Protein 5JWZ (pdb70)

B-factor: mean 16.99, std 8.62, range [6.27, 74.17]

Radius of gyration: 37.08 Å; Cα contacts (8 Å, |Δi|>4): 4651; chains: 2; bounding box: 68×121×90 Å

Solvent-accessible surface area: 46857 Å² total

Sequence (1431 aa):
DTYTWKNARIDGGGFVPGIVFNRSSEKNLAYARTDIGGAYRWDQSGKQWKPLLDWVDWDRWGWTGVVSLASDTVDPDNVYAAVGTYTNSWDPTDGAVLRSSDRGASWKAATLPFKLGGNPGRGGERLAVDPNKNSVLYLGAPSGNGLWRSTDAGVSWSEVTAFPNPGNYAQDPSDTSGYGNDNQGIVWVTFDERSGSAGSATQDIYVGVADKENTVYRSTDGGATWSRIPGQPTGYLAHKGVLDSSATGHLYLTLSDTGGPYYDGGKGRIWRYDTASGAWQDVSPVAEADAYYGFSGLSVDRQKPGTLATAYSSWWPDTQIFRSTDSGATWTQQAWDYTGYPNRSNRYTLDVSSSVPWLSWGASPAPPETAPKLGWTEALEIDPFDSDRYGTGATVYGTEDLTSWDSGGTFRITPVKGIEETAVNDLASPPSGAPLLSALGDIGGFRHTDLDAVPDDLYTSPNLDSTTSLDFAESSSPGTVVRVGNSDAAPHIGFSTDNGANWFQGSEPSGVTGGGTVAAAADGSGFVWSPEGAGVHHTTGFGTSWTASTGIPAGATVESDRKNPEKFYGFEAGTFYVSTDGGATFTAEATTGGLPAEGNVRFQALPGTEGDIWLAGGSDTGAYGLWRSTDSGATFTKKSAGVEEQADSVGFGKAAPGASYRTVFVSAKIGGVRGIFRSTDAGASWTRINDDAHQWGWTGAAITGDPRVYGRVYVSTNGRGIQVGETTYTWKNARIDGGGFVPGIVFNRSEKNLAYARTDIGGAYRWDQSGKQWKPLLDWVDWDRWGWTGVVSLASDTVDPDNVYAAVGTYTNSWDPTDGAVLRSSDRGASWKAATLPFKLGGNPGRGGERLAVDPNKNSVLYLGAPSGNGLWRSTDAGVSWSEVTAFPNPGNYAQDPSDTSGYGNDNQGIVWVTFDERSGSAGSATQDIYVGVADKENTVYRSTDGGATWSRIPGQPTGYLAHKGVLDSATGHLYLTLSDTGGPYDGGKGRIWRYDTASGAWQQDVSPVAEADAYYGFSGLSVDRQQKPGTLATAYSSWWPDTQIFRSTDSGATWTQAWDYTGYPNRSNRYTLDVSSSVPWLSWGASPAPPETAPKLGWTEALEIDPFDSDRYGTGATVYGTEDLTSWDSGGTFRITPVKGIEETAVNDLASPPSGAPLLSALGDIGGFRHTDLDAVPDDLYTSPNLDSTTSLDFAESSSPGTVVRVGNSDAAPHIGFSTDNGANWFQGSEPSGVTGGGTVAAAADGSGFVWSPEGAGVHHTTGFGTSWTASTGIPAGATVESDRKNPEKFYGFEAGTFYVSTDGGATFTAEATGLPAEGNVRFQALPGTEGDIWLAGGSDTGAYGLWRSTDSGATFTKSAGVEQADSVGFGKAAPGASYRTVFVSAKIGGVRGIFRSTDAGASWTRINDDAHQWGWTGAAITGDPRVYGRVYVSTNGRGIQVGET

Nearest PDB structures (foldseek):
  5jwz-assembly2_B  TM=1.001E+00  e=0.000E+00  Streptomyces sp. SirexAA-E
  6p2o-assembly2_B  TM=9.984E-01  e=0.000E+00  Streptomyces rapamycinicus NRRL 5491
  5fkt-assembly1_A  TM=9.927E-01  e=0.000E+00  Cellvibrio japonicus Ueda107
  5fkq-assembly2_B  TM=9.926E-01  e=0.000E+00  Cellvibrio japonicus Ueda107
  5fkr-assembly1_A  TM=9.921E-01  e=0.000E+00  Cellvibrio japonicus Ueda107

Organism: Streptomyces sp. (strain SirexAA-E / ActE) (NCBI:txid862751)

InterPro domains:
  IPR001919 Carbohydrate-binding type-2 domain [PF00553] (823-923)
  IPR001919 Carbohydrate-binding type-2 domain [PS51173] (816-926)
  IPR001919 Carbohydrate-binding type-2 domain [SM00637] (823-923)
  IPR008965 CBM2/CBM3, carbohydrate-binding domain superfamily [SSF49384] (818-925)
  IPR012291 CBM2, carbohydrate-binding domain superfamily [G3DSA:2.60.40.290] (817-926)
  IPR015943 WD40/YVTN repeat-like-containing domain superfamily [G3DSA:2.130.10.10] (70-789)
  IPR015943 WD40/YVTN repeat-like-containing domain superfamily [G3DSA:2.130.10.10] (80-495)
  IPR018366 Carbohydrate-binding type-2, conserved site [PS00561] (888-901)
  IPR052025 Xyloglucan-specific glycosyl hydrolase [PTHR43739] (61-791)

Structure (mmCIF, N/CA/C/O backbone):
data_5JWZ
#
_entry.id   5JWZ
#
_cell.length_a   104.149
_cell.length_b   140.181
_cell.length_c   116.711
_cell.angle_alpha   90.000
_cell.angle_beta   113.920
_cell.angle_gamma   90.000
#
_symmetry.space_group_name_H-M   'C 1 2 1'
#
loop_
_entity.id
_entity.type
_entity.pdbx_description
1 polymer 'Cellulose-binding family II'
2 non-polymer 1,2-ETHANEDIOL
3 non-polymer 'CALCIUM ION'
4 water water
#
loop_
_atom_site.group_PDB
_atom_site.id
_atom_site.type_symbol
_atom_site.label_atom_id
_atom_site.label_alt_id
_atom_site.label_comp_id
_atom_site.label_asym_id
_atom_site.label_entity_id
_atom_site.label_seq_id
_atom_site.pdbx_PDB_ins_code
_atom_site.Cartn_x
_atom_site.Cartn_y
_atom_site.Cartn_z
_atom_site.occupancy
_atom_site.B_iso_or_equiv
_atom_site.auth_seq_id
_atom_site.auth_comp_id
_atom_site.auth_asym_id
_atom_site.auth_atom_id
_atom_site.pdbx_PDB_model_num
ATOM 1 N N . ASP A 1 1 ? 24.573 113.156 61.213 1.00 43.98 8 ASP A N 1
ATOM 2 C CA . ASP A 1 1 ? 25.673 113.924 60.638 1.00 43.37 8 ASP A CA 1
ATOM 3 C C . ASP A 1 1 ? 25.364 115.409 60.538 1.00 40.74 8 ASP A C 1
ATOM 4 O O . ASP A 1 1 ? 24.428 115.933 61.157 1.00 40.60 8 ASP A O 1
ATOM 9 N N . THR A 1 2 ? 26.192 116.079 59.750 1.00 37.34 9 THR A N 1
ATOM 10 C CA . THR A 1 2 ? 25.756 117.242 59.015 1.00 33.55 9 THR A CA 1
ATOM 11 C C . THR A 1 2 ? 25.247 116.674 57.691 1.00 27.18 9 THR A C 1
ATOM 12 O O . THR A 1 2 ? 25.749 115.658 57.198 1.00 26.67 9 THR A O 1
ATOM 16 N N . TYR A 1 3 ? 24.242 117.307 57.115 1.00 20.03 10 TYR A N 1
ATOM 17 C CA . TYR A 1 3 ? 23.672 116.783 55.889 1.00 16.62 10 TYR A CA 1
ATOM 18 C C . TYR A 1 3 ? 24.193 117.557 54.696 1.00 15.46 10 TYR A C 1
ATOM 19 O O . TYR A 1 3 ? 24.495 118.752 54.809 1.00 17.08 10 TYR A O 1
ATOM 28 N N . THR A 1 4 ? 24.310 116.883 53.557 1.00 14.81 11 THR A N 1
ATOM 29 C CA . THR A 1 4 ? 24.494 117.601 52.298 1.00 15.29 11 THR A CA 1
ATOM 30 C C . THR A 1 4 ? 23.257 117.382 51.444 1.00 14.78 11 THR A C 1
ATOM 31 O O . THR A 1 4 ? 22.593 116.349 51.561 1.00 16.17 11 THR A O 1
ATOM 35 N N . TRP A 1 5 ? 22.950 118.357 50.595 1.00 11.76 12 TRP A N 1
ATOM 36 C CA . TRP A 1 5 ? 21.719 118.341 49.812 1.00 11.35 12 TRP A CA 1
ATOM 37 C C . TRP A 1 5 ? 22.010 118.484 48.325 1.00 12.70 12 TRP A C 1
ATOM 38 O O . TRP A 1 5 ? 22.876 119.266 47.924 1.00 14.03 12 TRP A O 1
ATOM 49 N N . LYS A 1 6 ? 21.298 117.709 47.511 1.00 11.54 13 LYS A N 1
ATOM 50 C CA . LYS A 1 6 ? 21.416 117.791 46.054 1.00 12.06 13 LYS A CA 1
ATOM 51 C C . LYS A 1 6 ? 20.079 117.452 45.420 1.00 11.05 13 LYS A C 1
ATOM 52 O O . LYS A 1 6 ? 19.254 116.787 46.048 1.00 10.77 13 LYS A O 1
ATOM 58 N N . ASN A 1 7 ? 19.865 117.891 44.181 1.00 9.32 14 ASN A N 1
ATOM 59 C CA . ASN A 1 7 ? 18.696 117.446 43.429 1.00 8.78 14 ASN A CA 1
ATOM 60 C C . ASN A 1 7 ? 18.894 116.057 42.846 1.00 9.50 14 ASN A C 1
ATOM 61 O O . ASN A 1 7 ? 19.992 115.716 42.401 1.00 12.80 14 ASN A O 1
ATOM 66 N N . ALA A 1 8 ? 17.835 115.251 42.840 1.00 8.92 15 ALA A N 1
ATOM 67 C CA . ALA A 1 8 ? 17.801 114.093 41.950 1.00 10.80 15 ALA A CA 1
ATOM 68 C C . ALA A 1 8 ? 17.751 114.643 40.533 1.00 11.75 15 ALA A C 1
ATOM 69 O O . ALA A 1 8 ? 16.787 115.321 40.160 1.00 12.82 15 ALA A O 1
ATOM 71 N N . ARG A 1 9 ? 18.780 114.371 39.741 1.00 9.03 16 ARG A N 1
ATOM 72 C CA . ARG A 1 9 ? 18.964 115.132 38.505 1.00 9.19 16 ARG A CA 1
ATOM 73 C C . ARG A 1 9 ? 17.871 114.886 37.464 1.00 9.59 16 ARG A C 1
ATOM 74 O O . ARG A 1 9 ? 17.580 113.735 37.101 1.00 10.06 16 ARG A O 1
ATOM 82 N N . ILE A 1 10 ? 17.289 115.982 36.976 1.00 8.59 17 ILE A N 1
ATOM 83 C CA . ILE A 1 10 ? 16.261 115.943 35.929 1.00 7.92 17 ILE A CA 1
ATOM 84 C C . ILE A 1 10 ? 16.599 116.913 34.776 1.00 8.32 17 ILE A C 1
ATOM 85 O O . ILE A 1 10 ? 16.338 116.616 33.590 1.00 9.42 17 ILE A O 1
ATOM 90 N N . ASP A 1 11 ? 17.182 118.057 35.144 1.00 9.09 18 ASP A N 1
ATOM 91 C CA . ASP A 1 11 ? 17.558 119.150 34.227 1.00 9.72 18 ASP A CA 1
ATOM 92 C C . ASP A 1 11 ? 16.307 119.870 33.724 1.00 11.96 18 ASP A C 1
ATOM 93 O O . ASP A 1 11 ? 15.691 119.449 32.741 1.00 13.45 18 ASP A O 1
ATOM 98 N N . GLY A 1 12 ? 15.928 120.950 34.401 1.00 10.99 19 GLY A N 1
ATOM 99 C CA . GLY A 1 12 ? 14.817 121.775 33.951 1.00 9.24 19 GLY A CA 1
ATOM 100 C C . GLY A 1 12 ? 13.470 121.275 34.439 1.00 9.78 19 GLY A C 1
ATOM 101 O O . GLY A 1 12 ? 13.309 120.955 35.622 1.00 9.89 19 GLY A O 1
ATOM 102 N N . GLY A 1 13 ? 12.500 121.217 33.529 1.00 8.82 20 GLY A N 1
ATOM 103 C CA . GLY A 1 13 ? 11.186 120.687 33.858 1.00 9.26 20 GLY A CA 1
ATOM 104 C C . GLY A 1 13 ? 10.088 121.714 34.054 1.00 10.54 20 GLY A C 1
ATOM 105 O O . GLY A 1 13 ? 8.925 121.341 34.237 1.00 11.64 20 GLY A O 1
ATOM 106 N N . GLY A 1 14 ? 10.440 122.999 34.004 1.00 8.76 21 GLY A N 1
ATOM 107 C CA . GLY A 1 14 ? 9.474 124.058 34.255 1.00 8.39 21 GLY A CA 1
ATOM 108 C C . GLY A 1 14 ? 9.635 125.232 33.307 1.00 9.12 21 GLY A C 1
ATOM 109 O O . GLY A 1 14 ? 10.495 125.225 32.422 1.00 9.43 21 GLY A O 1
ATOM 110 N N . PHE A 1 15 ? 8.807 126.250 33.508 1.00 8.26 22 PHE A N 1
ATOM 111 C CA . PHE A 1 15 ? 8.783 127.445 32.665 1.00 7.52 22 PHE A CA 1
ATOM 112 C C . PHE A 1 15 ? 9.837 128.449 33.113 1.00 8.58 22 PHE A C 1
ATOM 113 O O . PHE A 1 15 ? 9.870 128.829 34.289 1.00 9.54 22 PHE A O 1
ATOM 121 N N . VAL A 1 16 ? 10.694 128.879 32.188 1.00 8.78 23 VAL A N 1
ATOM 122 C CA . VAL A 1 16 ? 11.650 129.955 32.458 1.00 10.06 23 VAL A CA 1
ATOM 123 C C . VAL A 1 16 ? 11.234 131.215 31.693 1.00 10.39 23 VAL A C 1
ATOM 124 O O . VAL A 1 16 ? 11.544 131.359 30.503 1.00 10.43 23 VAL A O 1
ATOM 128 N N . PRO A 1 17 ? 10.526 132.132 32.372 1.00 8.61 24 PRO A N 1
ATOM 129 C CA . PRO A 1 17 ? 9.955 133.300 31.690 1.00 8.25 24 PRO A CA 1
ATOM 130 C C . PRO A 1 17 ? 10.969 134.407 31.394 1.00 8.12 24 PRO A C 1
ATOM 131 O O . PRO A 1 17 ? 10.656 135.291 30.607 1.00 10.04 24 PRO A O 1
ATOM 135 N N . GLY A 1 18 ? 12.154 134.378 32.000 1.00 7.29 25 GLY A N 1
ATOM 136 C CA . GLY A 1 18 ? 13.102 135.452 31.765 1.00 9.69 25 GLY A CA 1
ATOM 137 C C . GLY A 1 18 ? 14.548 135.042 31.946 1.00 9.94 25 GLY A C 1
ATOM 138 O O . GLY A 1 18 ? 14.885 134.294 32.865 1.00 10.10 25 GLY A O 1
ATOM 139 N N . ILE A 1 19 ? 15.391 135.530 31.044 1.00 9.87 26 ILE A N 1
ATOM 140 C CA . ILE A 1 19 ? 16.832 135.327 31.077 1.00 11.03 26 ILE A CA 1
ATOM 141 C C . ILE A 1 19 ? 17.464 136.710 30.937 1.00 12.18 26 ILE A C 1
ATOM 142 O O . ILE A 1 19 ? 17.031 137.508 30.099 1.00 12.63 26 ILE A O 1
ATOM 147 N N . VAL A 1 20 ? 18.469 137.006 31.753 1.00 10.98 27 VAL A N 1
ATOM 148 C CA . VAL A 1 20 ? 19.047 138.352 31.792 1.00 10.54 27 VAL A CA 1
ATOM 149 C C . VAL A 1 20 ? 20.561 138.291 31.697 1.00 11.54 27 VAL A C 1
ATOM 150 O O . VAL A 1 20 ? 21.206 137.738 32.594 1.00 12.83 27 VAL A O 1
ATOM 154 N N . PHE A 1 21 ? 21.124 138.843 30.620 1.00 9.63 28 PHE A N 1
ATOM 155 C CA . PHE A 1 21 ? 22.577 139.016 30.508 1.00 10.09 28 PHE A CA 1
ATOM 156 C C . PHE A 1 21 ? 22.964 140.409 30.983 1.00 11.49 28 PHE A C 1
ATOM 157 O O . PHE A 1 21 ? 22.358 141.390 30.559 1.00 12.21 28 PHE A O 1
ATOM 165 N N . ASN A 1 22 ? 23.985 140.500 31.830 1.00 10.59 29 ASN A N 1
ATOM 166 C CA . ASN A 1 22 ? 24.518 141.790 32.245 1.00 11.21 29 ASN A CA 1
ATOM 167 C C . ASN A 1 22 ? 25.136 142.489 31.037 1.00 13.12 29 ASN A C 1
ATOM 168 O O . ASN A 1 22 ? 25.797 141.849 30.221 1.00 12.85 29 ASN A O 1
ATOM 173 N N . ARG A 1 23 ? 24.910 143.792 30.906 1.00 12.20 30 ARG A N 1
ATOM 174 C CA . ARG A 1 23 ? 25.321 144.493 29.691 1.00 12.37 30 ARG A CA 1
ATOM 175 C C . ARG A 1 23 ? 26.742 145.094 29.767 1.00 13.56 30 ARG A C 1
ATOM 176 O O . ARG A 1 23 ? 27.207 145.723 28.811 1.00 14.32 30 ARG A O 1
ATOM 184 N N . SER A 1 24 ? 27.307 144.888 30.918 1.00 13.41 31 SER A N 1
ATOM 185 C CA A SER A 1 24 ? 28.802 145.373 31.047 0.54 14.08 31 SER A CA 1
ATOM 186 C CA B SER A 1 24 ? 28.664 145.225 30.933 0.46 15.00 31 SER A CA 1
ATOM 187 C C . SER A 1 24 ? 29.904 144.306 31.355 1.00 15.88 31 SER A C 1
ATOM 188 O O . SER A 1 24 ? 31.136 144.465 31.163 1.00 18.89 31 SER A O 1
ATOM 193 N N . GLU A 1 25 ? 29.416 143.155 31.845 1.00 16.10 32 GLU A N 1
ATOM 194 C CA . GLU A 1 25 ? 30.369 142.094 32.168 1.00 16.78 32 GLU A CA 1
ATOM 195 C C . GLU A 1 25 ? 30.082 140.798 31.425 1.00 16.25 32 GLU A C 1
ATOM 196 O O . GLU A 1 25 ? 29.051 140.162 31.641 1.00 15.50 32 GLU A O 1
ATOM 202 N N . LYS A 1 26 ? 31.020 140.408 30.571 1.00 15.48 33 LYS A N 1
ATOM 203 C CA . LYS A 1 26 ? 30.922 139.173 29.804 1.00 14.75 33 LYS A CA 1
ATOM 204 C C . LYS A 1 26 ? 30.658 137.949 30.682 1.00 14.43 33 LYS A C 1
ATOM 205 O O . LYS A 1 26 ? 31.25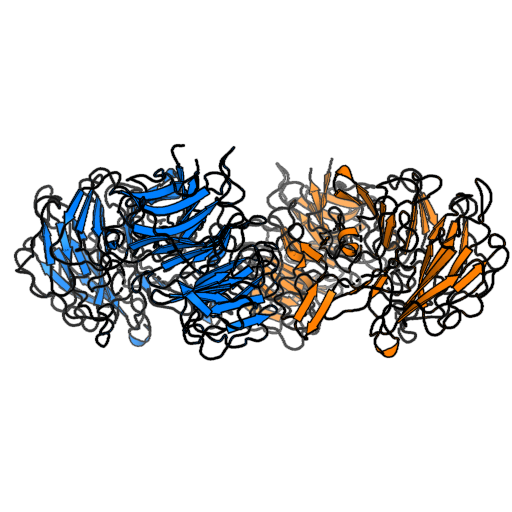8 137.804 31.744 1.00 14.59 33 LYS A O 1
ATOM 211 N N . ASN A 1 27 ? 29.733 137.103 30.223 1.00 14.95 34 ASN A N 1
ATOM 212 C CA . ASN A 1 27 ? 29.389 135.810 30.826 1.00 14.48 34 ASN A CA 1
ATOM 213 C C . ASN A 1 27 ? 28.654 135.896 32.161 1.00 12.30 34 ASN A C 1
ATOM 214 O O . ASN A 1 27 ? 28.451 134.884 32.822 1.00 13.94 34 ASN A O 1
ATOM 219 N N . LEU A 1 28 ? 28.223 137.096 32.540 1.00 12.35 35 LEU A N 1
ATOM 220 C CA . LEU A 1 28 ? 27.378 137.267 33.718 1.00 11.67 35 LEU A CA 1
ATOM 221 C C . LEU A 1 28 ? 25.908 137.261 33.304 1.00 12.44 35 LEU A C 1
ATOM 222 O O . LEU A 1 28 ? 25.457 138.134 32.551 1.00 11.75 35 LEU A O 1
ATOM 227 N N . ALA A 1 29 ? 25.168 136.272 33.794 1.00 11.50 36 ALA A N 1
ATOM 228 C CA . ALA A 1 29 ? 23.769 136.097 33.414 1.00 11.64 36 ALA A CA 1
ATOM 229 C C . ALA A 1 29 ? 22.964 135.437 34.528 1.00 10.45 36 ALA A C 1
ATOM 230 O O . ALA A 1 29 ? 23.520 134.769 35.405 1.00 11.00 36 ALA A O 1
ATOM 232 N N . TYR A 1 30 ? 21.650 135.644 34.481 1.00 8.76 37 TYR A N 1
ATOM 233 C CA . TYR A 1 30 ? 20.722 135.085 35.457 1.00 9.43 37 TYR A CA 1
ATOM 234 C C . TYR A 1 30 ? 19.480 134.574 34.756 1.00 9.88 37 TYR A C 1
ATOM 235 O O . TYR A 1 30 ? 19.195 134.969 33.625 1.00 9.91 37 TYR A O 1
ATOM 244 N N . ALA A 1 31 ? 18.727 133.721 35.445 1.00 9.33 38 ALA A N 1
ATOM 245 C CA . ALA A 1 31 ? 17.426 133.270 34.965 1.00 8.79 38 ALA A CA 1
ATOM 246 C C . ALA A 1 31 ? 16.414 133.403 36.092 1.00 10.41 38 ALA A C 1
ATOM 247 O O . ALA A 1 31 ? 16.753 133.179 37.261 1.00 11.48 38 ALA A O 1
ATOM 249 N N . ARG A 1 32 ? 15.178 133.761 35.747 1.00 9.14 39 ARG A N 1
ATOM 250 C CA . ARG A 1 32 ? 14.111 133.807 36.745 1.00 8.76 39 ARG A CA 1
ATOM 251 C C . ARG A 1 32 ? 13.053 132.761 36.410 1.00 10.44 39 ARG A C 1
ATOM 252 O O . ARG A 1 32 ? 12.835 132.447 35.232 1.00 10.24 39 ARG A O 1
ATOM 260 N N . THR A 1 33 ? 12.415 132.205 37.439 1.00 10.26 40 THR A N 1
ATOM 261 C CA . THR A 1 33 ? 11.357 131.209 37.242 1.00 9.34 40 THR A CA 1
ATOM 262 C C . THR A 1 33 ? 10.076 131.670 37.927 1.00 9.75 40 THR A C 1
ATOM 263 O O . THR A 1 33 ? 10.104 132.597 38.755 1.00 9.75 40 THR A O 1
ATOM 267 N N . ASP A 1 34 ? 8.953 131.029 37.597 1.00 9.94 41 ASP A N 1
ATOM 268 C CA . ASP A 1 34 ? 7.680 131.478 38.132 1.00 9.51 41 ASP A CA 1
ATOM 269 C C . ASP A 1 34 ? 7.367 130.899 39.513 1.00 9.69 41 ASP A C 1
ATOM 270 O O . ASP A 1 34 ? 6.640 131.534 40.282 1.00 9.91 41 ASP A O 1
ATOM 275 N N . ILE A 1 35 ? 7.915 129.730 39.848 1.00 10.00 42 ILE A N 1
ATOM 276 C CA . ILE A 1 35 ? 7.671 129.137 41.174 1.00 9.18 42 ILE A CA 1
ATOM 277 C C . ILE A 1 35 ? 8.936 128.615 41.859 1.00 9.64 42 ILE A C 1
ATOM 278 O O . ILE A 1 35 ? 8.868 128.079 42.966 1.00 11.09 42 ILE A O 1
ATOM 283 N N . GLY A 1 36 ? 10.086 128.771 41.212 1.00 8.84 43 GLY A N 1
ATOM 284 C CA . GLY A 1 36 ? 11.288 128.097 41.674 1.00 9.14 43 GLY A CA 1
ATOM 285 C C . GLY A 1 36 ? 12.508 128.971 41.875 1.00 9.96 43 GLY A C 1
ATOM 286 O O . GLY A 1 36 ? 13.645 128.516 41.691 1.00 10.36 43 GLY A O 1
ATOM 287 N N . GLY A 1 37 ? 12.290 130.232 42.241 1.00 8.48 44 GLY A N 1
ATOM 288 C CA . GLY A 1 37 ? 13.409 131.116 42.540 1.00 8.13 44 GLY A CA 1
ATOM 289 C C . GLY A 1 37 ? 14.158 131.618 41.315 1.00 8.90 44 GLY A C 1
ATOM 290 O O . GLY A 1 37 ? 13.612 131.667 40.213 1.00 9.43 44 GLY A O 1
ATOM 291 N N . ALA A 1 38 ? 15.415 131.997 41.517 1.00 8.77 45 ALA A N 1
ATOM 292 C CA . ALA A 1 38 ? 16.249 132.599 40.473 1.00 8.59 45 ALA A CA 1
ATOM 293 C C . ALA A 1 38 ? 17.614 131.916 40.463 1.00 9.72 45 ALA A C 1
ATOM 294 O O . ALA A 1 38 ? 18.003 131.310 41.458 1.00 11.24 45 ALA A O 1
ATOM 296 N N . TYR A 1 39 ? 18.332 132.026 39.344 1.00 8.48 46 TYR A N 1
ATOM 297 C CA . TYR A 1 39 ? 19.588 131.311 39.133 1.00 8.77 46 TYR A CA 1
ATOM 298 C C . TYR A 1 39 ? 20.651 132.233 38.571 1.00 9.63 46 TYR A C 1
ATOM 299 O O . TYR A 1 39 ? 20.324 133.152 37.818 1.00 10.06 46 TYR A O 1
ATOM 308 N N . ARG A 1 40 ? 21.921 131.961 38.898 1.00 9.41 47 ARG A N 1
ATOM 309 C CA . ARG A 1 40 ? 23.040 132.641 38.250 1.00 10.35 47 ARG A CA 1
ATOM 310 C C . ARG A 1 40 ? 23.790 131.651 37.352 1.00 11.23 47 ARG A C 1
ATOM 311 O O . ARG A 1 40 ? 23.994 130.492 37.717 1.00 11.33 47 ARG A O 1
ATOM 319 N N . TRP A 1 41 ? 24.201 132.116 36.181 1.00 10.89 48 TRP A N 1
ATOM 320 C CA . TRP A 1 41 ? 24.899 131.283 35.211 1.00 10.55 48 TRP A CA 1
ATOM 321 C C . TRP A 1 41 ? 26.341 131.035 35.634 1.00 11.26 48 TRP A C 1
ATOM 322 O O . TRP A 1 41 ? 27.022 131.943 36.124 1.00 12.55 48 TRP A O 1
ATOM 333 N N . ASP A 1 42 ? 26.783 129.792 35.463 1.00 11.65 49 ASP A N 1
ATOM 334 C CA . ASP A 1 42 ? 28.154 129.376 35.756 1.00 13.41 49 ASP A CA 1
ATOM 335 C C . ASP A 1 42 ? 28.805 128.988 34.436 1.00 14.45 49 ASP A C 1
ATOM 336 O O . ASP A 1 42 ? 28.640 127.864 33.962 1.00 14.36 49 ASP A O 1
ATOM 341 N N . GLN A 1 43 ? 29.529 129.929 33.839 1.00 14.67 50 GLN A N 1
ATOM 342 C CA . GLN A 1 43 ? 30.133 129.714 32.522 1.00 16.09 50 GLN A CA 1
ATOM 343 C C . GLN A 1 43 ? 31.101 128.533 32.498 1.00 17.91 50 GLN A C 1
ATOM 344 O O . GLN A 1 43 ? 31.132 127.771 31.532 1.00 17.53 50 GLN A O 1
ATOM 350 N N . SER A 1 44 ? 31.896 128.370 33.550 1.00 19.50 51 SER A N 1
ATOM 351 C CA . SER A 1 44 ? 32.910 127.316 33.533 1.00 22.92 51 SER A CA 1
ATOM 352 C C . SER A 1 44 ? 32.275 125.926 33.579 1.00 23.88 51 SER A C 1
ATOM 353 O O . SER A 1 44 ? 32.791 124.981 32.979 1.00 26.34 51 SER A O 1
ATOM 356 N N . GLY A 1 45 ? 31.144 125.805 34.267 1.00 21.77 52 GLY A N 1
ATOM 357 C CA . GLY A 1 45 ? 30.452 124.533 34.357 1.00 20.03 52 GLY A CA 1
ATOM 358 C C . GLY A 1 45 ? 29.290 124.387 33.388 1.00 19.64 52 GLY A C 1
ATOM 359 O O . GLY A 1 45 ? 28.658 123.329 33.341 1.00 19.78 52 GLY A O 1
ATOM 360 N N . LYS A 1 46 ? 29.020 125.442 32.614 1.00 18.00 53 LYS A N 1
ATOM 361 C CA . LYS A 1 46 ? 27.889 125.469 31.681 1.00 16.84 53 LYS A CA 1
ATOM 362 C C . LYS A 1 46 ? 26.614 125.022 32.391 1.00 15.32 53 LYS A C 1
ATOM 363 O O . LYS A 1 46 ? 25.898 124.125 31.927 1.00 14.91 53 LYS A O 1
ATOM 369 N N . GLN A 1 47 ? 26.352 125.646 33.534 1.00 13.49 54 GLN A N 1
ATOM 370 C CA . GLN A 1 47 ? 25.226 125.264 34.380 1.00 13.31 54 GLN A CA 1
ATOM 371 C C . GLN A 1 47 ? 24.709 126.461 35.166 1.00 13.34 54 GLN A C 1
ATOM 372 O O . GLN A 1 47 ? 25.338 127.531 35.172 1.00 14.41 54 GLN A O 1
ATOM 378 N N . TRP A 1 48 ? 23.563 126.275 35.822 1.00 11.91 55 TRP A N 1
ATOM 379 C CA . TRP A 1 48 ? 22.940 127.323 36.626 1.00 9.98 55 TRP A CA 1
ATOM 380 C C . TRP A 1 48 ? 23.037 126.995 38.120 1.00 11.04 55 TRP A C 1
ATOM 381 O O . TRP A 1 48 ? 22.960 125.823 38.496 1.00 11.30 55 TRP A O 1
ATOM 392 N N . LYS A 1 49 ? 23.206 128.024 38.957 1.00 10.74 56 LYS A N 1
ATOM 393 C CA . LYS A 1 49 ? 23.229 127.878 40.418 1.00 11.15 56 LYS A CA 1
ATOM 394 C C . LYS A 1 49 ? 22.029 128.573 41.070 1.00 10.11 56 LYS A C 1
ATOM 395 O O . LYS A 1 49 ? 21.815 129.765 40.852 1.00 10.43 56 LYS A O 1
ATOM 401 N N . PRO A 1 50 ? 21.278 127.852 41.914 1.00 10.30 57 PRO A N 1
ATOM 402 C CA . PRO A 1 50 ? 20.105 128.449 42.570 1.00 9.45 57 PRO A CA 1
ATOM 403 C C . PRO A 1 50 ? 20.486 129.493 43.621 1.00 8.32 57 PRO A C 1
ATOM 404 O O . PRO A 1 50 ? 21.471 129.305 44.351 1.00 9.26 57 PRO A O 1
ATOM 408 N N . LEU A 1 51 ? 19.698 130.560 43.721 1.00 8.14 58 LEU A N 1
ATOM 409 C CA . LEU A 1 51 ? 20.040 131.698 44.588 1.00 9.47 58 LEU A CA 1
ATOM 410 C C . LEU A 1 51 ? 19.068 131.919 45.747 1.00 9.70 58 LEU A C 1
ATOM 411 O O . LEU A 1 51 ? 19.395 132.640 46.711 1.00 10.15 58 LEU A O 1
ATOM 416 N N . LEU A 1 52 ? 17.875 131.334 45.661 1.00 9.00 59 LEU A N 1
ATOM 417 C CA . LEU A 1 52 ? 16.843 131.623 46.658 1.00 8.12 59 LEU A CA 1
ATOM 418 C C . LEU A 1 52 ? 16.403 130.426 47.518 1.00 9.18 59 LEU A C 1
ATOM 419 O O . LEU A 1 52 ? 15.302 130.436 48.061 1.00 9.89 59 LEU A O 1
ATOM 424 N N . ASP A 1 53 ? 17.255 129.419 47.683 1.00 9.42 60 ASP A N 1
ATOM 425 C CA . ASP A 1 53 ? 16.847 128.225 48.431 1.00 9.58 60 ASP A CA 1
ATOM 426 C C . ASP A 1 53 ? 16.617 128.527 49.921 1.00 10.55 60 ASP A C 1
ATOM 427 O O . ASP A 1 53 ? 16.014 127.726 50.641 1.00 11.97 60 ASP A O 1
ATOM 432 N N . TRP A 1 54 ? 17.097 129.683 50.371 1.00 9.99 61 TRP A N 1
ATOM 433 C CA . TRP A 1 54 ? 16.922 130.129 51.750 1.00 11.15 61 TRP A CA 1
ATOM 434 C C . TRP A 1 54 ? 15.498 130.604 52.048 1.00 12.26 61 TRP A C 1
ATOM 435 O O . TRP A 1 54 ? 15.118 130.732 53.216 1.00 11.69 61 TRP A O 1
ATOM 446 N N . VAL A 1 55 ? 14.716 130.880 51.005 1.00 10.93 62 VAL A N 1
ATOM 447 C CA . VAL A 1 55 ? 13.343 131.343 51.215 1.00 11.09 62 VAL A CA 1
ATOM 448 C C . VAL A 1 55 ? 12.540 130.233 51.914 1.00 11.55 62 VAL A C 1
ATOM 449 O O . VAL A 1 55 ? 12.479 129.089 51.440 1.00 10.87 62 VAL A O 1
ATOM 453 N N . ASP A 1 56 ? 11.951 130.573 53.055 1.00 11.61 63 ASP A N 1
ATOM 454 C CA . ASP A 1 56 ? 11.443 129.573 53.985 1.00 11.36 63 ASP A CA 1
ATOM 455 C C . ASP A 1 56 ? 9.953 129.277 53.822 1.00 10.78 63 ASP A C 1
ATOM 456 O O . ASP A 1 56 ? 9.249 129.917 53.032 1.00 11.27 63 ASP A O 1
ATOM 461 N N . TRP A 1 57 ? 9.490 128.297 54.590 1.00 9.87 64 TRP A N 1
ATOM 462 C CA . TRP A 1 57 ? 8.098 127.863 54.583 1.00 10.23 64 TRP A CA 1
ATOM 463 C C . TRP A 1 57 ? 7.114 129.034 54.699 1.00 10.90 64 TRP A C 1
ATOM 464 O O . TRP A 1 57 ? 6.171 129.162 53.895 1.00 9.76 64 TRP A O 1
ATOM 475 N N . ASP A 1 58 ? 7.339 129.895 55.690 1.00 11.47 65 ASP A N 1
ATOM 476 C CA . ASP A 1 58 ? 6.387 130.969 55.981 1.00 14.13 65 ASP A CA 1
ATOM 477 C C . ASP A 1 58 ? 6.404 132.086 54.929 1.00 14.37 65 ASP A C 1
ATOM 478 O O . ASP A 1 58 ? 5.486 132.912 54.879 1.00 15.49 65 ASP A O 1
ATOM 483 N N . ARG A 1 59 ? 7.447 132.116 54.103 1.00 10.75 66 ARG A N 1
ATOM 484 C CA . ARG A 1 59 ? 7.568 133.129 53.061 1.00 10.01 66 ARG A CA 1
ATOM 485 C C . ARG A 1 59 ? 7.666 132.491 51.669 1.00 9.50 66 ARG A C 1
ATOM 486 O O . ARG A 1 59 ? 8.273 133.061 50.755 1.00 8.79 66 ARG A O 1
ATOM 494 N N . TRP A 1 60 ? 7.043 131.323 51.499 1.00 10.01 67 TRP A N 1
ATOM 495 C CA . TRP A 1 60 ? 7.171 130.552 50.253 1.00 9.44 67 TRP A CA 1
ATOM 496 C C . TRP A 1 60 ? 6.783 131.360 49.006 1.00 9.64 67 TRP A C 1
ATOM 497 O O . TRP A 1 60 ? 7.272 131.090 47.907 1.00 10.18 67 TRP A O 1
ATOM 508 N N . GLY A 1 61 ? 5.911 132.354 49.168 1.00 9.79 68 GLY A N 1
ATOM 509 C CA . GLY A 1 61 ? 5.487 133.164 48.034 1.00 10.19 68 GLY A CA 1
ATOM 510 C C . GLY A 1 61 ? 6.647 133.889 47.362 1.00 11.48 68 GLY A C 1
ATOM 511 O O . GLY A 1 61 ? 6.587 134.230 46.176 1.00 12.12 68 GLY A O 1
ATOM 512 N N . TRP A 1 62 ? 7.720 134.106 48.118 1.00 10.13 69 TRP A N 1
ATOM 513 C CA . TRP A 1 62 ? 8.890 134.796 47.585 1.00 9.85 69 TRP A CA 1
ATOM 514 C C . TRP A 1 62 ? 9.733 133.911 46.652 1.00 10.13 69 TRP A C 1
ATOM 515 O O . TRP A 1 62 ? 10.751 134.363 46.132 1.00 11.48 69 TRP A O 1
ATOM 526 N N . THR A 1 63 ? 9.306 132.669 46.421 1.00 9.21 70 THR A N 1
ATOM 527 C CA . THR A 1 63 ? 9.978 131.830 45.419 1.00 9.29 70 THR A CA 1
ATOM 528 C C . THR A 1 63 ? 9.489 132.130 44.002 1.00 10.17 70 THR A C 1
ATOM 529 O O . THR A 1 63 ? 10.089 131.673 43.024 1.00 10.93 70 THR A O 1
ATOM 533 N N . GLY A 1 64 ? 8.403 132.892 43.879 1.00 8.71 71 GLY A N 1
ATOM 534 C CA . GLY A 1 64 ? 7.947 133.331 42.567 1.00 9.39 71 GLY A CA 1
ATOM 535 C C . GLY A 1 64 ? 8.699 134.592 42.177 1.00 9.35 71 GLY A C 1
ATOM 536 O O . GLY A 1 64 ? 8.723 135.546 42.945 1.00 10.64 71 GLY A O 1
ATOM 537 N N . VAL A 1 65 ? 9.317 134.610 40.995 1.00 8.80 72 VAL A N 1
ATOM 538 C CA . VAL A 1 65 ? 10.142 135.755 40.603 1.00 9.32 72 VAL A CA 1
ATOM 539 C C . VAL A 1 65 ? 9.602 136.433 39.347 1.00 9.76 72 VAL A C 1
ATOM 540 O O . VAL A 1 65 ? 9.817 135.968 38.218 1.00 10.62 72 VAL A O 1
ATOM 544 N N . VAL A 1 66 ? 8.891 137.540 39.536 1.00 9.66 73 VAL A N 1
ATOM 545 C CA . VAL A 1 66 ? 8.232 138.190 38.402 1.00 10.77 73 VAL A CA 1
ATOM 546 C C . VAL A 1 66 ? 9.212 139.050 37.584 1.00 10.03 73 VAL A C 1
ATOM 547 O O . VAL A 1 66 ? 8.965 139.319 36.418 1.00 9.14 73 VAL A O 1
ATOM 551 N N . SER A 1 67 ? 10.334 139.454 38.175 1.00 8.26 74 SER A N 1
ATOM 552 C CA . SER A 1 67 ? 11.324 140.234 37.417 1.00 9.03 74 SER A CA 1
ATOM 553 C C . SER A 1 67 ? 12.694 140.186 38.079 1.00 10.30 74 SER A C 1
ATOM 554 O O . SER A 1 67 ? 12.798 140.033 39.297 1.00 10.09 74 SER A O 1
ATOM 557 N N . LEU A 1 68 ? 13.741 140.320 37.268 1.00 8.74 75 LEU A N 1
ATOM 558 C CA . LEU A 1 68 ? 15.116 140.355 37.764 1.00 8.90 75 LEU A CA 1
ATOM 559 C C . LEU A 1 68 ? 15.917 141.365 36.962 1.00 9.28 75 LEU A C 1
ATOM 560 O O . LEU A 1 68 ? 15.762 141.460 35.741 1.00 10.32 75 LEU A O 1
ATOM 565 N N . ALA A 1 69 ? 16.782 142.103 37.651 1.00 8.69 76 ALA A N 1
ATOM 566 C CA . ALA A 1 69 ? 17.627 143.105 37.014 1.00 10.08 76 ALA A CA 1
ATOM 567 C C . ALA A 1 69 ? 19.065 142.948 37.490 1.00 11.10 76 ALA A C 1
ATOM 568 O O . ALA A 1 69 ? 19.304 142.844 38.692 1.00 12.52 76 ALA A O 1
ATOM 570 N N . SER A 1 70 ? 20.008 142.924 36.547 1.00 10.81 77 SER A N 1
ATOM 571 C CA . SER A 1 70 ? 21.445 142.851 36.836 1.00 10.30 77 SER A CA 1
ATOM 572 C C . SER A 1 70 ? 22.098 144.185 36.467 1.00 12.14 77 SER A C 1
ATOM 573 O O . SER A 1 70 ? 22.105 144.574 35.296 1.00 12.89 77 SER A O 1
ATOM 576 N N . ASP A 1 71 ? 22.634 144.868 37.481 1.00 13.52 78 ASP A N 1
ATOM 577 C CA . ASP A 1 71 ? 23.141 146.242 37.396 1.00 13.51 78 ASP A CA 1
ATOM 578 C C . ASP A 1 71 ? 24.316 146.397 36.410 1.00 14.05 78 ASP A C 1
ATOM 579 O O . ASP A 1 71 ? 25.405 145.848 36.631 1.00 13.98 78 ASP A O 1
ATOM 584 N N . THR A 1 72 ? 24.114 147.156 35.333 1.00 12.91 79 THR A N 1
ATOM 585 C CA . THR A 1 72 ? 25.174 147.323 34.335 1.00 14.53 79 THR A CA 1
ATOM 586 C C . THR A 1 72 ? 26.313 148.228 34.852 1.00 14.86 79 THR A C 1
ATOM 587 O O . THR A 1 72 ? 27.476 148.089 34.443 1.00 14.80 79 THR A O 1
ATOM 591 N N . VAL A 1 73 ? 25.978 149.144 35.759 1.00 14.61 80 VAL A N 1
ATOM 592 C CA . VAL A 1 73 ? 26.957 150.067 36.335 1.00 14.97 80 VAL A CA 1
ATOM 593 C C . VAL A 1 73 ? 27.866 149.348 37.331 1.00 16.21 80 VAL A C 1
ATOM 594 O O . VAL A 1 73 ? 29.091 149.512 37.309 1.00 16.06 80 VAL A O 1
ATOM 598 N N . ASP A 1 74 ? 27.253 148.559 38.208 1.00 18.08 81 ASP A N 1
ATOM 599 C CA . ASP A 1 74 ? 27.979 147.735 39.170 1.00 18.31 81 ASP A CA 1
ATOM 600 C C . ASP A 1 74 ? 27.452 146.309 39.121 1.00 15.93 81 ASP A C 1
ATOM 601 O O . ASP A 1 74 ? 26.483 145.986 39.806 1.00 15.69 81 ASP A O 1
ATOM 606 N N . PRO A 1 75 ? 28.101 145.451 38.324 1.00 16.06 82 PRO A N 1
ATOM 607 C CA . PRO A 1 75 ? 27.633 144.080 38.077 1.00 15.41 82 PRO A CA 1
ATOM 608 C C . PRO A 1 75 ? 27.579 143.198 39.325 1.00 14.32 82 PRO A C 1
ATOM 609 O O . PRO A 1 75 ? 27.057 142.088 39.234 1.00 14.75 82 PRO A O 1
ATOM 613 N N . ASP A 1 76 ? 28.114 143.657 40.456 1.00 13.57 83 ASP A N 1
ATOM 614 C CA . ASP A 1 76 ? 27.960 142.902 41.696 1.00 14.80 83 ASP A CA 1
ATOM 615 C C . ASP A 1 76 ? 26.510 142.918 42.180 1.00 14.49 83 ASP A C 1
ATOM 616 O O . ASP A 1 76 ? 26.094 142.023 42.923 1.00 15.74 83 ASP A O 1
ATOM 621 N N . ASN A 1 77 ? 25.748 143.939 41.783 1.00 13.65 84 ASN A N 1
ATOM 622 C CA . ASN A 1 77 ? 24.366 144.083 42.245 1.00 13.09 84 ASN A CA 1
ATOM 623 C C . ASN A 1 77 ? 23.365 143.341 41.374 1.00 12.72 84 ASN A C 1
ATOM 624 O O . ASN A 1 77 ? 23.437 143.400 40.142 1.00 12.87 84 ASN A O 1
ATOM 629 N N . VAL A 1 78 ? 22.418 142.662 42.015 1.00 10.94 85 VAL A N 1
ATOM 630 C CA . VAL A 1 78 ? 21.310 142.050 41.306 1.00 10.91 85 VAL A CA 1
ATOM 631 C C . VAL A 1 78 ? 20.070 142.207 42.191 1.00 11.07 85 VAL A C 1
ATOM 632 O O . VAL A 1 78 ? 20.160 142.193 43.429 1.00 11.93 85 VAL A O 1
ATOM 636 N N . TYR A 1 79 ? 18.922 142.401 41.551 1.00 9.30 86 TYR A N 1
ATOM 637 C CA . TYR A 1 79 ? 17.671 142.650 42.247 1.00 10.77 86 TYR A CA 1
ATOM 638 C C . TYR A 1 79 ? 16.610 141.716 41.705 1.00 11.19 86 TYR A C 1
ATOM 639 O O . TYR A 1 79 ? 16.603 141.407 40.508 1.00 10.14 86 TYR A O 1
ATOM 648 N N . ALA A 1 80 ? 15.709 141.276 42.577 1.00 12.00 87 ALA A N 1
ATOM 649 C CA . ALA A 1 80 ? 14.632 140.372 42.185 1.00 11.45 87 ALA A CA 1
ATOM 650 C C . ALA A 1 80 ? 13.317 140.813 42.809 1.00 11.41 87 ALA A C 1
ATOM 651 O O . ALA A 1 80 ? 13.227 141.007 44.023 1.00 11.62 87 ALA A O 1
ATOM 653 N N . ALA A 1 81 ? 12.302 140.980 41.972 1.00 9.55 88 ALA A N 1
ATOM 654 C CA . ALA A 1 81 ? 10.956 141.274 42.447 1.00 9.24 88 ALA A CA 1
ATOM 655 C C . ALA A 1 81 ? 10.222 139.948 42.662 1.00 9.21 88 ALA A C 1
ATOM 656 O O . ALA A 1 81 ? 10.058 139.157 41.716 1.00 9.38 88 ALA A O 1
ATOM 658 N N . VAL A 1 82 ? 9.800 139.691 43.900 1.00 8.63 89 VAL A N 1
ATOM 659 C CA . VAL A 1 82 ? 9.303 138.368 44.262 1.00 9.43 89 VAL A CA 1
ATOM 660 C C . VAL A 1 82 ? 7.918 138.401 44.899 1.00 9.48 89 VAL A C 1
ATOM 661 O O . VAL A 1 82 ? 7.488 139.422 45.439 1.00 10.72 89 VAL A O 1
ATOM 665 N N . GLY A 1 83 ? 7.228 137.263 44.827 1.00 7.36 90 GLY A N 1
ATOM 666 C CA . GLY A 1 83 ? 5.835 137.153 45.232 1.00 8.35 90 GLY A CA 1
ATOM 667 C C . GLY A 1 83 ? 5.147 136.321 44.166 1.00 9.03 90 GLY A C 1
ATOM 668 O O . GLY A 1 83 ? 5.480 136.454 42.995 1.00 11.45 90 GLY A O 1
ATOM 669 N N . THR A 1 84 ? 4.200 135.469 44.546 1.00 8.52 91 THR A N 1
ATOM 670 C CA . THR A 1 84 ? 3.689 134.464 43.608 1.00 8.82 91 THR A CA 1
ATOM 671 C C . THR A 1 84 ? 2.264 134.717 43.117 1.00 10.04 91 THR A C 1
ATOM 672 O O . THR A 1 84 ? 2.011 134.661 41.904 1.00 10.50 91 THR A O 1
ATOM 676 N N . TYR A 1 85 ? 1.336 134.985 44.036 1.00 9.66 92 TYR A N 1
ATOM 677 C CA . TYR A 1 85 ? -0.043 135.308 43.644 1.00 9.24 92 TYR A CA 1
ATOM 678 C C . TYR A 1 85 ? -0.513 136.618 44.271 1.00 10.39 92 TYR A C 1
ATOM 679 O O . TYR A 1 85 ? 0.002 137.033 45.307 1.00 11.65 92 TYR A O 1
ATOM 688 N N . THR A 1 86 ? -1.510 137.255 43.658 1.00 10.56 93 THR A N 1
ATOM 689 C CA . THR A 1 86 ? -2.049 138.510 44.179 1.00 12.05 93 THR A CA 1
ATOM 690 C C . THR A 1 86 ? -3.426 138.289 44.789 1.00 12.65 93 THR A C 1
ATOM 691 O O . THR A 1 86 ? -4.079 139.240 45.225 1.00 12.85 93 THR A O 1
ATOM 695 N N . ASN A 1 87 ? -3.864 137.032 44.815 1.00 14.27 94 ASN A N 1
ATOM 696 C CA . ASN A 1 87 ? -5.134 136.680 45.435 1.00 13.91 94 ASN A CA 1
ATOM 697 C C . ASN A 1 87 ? -4.872 135.972 46.771 1.00 15.91 94 ASN A C 1
ATOM 698 O O . ASN A 1 87 ? -3.754 136.035 47.302 1.00 16.11 94 ASN A O 1
ATOM 703 N N . SER A 1 88 ? -5.879 135.290 47.307 1.00 17.13 95 SER A N 1
ATOM 704 C CA . SER A 1 88 ? -5.745 134.657 48.623 1.00 19.07 95 SER A CA 1
ATOM 705 C C . SER A 1 88 ? -4.800 133.452 48.640 1.00 18.18 95 SER A C 1
ATOM 706 O O . SER A 1 88 ? -4.460 132.940 49.715 1.00 20.31 95 SER A O 1
ATOM 709 N N . TRP A 1 89 ? -4.371 132.994 47.467 1.00 15.44 96 TRP A N 1
ATOM 710 C CA . TRP A 1 89 ? -3.543 131.790 47.398 1.00 14.74 96 TRP A CA 1
ATOM 711 C C . TRP A 1 89 ? -2.143 132.055 47.933 1.00 13.81 96 TRP A C 1
ATOM 712 O O . TRP A 1 89 ? -1.444 131.131 48.330 1.00 16.90 96 TRP A O 1
ATOM 723 N N . ASP A 1 90 ? -1.725 133.316 47.912 1.00 13.26 97 ASP A N 1
ATOM 724 C CA . ASP A 1 90 ? -0.418 133.702 48.445 1.00 12.99 97 ASP A CA 1
ATOM 725 C C . ASP A 1 90 ? -0.660 134.633 49.622 1.00 14.34 97 ASP A C 1
ATOM 726 O O . ASP A 1 90 ? -1.124 135.751 49.431 1.00 15.16 97 ASP A O 1
ATOM 731 N N . PRO A 1 91 ? -0.359 134.174 50.844 1.00 15.10 98 PRO A N 1
ATOM 732 C CA . PRO A 1 91 ? -0.669 134.998 52.018 1.00 16.91 98 PRO A CA 1
ATOM 733 C C . PRO A 1 91 ? 0.300 136.161 52.268 1.00 17.96 98 PRO A C 1
ATOM 734 O O . PRO A 1 91 ? -0.004 137.000 53.110 1.00 20.12 98 PRO A O 1
ATOM 738 N N . THR A 1 92 ? 1.425 136.241 51.565 1.00 17.34 99 THR A N 1
ATOM 739 C CA . THR A 1 92 ? 2.356 137.329 51.868 1.00 16.86 99 THR A CA 1
ATOM 740 C C . THR A 1 92 ? 2.465 138.362 50.751 1.00 16.44 99 THR A C 1
ATOM 741 O O . THR A 1 92 ? 2.280 138.056 49.570 1.00 16.18 99 THR A O 1
ATOM 745 N N . ASP A 1 93 ? 2.750 139.600 51.142 1.00 16.48 100 ASP A N 1
ATOM 746 C CA . ASP A 1 93 ? 3.015 140.660 50.179 1.00 15.98 100 ASP A CA 1
ATOM 747 C C . ASP A 1 93 ? 4.281 140.380 49.384 1.00 13.38 100 ASP A C 1
ATOM 748 O O . ASP A 1 93 ? 5.072 139.509 49.738 1.00 13.73 100 ASP A O 1
ATOM 753 N N . GLY A 1 94 ? 4.466 141.127 48.303 1.00 11.62 101 GLY A N 1
ATOM 754 C CA . GLY A 1 94 ? 5.648 140.982 47.477 1.00 11.89 101 GLY A CA 1
ATOM 755 C C . GLY A 1 94 ? 6.828 141.705 48.097 1.00 12.37 101 GLY A C 1
ATOM 756 O O . GLY A 1 94 ? 6.692 142.382 49.124 1.00 13.24 101 GLY A O 1
ATOM 757 N N . ALA A 1 95 ? 7.990 141.557 47.471 1.00 10.66 102 ALA A N 1
ATOM 758 C CA . ALA A 1 95 ? 9.190 142.261 47.900 1.00 11.11 102 ALA A CA 1
ATOM 759 C C . ALA A 1 95 ? 10.143 142.501 46.741 1.00 11.98 102 ALA A C 1
ATOM 760 O O . ALA A 1 95 ? 10.086 141.820 45.712 1.00 12.07 102 ALA A O 1
ATOM 762 N N . VAL A 1 96 ? 11.031 143.472 46.911 1.00 10.44 103 VAL A N 1
ATOM 763 C CA . VAL A 1 96 ? 12.203 143.521 46.053 1.00 9.39 103 VAL A CA 1
ATOM 764 C C . VAL A 1 96 ? 13.384 143.064 46.891 1.00 10.84 103 VAL A C 1
ATOM 765 O O . VAL A 1 96 ? 13.685 143.660 47.937 1.00 11.98 103 VAL A O 1
ATOM 769 N N . LEU A 1 97 ? 14.024 141.982 46.446 1.00 10.50 104 LEU A N 1
ATOM 770 C CA . LEU A 1 97 ? 15.224 141.464 47.086 1.00 10.13 104 LEU A CA 1
ATOM 771 C C . LEU A 1 97 ? 16.441 142.101 46.440 1.00 11.40 104 LEU A C 1
ATOM 772 O O . LEU A 1 97 ? 16.513 142.208 45.216 1.00 11.72 104 LEU A O 1
ATOM 777 N N . ARG A 1 98 ? 17.400 142.517 47.258 1.00 11.91 105 ARG A N 1
ATOM 778 C CA . ARG A 1 98 ? 18.617 143.133 46.745 1.00 12.41 105 ARG A CA 1
ATOM 779 C C . ARG A 1 98 ? 19.845 142.372 47.221 1.00 12.09 105 ARG A C 1
ATOM 780 O O . ARG A 1 98 ? 19.906 141.914 48.365 1.00 13.87 105 ARG A O 1
ATOM 788 N N . SER A 1 99 ? 20.817 142.236 46.321 1.00 11.65 106 SER A N 1
ATOM 789 C CA . SER A 1 99 ? 22.078 141.565 46.599 1.00 12.43 106 SER A CA 1
ATOM 790 C C . SER A 1 99 ? 23.236 142.391 46.045 1.00 13.44 106 SER A C 1
ATOM 791 O O . SER A 1 99 ? 23.135 142.936 44.951 1.00 13.24 106 SER A O 1
ATOM 794 N N . SER A 1 100 ? 24.339 142.473 46.780 1.00 14.22 107 SER A N 1
ATOM 795 C CA . SER A 1 100 ? 25.516 143.144 46.252 1.00 16.16 107 SER A CA 1
ATOM 796 C C . SER A 1 100 ? 26.668 142.153 46.071 1.00 16.54 107 SER A C 1
ATOM 797 O O . SER A 1 100 ? 27.826 142.547 45.936 1.00 16.92 107 SER A O 1
ATOM 800 N N . ASP A 1 101 ? 26.343 140.866 46.062 1.00 15.02 108 ASP A N 1
ATOM 801 C CA . ASP A 1 101 ? 27.339 139.837 45.793 1.00 15.15 108 ASP A CA 1
ATOM 802 C C . ASP A 1 101 ? 26.788 138.789 44.826 1.00 14.80 108 ASP A C 1
ATOM 803 O O . ASP A 1 101 ? 26.998 137.586 45.003 1.00 15.30 108 ASP A O 1
ATOM 808 N N . ARG A 1 102 ? 26.080 139.268 43.806 1.00 14.19 109 ARG A N 1
ATOM 809 C CA . ARG A 1 102 ? 25.593 138.436 42.708 1.00 15.48 109 ARG A CA 1
ATOM 810 C C . ARG A 1 102 ? 24.698 137.285 43.168 1.00 14.71 109 ARG A C 1
ATOM 811 O O . ARG A 1 102 ? 24.636 136.226 42.524 1.00 15.49 109 ARG A O 1
ATOM 819 N N . GLY A 1 103 ? 23.998 137.496 44.275 1.00 12.90 110 GLY A N 1
ATOM 820 C CA . GLY A 1 103 ? 22.977 136.552 44.714 1.00 13.80 110 GLY A CA 1
ATOM 821 C C . GLY A 1 103 ? 23.415 135.607 45.817 1.00 13.89 110 GLY A C 1
ATOM 822 O O . GLY A 1 103 ? 22.653 134.729 46.223 1.00 13.55 110 GLY A O 1
ATOM 823 N N . ALA A 1 104 ? 24.648 135.767 46.292 1.00 13.99 111 ALA A N 1
ATOM 824 C CA . ALA A 1 104 ? 25.136 134.961 47.408 1.00 14.94 111 ALA A CA 1
ATOM 825 C C . ALA A 1 104 ? 24.388 135.278 48.711 1.00 16.77 111 ALA A C 1
ATOM 826 O O . ALA A 1 104 ? 24.142 134.386 49.534 1.00 18.11 111 ALA A O 1
ATOM 828 N N . SER A 1 105 ? 24.038 136.546 48.904 1.00 14.95 112 SER A N 1
ATOM 829 C CA . SER A 1 105 ? 23.247 136.953 50.068 1.00 14.88 112 SER A CA 1
ATOM 830 C C . SER A 1 105 ? 22.293 138.062 49.661 1.00 14.56 112 SER A C 1
ATOM 831 O O . SER A 1 105 ? 22.573 138.809 48.718 1.00 14.64 112 SER A O 1
ATOM 834 N N . TRP A 1 106 ? 21.173 138.169 50.372 1.00 14.06 113 TRP A N 1
ATOM 835 C CA . TRP A 1 106 ? 20.111 139.100 50.011 1.00 13.19 113 TRP A CA 1
ATOM 836 C C . TRP A 1 106 ? 19.556 139.846 51.220 1.00 14.15 113 TRP A C 1
ATOM 837 O O . TRP A 1 106 ? 19.577 139.331 52.344 1.00 15.10 113 TRP A O 1
ATOM 848 N N . LYS A 1 107 ? 19.035 141.044 50.972 1.00 14.44 114 LYS A N 1
ATOM 849 C CA . LYS A 1 107 ? 18.171 141.733 51.927 1.00 15.36 114 LYS A CA 1
ATOM 850 C C . LYS A 1 107 ? 16.835 142.001 51.258 1.00 15.53 114 LYS A C 1
ATOM 851 O O . LYS A 1 107 ? 16.769 142.117 50.031 1.00 15.62 114 LYS A O 1
ATOM 857 N N . ALA A 1 108 ? 15.771 142.105 52.049 1.00 13.91 115 ALA A N 1
ATOM 858 C CA . ALA A 1 108 ? 14.429 142.267 51.485 1.00 14.36 115 ALA A CA 1
ATOM 859 C C . ALA A 1 108 ? 13.798 143.623 51.803 1.00 13.88 115 ALA A C 1
ATOM 860 O O . ALA A 1 108 ? 13.780 144.069 52.957 1.00 15.10 115 ALA A O 1
ATOM 862 N N . ALA A 1 109 ? 13.276 144.273 50.768 1.00 13.23 116 ALA A N 1
ATOM 863 C CA . ALA A 1 109 ? 12.414 145.431 50.935 1.00 14.23 116 ALA A CA 1
ATOM 864 C C . ALA A 1 109 ? 10.980 144.974 50.682 1.00 14.94 116 ALA A C 1
ATOM 865 O O . ALA A 1 109 ? 10.591 144.731 49.537 1.00 13.89 116 ALA A O 1
ATOM 867 N N . THR A 1 110 ? 10.194 144.829 51.745 1.00 14.61 117 THR A N 1
ATOM 868 C CA . THR A 1 110 ? 8.831 144.336 51.584 1.00 15.37 117 THR A CA 1
ATOM 869 C C . THR A 1 110 ? 7.926 145.436 51.032 1.00 15.56 117 THR A C 1
ATOM 870 O O . THR A 1 110 ? 8.013 146.585 51.442 1.00 18.32 117 THR A O 1
ATOM 874 N N . LEU A 1 111 ? 7.068 145.075 50.084 1.00 15.07 118 LEU A N 1
ATOM 875 C CA . LEU A 1 111 ? 6.142 146.017 49.457 1.00 13.13 118 LEU A CA 1
ATOM 876 C C . LEU A 1 111 ? 4.775 145.934 50.131 1.00 15.89 118 LEU A C 1
ATOM 877 O O . LEU A 1 111 ? 4.456 144.922 50.753 1.00 17.36 118 LEU A O 1
ATOM 882 N N . PRO A 1 112 ? 3.964 146.998 50.015 1.00 15.43 119 PRO A N 1
ATOM 883 C CA . PRO A 1 112 ? 2.635 146.974 50.635 1.00 14.77 119 PRO A CA 1
ATOM 884 C C . PRO A 1 112 ? 1.567 146.296 49.765 1.00 15.65 119 PRO A C 1
ATOM 885 O O . PRO A 1 112 ? 0.378 146.432 50.042 1.00 17.98 119 PRO A O 1
ATOM 889 N N . PHE A 1 113 ? 1.993 145.554 48.748 1.00 14.10 120 PHE A N 1
ATOM 890 C CA . PHE A 1 113 ? 1.069 144.846 47.865 1.00 13.42 120 PHE A CA 1
ATOM 891 C C . PHE A 1 113 ? 1.677 143.518 47.427 1.00 12.91 120 PHE A C 1
ATOM 892 O O . PHE A 1 113 ? 2.872 143.290 47.605 1.00 12.89 120 PHE A O 1
ATOM 900 N N . LYS A 1 114 ? 0.850 142.652 46.853 1.00 11.77 121 LYS A N 1
ATOM 901 C CA . LYS A 1 114 ? 1.307 141.356 46.368 1.00 12.71 121 LYS A CA 1
ATOM 902 C C . LYS A 1 114 ? 1.859 141.425 44.942 1.00 12.11 121 LYS A C 1
ATOM 903 O O . LYS A 1 114 ? 1.489 142.300 44.149 1.00 12.66 121 LYS A O 1
ATOM 909 N N . LEU A 1 115 ? 2.759 140.501 44.628 1.00 10.57 122 LEU A N 1
ATOM 910 C CA . LEU A 1 115 ? 3.282 140.371 43.270 1.00 9.85 122 LEU A CA 1
ATOM 911 C C . LEU A 1 115 ? 2.880 139.030 42.653 1.00 10.96 122 LEU A C 1
ATOM 912 O O . LEU A 1 115 ? 2.516 138.087 43.367 1.00 11.74 122 LEU A O 1
ATOM 917 N N . GLY A 1 116 ? 2.959 138.955 41.327 1.00 10.70 123 GLY A N 1
ATOM 918 C CA . GLY A 1 116 ? 2.379 137.858 40.574 1.00 10.45 123 GLY A CA 1
ATOM 919 C C . GLY A 1 116 ? 3.333 136.968 39.801 1.00 9.79 123 GLY A C 1
ATOM 920 O O . GLY A 1 116 ? 3.160 136.764 38.596 1.00 11.23 123 GLY A O 1
ATOM 921 N N . GLY A 1 117 ? 4.324 136.417 40.499 1.00 7.93 124 GLY A N 1
ATOM 922 C CA . GLY A 1 117 ? 5.349 135.590 39.877 1.00 7.72 124 GLY A CA 1
ATOM 923 C C . GLY A 1 117 ? 4.800 134.372 39.155 1.00 8.54 124 GLY A C 1
ATOM 924 O O . GLY A 1 117 ? 5.387 133.931 38.172 1.00 8.65 124 GLY A O 1
ATOM 925 N N . ASN A 1 118 ? 3.671 133.834 39.625 1.00 8.17 125 ASN A N 1
ATOM 926 C CA . ASN A 1 118 ? 3.029 132.724 38.922 1.00 8.42 125 ASN A CA 1
ATOM 927 C C . ASN A 1 118 ? 1.623 133.056 38.428 1.00 9.15 125 ASN A C 1
ATOM 928 O O . ASN A 1 118 ? 0.767 132.178 38.359 1.00 9.08 125 ASN A O 1
ATOM 941 N N . PRO A 1 120 ? -1.013 135.003 35.368 1.00 10.54 127 PRO A N 1
ATOM 942 C CA . PRO A 1 120 ? -0.992 135.416 33.964 1.00 9.54 127 PRO A CA 1
ATOM 943 C C . PRO A 1 120 ? -0.180 136.696 33.753 1.00 10.05 127 PRO A C 1
ATOM 944 O O . PRO A 1 120 ? -0.165 137.588 34.626 1.00 9.93 127 PRO A O 1
ATOM 948 N N . GLY A 1 121 ? 0.510 136.767 32.615 1.00 9.49 128 GLY A N 1
ATOM 949 C CA . GLY A 1 121 ? 1.281 137.943 32.262 1.00 8.71 128 GLY A CA 1
ATOM 950 C C . GLY A 1 121 ? 2.724 137.899 32.730 1.00 8.65 128 GLY A C 1
ATOM 951 O O . GLY A 1 121 ? 3.489 138.819 32.444 1.00 10.20 128 GLY A O 1
ATOM 952 N N . ARG A 1 122 ? 3.107 136.827 33.422 1.00 8.39 129 ARG A N 1
ATOM 953 C CA . ARG A 1 122 ? 4.435 136.763 34.052 1.00 8.94 129 ARG A CA 1
ATOM 954 C C . ARG A 1 122 ? 5.605 136.686 33.068 1.00 10.59 129 ARG A C 1
ATOM 955 O O . ARG A 1 122 ? 6.772 136.817 33.479 1.00 10.56 129 ARG A O 1
ATOM 963 N N . GLY A 1 123 ? 5.306 136.446 31.789 1.00 9.81 130 GLY A N 1
ATOM 964 C CA . GLY A 1 123 ? 6.333 136.370 30.756 1.00 9.44 130 GLY A CA 1
ATOM 965 C C . GLY A 1 123 ? 6.682 137.730 30.178 1.00 9.35 130 GLY A C 1
ATOM 966 O O . GLY A 1 123 ? 7.664 137.879 29.443 1.00 10.79 130 GLY A O 1
ATOM 975 N N . GLY A 1 125 ? 8.158 141.521 30.399 1.00 10.38 132 GLY A N 1
ATOM 976 C CA . GLY A 1 125 ? 9.185 142.158 31.213 1.00 8.84 132 GLY A CA 1
ATOM 977 C C . GLY A 1 125 ? 10.433 142.572 30.451 1.00 9.15 132 GLY A C 1
ATOM 978 O O . GLY A 1 125 ? 10.476 142.501 29.223 1.00 10.59 132 GLY A O 1
ATOM 979 N N . GLU A 1 126 ? 11.470 142.990 31.170 1.00 8.43 133 GLU A N 1
ATOM 980 C CA . GLU A 1 126 ? 11.489 143.016 32.630 1.00 8.49 133 GLU A CA 1
ATOM 981 C C . GLU A 1 126 ? 10.840 144.287 33.174 1.00 9.41 133 GLU A C 1
ATOM 982 O O . GLU A 1 126 ? 11.093 145.382 32.660 1.00 11.07 133 GLU A O 1
ATOM 988 N N . ARG A 1 127 ? 10.024 144.149 34.217 1.00 9.35 134 ARG A N 1
ATOM 989 C CA . ARG A 1 127 ? 9.317 145.306 34.776 1.00 8.42 134 ARG A CA 1
ATOM 990 C C . ARG A 1 127 ? 10.015 145.885 36.004 1.00 8.19 134 ARG A C 1
ATOM 991 O O . ARG A 1 127 ? 9.574 146.904 36.552 1.00 9.07 134 ARG A O 1
ATOM 999 N N . LEU A 1 128 ? 11.088 145.228 36.440 1.00 8.64 135 LEU A N 1
ATOM 1000 C CA . LEU A 1 128 ? 12.020 145.793 37.415 1.00 8.25 135 LEU A CA 1
ATOM 1001 C C . LEU A 1 128 ? 13.262 146.260 36.658 1.00 9.47 135 LEU A C 1
ATOM 1002 O O . LEU A 1 128 ? 13.858 145.472 35.919 1.00 10.28 135 LEU A O 1
ATOM 1007 N N . ALA A 1 129 ? 13.642 147.528 36.815 1.00 9.28 136 ALA A N 1
ATOM 1008 C CA . ALA A 1 129 ? 14.770 148.074 36.062 1.00 9.67 136 ALA A CA 1
ATOM 1009 C C . ALA A 1 129 ? 15.618 149.033 36.875 1.00 10.77 136 ALA A C 1
ATOM 1010 O O . ALA A 1 129 ? 15.100 149.778 37.714 1.00 12.84 136 ALA A O 1
ATOM 1012 N N . VAL A 1 130 ? 16.924 149.010 36.613 1.00 10.68 137 VAL A N 1
ATOM 1013 C CA . VAL A 1 130 ? 17.886 149.898 37.268 1.00 10.69 137 VAL A CA 1
ATOM 1014 C C . VAL A 1 130 ? 18.373 150.956 36.271 1.00 12.01 137 VAL A C 1
ATOM 1015 O O . VAL A 1 130 ? 18.739 150.631 35.124 1.00 14.39 137 VAL A O 1
ATOM 1019 N N . ASP A 1 131 ? 18.380 152.213 36.705 1.00 10.87 138 ASP A N 1
ATOM 1020 C CA . ASP A 1 131 ? 18.913 153.313 35.899 1.00 11.50 138 ASP A CA 1
ATOM 1021 C C . ASP A 1 131 ? 20.371 153.010 35.523 1.00 12.34 138 ASP A C 1
ATOM 1022 O O . ASP A 1 131 ? 21.196 152.805 36.405 1.00 12.97 138 ASP A O 1
ATOM 1027 N N . PRO A 1 132 ? 20.684 152.968 34.213 1.00 12.88 139 PRO A N 1
ATOM 1028 C CA . PRO A 1 132 ? 22.011 152.571 33.726 1.00 13.52 139 PRO A CA 1
ATOM 1029 C C . PRO A 1 132 ? 23.051 153.681 33.827 1.00 16.20 139 PRO A C 1
ATOM 1030 O O . PRO A 1 132 ? 24.189 153.489 33.399 1.00 17.65 139 PRO A O 1
ATOM 1034 N N . ASN A 1 133 ? 22.661 154.833 34.361 1.00 16.22 140 ASN A N 1
ATOM 1035 C CA . ASN A 1 133 ? 23.614 155.911 34.602 1.00 17.79 140 ASN A CA 1
ATOM 1036 C C . ASN A 1 133 ? 23.709 156.284 36.077 1.00 19.57 140 ASN A C 1
ATOM 1037 O O . ASN A 1 133 ? 24.799 156.548 36.595 1.00 21.92 140 ASN A O 1
ATOM 1042 N N . LYS A 1 134 ? 22.565 156.317 36.747 1.00 17.09 141 LYS A N 1
ATOM 1043 C CA . LYS A 1 134 ? 22.529 156.621 38.172 1.00 15.87 141 LYS A CA 1
ATOM 1044 C C . LYS A 1 134 ? 21.904 155.433 38.882 1.00 15.26 141 LYS A C 1
ATOM 1045 O O . LYS A 1 134 ? 20.687 155.379 39.056 1.00 15.41 141 LYS A O 1
ATOM 1051 N N . ASN A 1 135 ? 22.727 154.470 39.280 1.00 14.87 142 ASN A N 1
ATOM 1052 C CA . ASN A 1 135 ? 22.190 153.152 39.629 1.00 15.12 142 ASN A CA 1
ATOM 1053 C C . ASN A 1 135 ? 21.570 153.083 41.035 1.00 14.61 142 ASN A C 1
ATOM 1054 O O . ASN A 1 135 ? 21.216 152.003 41.513 1.00 15.06 142 ASN A O 1
ATOM 1059 N N . SER A 1 136 ? 21.401 154.238 41.676 1.00 14.63 143 SER A N 1
ATOM 1060 C CA . SER A 1 136 ? 20.609 154.318 42.901 1.00 14.12 143 SER A CA 1
ATOM 1061 C C . SER A 1 136 ? 19.111 154.406 42.589 1.00 15.20 143 SER A C 1
ATOM 1062 O O . SER A 1 136 ? 18.268 154.336 43.489 1.00 15.85 143 SER A O 1
ATOM 1065 N N . VAL A 1 137 ? 18.789 154.578 41.312 1.00 13.73 144 VAL A N 1
ATOM 1066 C CA . VAL A 1 137 ? 17.408 154.732 40.877 1.00 14.13 144 VAL A CA 1
ATOM 1067 C C . VAL A 1 137 ? 16.893 153.435 40.262 1.00 15.06 144 VAL A C 1
ATOM 1068 O O . VAL A 1 137 ? 17.505 152.911 39.324 1.00 16.03 144 VAL A O 1
ATOM 1072 N N . LEU A 1 138 ? 15.786 152.915 40.804 1.00 13.01 145 LEU A N 1
ATOM 1073 C CA . LEU A 1 138 ? 15.128 151.734 40.249 1.00 12.38 145 LEU A CA 1
ATOM 1074 C C . LEU A 1 138 ? 13.630 151.979 40.059 1.00 12.52 145 LEU A C 1
ATOM 1075 O O . LEU A 1 138 ? 13.011 152.752 40.811 1.00 13.94 145 LEU A O 1
ATOM 1080 N N . TYR A 1 139 ? 13.053 151.319 39.057 1.00 11.15 146 TYR A N 1
ATOM 1081 C CA . TYR A 1 139 ? 11.604 151.307 38.849 1.00 10.20 146 TYR A CA 1
ATOM 1082 C C . TYR A 1 139 ? 11.068 149.889 38.958 1.00 10.64 146 TYR A C 1
ATOM 1083 O O . TYR A 1 139 ? 11.780 148.923 38.648 1.00 10.82 146 TYR A O 1
ATOM 1092 N N . LEU A 1 140 ? 9.814 149.767 39.394 1.00 10.34 147 LEU A N 1
ATOM 1093 C CA . LEU A 1 140 ? 9.106 148.491 39.392 1.00 11.33 147 LEU A CA 1
ATOM 1094 C C . LEU A 1 140 ? 7.666 148.688 38.920 1.00 11.84 147 LEU A C 1
ATOM 1095 O O . LEU A 1 140 ? 6.913 149.489 39.493 1.00 11.26 147 LEU A O 1
ATOM 1100 N N . GLY A 1 141 ? 7.292 147.978 37.861 1.00 10.61 148 GLY A N 1
ATOM 1101 C CA . GLY A 1 141 ? 5.908 147.937 37.433 1.00 9.43 148 GLY A CA 1
ATOM 1102 C C . GLY A 1 141 ? 5.105 147.011 38.330 1.00 10.85 148 GLY A C 1
ATOM 1103 O O . GLY A 1 141 ? 5.531 145.890 38.592 1.00 12.51 148 GLY A O 1
ATOM 1104 N N . ALA A 1 142 ? 3.951 147.480 38.798 1.00 9.93 149 ALA A N 1
ATOM 1105 C CA . ALA A 1 142 ? 3.151 146.748 39.781 1.00 7.91 149 ALA A CA 1
ATOM 1106 C C . ALA A 1 142 ? 1.783 146.375 39.216 1.00 10.73 149 ALA A C 1
ATOM 1107 O O . ALA A 1 142 ? 1.275 147.047 38.305 1.00 12.25 149 ALA A O 1
ATOM 1109 N N . PRO A 1 143 ? 1.179 145.301 39.746 1.00 10.69 150 PRO A N 1
ATOM 1110 C CA . PRO A 1 143 ? -0.116 144.827 39.258 1.00 11.04 150 PRO A CA 1
ATOM 1111 C C . PRO A 1 143 ? -1.291 145.343 40.089 1.00 11.12 150 PRO A C 1
ATOM 1112 O O . PRO A 1 143 ? -1.081 146.102 41.036 1.00 11.42 150 PRO A O 1
ATOM 1116 N N . SER A 1 144 ? -2.504 144.936 39.718 1.00 11.50 151 SER A N 1
ATOM 1117 C CA . SER A 1 144 ? -3.690 145.088 40.556 1.00 12.89 151 SER A CA 1
ATOM 1118 C C . SER A 1 144 ? -4.089 146.546 40.811 1.00 14.75 151 SER A C 1
ATOM 1119 O O . SER A 1 144 ? -4.823 146.827 41.767 1.00 15.09 151 SER A O 1
ATOM 1122 N N . GLY A 1 145 ? -3.617 147.464 39.964 1.00 14.78 152 GLY A N 1
ATOM 1123 C CA . GLY A 1 145 ? -3.929 148.878 40.116 1.00 13.23 152 GLY A CA 1
ATOM 1124 C C . GLY A 1 145 ? -2.916 149.668 40.932 1.00 13.24 152 GLY A C 1
ATOM 1125 O O . GLY A 1 145 ? -3.092 150.868 41.170 1.00 15.02 152 GLY A O 1
ATOM 1126 N N . ASN A 1 146 ? -1.844 149.009 41.359 1.00 11.52 153 ASN A N 1
ATOM 1127 C CA . ASN A 1 146 ? -0.827 149.685 42.155 1.00 12.41 153 ASN A CA 1
ATOM 1128 C C . ASN A 1 146 ? 0.110 150.591 41.346 1.00 12.24 153 ASN A C 1
ATOM 1129 O O . ASN A 1 146 ? 0.838 151.397 41.919 1.00 13.11 153 ASN A O 1
ATOM 1134 N N . GLY A 1 147 ? 0.076 150.474 40.022 1.00 12.64 154 GLY A N 1
ATOM 1135 C CA . GLY A 1 147 ? 0.758 151.434 39.166 1.00 11.88 154 GLY A CA 1
ATOM 1136 C C . GLY A 1 147 ? 2.264 151.253 39.058 1.00 10.99 154 GLY A C 1
ATOM 1137 O O . GLY A 1 147 ? 2.773 150.131 39.042 1.00 13.04 154 GLY A O 1
ATOM 1138 N N . LEU A 1 148 ? 2.975 152.373 38.956 1.00 10.21 155 LEU A N 1
ATOM 1139 C CA . LEU A 1 148 ? 4.422 152.370 38.772 1.00 10.21 155 LEU A CA 1
ATOM 1140 C C . LEU A 1 148 ? 5.114 152.772 40.069 1.00 11.88 155 LEU A C 1
ATOM 1141 O O . LEU A 1 148 ? 4.777 153.803 40.648 1.00 13.61 155 LEU A O 1
ATOM 1146 N N . TRP A 1 149 ? 6.080 151.976 40.524 1.00 11.88 156 TRP A N 1
ATOM 1147 C CA . TRP A 1 149 ? 6.776 152.257 41.782 1.00 11.79 156 TRP A CA 1
ATOM 1148 C C . TRP A 1 149 ? 8.258 152.545 41.543 1.00 12.28 156 TRP A C 1
ATOM 1149 O O . TRP A 1 149 ? 8.818 152.173 40.505 1.00 12.13 156 TRP A O 1
ATOM 1160 N N . ARG A 1 150 ? 8.886 153.233 42.494 1.00 11.96 157 ARG A N 1
ATOM 1161 C CA . ARG A 1 150 ? 10.246 153.713 42.292 1.00 11.13 157 ARG A CA 1
ATOM 1162 C C . ARG A 1 150 ? 11.033 153.741 43.597 1.00 13.04 157 ARG A C 1
ATOM 1163 O O . ARG A 1 150 ? 10.473 154.008 44.670 1.00 14.39 157 ARG A O 1
ATOM 1171 N N . SER A 1 151 ? 12.327 153.437 43.496 1.00 11.91 158 SER A N 1
ATOM 1172 C CA . SER A 1 151 ? 13.271 153.611 44.591 1.00 13.23 158 SER A CA 1
ATOM 1173 C C . SER A 1 151 ? 14.363 154.589 44.164 1.00 15.41 158 SER A C 1
ATOM 1174 O O . SER A 1 151 ? 14.815 154.533 43.026 1.00 16.50 158 SER A O 1
ATOM 1177 N N . THR A 1 152 ? 14.781 155.477 45.068 1.00 15.88 159 THR A N 1
ATOM 1178 C CA . THR A 1 152 ? 15.925 156.353 44.809 1.00 16.18 159 THR A CA 1
ATOM 1179 C C . THR A 1 152 ? 17.057 156.109 45.812 1.00 16.51 159 THR A C 1
ATOM 1180 O O . THR A 1 152 ? 18.004 156.907 45.910 1.00 15.99 159 THR A O 1
ATOM 1184 N N . ASP A 1 153 ? 16.960 155.013 46.564 1.00 16.88 160 ASP A N 1
ATOM 1185 C CA . ASP A 1 153 ? 18.037 154.624 47.479 1.00 17.26 160 ASP A CA 1
ATOM 1186 C C . ASP A 1 153 ? 18.513 153.183 47.239 1.00 17.63 160 ASP A C 1
ATOM 1187 O O . ASP A 1 153 ? 18.728 152.419 48.187 1.00 17.10 160 ASP A O 1
ATOM 1192 N N . ALA A 1 154 ? 18.674 152.832 45.963 1.00 16.07 161 ALA A N 1
ATOM 1193 C CA . ALA A 1 154 ? 19.232 151.546 45.552 1.00 14.51 161 ALA A CA 1
ATOM 1194 C C . ALA A 1 154 ? 18.418 150.360 46.085 1.00 14.59 161 ALA A C 1
ATOM 1195 O O . ALA A 1 154 ? 18.968 149.315 46.466 1.00 13.73 161 ALA A O 1
ATOM 1197 N N . GLY A 1 155 ? 17.103 150.531 46.100 1.00 13.70 162 GLY A N 1
ATOM 1198 C CA . GLY A 1 155 ? 16.186 149.447 46.403 1.00 14.89 162 GLY A CA 1
ATOM 1199 C C . GLY A 1 155 ? 15.832 149.257 47.865 1.00 14.66 162 GLY A C 1
ATOM 1200 O O . GLY A 1 155 ? 15.087 148.335 48.197 1.00 14.43 162 GLY A O 1
ATOM 1201 N N . VAL A 1 156 ? 16.340 150.121 48.743 1.00 15.13 163 VAL A N 1
ATOM 1202 C CA . VAL A 1 156 ? 16.066 149.968 50.174 1.00 14.54 163 VAL A CA 1
ATOM 1203 C C . VAL A 1 156 ? 14.617 150.321 50.509 1.00 15.91 163 VAL A C 1
ATOM 1204 O O . VAL A 1 156 ? 13.982 149.643 51.323 1.00 16.65 163 VAL A O 1
ATOM 1208 N N . SER A 1 157 ? 14.102 151.377 49.875 1.00 15.79 164 SER A N 1
ATOM 1209 C CA . SER A 1 157 ? 12.726 151.820 50.095 1.00 16.57 164 SER A CA 1
ATOM 1210 C C . SER A 1 157 ? 12.034 152.198 48.783 1.00 16.08 164 SER A C 1
ATOM 1211 O O . SER A 1 157 ? 12.686 152.568 47.796 1.00 14.42 164 SER A O 1
ATOM 1214 N N . TRP A 1 158 ? 10.706 152.118 48.791 1.00 16.41 165 TRP A N 1
ATOM 1215 C CA . TRP A 1 158 ? 9.892 152.200 47.578 1.00 15.27 165 TRP A CA 1
ATOM 1216 C C . TRP A 1 158 ? 8.637 153.044 47.806 1.00 16.27 165 TRP A C 1
ATOM 1217 O O . TRP A 1 158 ? 8.054 153.010 48.883 1.00 17.38 165 TRP A O 1
ATOM 1228 N N . SER A 1 159 ? 8.224 153.797 46.792 1.00 15.44 166 SER A N 1
ATOM 1229 C CA . SER A 1 159 ? 6.946 154.503 46.833 1.00 16.83 166 SER A CA 1
ATOM 1230 C C . SER A 1 159 ? 6.393 154.648 45.422 1.00 14.84 166 SER A C 1
ATOM 1231 O O . SER A 1 159 ? 7.129 154.506 44.438 1.00 14.86 166 SER A O 1
ATOM 1234 N N . GLU A 1 160 ? 5.094 154.903 45.324 1.00 13.07 167 GLU A N 1
ATOM 1235 C CA . GLU A 1 160 ? 4.437 154.982 44.028 1.00 13.08 167 GLU A CA 1
ATOM 1236 C C . GLU A 1 160 ? 4.780 156.274 43.284 1.00 12.83 167 GLU A C 1
ATOM 1237 O O . GLU A 1 160 ? 4.861 157.359 43.883 1.00 14.00 167 GLU A O 1
ATOM 1243 N N . VAL A 1 161 ? 4.987 156.142 41.976 1.00 11.30 168 VAL A N 1
ATOM 1244 C CA . VAL A 1 161 ? 5.150 157.293 41.099 1.00 10.96 168 VAL A CA 1
ATOM 1245 C C . VAL A 1 161 ? 3.764 157.803 40.763 1.00 11.99 168 VAL A C 1
ATOM 1246 O O . VAL A 1 161 ? 3.122 157.331 39.819 1.00 13.42 168 VAL A O 1
ATOM 1250 N N . THR A 1 162 ? 3.278 158.745 41.557 1.00 11.33 169 THR A N 1
ATOM 1251 C CA . THR A 1 162 ? 1.896 159.170 41.403 1.00 14.46 169 THR A CA 1
ATOM 1252 C C . THR A 1 162 ? 1.650 159.922 40.091 1.00 14.68 169 THR A C 1
ATOM 1253 O O . THR A 1 162 ? 0.509 160.006 39.621 1.00 15.64 169 THR A O 1
ATOM 1257 N N . ALA A 1 163 ? 2.704 160.457 39.486 1.00 15.20 170 ALA A N 1
ATOM 1258 C CA . ALA A 1 163 ? 2.552 161.139 38.194 1.00 16.47 170 ALA A CA 1
ATOM 1259 C C . ALA A 1 163 ? 2.321 160.168 37.026 1.00 15.42 170 ALA A C 1
ATOM 1260 O O . ALA A 1 163 ? 1.965 160.592 35.919 1.00 16.24 170 ALA A O 1
ATOM 1262 N N . PHE A 1 164 ? 2.522 158.871 37.242 1.00 14.12 171 PHE A N 1
ATOM 1263 C CA . PHE A 1 164 ? 2.293 157.942 36.133 1.00 12.74 171 PHE A CA 1
ATOM 1264 C C . PHE A 1 164 ? 0.793 157.759 35.935 1.00 14.89 171 PHE A C 1
ATOM 1265 O O . PHE A 1 164 ? 0.080 157.407 36.872 1.00 16.98 171 PHE A O 1
ATOM 1273 N N . PRO A 1 165 ? 0.312 157.987 34.702 1.00 15.03 172 PRO A N 1
ATOM 1274 C CA . PRO A 1 165 ? -1.125 158.210 34.500 1.00 16.39 172 PRO A CA 1
ATOM 1275 C C . PRO A 1 165 ? -1.999 156.966 34.307 1.00 16.96 172 PRO A C 1
ATOM 1276 O O . PRO A 1 165 ? -3.223 157.104 34.354 1.00 20.30 172 PRO A O 1
ATOM 1280 N N . ASN A 1 166 ? -1.408 155.793 34.111 1.00 13.13 173 ASN A N 1
ATOM 1281 C CA . ASN A 1 166 ? -2.185 154.615 33.734 1.00 12.36 173 ASN A CA 1
ATOM 1282 C C . ASN A 1 166 ? -1.726 153.358 34.464 1.00 13.21 173 ASN A C 1
ATOM 1283 O O . ASN A 1 166 ? -0.640 152.856 34.203 1.00 13.60 173 ASN A O 1
ATOM 1288 N N . PRO A 1 167 ? -2.559 152.830 35.373 1.00 13.93 174 PRO A N 1
ATOM 1289 C CA . PRO A 1 167 ? -2.142 151.644 36.126 1.00 14.04 174 PRO A CA 1
ATOM 1290 C C . PRO A 1 167 ? -2.420 150.337 35.382 1.00 14.18 174 PRO A C 1
ATOM 1291 O O . PRO A 1 167 ? -2.210 149.271 35.954 1.00 15.35 174 PRO A O 1
ATOM 1295 N N . GLY A 1 168 ? -2.892 150.425 34.139 1.00 12.46 175 GLY A N 1
ATOM 1296 C CA . GLY A 1 168 ? -3.274 149.246 33.378 1.00 11.13 175 GLY A CA 1
ATOM 1297 C C . GLY A 1 168 ? -4.743 148.912 33.571 1.00 11.80 175 GLY A C 1
ATOM 1298 O O . GLY A 1 168 ? -5.365 149.347 34.552 1.00 13.47 175 GLY A O 1
ATOM 1299 N N . ASN A 1 169 ? -5.318 148.153 32.641 1.00 12.04 176 ASN A N 1
ATOM 1300 C CA . ASN A 1 169 ? -6.694 147.692 32.816 1.00 13.65 176 ASN A CA 1
ATOM 1301 C C . ASN A 1 169 ? -6.984 146.329 32.174 1.00 15.92 176 ASN A C 1
ATOM 1302 O O . ASN A 1 169 ? -8.141 145.930 32.068 1.00 19.31 176 ASN A O 1
ATOM 1307 N N . TYR A 1 170 ? -5.943 145.617 31.751 1.00 13.82 177 TYR A N 1
ATOM 1308 C CA . TYR A 1 170 ? -6.143 144.342 31.071 1.00 12.34 177 TYR A CA 1
ATOM 1309 C C . TYR A 1 170 ? -6.104 143.175 32.043 1.00 11.86 177 TYR A C 1
ATOM 1310 O O . TYR A 1 170 ? -5.203 143.091 32.863 1.00 11.56 177 TYR A O 1
ATOM 1319 N N . ALA A 1 171 ? -7.089 142.286 31.942 1.00 12.66 178 ALA A N 1
ATOM 1320 C CA . ALA A 1 171 ? -7.075 141.008 32.659 1.00 11.23 178 ALA A CA 1
ATOM 1321 C C . ALA A 1 171 ? -7.269 139.856 31.680 1.00 12.45 178 ALA A C 1
ATOM 1322 O O . ALA A 1 171 ? -8.012 139.981 30.691 1.00 12.40 178 ALA A O 1
ATOM 1324 N N . GLN A 1 172 ? -6.610 138.735 31.959 1.00 14.25 179 GLN A N 1
ATOM 1325 C CA . GLN A 1 172 ? -6.645 137.582 31.062 1.00 15.82 179 GLN A CA 1
ATOM 1326 C C . GLN A 1 172 ? -8.021 136.931 30.991 1.00 14.70 179 GLN A C 1
ATOM 1327 O O . GLN A 1 172 ? -8.493 136.587 29.905 1.00 15.06 179 GLN A O 1
ATOM 1333 N N . ASP A 1 173 ? -8.659 136.773 32.148 1.00 13.48 180 ASP A N 1
ATOM 1334 C CA . ASP A 1 173 ? -9.879 135.972 32.271 1.00 13.46 180 ASP A CA 1
ATOM 1335 C C . ASP A 1 173 ? -10.842 136.672 33.233 1.00 12.13 180 ASP A C 1
ATOM 1336 O O . ASP A 1 173 ? -10.957 136.285 34.391 1.00 12.41 180 ASP A O 1
ATOM 1341 N N . PRO A 1 174 ? -11.507 137.736 32.765 1.00 12.11 181 PRO A N 1
ATOM 1342 C CA . PRO A 1 174 ? -12.295 138.568 33.681 1.00 12.08 181 PRO A CA 1
ATOM 1343 C C . PRO A 1 174 ? -13.436 137.829 34.385 1.00 13.05 181 PRO A C 1
ATOM 1344 O O . PRO A 1 174 ? -13.884 138.284 35.439 1.00 14.49 181 PRO A O 1
ATOM 1348 N N . SER A 1 175 ? -13.887 136.704 33.844 1.00 12.91 182 SER A N 1
ATOM 1349 C CA . SER A 1 175 ? -14.996 135.999 34.493 1.00 13.93 182 SER A CA 1
ATOM 1350 C C . SER A 1 175 ? -14.538 135.193 35.715 1.00 14.67 182 SER A C 1
ATOM 1351 O O . SER A 1 175 ? -15.363 134.741 36.508 1.00 14.68 182 SER A O 1
ATOM 1354 N N . ASP A 1 176 ? -13.229 135.027 35.871 1.00 14.29 183 ASP A N 1
ATOM 1355 C CA . ASP A 1 176 ? -12.682 134.227 36.967 1.00 16.30 183 ASP A CA 1
ATOM 1356 C C . ASP A 1 176 ? -12.968 134.890 38.316 1.00 19.94 183 ASP A C 1
ATOM 1357 O O . ASP A 1 176 ? -12.661 136.057 38.511 1.00 24.15 183 ASP A O 1
ATOM 1362 N N . THR A 1 177 ? -13.585 134.156 39.237 1.00 18.84 184 THR A N 1
ATOM 1363 C CA . THR A 1 177 ? -13.893 134.716 40.548 1.00 20.32 184 THR A CA 1
ATOM 1364 C C . THR A 1 177 ? -12.848 134.335 41.590 1.00 19.12 184 THR A C 1
ATOM 1365 O O . THR A 1 177 ? -12.869 134.834 42.720 1.00 20.33 184 THR A O 1
ATOM 1369 N N . SER A 1 178 ? -11.932 133.453 41.210 1.00 17.75 185 SER A N 1
ATOM 1370 C CA . SER A 1 178 ? -10.905 132.979 42.138 1.00 17.45 185 SER A CA 1
ATOM 1371 C C . SER A 1 178 ? -9.816 134.013 42.389 1.00 17.25 185 SER A C 1
ATOM 1372 O O . SER A 1 178 ? -9.063 133.908 43.364 1.00 18.49 185 SER A O 1
ATOM 1375 N N . GLY A 1 179 ? -9.709 135.001 41.508 1.00 16.53 186 GLY A N 1
ATOM 1376 C CA . GLY A 1 179 ? -8.634 135.971 41.613 1.00 16.12 186 GLY A CA 1
ATOM 1377 C C . GLY A 1 179 ? -7.382 135.569 40.844 1.00 15.78 186 GLY A C 1
ATOM 1378 O O . GLY A 1 179 ? -6.417 136.340 40.773 1.00 16.23 186 GLY A O 1
ATOM 1379 N N . TYR A 1 180 ? -7.374 134.372 40.261 1.00 14.07 187 TYR A N 1
ATOM 1380 C CA . TYR A 1 180 ? -6.184 133.939 39.525 1.00 12.72 187 TYR A CA 1
ATOM 1381 C C . TYR A 1 180 ? -6.087 134.607 38.151 1.00 12.33 187 TYR A C 1
ATOM 1382 O O . TYR A 1 180 ? -5.019 135.098 37.752 1.00 13.78 187 TYR A O 1
ATOM 1391 N N . GLY A 1 181 ? -7.195 134.628 37.417 1.00 11.21 188 GLY A N 1
ATOM 1392 C CA . GLY A 1 181 ? -7.154 135.096 36.039 1.00 12.19 188 GLY A CA 1
ATOM 1393 C C . GLY A 1 181 ? -7.728 136.481 35.799 1.00 12.54 188 GLY A C 1
ATOM 1394 O O . GLY A 1 181 ? -7.605 137.013 34.691 1.00 12.70 188 GLY A O 1
ATOM 1395 N N . ASN A 1 182 ? -8.340 137.076 36.824 1.00 11.25 189 ASN A N 1
ATOM 1396 C CA . ASN A 1 182 ? -9.073 138.332 36.634 1.00 12.81 189 ASN A CA 1
ATOM 1397 C C . ASN A 1 182 ? -8.356 139.579 37.152 1.00 11.93 189 ASN A C 1
ATOM 1398 O O . ASN A 1 182 ? -8.967 140.641 37.245 1.00 13.09 189 ASN A O 1
ATOM 1403 N N . ASP A 1 183 ? -7.070 139.462 37.482 1.00 11.57 190 ASP A N 1
ATOM 1404 C CA . ASP A 1 183 ? -6.319 140.600 38.021 1.00 11.06 190 ASP A CA 1
ATOM 1405 C C . ASP A 1 183 ? -5.854 141.537 36.905 1.00 12.13 190 ASP A C 1
ATOM 1406 O O . ASP A 1 183 ? -5.509 141.095 35.800 1.00 14.15 190 ASP A O 1
ATOM 1411 N N . ASN A 1 184 ? -5.867 142.834 37.197 1.00 10.85 191 ASN A N 1
ATOM 1412 C CA . ASN A 1 184 ? -5.252 143.841 36.331 1.00 10.45 191 ASN A CA 1
ATOM 1413 C C . ASN A 1 184 ? -3.753 143.571 36.253 1.00 10.74 191 ASN A C 1
ATOM 1414 O O . ASN A 1 184 ? -3.061 143.605 37.274 1.00 12.12 191 ASN A O 1
ATOM 1419 N N . GLN A 1 185 ? -3.250 143.278 35.054 1.00 11.18 192 GLN A N 1
ATOM 1420 C CA . GLN A 1 185 ? -1.846 142.896 34.913 1.00 12.16 192 GLN A CA 1
ATOM 1421 C C . GLN A 1 185 ? -0.891 144.093 35.065 1.00 12.99 192 GLN A C 1
ATOM 1422 O O . GLN A 1 185 ? 0.322 143.901 35.191 1.00 14.63 192 GLN A O 1
ATOM 1428 N N . GLY A 1 186 ? -1.432 145.314 35.078 1.00 11.46 193 GLY A N 1
ATOM 1429 C CA . GLY A 1 186 ? -0.676 146.499 35.476 1.00 11.61 193 GLY A CA 1
ATOM 1430 C C . GLY A 1 186 ? 0.445 146.971 34.552 1.00 11.80 193 GLY A C 1
ATOM 1431 O O . GLY A 1 186 ? 0.295 146.995 33.323 1.00 11.09 193 GLY A O 1
ATOM 1432 N N . ILE A 1 187 ? 1.577 147.355 35.142 1.00 10.06 194 ILE A N 1
ATOM 1433 C CA . ILE A 1 187 ? 2.717 147.843 34.363 1.00 11.90 194 ILE A CA 1
ATOM 1434 C C . ILE A 1 187 ? 3.679 146.679 34.147 1.00 10.46 194 ILE A C 1
ATOM 1435 O O . ILE A 1 187 ? 4.067 146.000 35.105 1.00 10.60 194 ILE A O 1
ATOM 1440 N N . VAL A 1 188 ? 4.064 146.445 32.893 1.00 9.21 195 VAL A N 1
ATOM 1441 C CA . VAL A 1 188 ? 4.640 145.149 32.534 1.00 8.57 195 VAL A CA 1
ATOM 1442 C C . VAL A 1 188 ? 6.088 145.170 32.022 1.00 9.69 195 VAL A C 1
ATOM 1443 O O . VAL A 1 188 ? 6.709 144.114 31.924 1.00 10.42 195 VAL A O 1
ATOM 1447 N N . TRP A 1 189 ? 6.629 146.340 31.678 1.00 8.45 196 TRP A N 1
ATOM 1448 C CA . TRP A 1 189 ? 8.079 146.447 31.463 1.00 9.00 196 TRP A CA 1
ATOM 1449 C C . TRP A 1 189 ? 8.544 147.896 31.584 1.00 8.51 196 TRP A C 1
ATOM 1450 O O . TRP A 1 189 ? 7.756 148.826 31.435 1.00 10.02 196 TRP A O 1
ATOM 1461 N N . VAL A 1 190 ? 9.817 148.071 31.919 1.00 8.88 197 VAL A N 1
ATOM 1462 C CA . VAL A 1 190 ? 10.448 149.384 32.017 1.00 9.90 197 VAL A CA 1
ATOM 1463 C C . VAL A 1 190 ? 11.805 149.311 31.323 1.00 9.52 197 VAL A C 1
ATOM 1464 O O . VAL A 1 190 ? 12.598 148.410 31.604 1.00 9.65 197 VAL A O 1
ATOM 1468 N N . THR A 1 191 ? 12.062 150.242 30.409 1.00 9.59 198 THR A N 1
ATOM 1469 C CA . THR A 1 191 ? 13.286 150.241 29.617 1.00 10.36 198 THR A CA 1
ATOM 1470 C C . THR A 1 191 ? 13.859 151.656 29.539 1.00 11.58 198 THR A C 1
ATOM 1471 O O . THR A 1 191 ? 13.159 152.591 29.145 1.00 12.34 198 THR A O 1
ATOM 1475 N N . PHE A 1 192 ? 15.124 151.804 29.932 1.00 9.99 199 PHE A N 1
ATOM 1476 C CA . PHE A 1 192 ? 15.822 153.084 29.874 1.00 11.21 199 PHE A CA 1
ATOM 1477 C C . PHE A 1 192 ? 16.515 153.302 28.542 1.00 12.29 199 PHE A C 1
ATOM 1478 O O . PHE A 1 192 ? 17.003 152.351 27.929 1.00 12.48 199 PHE A O 1
ATOM 1486 N N . ASP A 1 193 ? 16.583 154.562 28.110 1.00 12.81 200 ASP A N 1
ATOM 1487 C CA . ASP A 1 193 ? 17.479 154.963 27.028 1.00 14.56 200 ASP A CA 1
ATOM 1488 C C . ASP A 1 193 ? 18.758 155.551 27.643 1.00 14.28 200 ASP A C 1
ATOM 1489 O O . ASP A 1 193 ? 18.794 156.733 27.999 1.00 14.33 200 ASP A O 1
ATOM 1494 N N . GLU A 1 194 ? 19.805 154.732 27.749 1.00 13.24 201 GLU A N 1
ATOM 1495 C CA . GLU A 1 194 ? 21.014 155.122 28.482 1.00 14.92 201 GLU A CA 1
ATOM 1496 C C . GLU A 1 194 ? 21.756 156.306 27.841 1.00 16.52 201 GLU A C 1
ATOM 1497 O O . GLU A 1 194 ? 22.567 156.967 28.500 1.00 17.52 201 GLU A O 1
ATOM 1503 N N . ARG A 1 195 ? 21.471 156.577 26.569 1.00 15.70 202 ARG A N 1
ATOM 1504 C CA . ARG A 1 195 ? 22.030 157.745 25.883 1.00 15.58 202 ARG A CA 1
ATOM 1505 C C . ARG A 1 195 ? 21.585 159.076 26.514 1.00 16.92 202 ARG A C 1
ATOM 1506 O O . ARG A 1 195 ? 22.236 160.110 26.333 1.00 17.79 202 ARG A O 1
ATOM 1514 N N . SER A 1 196 ? 20.474 159.040 27.244 1.00 17.06 203 SER A N 1
ATOM 1515 C CA . SER A 1 196 ? 19.838 160.252 27.760 1.00 17.13 203 SER A CA 1
ATOM 1516 C C . SER A 1 196 ? 20.213 160.537 29.210 1.00 19.04 203 SER A C 1
ATOM 1517 O O . SER A 1 196 ? 19.573 161.355 29.882 1.00 19.73 203 SER A O 1
ATOM 1520 N N . GLY A 1 197 ? 21.250 159.862 29.690 1.00 19.52 204 GLY A N 1
ATOM 1521 C CA . GLY A 1 197 ? 21.816 160.181 30.987 1.00 20.97 204 GLY A CA 1
ATOM 1522 C C . GLY A 1 197 ? 23.322 160.138 30.889 1.00 22.29 204 GLY A C 1
ATOM 1523 O O . GLY A 1 197 ? 23.873 159.881 29.816 1.00 22.45 204 GLY A O 1
ATOM 1524 N N . SER A 1 198 ? 23.989 160.384 32.009 1.00 24.05 205 SER A N 1
ATOM 1525 C CA . SER A 1 198 ? 25.437 160.262 32.084 1.00 25.72 205 SER A CA 1
ATOM 1526 C C . SER A 1 198 ? 25.807 159.822 33.491 1.00 26.33 205 SER A C 1
ATOM 1527 O O . SER A 1 198 ? 24.960 159.837 34.383 1.00 26.00 205 SER A O 1
ATOM 1530 N N . ALA A 1 199 ? 27.063 159.431 33.684 1.00 26.45 206 ALA A N 1
ATOM 1531 C CA . ALA A 1 199 ? 27.524 158.901 34.968 1.00 27.55 206 ALA A CA 1
ATOM 1532 C C . ALA A 1 199 ? 27.089 159.757 36.154 1.00 27.57 206 ALA A C 1
ATOM 1533 O O . ALA A 1 199 ? 27.423 160.937 36.237 1.00 28.00 206 ALA A O 1
ATOM 1535 N N . GLY A 1 200 ? 26.325 159.153 37.059 1.00 26.49 207 GLY A N 1
ATOM 1536 C CA . GLY A 1 200 ? 25.897 159.813 38.278 1.00 26.33 207 GLY A CA 1
ATOM 1537 C C . GLY A 1 200 ? 24.719 160.752 38.108 1.00 26.68 207 GLY A C 1
ATOM 1538 O O . GLY A 1 200 ? 24.290 161.400 39.066 1.00 28.28 207 GLY A O 1
ATOM 1539 N N . SER A 1 201 ? 24.187 160.821 36.893 1.00 24.64 208 SER A N 1
ATOM 1540 C CA . SER A 1 201 ? 23.104 161.740 36.583 1.00 24.33 208 SER A CA 1
ATOM 1541 C C . SER A 1 201 ? 21.923 160.954 36.023 1.00 22.45 208 SER A C 1
ATOM 1542 O O . SER A 1 201 ? 22.099 160.132 35.125 1.00 23.69 208 SER A O 1
ATOM 1545 N N . ALA A 1 202 ? 20.728 161.199 36.550 1.00 18.96 209 ALA A N 1
ATOM 1546 C CA . ALA A 1 202 ? 19.578 160.360 36.217 1.00 17.04 209 ALA A CA 1
ATOM 1547 C C . ALA A 1 202 ? 19.289 160.328 34.716 1.00 16.45 209 ALA A C 1
ATOM 1548 O O . ALA A 1 202 ? 19.313 161.357 34.038 1.00 17.13 209 ALA A O 1
ATOM 1550 N N . THR A 1 203 ? 19.016 159.127 34.210 1.00 13.18 210 THR A N 1
ATOM 1551 C CA . THR A 1 203 ? 18.617 158.941 32.825 1.00 13.39 210 THR A CA 1
ATOM 1552 C C . THR A 1 203 ? 17.263 159.616 32.580 1.00 14.94 210 THR A C 1
ATOM 1553 O O . THR A 1 203 ? 16.298 159.374 33.310 1.00 16.20 210 THR A O 1
ATOM 1557 N N . GLN A 1 204 ? 17.196 160.471 31.559 1.00 14.00 211 GLN A N 1
ATOM 1558 C CA . GLN A 1 204 ? 16.019 161.313 31.352 1.00 14.07 211 GLN A CA 1
ATOM 1559 C C . GLN A 1 204 ? 14.890 160.635 30.577 1.00 14.40 211 GLN A C 1
ATOM 1560 O O . GLN A 1 204 ? 13.714 160.909 30.829 1.00 14.13 211 GLN A O 1
ATOM 1566 N N . ASP A 1 205 ? 15.244 159.769 29.628 1.00 14.15 212 ASP A N 1
ATOM 1567 C CA . ASP A 1 205 ? 14.248 159.118 28.780 1.00 14.22 212 ASP A CA 1
ATOM 1568 C C . ASP A 1 205 ? 13.968 157.693 29.260 1.00 13.02 212 ASP A C 1
ATOM 1569 O O . ASP A 1 205 ? 14.855 156.830 29.236 1.00 12.47 212 ASP A O 1
ATOM 1574 N N . ILE A 1 206 ? 12.727 157.456 29.684 1.00 10.50 213 ILE A N 1
ATOM 1575 C CA . ILE A 1 206 ? 12.319 156.185 30.276 1.00 10.61 213 ILE A CA 1
ATOM 1576 C C . ILE A 1 206 ? 11.050 155.691 29.596 1.00 13.12 213 ILE A C 1
ATOM 1577 O O . ILE A 1 206 ? 10.067 156.435 29.486 1.00 15.12 213 ILE A O 1
ATOM 1582 N N . TYR A 1 207 ? 11.065 154.442 29.147 1.00 11.38 214 TYR A N 1
ATOM 1583 C CA . TYR A 1 207 ? 9.940 153.879 28.408 1.00 10.22 214 TYR A CA 1
ATOM 1584 C C . TYR A 1 207 ? 9.242 152.831 29.258 1.00 10.14 214 TYR A C 1
ATOM 1585 O O . TYR A 1 207 ? 9.901 152.029 29.914 1.00 10.88 214 TYR A O 1
ATOM 1594 N N . VAL A 1 208 ? 7.911 152.850 29.265 1.00 8.10 215 VAL A N 1
ATOM 1595 C CA . VAL A 1 208 ? 7.159 151.960 30.145 1.00 9.57 215 VAL A CA 1
ATOM 1596 C C . VAL A 1 208 ? 6.041 151.257 29.400 1.00 10.61 215 VAL A C 1
ATOM 1597 O O . VAL A 1 208 ? 5.249 151.904 28.713 1.00 11.59 215 VAL A O 1
ATOM 1601 N N . GLY A 1 209 ? 5.996 149.927 29.515 1.00 9.30 216 GLY A N 1
ATOM 1602 C CA . GLY A 1 209 ? 4.918 149.140 28.937 1.00 8.91 216 GLY A CA 1
ATOM 1603 C C . GLY A 1 209 ? 3.777 148.958 29.916 1.00 9.54 216 GLY A C 1
ATOM 1604 O O . GLY A 1 209 ? 3.993 148.663 31.097 1.00 9.97 216 GLY A O 1
ATOM 1605 N N . VAL A 1 210 ? 2.557 149.141 29.422 1.00 8.87 217 VAL A N 1
ATOM 1606 C CA . VAL A 1 210 ? 1.361 149.060 30.252 1.00 9.66 217 VAL A CA 1
ATOM 1607 C C . VAL A 1 210 ? 0.390 148.038 29.674 1.00 12.09 217 VAL A C 1
ATOM 1608 O O . VAL A 1 210 ? 0.187 147.989 28.457 1.00 12.61 217 VAL A O 1
ATOM 1612 N N . ALA A 1 211 ? -0.201 147.219 30.540 1.00 10.17 218 ALA A N 1
ATOM 1613 C CA . ALA A 1 211 ? -1.226 146.272 30.109 1.00 10.81 218 ALA A CA 1
ATOM 1614 C C . ALA A 1 211 ? -2.536 147.010 29.854 1.00 11.94 218 ALA A C 1
ATOM 1615 O O . ALA A 1 211 ? -3.450 146.977 30.681 1.00 12.44 218 ALA A O 1
ATOM 1617 N N . ASP A 1 212 ? -2.599 147.687 28.706 1.00 12.02 219 ASP A N 1
ATOM 1618 C CA . ASP A 1 212 ? -3.769 148.445 28.256 1.00 12.29 219 ASP A CA 1
ATOM 1619 C C . ASP A 1 212 ? -3.704 148.452 26.730 1.00 12.69 219 ASP A C 1
ATOM 1620 O O . ASP A 1 212 ? -2.818 149.085 26.148 1.00 12.96 219 ASP A O 1
ATOM 1625 N N . LYS A 1 213 ? -4.629 147.750 26.082 1.00 12.19 220 LYS A N 1
ATOM 1626 C CA . LYS A 1 213 ? -4.597 147.624 24.626 1.00 13.41 220 LYS A CA 1
ATOM 1627 C C . LYS A 1 213 ? -4.734 148.959 23.890 1.00 15.31 220 LYS A C 1
ATOM 1628 O O . LYS A 1 213 ? -4.299 149.075 22.737 1.00 15.63 220 LYS A O 1
ATOM 1634 N N . GLU A 1 214 ? -5.323 149.961 24.545 1.00 14.16 221 GLU A N 1
ATOM 1635 C CA . GLU A 1 214 ? -5.464 151.272 23.915 1.00 15.40 221 GLU A CA 1
ATOM 1636 C C . GLU A 1 214 ? -4.350 152.256 24.294 1.00 14.27 221 GLU A C 1
ATOM 1637 O O . GLU A 1 214 ? -4.239 153.339 23.709 1.00 15.32 221 GLU A O 1
ATOM 1643 N N . ASN A 1 215 ? -3.526 151.884 25.266 1.00 12.36 222 ASN A N 1
ATOM 1644 C CA . ASN A 1 215 ? -2.420 152.733 25.709 1.00 12.15 222 ASN A CA 1
ATOM 1645 C C . ASN A 1 215 ? -1.267 151.876 26.202 1.00 12.42 222 ASN A C 1
ATOM 1646 O O . ASN A 1 215 ? -0.957 151.880 27.401 1.00 12.53 222 ASN A O 1
ATOM 1651 N N . THR A 1 216 ? -0.630 151.126 25.306 1.00 11.13 223 THR A N 1
ATOM 1652 C CA . THR A 1 216 ? 0.304 150.123 25.800 1.00 11.29 223 THR A CA 1
ATOM 1653 C C . THR A 1 216 ? 1.720 150.649 26.067 1.00 11.52 223 THR A C 1
ATOM 1654 O O . THR A 1 216 ? 2.497 149.966 26.723 1.00 12.28 223 THR A O 1
ATOM 1658 N N . VAL A 1 217 ? 2.070 151.846 25.595 1.00 9.75 224 VAL A N 1
ATOM 1659 C CA . VAL A 1 217 ? 3.416 152.359 25.893 1.00 10.45 224 VAL A CA 1
ATOM 1660 C C . VAL A 1 217 ? 3.414 153.853 26.244 1.00 12.62 224 VAL A C 1
ATOM 1661 O O . VAL A 1 217 ? 2.755 154.673 25.590 1.00 14.17 224 VAL A O 1
ATOM 1665 N N . TYR A 1 218 ? 4.140 154.182 27.307 1.00 10.79 225 TYR A N 1
ATOM 1666 C CA . TYR A 1 218 ? 4.283 155.546 27.801 1.00 11.41 225 TYR A CA 1
ATOM 1667 C C . TYR A 1 218 ? 5.752 155.881 27.855 1.00 12.71 225 TYR A C 1
ATOM 1668 O O . TYR A 1 218 ? 6.592 154.980 27.886 1.00 12.34 225 TYR A O 1
ATOM 1677 N N . ARG A 1 219 ? 6.081 157.165 27.883 1.00 13.97 226 ARG A N 1
ATOM 1678 C CA . ARG A 1 219 ? 7.461 157.525 28.172 1.00 13.91 226 ARG A CA 1
ATOM 1679 C C . ARG A 1 219 ? 7.563 158.818 28.954 1.00 13.40 226 ARG A C 1
ATOM 1680 O O . ARG A 1 219 ? 6.620 159.616 29.010 1.00 13.89 226 ARG A O 1
ATOM 1688 N N . SER A 1 220 ? 8.716 158.993 29.585 1.00 13.14 227 SER A N 1
ATOM 1689 C CA . SER A 1 220 ? 9.100 160.250 30.203 1.00 13.40 227 SER A CA 1
ATOM 1690 C C . SER A 1 220 ? 10.355 160.731 29.501 1.00 14.83 227 SER A C 1
ATOM 1691 O O . SER A 1 220 ? 11.185 159.917 29.111 1.00 15.95 227 SER A O 1
ATOM 1694 N N . THR A 1 221 ? 10.495 162.041 29.331 1.00 15.65 228 THR A N 1
ATOM 1695 C CA . THR A 1 221 ? 11.732 162.598 28.792 1.00 16.26 228 THR A CA 1
ATOM 1696 C C . THR A 1 221 ? 12.333 163.590 29.774 1.00 16.34 228 THR A C 1
ATOM 1697 O O . THR A 1 221 ? 13.238 164.349 29.420 1.00 17.80 228 THR A O 1
ATOM 1701 N N . ASP A 1 222 ? 11.833 163.581 31.010 1.00 16.22 229 ASP A N 1
ATOM 1702 C CA . ASP A 1 222 ? 12.382 164.453 32.051 1.00 16.50 229 ASP A CA 1
ATOM 1703 C C . ASP A 1 222 ? 12.726 163.672 33.319 1.00 16.27 229 ASP A C 1
ATOM 1704 O O . ASP A 1 222 ? 12.585 164.180 34.434 1.00 17.02 229 ASP A O 1
ATOM 1709 N N . GLY A 1 223 ? 13.181 162.436 33.145 1.00 15.25 230 GLY A N 1
ATOM 1710 C CA . GLY A 1 223 ? 13.706 161.670 34.263 1.00 14.90 230 GLY A CA 1
ATOM 1711 C C . GLY A 1 223 ? 12.632 161.124 35.181 1.00 15.51 230 GLY A C 1
ATOM 1712 O O . GLY A 1 223 ? 12.883 160.861 36.362 1.00 16.80 230 GLY A O 1
ATOM 1713 N N . GLY A 1 224 ? 11.430 160.957 34.644 1.00 15.83 231 GLY A N 1
ATOM 1714 C CA . GLY A 1 224 ? 10.347 160.346 35.394 1.00 14.91 231 GLY A CA 1
ATOM 1715 C C . GLY A 1 224 ? 9.460 161.314 36.161 1.00 15.85 231 GLY A C 1
ATOM 1716 O O . GLY A 1 224 ? 8.634 160.889 36.970 1.00 17.42 231 GLY A O 1
ATOM 1717 N N . ALA A 1 225 ? 9.616 162.613 35.910 1.00 15.62 232 ALA A N 1
ATOM 1718 C CA . ALA A 1 225 ? 8.770 163.609 36.563 1.00 14.89 232 ALA A CA 1
ATOM 1719 C C . ALA A 1 225 ? 7.378 163.625 35.937 1.00 16.06 232 ALA A C 1
ATOM 1720 O O . ALA A 1 225 ? 6.364 163.630 36.644 1.00 16.63 232 ALA A O 1
ATOM 1722 N N . THR A 1 226 ? 7.332 163.643 34.607 1.00 15.53 233 THR A N 1
ATOM 1723 C CA . THR A 1 226 ? 6.058 163.625 33.894 1.00 16.43 233 THR A CA 1
ATOM 1724 C C . THR A 1 226 ? 6.055 162.538 32.843 1.00 16.12 233 THR A C 1
ATOM 1725 O O . THR A 1 226 ? 7.109 162.127 32.359 1.00 15.84 233 THR A O 1
ATOM 1729 N N . TRP A 1 227 ? 4.860 162.083 32.488 1.00 15.30 234 TRP A N 1
ATOM 1730 C CA . TRP A 1 227 ? 4.711 160.926 31.621 1.00 16.26 234 TRP A CA 1
ATOM 1731 C C . TRP A 1 227 ? 3.652 161.190 30.572 1.00 17.61 234 TRP A C 1
ATOM 1732 O O . TRP A 1 227 ? 2.660 161.883 30.837 1.00 18.40 234 TRP A O 1
ATOM 1743 N N . SER A 1 228 ? 3.852 160.642 29.381 1.00 16.13 235 SER A N 1
ATOM 1744 C CA . SER A 1 228 ? 2.842 160.765 28.343 1.00 18.57 235 SER A CA 1
ATOM 1745 C C . SER A 1 228 ? 2.772 159.512 27.487 1.00 15.57 235 SER A C 1
ATOM 1746 O O . SER A 1 228 ? 3.749 158.791 27.316 1.00 14.66 235 SER A O 1
ATOM 1749 N N . ARG A 1 229 ? 1.581 159.248 26.980 1.00 14.28 236 ARG A N 1
ATOM 1750 C CA . ARG A 1 229 ? 1.365 158.195 26.013 1.00 15.57 236 ARG A CA 1
ATOM 1751 C C . ARG A 1 229 ? 2.067 158.540 24.691 1.00 15.95 236 ARG A C 1
ATOM 1752 O O . ARG A 1 229 ? 1.973 159.669 24.224 1.00 17.94 236 ARG A O 1
ATOM 1760 N N . ILE A 1 230 ? 2.799 157.597 24.095 1.00 14.28 237 ILE A N 1
ATOM 1761 C CA . ILE A 1 230 ? 3.536 157.925 22.866 1.00 12.77 237 ILE A CA 1
ATOM 1762 C C . ILE A 1 230 ? 2.579 158.046 21.696 1.00 13.34 237 ILE A C 1
ATOM 1763 O O . ILE A 1 230 ? 1.878 157.096 21.378 1.00 13.05 237 ILE A O 1
ATOM 1768 N N . PRO A 1 231 ? 2.554 159.215 21.046 1.00 14.56 238 PRO A N 1
ATOM 1769 C CA . PRO A 1 231 ? 1.622 159.414 19.929 1.00 15.32 238 PRO A CA 1
ATOM 1770 C C . PRO A 1 231 ? 1.884 158.453 18.774 1.00 16.02 238 PRO A C 1
ATOM 1771 O O . PRO A 1 231 ? 3.039 158.134 18.518 1.00 16.46 238 PRO A O 1
ATOM 1775 N N . GLY A 1 232 ? 0.825 157.994 18.108 1.00 15.47 239 GLY A N 1
ATOM 1776 C CA . GLY A 1 232 ? 0.969 157.187 16.909 1.00 15.26 239 GLY A CA 1
ATOM 1777 C C . GLY A 1 232 ? 1.228 155.715 17.154 1.00 15.59 239 GLY A C 1
ATOM 1778 O O . GLY A 1 232 ? 1.410 154.939 16.203 1.00 16.01 239 GLY A O 1
ATOM 1779 N N . GLN A 1 233 ? 1.248 155.318 18.423 1.00 13.46 240 GLN A N 1
ATOM 1780 C CA . GLN A 1 233 ? 1.536 153.930 18.770 1.00 13.79 240 GLN A CA 1
ATOM 1781 C C . GLN A 1 233 ? 0.432 152.994 18.292 1.00 14.18 240 GLN A C 1
ATOM 1782 O O . GLN A 1 233 ? -0.720 153.408 18.140 1.00 14.27 240 GLN A O 1
ATOM 1788 N N . PRO A 1 234 ? 0.781 151.725 18.046 1.00 13.97 241 PRO A N 1
ATOM 1789 C CA . PRO A 1 234 ? -0.236 150.741 17.673 1.00 14.86 241 PRO A CA 1
ATOM 1790 C C . PRO A 1 234 ? -1.232 150.529 18.805 1.00 15.47 241 PRO A C 1
ATOM 1791 O O . PRO A 1 234 ? -0.859 150.643 19.980 1.00 15.96 241 PRO A O 1
ATOM 1795 N N . THR A 1 235 ? -2.484 150.246 18.460 1.00 15.74 242 THR A N 1
ATOM 1796 C CA . THR A 1 235 ? -3.498 149.919 19.458 1.00 15.94 242 THR A CA 1
ATOM 1797 C C . THR A 1 235 ? -4.097 148.544 19.168 1.00 16.14 242 THR A C 1
ATOM 1798 O O . THR A 1 235 ? -4.009 148.042 18.042 1.00 15.80 242 THR A O 1
ATOM 1802 N N . GLY A 1 236 ? -4.697 147.937 20.191 1.00 15.16 243 GLY A N 1
ATOM 1803 C CA . GLY A 1 236 ? -5.349 146.647 20.055 1.00 15.83 243 GLY A CA 1
ATOM 1804 C C . GLY A 1 236 ? -4.526 145.504 20.612 1.00 14.61 243 GLY A C 1
ATOM 1805 O O . GLY A 1 236 ? -4.972 144.362 20.640 1.00 15.86 243 GLY A O 1
ATOM 1806 N N . TYR A 1 237 ? -3.312 145.812 21.053 1.00 13.40 244 TYR A N 1
ATOM 1807 C CA . TYR A 1 237 ? -2.378 144.795 21.526 1.00 12.40 244 TYR A CA 1
ATOM 1808 C C . TYR A 1 237 ? -1.680 145.203 22.807 1.00 13.16 244 TYR A C 1
ATOM 1809 O O . TYR A 1 237 ? -1.662 146.385 23.167 1.00 13.92 244 TYR A O 1
ATOM 1818 N N . LEU A 1 238 ? -1.088 144.211 23.473 1.00 12.10 245 LEU A N 1
ATOM 1819 C CA . LEU A 1 238 ? -0.204 144.428 24.616 1.00 10.17 245 LEU A CA 1
ATOM 1820 C C . LEU A 1 238 ? 1.244 144.252 24.207 1.00 11.24 245 LEU A C 1
ATOM 1821 O O . LEU A 1 238 ? 1.597 143.237 23.596 1.00 11.70 245 LEU A O 1
ATOM 1826 N N . ALA A 1 239 ? 2.089 145.212 24.571 1.00 10.85 246 ALA A N 1
ATOM 1827 C CA . ALA A 1 239 ? 3.515 145.083 24.307 1.00 10.09 246 ALA A CA 1
ATOM 1828 C C . ALA A 1 239 ? 4.153 144.199 25.381 1.00 9.65 246 ALA A C 1
ATOM 1829 O O . ALA A 1 239 ? 4.295 144.613 26.531 1.00 10.39 246 ALA A O 1
ATOM 1831 N N . HIS A 1 240 ? 4.516 142.974 25.006 1.00 8.16 247 HIS A N 1
ATOM 1832 C CA . HIS A 1 240 ? 5.144 142.048 25.950 1.00 7.83 247 HIS A CA 1
ATOM 1833 C C . HIS A 1 240 ? 6.530 142.528 26.321 1.00 9.51 247 HIS A C 1
ATOM 1834 O O . HIS A 1 240 ? 7.021 142.242 27.416 1.00 11.13 247 HIS A O 1
ATOM 1841 N N . LYS A 1 241 ? 7.177 143.215 25.382 1.00 8.97 248 LYS A N 1
ATOM 1842 C CA . LYS A 1 241 ? 8.544 143.699 25.562 1.00 10.33 248 LYS A CA 1
ATOM 1843 C C . LYS A 1 241 ? 8.796 144.990 24.808 1.00 9.45 248 LYS A C 1
ATOM 1844 O O . LYS A 1 241 ? 8.159 145.260 23.792 1.00 9.12 248 LYS A O 1
ATOM 1850 N N . GLY A 1 242 ? 9.728 145.779 25.328 1.00 8.81 249 GLY A N 1
ATOM 1851 C CA . GLY A 1 242 ? 10.203 146.985 24.669 1.00 7.51 249 GLY A CA 1
ATOM 1852 C C . GLY A 1 242 ? 11.716 147.014 24.752 1.00 9.84 249 GLY A C 1
ATOM 1853 O O . GLY A 1 242 ? 12.291 147.143 25.843 1.00 11.06 249 GLY A O 1
ATOM 1854 N N . VAL A 1 243 ? 12.371 146.869 23.602 1.00 8.26 250 VAL A N 1
ATOM 1855 C CA . VAL A 1 243 ? 13.827 146.822 23.572 1.00 10.01 250 VAL A CA 1
ATOM 1856 C C . VAL A 1 243 ? 14.356 147.910 22.653 1.00 10.43 250 VAL A C 1
ATOM 1857 O O . VAL A 1 243 ? 13.883 148.067 21.525 1.00 11.68 250 VAL A O 1
ATOM 1861 N N . LEU A 1 244 ? 15.342 148.659 23.141 1.00 9.27 251 LEU A N 1
ATOM 1862 C CA . LEU A 1 244 ? 15.898 149.780 22.392 1.00 9.79 251 LEU A CA 1
ATOM 1863 C C . LEU A 1 244 ? 17.264 149.452 21.776 1.00 11.69 251 LEU A C 1
ATOM 1864 O O . LEU A 1 244 ? 18.201 149.083 22.493 1.00 13.53 251 LEU A O 1
ATOM 1869 N N . ASP A 1 245 ? 17.370 149.567 20.453 1.00 12.55 252 ASP A N 1
ATOM 1870 C CA . ASP A 1 245 ? 18.673 149.501 19.785 1.00 13.89 252 ASP A CA 1
ATOM 1871 C C . ASP A 1 245 ? 19.245 150.912 19.833 1.00 16.03 252 ASP A C 1
ATOM 1872 O O . ASP A 1 245 ? 18.842 151.775 19.053 1.00 17.77 252 ASP A O 1
ATOM 1877 N N . SER A 1 246 ? 20.178 151.143 20.752 1.00 17.12 253 SER A N 1
ATOM 1878 C CA A SER A 1 246 ? 20.678 152.496 20.970 0.31 18.78 253 SER A CA 1
ATOM 1879 C CA B SER A 1 246 ? 20.734 152.472 20.997 0.69 18.95 253 SER A CA 1
ATOM 1880 C C . SER A 1 246 ? 21.629 152.951 19.866 1.00 18.79 253 SER A C 1
ATOM 1881 O O . SER A 1 246 ? 21.928 154.141 19.756 1.00 20.35 253 SER A O 1
ATOM 1886 N N . ALA A 1 247 ? 22.088 152.016 19.046 1.00 17.29 254 ALA A N 1
ATOM 1887 C CA . ALA A 1 247 ? 22.946 152.375 17.921 1.00 17.73 254 ALA A CA 1
ATOM 1888 C C . ALA A 1 247 ? 22.154 153.003 16.770 1.00 17.70 254 ALA A C 1
ATOM 1889 O O . ALA A 1 247 ? 22.612 153.979 16.159 1.00 18.98 254 ALA A O 1
ATOM 1891 N N . THR A 1 248 ? 20.982 152.448 16.462 1.00 16.26 255 THR A N 1
ATOM 1892 C CA . THR A 1 248 ? 20.169 152.996 15.371 1.00 15.63 255 THR A CA 1
ATOM 1893 C C . THR A 1 248 ? 19.111 153.965 15.901 1.00 16.32 255 THR A C 1
ATOM 1894 O O . THR A 1 248 ? 18.568 154.781 15.150 1.00 16.83 255 THR A O 1
ATOM 1898 N N . GLY A 1 249 ? 18.837 153.876 17.199 1.00 15.15 256 GLY A N 1
ATOM 1899 C CA . GLY A 1 249 ? 17.873 154.745 17.851 1.00 16.63 256 GLY A CA 1
ATOM 1900 C C . GLY A 1 249 ? 16.431 154.277 17.741 1.00 17.40 256 GLY A C 1
ATOM 1901 O O . GLY A 1 249 ? 15.511 155.094 17.757 1.00 21.20 256 GLY A O 1
ATOM 1902 N N . HIS A 1 250 ? 16.225 152.966 17.645 1.00 14.70 257 HIS A N 1
ATOM 1903 C CA . HIS A 1 250 ? 14.884 152.419 17.469 1.00 14.93 257 HIS A CA 1
ATOM 1904 C C . HIS A 1 250 ? 14.433 151.610 18.665 1.00 14.86 257 HIS A C 1
ATOM 1905 O O . HIS A 1 250 ? 15.172 150.756 19.164 1.00 17.27 257 HIS A O 1
ATOM 1912 N N . LEU A 1 251 ? 13.207 151.874 19.101 1.00 11.87 258 LEU A N 1
ATOM 1913 C CA . LEU A 1 251 ? 12.554 151.074 20.132 1.00 12.34 258 LEU A CA 1
ATOM 1914 C C . LEU A 1 251 ? 11.603 150.087 19.468 1.00 12.74 258 LEU A C 1
ATOM 1915 O O . LEU A 1 251 ? 10.741 150.481 18.666 1.00 12.76 258 LEU A O 1
ATOM 1920 N N . TYR A 1 252 ? 11.778 148.806 19.782 1.00 11.32 259 TYR A N 1
ATOM 1921 C CA . TYR A 1 252 ? 10.958 147.747 19.216 1.00 10.56 259 TYR A CA 1
ATOM 1922 C C . TYR A 1 252 ? 9.959 147.257 20.237 1.00 10.40 259 TYR A C 1
ATOM 1923 O O . TYR A 1 252 ? 10.313 147.052 21.401 1.00 11.41 259 TYR A O 1
ATOM 1932 N N . LEU A 1 253 ? 8.716 147.064 19.801 1.00 9.26 260 LEU A N 1
ATOM 1933 C CA . LEU A 1 253 ? 7.675 146.476 20.646 1.00 10.08 260 LEU A CA 1
ATOM 1934 C C . LEU A 1 253 ? 7.172 145.166 20.046 1.00 10.75 260 LEU A C 1
ATOM 1935 O O . LEU A 1 253 ? 6.665 145.157 18.916 1.00 11.62 260 LEU A O 1
ATOM 1940 N N . THR A 1 254 ? 7.295 144.066 20.782 1.00 8.68 261 THR A N 1
ATOM 1941 C CA . THR A 1 254 ? 6.635 142.827 20.362 1.00 9.64 261 THR A CA 1
ATOM 1942 C C . THR A 1 254 ? 5.260 142.792 20.996 1.00 10.12 261 THR A C 1
ATOM 1943 O O . THR A 1 254 ? 5.137 142.848 22.223 1.00 10.23 261 THR A O 1
ATOM 1947 N N . LEU A 1 255 ? 4.237 142.688 20.157 1.00 9.66 262 LEU A N 1
ATOM 1948 C CA . LEU A 1 255 ? 2.852 142.840 20.592 1.00 10.03 262 LEU A CA 1
ATOM 1949 C C . LEU A 1 255 ? 2.051 141.549 20.452 1.00 11.32 262 LEU A C 1
ATOM 1950 O O . LEU A 1 255 ? 2.288 140.751 19.527 1.00 11.97 262 LEU A O 1
ATOM 1955 N N . SER A 1 256 ? 1.096 141.367 21.366 1.00 10.20 263 SER A N 1
ATOM 1956 C CA . SER A 1 256 ? 0.207 140.205 21.384 1.00 10.55 263 SER A CA 1
ATOM 1957 C C . SER A 1 256 ? -1.212 140.634 21.747 1.00 9.62 263 SER A C 1
ATOM 1958 O O . SER A 1 256 ? -1.390 141.644 22.419 1.00 10.29 263 SER A O 1
ATOM 1961 N N . ASP A 1 257 ? -2.221 139.870 21.333 1.00 9.28 264 ASP A N 1
ATOM 1962 C CA . ASP A 1 257 ? -3.587 140.202 21.736 1.00 10.07 264 ASP A CA 1
ATOM 1963 C C . ASP A 1 257 ? -3.923 139.704 23.150 1.00 12.04 264 ASP A C 1
ATOM 1964 O O . ASP A 1 257 ? -5.020 139.950 23.648 1.00 13.78 264 ASP A O 1
ATOM 1969 N N . THR A 1 258 ? -2.981 139.025 23.804 1.00 12.06 265 THR A N 1
ATOM 1970 C CA . THR A 1 258 ? -3.151 138.623 25.208 1.00 11.64 265 THR A CA 1
ATOM 1971 C C . THR A 1 258 ? -1.867 138.867 25.999 1.00 9.94 265 THR A C 1
ATOM 1972 O O . THR A 1 258 ? -0.817 139.159 25.419 1.00 9.32 265 THR A O 1
ATOM 1976 N N . GLY A 1 259 ? -1.947 138.699 27.318 1.00 8.61 266 GLY A N 1
ATOM 1977 C CA . GLY A 1 259 ? -0.804 138.942 28.186 1.00 8.65 266 GLY A CA 1
ATOM 1978 C C . GLY A 1 259 ? 0.140 137.757 28.314 1.00 8.83 266 GLY A C 1
ATOM 1979 O O . GLY A 1 259 ? 1.221 137.881 28.897 1.00 9.45 266 GLY A O 1
ATOM 1980 N N . GLY A 1 260 ? -0.253 136.605 27.771 1.00 8.76 267 GLY A N 1
ATOM 1981 C CA . GLY A 1 260 ? 0.575 135.408 27.872 1.00 9.39 267 GLY A CA 1
ATOM 1982 C C . GLY A 1 260 ? 0.608 134.867 29.296 1.00 9.64 267 GLY A C 1
ATOM 1983 O O . GLY A 1 260 ? -0.068 135.409 30.187 1.00 9.95 267 GLY A O 1
ATOM 1984 N N . PRO A 1 261 ? 1.410 133.817 29.539 1.00 9.96 268 PRO A N 1
ATOM 1985 C CA . PRO A 1 261 ? 2.348 133.200 28.594 1.00 8.32 268 PRO A CA 1
ATOM 1986 C C . PRO A 1 261 ? 1.775 132.034 27.788 1.00 11.50 268 PRO A C 1
ATOM 1987 O O . PRO A 1 261 ? 2.456 131.551 26.875 1.00 12.38 268 PRO A O 1
ATOM 1991 N N . TYR A 1 262 ? 0.555 131.604 28.108 1.00 11.97 269 TYR A N 1
ATOM 1992 C CA A TYR A 1 262 ? -0.034 130.422 27.495 0.47 13.43 269 TYR A CA 1
ATOM 1993 C CA B TYR A 1 262 ? -0.034 130.420 27.487 0.53 13.10 269 TYR A CA 1
ATOM 1994 C C . TYR A 1 262 ? -0.775 130.761 26.204 1.00 14.02 269 TYR A C 1
ATOM 1995 O O . TYR A 1 262 ? -0.684 130.028 25.213 1.00 16.35 269 TYR A O 1
ATOM 2012 N N . ASP A 1 263 ? -1.510 131.873 26.225 1.00 12.32 270 ASP A N 1
ATOM 2013 C CA . ASP A 1 263 ? -2.361 132.267 25.101 1.00 15.08 270 ASP A CA 1
ATOM 2014 C C . ASP A 1 263 ? -1.739 133.377 24.268 1.00 13.50 270 ASP A C 1
ATOM 2015 O O . ASP A 1 263 ? -0.687 133.917 24.620 1.00 12.84 270 ASP A O 1
ATOM 2020 N N . GLY A 1 264 ? -2.414 133.716 23.174 1.00 12.31 271 GLY A N 1
ATOM 2021 C CA . GLY A 1 264 ? -1.942 134.705 22.218 1.00 12.68 271 GLY A CA 1
ATOM 2022 C C . GLY A 1 264 ? -2.318 134.230 20.824 1.00 12.30 271 GLY A C 1
ATOM 2023 O O . GLY A 1 264 ? -1.812 133.205 20.359 1.00 13.48 271 GLY A O 1
ATOM 2024 N N . GLY A 1 265 ? -3.203 134.959 20.151 1.00 11.78 272 GLY A N 1
ATOM 2025 C CA . GLY A 1 265 ? -3.724 134.493 18.875 1.00 13.07 272 GLY A CA 1
ATOM 2026 C C . GLY A 1 265 ? -3.494 135.452 17.730 1.00 14.11 272 GLY A C 1
ATOM 2027 O O . GLY A 1 265 ? -3.902 135.195 16.596 1.00 14.18 272 GLY A O 1
ATOM 2028 N N . LYS A 1 266 ? -2.838 136.565 18.025 1.00 13.66 273 LYS A N 1
ATOM 2029 C CA . LYS A 1 266 ? -2.575 137.582 17.014 1.00 14.48 273 LYS A CA 1
ATOM 2030 C C . LYS A 1 266 ? -1.462 138.472 17.524 1.00 13.03 273 LYS A C 1
ATOM 2031 O O . LYS A 1 266 ? -1.316 138.624 18.733 1.00 12.75 273 LYS A O 1
ATOM 2037 N N . GLY A 1 267 ? -0.678 139.058 16.625 1.00 11.09 274 GLY A N 1
ATOM 2038 C CA . GLY A 1 267 ? 0.468 139.829 17.063 1.00 11.76 274 GLY A CA 1
ATOM 2039 C C . GLY A 1 267 ? 1.099 140.667 15.972 1.00 11.16 274 GLY A C 1
ATOM 2040 O O . GLY A 1 267 ? 0.916 140.393 14.790 1.00 12.09 274 GLY A O 1
ATOM 2041 N N . ARG A 1 268 ? 1.841 141.691 16.384 1.00 9.53 275 ARG A N 1
ATOM 2042 C CA . ARG A 1 268 ? 2.637 142.525 15.483 1.00 11.35 275 ARG A CA 1
ATOM 2043 C C . ARG A 1 268 ? 3.998 142.807 16.115 1.00 11.95 275 ARG A C 1
ATOM 2044 O O . ARG A 1 268 ? 4.201 142.556 17.307 1.00 12.49 275 ARG A O 1
ATOM 2052 N N . ILE A 1 269 ? 4.917 143.353 15.325 1.00 11.27 276 ILE A N 1
ATOM 2053 C CA . ILE A 1 269 ? 6.122 143.974 15.863 1.00 10.16 276 ILE A CA 1
ATOM 2054 C C . ILE A 1 269 ? 6.210 145.368 15.274 1.00 11.90 276 ILE A C 1
ATOM 2055 O O . ILE A 1 269 ? 6.250 145.519 14.050 1.00 11.02 276 ILE A O 1
ATOM 2060 N N . TRP A 1 270 ? 6.223 146.382 16.138 1.00 11.09 277 TRP A N 1
ATOM 2061 C CA . TRP A 1 270 ? 6.291 147.771 15.689 1.00 11.80 277 TRP A CA 1
ATOM 2062 C C . TRP A 1 270 ? 7.585 148.418 16.141 1.00 11.76 277 TRP A C 1
ATOM 2063 O O . TRP A 1 270 ? 8.170 148.018 17.151 1.00 12.55 277 TRP A O 1
ATOM 2074 N N . ARG A 1 271 ? 8.017 149.429 15.398 1.00 10.86 278 ARG A N 1
ATOM 2075 C CA . ARG A 1 271 ? 9.308 150.072 15.622 1.00 10.79 278 ARG A CA 1
ATOM 2076 C C . ARG A 1 271 ? 9.146 151.589 15.735 1.00 10.63 278 ARG A C 1
ATOM 2077 O O . ARG A 1 271 ? 8.520 152.215 14.874 1.00 12.04 278 ARG A O 1
ATOM 2085 N N . TYR A 1 272 ? 9.727 152.167 16.782 1.00 10.19 279 TYR A N 1
ATOM 2086 C CA . TYR A 1 272 ? 9.632 153.594 17.076 1.00 12.30 279 TYR A CA 1
ATOM 2087 C C . TYR A 1 272 ? 10.995 154.267 16.938 1.00 12.26 279 TYR A C 1
ATOM 2088 O O . TYR A 1 272 ? 11.976 153.833 17.552 1.00 11.99 279 TYR A O 1
ATOM 2097 N N . ASP A 1 273 ? 11.050 155.315 16.124 1.00 12.24 280 ASP A N 1
ATOM 2098 C CA . ASP A 1 273 ? 12.256 156.111 15.944 1.00 13.39 280 ASP A CA 1
ATOM 2099 C C . ASP A 1 273 ? 12.298 157.154 17.065 1.00 14.39 280 ASP A C 1
ATOM 2100 O O . ASP A 1 273 ? 11.491 158.084 17.091 1.00 14.97 280 ASP A O 1
ATOM 2105 N N . THR A 1 274 ? 13.229 156.998 18.000 1.00 13.79 281 THR A N 1
ATOM 2106 C CA . THR A 1 274 ? 13.249 157.857 19.183 1.00 14.31 281 THR A CA 1
ATOM 2107 C C . THR A 1 274 ? 13.645 159.299 18.866 1.00 16.15 281 THR A C 1
ATOM 2108 O O . THR A 1 274 ? 13.417 160.192 19.675 1.00 17.84 281 THR A O 1
ATOM 2112 N N . ALA A 1 275 ? 14.223 159.530 17.694 1.00 15.48 282 ALA A N 1
ATOM 2113 C CA . ALA A 1 275 ? 14.630 160.882 17.321 1.00 17.57 282 ALA A CA 1
ATOM 2114 C C . ALA A 1 275 ? 13.528 161.626 16.572 1.00 18.57 282 ALA A C 1
ATOM 2115 O O . ALA A 1 275 ? 13.339 162.829 16.776 1.00 20.69 282 ALA A O 1
ATOM 2117 N N . SER A 1 276 ? 12.791 160.917 15.720 1.00 15.97 283 SER A N 1
ATOM 2118 C CA . SER A 1 276 ? 11.807 161.561 14.853 1.00 14.97 283 SER A CA 1
ATOM 2119 C C . SER A 1 276 ? 10.374 161.337 15.309 1.00 15.61 283 SER A C 1
ATOM 2120 O O . SER A 1 276 ? 9.477 162.098 14.943 1.00 15.70 283 SER A O 1
ATOM 2123 N N . GLY A 1 277 ? 10.167 160.276 16.089 1.00 15.17 284 GLY A N 1
ATOM 2124 C CA . GLY A 1 277 ? 8.846 159.899 16.562 1.00 13.95 284 GLY A CA 1
ATOM 2125 C C . GLY A 1 277 ? 8.060 159.039 15.590 1.00 14.80 284 GLY A C 1
ATOM 2126 O O . GLY A 1 277 ? 6.894 158.731 15.840 1.00 17.42 284 GLY A O 1
ATOM 2127 N N . ALA A 1 278 ? 8.691 158.640 14.487 1.00 13.16 285 ALA A N 1
ATOM 2128 C CA . ALA A 1 278 ? 8.021 157.803 13.487 1.00 13.37 285 ALA A CA 1
ATOM 2129 C C . ALA A 1 278 ? 7.756 156.392 14.004 1.00 13.80 285 ALA A C 1
ATOM 2130 O O . ALA A 1 278 ? 8.575 155.822 14.727 1.00 15.05 285 ALA A O 1
ATOM 2132 N N . TRP A 1 279 ? 6.609 155.835 13.622 1.00 12.16 286 TRP A N 1
ATOM 2133 C CA . TRP A 1 279 ? 6.290 154.440 13.906 1.00 13.48 286 TRP A CA 1
ATOM 2134 C C . TRP A 1 279 ? 6.260 153.654 12.604 1.00 15.14 286 TRP A C 1
ATOM 2135 O O . TRP A 1 279 ? 5.753 154.137 11.592 1.00 16.24 286 TRP A O 1
ATOM 2146 N N . GLN A 1 280 ? 6.780 152.437 12.629 1.00 13.17 287 GLN A N 1
ATOM 2147 C CA . GLN A 1 280 ? 6.764 151.607 11.440 1.00 15.09 287 GLN A CA 1
ATOM 2148 C C . GLN A 1 280 ? 6.418 150.170 11.814 1.00 15.05 287 GLN A C 1
ATOM 2149 O O . GLN A 1 280 ? 6.953 149.634 12.785 1.00 15.01 287 GLN A O 1
ATOM 2155 N N . ASP A 1 281 ? 5.509 149.560 11.054 1.00 15.29 288 ASP A N 1
ATOM 2156 C CA . ASP A 1 281 ? 5.186 148.146 11.235 1.00 13.70 288 ASP A CA 1
ATOM 2157 C C . ASP A 1 281 ? 6.339 147.314 10.678 1.00 14.96 288 ASP A C 1
ATOM 2158 O O . ASP A 1 281 ? 6.564 147.308 9.468 1.00 16.39 288 ASP A O 1
ATOM 2163 N N . VAL A 1 282 ? 7.080 146.629 11.549 1.00 12.80 289 VAL A N 1
ATOM 2164 C CA . VAL A 1 282 ? 8.164 145.764 11.084 1.00 11.75 289 VAL A CA 1
ATOM 2165 C C . VAL A 1 282 ? 7.871 144.286 11.361 1.00 12.08 289 VAL A C 1
ATOM 2166 O O . VAL A 1 282 ? 8.789 143.486 11.552 1.00 12.78 289 VAL A O 1
ATOM 2170 N N . SER A 1 283 ? 6.591 143.919 11.360 1.00 12.36 290 SER A N 1
ATOM 2171 C CA . SER A 1 283 ? 6.204 142.528 11.627 1.00 12.94 290 SER A CA 1
ATOM 2172 C C . SER A 1 283 ? 6.753 141.571 10.569 1.00 13.87 290 SER A C 1
ATOM 2173 O O . SER A 1 283 ? 6.730 141.885 9.383 1.00 13.98 290 SER A O 1
ATOM 2176 N N . PRO A 1 284 ? 7.242 140.396 11.003 1.00 14.57 291 PRO A N 1
ATOM 2177 C CA . PRO A 1 284 ? 7.757 139.360 10.094 1.00 15.63 291 PRO A CA 1
ATOM 2178 C C . PRO A 1 284 ? 6.676 138.738 9.217 1.00 17.18 291 PRO A C 1
ATOM 2179 O O . PRO A 1 284 ? 6.985 138.145 8.170 1.00 18.17 291 PRO A O 1
ATOM 2183 N N . VAL A 1 285 ? 5.423 138.831 9.652 1.00 17.10 292 VAL A N 1
ATOM 2184 C CA . VAL A 1 285 ? 4.318 138.271 8.879 1.00 18.80 292 VAL A CA 1
ATOM 2185 C C . VAL A 1 285 ? 3.148 139.240 8.897 1.00 19.76 292 VAL A C 1
ATOM 2186 O O . VAL A 1 285 ? 3.044 140.083 9.796 1.00 19.96 292 VAL A O 1
ATOM 2190 N N . ALA A 1 286 ? 2.272 139.123 7.904 1.00 21.07 293 ALA A N 1
ATOM 2191 C CA . ALA A 1 286 ? 1.125 140.014 7.803 1.00 21.83 293 ALA A CA 1
ATOM 2192 C C . ALA A 1 286 ? 0.161 139.738 8.945 1.00 22.66 293 ALA A C 1
ATOM 2193 O O . ALA A 1 286 ? 0.104 138.616 9.462 1.00 21.49 293 ALA A O 1
ATOM 2195 N N . GLU A 1 287 ? -0.590 140.765 9.330 1.00 23.25 294 GLU A N 1
ATOM 2196 C CA . GLU A 1 287 ? -1.545 140.659 10.423 1.00 24.69 294 GLU A CA 1
ATOM 2197 C C . GLU A 1 287 ? -2.498 139.477 10.221 1.00 24.37 294 GLU A C 1
ATOM 2198 O O . GLU A 1 287 ? -2.790 138.740 11.161 1.00 24.22 294 GLU A O 1
ATOM 2204 N N . ALA A 1 288 ? -2.949 139.282 8.986 1.00 24.98 295 ALA A N 1
ATOM 2205 C CA . ALA A 1 288 ? -3.892 138.215 8.676 1.00 25.89 295 ALA A CA 1
ATOM 2206 C C . ALA A 1 288 ? -3.278 136.825 8.823 1.00 26.77 295 ALA A C 1
ATOM 2207 O O . ALA A 1 288 ? -4.002 135.833 8.972 1.00 27.78 295 ALA A O 1
ATOM 2209 N N . ASP A 1 289 ? -1.950 136.749 8.780 1.00 24.74 296 ASP A N 1
ATOM 2210 C CA . ASP A 1 289 ? -1.262 135.462 8.855 1.00 25.68 296 ASP A CA 1
ATOM 2211 C C . ASP A 1 289 ? -0.676 135.177 10.247 1.00 23.49 296 ASP A C 1
ATOM 2212 O O . ASP A 1 289 ? -0.157 134.089 10.503 1.00 24.84 296 ASP A O 1
ATOM 2217 N N . ALA A 1 290 ? -0.758 136.146 11.149 1.00 20.12 297 ALA A N 1
ATOM 2218 C CA . ALA A 1 290 ? -0.268 135.929 12.508 1.00 20.85 297 ALA A CA 1
ATOM 2219 C C . ALA A 1 290 ? -1.332 135.252 13.360 1.00 21.03 297 ALA A C 1
ATOM 2220 O O . ALA A 1 290 ? -2.330 135.878 13.715 1.00 23.75 297 ALA A O 1
ATOM 2222 N N . TYR A 1 291 ? -1.121 133.985 13.700 1.00 18.40 298 TYR A N 1
ATOM 2223 C CA . TYR A 1 291 ? -2.085 133.271 14.537 1.00 17.08 298 TYR A CA 1
ATOM 2224 C C . TYR A 1 291 ? -1.558 133.097 15.964 1.00 15.98 298 TYR A C 1
ATOM 2225 O O . TYR A 1 291 ? -1.988 132.200 16.708 1.00 15.62 298 TYR A O 1
ATOM 2234 N N . TYR A 1 292 ? -0.656 133.998 16.342 1.00 13.87 299 TYR A N 1
ATOM 2235 C CA . TYR A 1 292 ? 0.082 133.928 17.604 1.00 11.45 299 TYR A CA 1
ATOM 2236 C C . TYR A 1 292 ? 0.487 135.344 17.994 1.00 11.48 299 TYR A C 1
ATOM 2237 O O . TYR A 1 292 ? 0.445 136.247 17.152 1.00 13.25 299 TYR A O 1
ATOM 2246 N N . GLY A 1 293 ? 0.900 135.541 19.245 1.00 9.73 300 GLY A N 1
ATOM 2247 C CA . GLY A 1 293 ? 1.474 136.811 19.663 1.00 10.28 300 GLY A CA 1
ATOM 2248 C C . GLY A 1 293 ? 2.991 136.802 19.522 1.00 9.93 300 GLY A C 1
ATOM 2249 O O . GLY A 1 293 ? 3.592 135.734 19.348 1.00 9.47 300 GLY A O 1
ATOM 2250 N N . PHE A 1 294 ? 3.618 137.979 19.565 1.00 10.14 301 PHE A N 1
ATOM 2251 C CA . PHE A 1 294 ? 5.086 138.060 19.533 1.00 8.30 301 PHE A CA 1
ATOM 2252 C C . PHE A 1 294 ? 5.654 138.403 20.901 1.00 8.93 301 PHE A C 1
ATOM 2253 O O . PHE A 1 294 ? 5.070 139.176 21.670 1.00 10.28 301 PHE A O 1
ATOM 2261 N N . SER A 1 295 ? 6.809 137.825 21.194 1.00 8.83 302 SER A N 1
ATOM 2262 C CA . SER A 1 295 ? 7.577 138.192 22.372 1.00 8.81 302 SER A CA 1
ATOM 2263 C C . SER A 1 295 ? 9.022 137.830 22.061 1.00 9.27 302 SER A C 1
ATOM 2264 O O . SER A 1 295 ? 9.440 137.948 20.909 1.00 10.22 302 SER A O 1
ATOM 2267 N N . GLY A 1 296 ? 9.784 137.400 23.065 1.00 8.77 303 GLY A N 1
ATOM 2268 C CA . GLY A 1 296 ? 11.140 136.898 22.840 1.00 10.28 303 GLY A CA 1
ATOM 2269 C C . GLY A 1 296 ? 12.065 137.889 22.149 1.00 10.85 303 GLY A C 1
ATOM 2270 O O . GLY A 1 296 ? 12.942 137.515 21.357 1.00 10.99 303 GLY A O 1
ATOM 2271 N N . LEU A 1 297 ? 11.876 139.163 22.463 1.00 10.40 304 LEU A N 1
ATOM 2272 C CA . LEU A 1 297 ? 12.559 140.244 21.759 1.00 9.32 304 LEU A CA 1
ATOM 2273 C C . LEU A 1 297 ? 13.967 140.477 22.287 1.00 10.60 304 LEU A C 1
ATOM 2274 O O . LEU A 1 297 ? 14.174 140.613 23.497 1.00 11.35 304 LEU A O 1
ATOM 2279 N N . SER A 1 298 ? 14.930 140.560 21.371 1.00 8.81 305 SER A N 1
ATOM 2280 C CA . SER A 1 298 ? 16.317 140.786 21.757 1.00 9.85 305 SER A CA 1
ATOM 2281 C C . SER A 1 298 ? 17.048 141.521 20.646 1.00 11.71 305 SER A C 1
ATOM 2282 O O . SER A 1 298 ? 16.848 141.225 19.466 1.00 12.93 305 SER A O 1
ATOM 2285 N N . VAL A 1 299 ? 17.874 142.491 21.027 1.00 11.20 306 VAL A N 1
ATOM 2286 C CA . VAL A 1 299 ? 18.761 143.185 20.094 1.00 11.99 306 VAL A CA 1
ATOM 2287 C C . VAL A 1 299 ? 20.199 142.730 20.330 1.00 13.61 306 VAL A C 1
ATOM 2288 O O . VAL A 1 299 ? 20.614 142.568 21.480 1.00 13.46 306 VAL A O 1
ATOM 2292 N N . ASP A 1 300 ? 20.941 142.505 19.243 1.00 12.72 307 ASP A N 1
ATOM 2293 C CA . ASP A 1 300 ? 22.365 142.171 19.318 1.00 13.90 307 ASP A CA 1
ATOM 2294 C C . ASP A 1 300 ? 23.153 143.436 19.667 1.00 13.61 307 ASP A C 1
ATOM 2295 O O . ASP A 1 300 ? 23.266 144.337 18.842 1.00 14.92 307 ASP A O 1
ATOM 2300 N N . ARG A 1 301 ? 23.703 143.513 20.876 1.00 13.07 308 ARG A N 1
ATOM 2301 C CA . ARG A 1 301 ? 24.336 144.760 21.321 1.00 13.00 308 ARG A CA 1
ATOM 2302 C C . ARG A 1 301 ? 25.648 145.038 20.577 1.00 15.50 308 ARG A C 1
ATOM 2303 O O . ARG A 1 301 ? 26.138 146.173 20.566 1.00 16.63 308 ARG A O 1
ATOM 2311 N N . GLN A 1 302 ? 26.210 144.008 19.953 1.00 13.90 309 GLN A N 1
ATOM 2312 C CA . GLN A 1 302 ? 27.444 144.175 19.187 1.00 14.79 309 GLN A CA 1
ATOM 2313 C C . GLN A 1 302 ? 27.230 144.384 17.702 1.00 14.97 309 GLN A C 1
ATOM 2314 O O . GLN A 1 302 ? 28.172 144.727 16.986 1.00 15.42 309 GLN A O 1
ATOM 2320 N N . LYS A 1 303 ? 26.005 144.171 17.236 1.00 14.91 310 LYS A N 1
ATOM 2321 C CA . LYS A 1 303 ? 25.710 144.298 15.817 1.00 16.54 310 LYS A CA 1
ATOM 2322 C C . LYS A 1 303 ? 24.452 145.127 15.592 1.00 16.11 310 LYS A C 1
ATOM 2323 O O . LYS A 1 303 ? 23.356 144.579 15.468 1.00 15.68 310 LYS A O 1
ATOM 2329 N N . PRO A 1 304 ? 24.607 146.459 15.544 1.00 16.37 311 PRO A N 1
ATOM 2330 C CA . PRO A 1 304 ? 23.488 147.377 15.283 1.00 16.74 311 PRO A CA 1
ATOM 2331 C C . PRO A 1 304 ? 22.608 146.916 14.118 1.00 15.62 311 PRO A C 1
ATOM 2332 O O . PRO A 1 304 ? 23.126 146.509 13.084 1.00 16.65 311 PRO A O 1
ATOM 2336 N N . GLY A 1 305 ? 21.293 146.964 14.296 1.00 14.28 312 GLY A N 1
ATOM 2337 C CA . GLY A 1 305 ? 20.369 146.553 13.249 1.00 13.68 312 GLY A CA 1
ATOM 2338 C C . GLY A 1 305 ? 19.972 145.084 13.283 1.00 13.58 312 GLY A C 1
ATOM 2339 O O . GLY A 1 305 ? 19.074 144.663 12.547 1.00 13.20 312 GLY A O 1
ATOM 2340 N N . THR A 1 306 ? 20.633 144.293 14.126 1.00 12.37 313 THR A N 1
ATOM 2341 C CA . THR A 1 306 ? 20.302 142.871 14.231 1.00 12.34 313 THR A CA 1
ATOM 2342 C C . THR A 1 306 ? 19.431 142.627 15.450 1.00 11.95 313 THR A C 1
ATOM 2343 O O . THR A 1 306 ? 19.748 143.082 16.551 1.00 13.39 313 THR A O 1
ATOM 2347 N N . LEU A 1 307 ? 18.316 141.927 15.245 1.00 11.02 314 LEU A N 1
ATOM 2348 C CA . LEU A 1 307 ? 17.398 141.621 16.338 1.00 12.22 314 LEU A CA 1
ATOM 2349 C C . LEU A 1 307 ? 16.653 140.324 16.077 1.00 11.48 314 LEU A C 1
ATOM 2350 O O . LEU A 1 307 ? 16.619 139.828 14.952 1.00 11.16 314 LEU A O 1
ATOM 2363 N N . ALA A 1 309 ? 13.058 137.803 17.514 1.00 9.44 316 ALA A N 1
ATOM 2364 C CA . ALA A 1 309 ? 11.775 137.752 18.213 1.00 10.22 316 ALA A CA 1
ATOM 2365 C C . ALA A 1 309 ? 11.177 136.359 18.051 1.00 10.58 316 ALA A C 1
ATOM 2366 O O . ALA A 1 309 ? 11.654 135.567 17.220 1.00 10.63 316 ALA A O 1
ATOM 2368 N N . THR A 1 310 ? 10.140 136.058 18.833 1.00 8.86 317 THR A N 1
ATOM 2369 C CA . THR A 1 310 ? 9.500 134.748 18.785 1.00 7.89 317 THR A CA 1
ATOM 2370 C C . THR A 1 310 ? 7.999 134.857 18.573 1.00 9.37 317 THR A C 1
ATOM 2371 O O . THR A 1 310 ? 7.379 135.869 18.926 1.00 9.99 317 THR A O 1
ATOM 2375 N N . ALA A 1 311 ? 7.426 133.806 17.993 1.00 8.21 318 ALA A N 1
ATOM 2376 C CA . ALA A 1 311 ? 5.994 133.579 18.052 1.00 8.55 318 ALA A CA 1
ATOM 2377 C C . ALA A 1 311 ? 5.738 132.800 19.333 1.00 8.91 318 ALA A C 1
ATOM 2378 O O . ALA A 1 311 ? 5.602 131.578 19.295 1.00 9.92 318 ALA A O 1
ATOM 2380 N N . TYR A 1 312 ? 5.703 133.497 20.470 1.00 9.23 319 TYR A N 1
ATOM 2381 C CA . TYR A 1 312 ? 5.818 132.820 21.768 1.00 8.78 319 TYR A CA 1
ATOM 2382 C C . TYR A 1 312 ? 4.653 131.863 22.033 1.00 10.14 319 TYR A C 1
ATOM 2383 O O . TYR A 1 312 ? 4.811 130.892 22.780 1.00 9.75 319 TYR A O 1
ATOM 2392 N N . SER A 1 313 ? 3.495 132.139 21.427 1.00 9.92 320 SER A N 1
ATOM 2393 C CA . SER A 1 313 ? 2.282 131.360 21.694 1.00 10.30 320 SER A CA 1
ATOM 2394 C C . SER A 1 313 ? 1.861 130.466 20.532 1.00 11.28 320 SER A C 1
ATOM 2395 O O . SER A 1 313 ? 0.715 130.019 20.473 1.00 12.55 320 SER A O 1
ATOM 2398 N N . SER A 1 314 ? 2.784 130.210 19.610 1.00 10.41 321 SER A N 1
ATOM 2399 C CA . SER A 1 314 ? 2.536 129.277 18.524 1.00 12.15 321 SER A CA 1
ATOM 2400 C C . SER A 1 314 ? 2.660 127.847 19.044 1.00 12.98 321 SER A C 1
ATOM 2401 O O . SER A 1 314 ? 3.768 127.378 19.338 1.00 13.56 321 SER A O 1
ATOM 2404 N N . TRP A 1 315 ? 1.525 127.160 19.168 1.00 12.33 322 TRP A N 1
ATOM 2405 C CA . TRP A 1 315 ? 1.499 125.809 19.742 1.00 12.48 322 TRP A CA 1
ATOM 2406 C C . TRP A 1 315 ? 1.664 124.702 18.707 1.00 14.21 322 TRP A C 1
ATOM 2407 O O . TRP A 1 315 ? 2.059 123.589 19.040 1.00 15.08 322 TRP A O 1
ATOM 2418 N N . TRP A 1 316 ? 1.331 124.990 17.456 1.00 14.34 323 TRP A N 1
ATOM 2419 C CA . TRP A 1 316 ? 1.438 123.969 16.422 1.00 15.74 323 TRP A CA 1
ATOM 2420 C C . TRP A 1 316 ? 1.790 124.594 15.076 1.00 14.68 323 TRP A C 1
ATOM 2421 O O . TRP A 1 316 ? 1.275 125.659 14.734 1.00 14.09 323 TRP A O 1
ATOM 2432 N N . PRO A 1 317 ? 2.686 123.947 14.309 1.00 13.84 324 PRO A N 1
ATOM 2433 C CA . PRO A 1 317 ? 3.389 122.695 14.639 1.00 12.69 324 PRO A CA 1
ATOM 2434 C C . PRO A 1 317 ? 4.519 122.875 15.646 1.00 11.82 324 PRO A C 1
ATOM 2435 O O . PRO A 1 317 ? 5.003 121.892 16.209 1.00 12.36 324 PRO A O 1
ATOM 2439 N N . ASP A 1 318 ? 4.915 124.120 15.878 1.00 11.10 325 ASP A N 1
ATOM 2440 C CA . ASP A 1 318 ? 6.050 124.420 16.740 1.00 9.79 325 ASP A CA 1
ATOM 2441 C C . ASP A 1 318 ? 6.042 125.904 17.058 1.00 9.55 325 ASP A C 1
ATOM 2442 O O . ASP A 1 318 ? 5.238 126.665 16.494 1.00 10.61 325 ASP A O 1
ATOM 2447 N N . THR A 1 319 ? 6.925 126.328 17.954 1.00 7.61 326 THR A N 1
ATOM 2448 C CA . THR A 1 319 ? 7.160 127.759 18.127 1.00 7.61 326 THR A CA 1
ATOM 2449 C C . THR A 1 319 ? 7.853 128.272 16.868 1.00 9.93 326 THR A C 1
ATOM 2450 O O . THR A 1 319 ? 8.267 127.478 16.016 1.00 13.34 326 THR A O 1
ATOM 2454 N N . GLN A 1 320 ? 7.974 129.587 16.729 1.00 8.72 327 GLN A N 1
ATOM 2455 C CA . GLN A 1 320 ? 8.768 130.143 15.637 1.00 9.67 327 GLN A CA 1
ATOM 2456 C C . GLN A 1 320 ? 9.730 131.181 16.178 1.00 9.52 327 GLN A C 1
ATOM 2457 O O . GLN A 1 320 ? 9.423 131.890 17.143 1.00 10.76 327 GLN A O 1
ATOM 2463 N N . ILE A 1 321 ? 10.897 131.258 15.550 1.00 8.54 328 ILE A N 1
ATOM 2464 C CA . ILE A 1 321 ? 11.931 132.208 15.923 1.00 10.04 328 ILE A CA 1
ATOM 2465 C C . ILE A 1 321 ? 12.326 133.008 14.685 1.00 10.27 328 ILE A C 1
ATOM 2466 O O . ILE A 1 321 ? 12.586 132.431 13.625 1.00 11.49 328 ILE A O 1
ATOM 2471 N N . PHE A 1 322 ? 12.334 134.331 14.808 1.00 8.93 329 PHE A N 1
ATOM 2472 C CA . PHE A 1 322 ? 12.616 135.222 13.680 1.00 11.03 329 PHE A CA 1
ATOM 2473 C C . PHE A 1 322 ? 13.911 135.995 13.892 1.00 10.91 329 PHE A C 1
ATOM 2474 O O . PHE A 1 322 ? 14.261 136.322 15.028 1.00 11.95 329 PHE A O 1
ATOM 2482 N N . ARG A 1 323 ? 14.608 136.315 12.801 1.00 10.65 330 ARG A N 1
ATOM 2483 C CA . ARG A 1 323 ? 15.829 137.110 12.887 1.00 11.91 330 ARG A CA 1
ATOM 2484 C C . ARG A 1 323 ? 15.898 138.120 11.752 1.00 13.01 330 ARG A C 1
ATOM 2485 O O . ARG A 1 323 ? 15.657 137.776 10.592 1.00 14.17 330 ARG A O 1
ATOM 2493 N N . SER A 1 324 ? 16.230 139.359 12.093 1.00 11.38 331 SER A N 1
ATOM 2494 C CA . SER A 1 324 ? 16.450 140.411 11.103 1.00 12.43 331 SER A CA 1
ATOM 2495 C C . SER A 1 324 ? 17.833 141.009 11.295 1.00 13.61 331 SER A C 1
ATOM 2496 O O . SER A 1 324 ? 18.285 141.140 12.432 1.00 12.68 331 SER A O 1
ATOM 2499 N N . THR A 1 325 ? 18.501 141.375 10.200 1.00 14.41 332 THR A N 1
ATOM 2500 C CA . THR A 1 325 ? 19.768 142.092 10.302 1.00 14.86 332 THR A CA 1
ATOM 2501 C C . THR A 1 325 ? 19.670 143.500 9.715 1.00 14.36 332 THR A C 1
ATOM 2502 O O . THR A 1 325 ? 20.691 144.180 9.565 1.00 15.96 332 THR A O 1
ATOM 2506 N N . ASP A 1 326 ? 18.450 143.941 9.396 1.00 12.24 333 ASP A N 1
ATOM 2507 C CA . ASP A 1 326 ? 18.248 145.287 8.855 1.00 13.35 333 ASP A CA 1
ATOM 2508 C C . ASP A 1 326 ? 17.103 146.020 9.565 1.00 13.73 333 ASP A C 1
ATOM 2509 O O . ASP A 1 326 ? 16.248 146.637 8.921 1.00 13.09 333 ASP A O 1
ATOM 2514 N N . SER A 1 327 ? 17.099 145.932 10.893 1.00 12.49 334 SER A N 1
ATOM 2515 C CA . SER A 1 327 ? 16.193 146.716 11.731 1.00 12.41 334 SER A CA 1
ATOM 2516 C C . SER A 1 327 ? 14.725 146.407 11.442 1.00 13.24 334 SER A C 1
ATOM 2517 O O . SER A 1 327 ? 13.854 147.266 11.575 1.00 13.68 334 SER A O 1
ATOM 2520 N N . GLY A 1 328 ? 14.457 145.165 11.055 1.00 13.42 335 GLY A N 1
ATOM 2521 C CA . GLY A 1 328 ? 13.094 144.705 10.897 1.00 12.16 335 GLY A CA 1
ATOM 2522 C C . GLY A 1 328 ? 12.490 144.911 9.528 1.00 12.79 335 GLY A C 1
ATOM 2523 O O . GLY A 1 328 ? 11.319 144.570 9.319 1.00 13.02 335 GLY A O 1
ATOM 2524 N N . ALA A 1 329 ? 13.270 145.453 8.592 1.00 13.13 336 ALA A N 1
ATOM 2525 C CA . ALA A 1 329 ? 12.779 145.628 7.223 1.00 13.84 336 ALA A CA 1
ATOM 2526 C C . ALA A 1 329 ? 12.539 144.262 6.572 1.00 15.13 336 ALA A C 1
ATOM 2527 O O . ALA A 1 329 ? 11.549 144.065 5.861 1.00 14.51 336 ALA A O 1
ATOM 2529 N N . THR A 1 330 ? 13.444 143.318 6.821 1.00 14.33 337 THR A N 1
ATOM 2530 C CA . THR A 1 330 ? 13.270 141.946 6.333 1.00 15.18 337 THR A CA 1
ATOM 2531 C C . THR A 1 330 ? 13.633 140.937 7.417 1.00 14.74 337 THR A C 1
ATOM 2532 O O . THR A 1 330 ? 14.492 141.200 8.269 1.00 13.87 337 THR A O 1
ATOM 2536 N N . TRP A 1 331 ? 12.984 139.778 7.365 1.00 13.77 338 TRP A N 1
ATOM 2537 C CA . TRP A 1 331 ? 13.211 138.710 8.333 1.00 12.64 338 TRP A CA 1
ATOM 2538 C C . TRP A 1 331 ? 13.397 137.361 7.656 1.00 14.12 338 TRP A C 1
ATOM 2539 O O . TRP A 1 331 ? 12.925 137.145 6.530 1.00 15.79 338 TRP A O 1
ATOM 2550 N N . THR A 1 332 ? 14.074 136.456 8.359 1.00 14.28 339 THR A N 1
ATOM 2551 C CA . THR A 1 332 ? 13.990 135.037 8.057 1.00 13.59 339 THR A CA 1
ATOM 2552 C C . THR A 1 332 ? 13.569 134.301 9.334 1.00 13.79 339 THR A C 1
ATOM 2553 O O . THR A 1 332 ? 13.571 134.880 10.431 1.00 13.88 339 THR A O 1
ATOM 2557 N N . GLN A 1 333 ? 13.175 133.041 9.183 1.00 13.13 340 GLN A N 1
ATOM 2558 C CA A GLN A 1 333 ? 12.730 132.298 10.352 0.65 13.94 340 GLN A CA 1
ATOM 2559 C CA B GLN A 1 333 ? 12.625 132.211 10.263 0.35 13.60 340 GLN A CA 1
ATOM 2560 C C . GLN A 1 333 ? 13.476 130.978 10.512 1.00 12.99 340 GLN A C 1
ATOM 2561 O O . GLN A 1 333 ? 14.137 130.496 9.588 1.00 13.07 340 GLN A O 1
ATOM 2572 N N . ALA A 1 334 ? 13.391 130.427 11.723 1.00 11.33 341 ALA A N 1
ATOM 2573 C CA . ALA A 1 334 ? 14.131 129.215 12.091 1.00 11.45 341 ALA A CA 1
ATOM 2574 C C . ALA A 1 334 ? 13.699 128.007 11.257 1.00 11.65 341 ALA A C 1
ATOM 2575 O O . ALA A 1 334 ? 14.501 127.115 10.973 1.00 13.50 341 ALA A O 1
ATOM 2577 N N . TRP A 1 335 ? 12.429 127.953 10.878 1.00 10.92 342 TRP A N 1
ATOM 2578 C CA . TRP A 1 335 ? 11.980 126.871 10.001 1.00 11.71 342 TRP A CA 1
ATOM 2579 C C . TRP A 1 335 ? 10.908 127.369 9.040 1.00 14.41 342 TRP A C 1
ATOM 2580 O O . TRP A 1 335 ? 10.246 128.371 9.296 1.00 13.77 342 TRP A O 1
ATOM 2591 N N . ASP A 1 336 ? 10.774 126.669 7.922 1.00 15.32 343 ASP A N 1
ATOM 2592 C CA . ASP A 1 336 ? 9.816 127.012 6.883 1.00 17.46 343 ASP A CA 1
ATOM 2593 C C . ASP A 1 336 ? 9.127 125.762 6.364 1.00 17.51 343 ASP A C 1
ATOM 2594 O O . ASP A 1 336 ? 9.664 124.659 6.456 1.00 17.81 343 ASP A O 1
ATOM 2599 N N . TYR A 1 337 ? 7.953 125.932 5.781 1.00 16.01 344 TYR A N 1
ATOM 2600 C CA . TYR A 1 337 ? 7.382 124.844 5.014 1.00 18.08 344 TYR A CA 1
ATOM 2601 C C . TYR A 1 337 ? 8.092 124.819 3.667 1.00 20.60 344 TYR A C 1
ATOM 2602 O O . TYR A 1 337 ? 8.494 125.859 3.145 1.00 21.41 344 TYR A O 1
ATOM 2611 N N . THR A 1 338 ? 8.286 123.624 3.128 1.00 22.32 345 THR A N 1
ATOM 2612 C CA . THR A 1 338 ? 8.819 123.474 1.781 1.00 25.78 345 THR A CA 1
ATOM 2613 C C . THR A 1 338 ? 7.841 122.606 1.016 1.00 26.76 345 THR A C 1
ATOM 2614 O O . THR A 1 338 ? 8.183 121.522 0.552 1.00 29.07 345 THR A O 1
ATOM 2618 N N . GLY A 1 339 ? 6.607 123.076 0.912 1.00 25.03 346 GLY A N 1
ATOM 2619 C CA . GLY A 1 339 ? 5.553 122.251 0.350 1.00 25.66 346 GLY A CA 1
ATOM 2620 C C . GLY A 1 339 ? 4.962 121.403 1.459 1.00 25.52 346 GLY A C 1
ATOM 2621 O O . GLY A 1 339 ? 5.412 120.277 1.704 1.00 24.96 346 GLY A O 1
ATOM 2622 N N . TYR A 1 340 ? 3.968 121.965 2.142 1.00 24.08 347 TYR A N 1
ATOM 2623 C CA . TYR A 1 340 ? 3.295 121.295 3.249 1.00 23.59 347 TYR A CA 1
ATOM 2624 C C . TYR A 1 340 ? 2.964 119.847 2.885 1.00 23.28 347 TYR A C 1
ATOM 2625 O O . TYR A 1 340 ? 2.523 119.591 1.770 1.00 22.70 347 TYR A O 1
ATOM 2634 N N . PRO A 1 341 ? 3.166 118.891 3.814 1.00 23.74 348 PRO A N 1
ATOM 2635 C CA . PRO A 1 341 ? 3.580 119.004 5.222 1.00 23.87 348 PRO A CA 1
ATOM 2636 C C . PRO A 1 341 ? 5.080 118.993 5.443 1.00 23.42 348 PRO A C 1
ATOM 2637 O O . PRO A 1 341 ? 5.524 118.898 6.594 1.00 23.44 348 PRO A O 1
ATOM 2641 N N . ASN A 1 342 ? 5.856 119.079 4.371 1.00 22.03 349 ASN A N 1
ATOM 2642 C CA . ASN A 1 342 ? 7.302 119.047 4.518 1.00 22.53 349 ASN A CA 1
ATOM 2643 C C . ASN A 1 342 ? 7.861 120.366 5.061 1.00 21.43 349 ASN A C 1
ATOM 2644 O O . ASN A 1 342 ? 7.354 121.450 4.759 1.00 20.91 349 ASN A O 1
ATOM 2649 N N . ARG A 1 343 ? 8.919 120.250 5.856 1.00 20.92 350 ARG A N 1
ATOM 2650 C CA . ARG A 1 343 ? 9.504 121.373 6.581 1.00 20.25 350 ARG A CA 1
ATOM 2651 C C . ARG A 1 343 ? 11.026 121.373 6.444 1.00 21.98 350 ARG A C 1
ATOM 2652 O O . ARG A 1 343 ? 11.640 120.314 6.309 1.00 24.05 350 ARG A O 1
ATOM 2660 N N . SER A 1 344 ? 11.618 122.563 6.453 1.00 20.47 351 SER A N 1
ATOM 2661 C CA . SER A 1 344 ? 13.063 122.739 6.437 1.00 22.28 351 SER A CA 1
ATOM 2662 C C . SER A 1 344 ? 13.509 123.592 7.624 1.00 19.93 351 SER A C 1
ATOM 2663 O O . SER A 1 344 ? 12.907 124.637 7.872 1.00 19.87 351 SER A O 1
ATOM 2666 N N . ASN A 1 345 ? 14.556 123.163 8.335 1.00 17.81 352 ASN A N 1
ATOM 2667 C CA . ASN A 1 345 ? 15.055 123.881 9.522 1.00 16.37 352 ASN A CA 1
ATOM 2668 C C . ASN A 1 345 ? 16.428 124.516 9.299 1.00 15.26 352 ASN A C 1
ATOM 2669 O O . ASN A 1 345 ? 17.286 123.918 8.638 1.00 15.88 352 ASN A O 1
ATOM 2674 N N . ARG A 1 346 ? 16.646 125.703 9.871 1.00 14.47 353 ARG A N 1
ATOM 2675 C CA . ARG A 1 346 ? 17.959 126.355 9.845 1.00 14.77 353 ARG A CA 1
ATOM 2676 C C . ARG A 1 346 ? 18.866 125.857 10.968 1.00 15.00 353 ARG A C 1
ATOM 2677 O O . ARG A 1 346 ? 19.995 126.327 11.118 1.00 16.79 353 ARG A O 1
ATOM 2685 N N . TYR A 1 347 ? 18.361 124.922 11.764 1.00 14.26 354 TYR A N 1
ATOM 2686 C CA . TYR A 1 347 ? 19.059 124.452 12.958 1.00 13.13 354 TYR A CA 1
ATOM 2687 C C . TYR A 1 347 ? 19.064 122.937 12.992 1.00 14.13 354 TYR A C 1
ATOM 2688 O O . TYR A 1 347 ? 18.306 122.291 12.264 1.00 14.49 354 TYR A O 1
ATOM 2697 N N . THR A 1 348 ? 19.897 122.370 13.856 1.00 14.78 355 THR A N 1
ATOM 2698 C CA . THR A 1 348 ? 19.684 120.998 14.311 1.00 15.98 355 THR A CA 1
ATOM 2699 C C . THR A 1 348 ? 19.432 121.081 15.805 1.00 15.12 355 THR A C 1
ATOM 2700 O O . THR A 1 348 ? 19.993 121.941 16.482 1.00 16.29 355 THR A O 1
ATOM 2704 N N . LEU A 1 349 ? 18.571 120.206 16.305 1.00 13.84 356 LEU A N 1
ATOM 2705 C CA . LEU A 1 349 ? 18.206 120.192 17.713 1.00 14.12 356 LEU A CA 1
ATOM 2706 C C . LEU A 1 349 ? 18.710 118.888 18.312 1.00 14.18 356 LEU A C 1
ATOM 2707 O O . LEU A 1 349 ? 18.400 117.811 17.801 1.00 17.32 356 LEU A O 1
ATOM 2712 N N . ASP A 1 350 ? 19.515 118.982 19.368 1.00 11.28 357 ASP A N 1
ATOM 2713 C CA . ASP A 1 350 ? 20.144 117.806 19.973 1.00 12.44 357 ASP A CA 1
ATOM 2714 C C . ASP A 1 350 ? 19.870 117.799 21.470 1.00 12.20 357 ASP A C 1
ATOM 2715 O O . ASP A 1 350 ? 20.484 118.567 22.215 1.00 12.24 357 ASP A O 1
ATOM 2720 N N . VAL A 1 351 ? 18.961 116.936 21.917 1.00 11.56 358 VAL A N 1
ATOM 2721 C CA . VAL A 1 351 ? 18.653 116.853 23.352 1.00 10.03 358 VAL A CA 1
ATOM 2722 C C . VAL A 1 351 ? 19.220 115.596 24.031 1.00 11.40 358 VAL A C 1
ATOM 2723 O O . VAL A 1 351 ? 18.642 115.089 25.009 1.00 11.59 358 VAL A O 1
ATOM 2727 N N . SER A 1 352 ? 20.369 115.112 23.553 1.00 11.90 359 SER A N 1
ATOM 2728 C CA A SER A 1 352 ? 21.038 113.949 24.140 0.43 13.21 359 SER A CA 1
ATOM 2729 C CA B SER A 1 352 ? 20.941 113.912 24.150 0.57 12.80 359 SER A CA 1
ATOM 2730 C C . SER A 1 352 ? 21.253 114.111 25.641 1.00 13.29 359 SER A C 1
ATOM 2731 O O . SER A 1 352 ? 21.258 113.137 26.396 1.00 14.05 359 SER A O 1
ATOM 2736 N N . SER A 1 353 ? 21.468 115.352 26.072 1.00 12.67 360 SER A N 1
ATOM 2737 C CA . SER A 1 353 ? 21.766 115.611 27.488 1.00 13.32 360 SER A CA 1
ATOM 2738 C C . SER A 1 353 ? 20.518 115.671 28.372 1.00 12.24 360 SER A C 1
ATOM 2739 O O . SER A 1 353 ? 20.620 115.592 29.600 1.00 13.29 360 SER A O 1
ATOM 2742 N N . VAL A 1 354 ? 19.353 115.855 27.752 1.00 8.74 361 VAL A N 1
ATOM 2743 C CA . VAL A 1 354 ? 18.070 115.853 28.458 1.00 8.35 361 VAL A CA 1
ATOM 2744 C C . VAL A 1 354 ? 17.067 115.075 27.593 1.00 9.47 361 VAL A C 1
ATOM 2745 O O . VAL A 1 354 ? 16.177 115.666 26.973 1.00 10.96 361 VAL A O 1
ATOM 2749 N N . PRO A 1 355 ? 17.222 113.742 27.541 1.00 10.24 362 PRO A N 1
ATOM 2750 C CA . PRO A 1 355 ? 16.521 112.952 26.523 1.00 10.03 362 PRO A CA 1
ATOM 2751 C C . PRO A 1 355 ? 14.997 112.962 26.645 1.00 10.68 362 PRO A C 1
ATOM 2752 O O . PRO A 1 355 ? 14.338 112.764 25.624 1.00 11.85 362 PRO A O 1
ATOM 2756 N N . TRP A 1 356 ? 14.449 113.194 27.838 1.00 10.45 363 TRP A N 1
ATOM 2757 C CA . TRP A 1 356 ? 12.997 113.158 28.007 1.00 9.46 363 TRP A CA 1
ATOM 2758 C C . TRP A 1 356 ? 12.289 114.312 27.276 1.00 9.46 363 TRP A C 1
ATOM 2759 O O . TRP A 1 356 ? 11.066 114.298 27.116 1.00 9.87 363 TRP A O 1
ATOM 2770 N N . LEU A 1 357 ? 13.038 115.293 26.799 1.00 9.17 364 LEU A N 1
ATOM 2771 C CA . LEU A 1 357 ? 12.425 116.373 26.010 1.00 9.80 364 LEU A CA 1
ATOM 2772 C C . LEU A 1 357 ? 11.800 115.888 24.688 1.00 11.39 364 LEU A C 1
ATOM 2773 O O . LEU A 1 357 ? 11.045 116.630 24.062 1.00 13.27 364 LEU A O 1
ATOM 2778 N N . SER A 1 358 ? 12.107 114.660 24.262 1.00 11.75 365 SER A N 1
ATOM 2779 C CA . SER A 1 358 ? 11.392 114.039 23.133 1.00 11.91 365 SER A CA 1
ATOM 2780 C C . SER A 1 358 ? 9.920 113.827 23.459 1.00 11.01 365 SER A C 1
ATOM 2781 O O . SER A 1 358 ? 9.076 113.730 22.562 1.00 11.93 365 SER A O 1
ATOM 2784 N N . TRP A 1 359 ? 9.615 113.730 24.736 1.00 12.03 366 TRP A N 1
ATOM 2785 C CA . TRP A 1 359 ? 8.283 113.480 25.240 1.00 13.04 366 TRP A CA 1
ATOM 2786 C C . TRP A 1 359 ? 7.730 112.084 24.859 1.00 12.31 366 TRP A C 1
ATOM 2787 O O . TRP A 1 359 ? 6.611 111.788 25.062 1.00 11.78 366 TRP A O 1
ATOM 2798 N N . GLY A 1 360 ? 8.607 111.251 24.358 1.00 12.33 367 GLY A N 1
ATOM 2799 C CA . GLY A 1 360 ? 8.226 109.942 23.899 1.00 13.45 367 GLY A CA 1
ATOM 2800 C C . GLY A 1 360 ? 7.272 110.006 22.700 1.00 14.28 367 GLY A C 1
ATOM 2801 O O . GLY A 1 360 ? 6.607 109.062 22.398 1.00 15.17 367 GLY A O 1
ATOM 2802 N N . ALA A 1 361 ? 7.265 111.128 22.020 1.00 12.96 368 ALA A N 1
ATOM 2803 C CA . ALA A 1 361 ? 6.328 111.369 20.921 1.00 10.92 368 ALA A CA 1
ATOM 2804 C C . ALA A 1 361 ? 6.874 110.852 19.599 1.00 10.74 368 ALA A C 1
ATOM 2805 O O . ALA A 1 361 ? 8.086 110.784 19.400 1.00 11.47 368 ALA A O 1
ATOM 2807 N N . SER A 1 362 ? 5.963 110.498 18.698 1.00 10.74 369 SER A N 1
ATOM 2808 C CA . SER A 1 362 ? 6.314 110.047 17.362 1.00 11.02 369 SER A CA 1
ATOM 2809 C C . SER A 1 362 ? 5.408 110.729 16.332 1.00 11.64 369 SER A C 1
ATOM 2810 O O . SER A 1 362 ? 4.588 110.072 15.686 1.00 12.37 369 SER A O 1
ATOM 2813 N N . PRO A 1 363 ? 5.555 112.055 16.173 1.00 13.56 370 PRO A N 1
ATOM 2814 C CA . PRO A 1 363 ? 4.635 112.843 15.348 1.00 13.83 370 PRO A CA 1
ATOM 2815 C C . PRO A 1 363 ? 4.913 112.738 13.854 1.00 13.44 370 PRO A C 1
ATOM 2816 O O . PRO A 1 363 ? 6.043 112.481 13.441 1.00 14.59 370 PRO A O 1
ATOM 2820 N N . ALA A 1 364 ? 3.877 112.948 13.054 1.00 12.90 371 ALA A N 1
ATOM 2821 C CA . ALA A 1 364 ? 4.049 113.076 11.618 1.00 12.77 371 ALA A CA 1
ATOM 2822 C C . ALA A 1 364 ? 4.507 114.497 11.302 1.00 13.22 371 ALA A C 1
ATOM 2823 O O . ALA A 1 364 ? 4.100 115.445 11.981 1.00 13.36 371 ALA A O 1
ATOM 2825 N N . PRO A 1 365 ? 5.341 114.656 10.266 1.00 13.32 372 PRO A N 1
ATOM 2826 C CA . PRO A 1 365 ? 5.604 115.999 9.741 1.00 13.97 372 PRO A CA 1
ATOM 2827 C C . PRO A 1 365 ? 4.291 116.766 9.514 1.00 13.85 372 PRO A C 1
ATOM 2828 O O . PRO A 1 365 ? 3.279 116.169 9.117 1.00 13.17 372 PRO A O 1
ATOM 2832 N N . PRO A 1 366 ? 4.299 118.083 9.740 1.00 13.97 373 PRO A N 1
ATOM 2833 C CA . PRO A 1 366 ? 5.475 118.919 9.987 1.00 14.17 373 PRO A CA 1
ATOM 2834 C C . PRO A 1 366 ? 5.934 118.986 11.450 1.00 14.96 373 PRO A C 1
ATOM 2835 O O . PRO A 1 366 ? 6.975 119.579 11.699 1.00 17.59 373 PRO A O 1
ATOM 2839 N N . GLU A 1 367 ? 5.189 118.408 12.388 1.00 13.05 374 GLU A N 1
ATOM 2840 C CA . GLU A 1 367 ? 5.621 118.410 13.791 1.00 13.39 374 GLU A CA 1
ATOM 2841 C C . GLU A 1 367 ? 6.875 117.556 14.000 1.00 12.76 374 GLU A C 1
ATOM 2842 O O . GLU A 1 367 ? 7.047 116.517 13.339 1.00 13.18 374 GLU A O 1
ATOM 2848 N N . THR A 1 368 ? 7.744 117.992 14.918 1.00 11.61 375 THR A N 1
ATOM 2849 C CA . THR A 1 368 ? 8.958 117.247 15.253 1.00 11.18 375 THR A CA 1
ATOM 2850 C C . THR A 1 368 ? 8.983 116.881 16.742 1.00 11.70 375 THR A C 1
ATOM 2851 O O . THR A 1 368 ? 8.358 117.552 17.571 1.00 12.46 375 THR A O 1
ATOM 2855 N N . ALA A 1 369 ? 9.701 115.813 17.079 1.00 11.23 376 ALA A N 1
ATOM 2856 C CA . ALA A 1 369 ? 9.974 115.492 18.477 1.00 10.53 376 ALA A CA 1
ATOM 2857 C C . ALA A 1 369 ? 11.470 115.252 18.633 1.00 10.38 376 ALA A C 1
ATOM 2858 O O . ALA A 1 369 ? 12.018 114.360 17.985 1.00 12.51 376 ALA A O 1
ATOM 2860 N N . PRO A 1 370 ? 12.144 116.052 19.476 1.00 9.55 377 PRO A N 1
ATOM 2861 C CA . PRO A 1 370 ? 11.612 117.171 20.268 1.00 9.03 377 PRO A CA 1
ATOM 2862 C C . PRO A 1 370 ? 11.179 118.361 19.419 1.00 10.15 377 PRO A C 1
ATOM 2863 O O . PRO A 1 370 ? 11.506 118.439 18.223 1.00 11.54 377 PRO A O 1
ATOM 2867 N N . LYS A 1 371 ? 10.437 119.268 20.048 1.00 9.15 378 LYS A N 1
ATOM 2868 C CA . LYS A 1 371 ? 10.005 120.504 19.414 1.00 9.45 378 LYS A CA 1
ATOM 2869 C C . LYS A 1 371 ? 11.016 121.613 19.637 1.00 9.15 378 LYS A C 1
ATOM 2870 O O . LYS A 1 371 ? 11.723 121.621 20.639 1.00 10.61 378 LYS A O 1
ATOM 2876 N N . LEU A 1 372 ? 11.079 122.551 18.701 1.00 8.56 379 LEU A N 1
ATOM 2877 C CA . LEU A 1 372 ? 11.914 123.736 18.871 1.00 9.54 379 LEU A CA 1
ATOM 2878 C C . LEU A 1 372 ? 11.540 124.457 20.177 1.00 9.79 379 LEU A C 1
ATOM 2879 O O . LEU A 1 372 ? 12.405 124.965 20.897 1.00 10.28 379 LEU A O 1
ATOM 2884 N N . GLY A 1 373 ? 10.252 124.469 20.506 1.00 10.20 380 GLY A N 1
ATOM 2885 C CA . GLY A 1 373 ? 9.830 124.981 21.799 1.00 8.74 380 GLY A CA 1
ATOM 2886 C C . GLY A 1 373 ? 8.361 125.344 21.889 1.00 9.08 380 GLY A C 1
ATOM 2887 O O . GLY A 1 373 ? 7.584 125.110 20.944 1.00 9.20 380 GLY A O 1
ATOM 2888 N N . TRP A 1 374 ? 7.993 125.902 23.045 1.00 8.97 381 TRP A N 1
ATOM 2889 C CA . TRP A 1 374 ? 6.685 126.511 23.278 1.00 8.30 381 TRP A CA 1
ATOM 2890 C C . TRP A 1 374 ? 6.830 127.536 24.398 1.00 8.52 381 TRP A C 1
ATOM 2891 O O . TRP A 1 374 ? 7.814 127.489 25.145 1.00 8.32 381 TRP A O 1
ATOM 2910 N N . THR A 1 376 ? 7.700 130.657 24.398 1.00 8.81 383 THR A N 1
ATOM 2911 C CA . THR A 1 376 ? 9.041 131.224 24.264 1.00 9.93 383 THR A CA 1
ATOM 2912 C C . THR A 1 376 ? 9.058 132.742 24.483 1.00 9.51 383 THR A C 1
ATOM 2913 O O . THR A 1 376 ? 9.462 133.507 23.594 1.00 11.06 383 THR A O 1
ATOM 2917 N N . GLU A 1 377 ? 8.634 133.177 25.670 1.00 7.04 384 GLU A N 1
ATOM 2918 C CA . GLU A 1 377 ? 8.614 134.614 25.990 1.00 7.81 384 GLU A CA 1
ATOM 2919 C C . GLU A 1 377 ? 10.023 135.154 26.125 1.00 8.66 384 GLU A C 1
ATOM 2920 O O . GLU A 1 377 ? 10.292 136.302 25.790 1.00 11.23 384 GLU A O 1
ATOM 2926 N N . ALA A 1 378 ? 10.919 134.322 26.635 1.00 9.07 385 ALA A N 1
ATOM 2927 C CA . ALA A 1 378 ? 12.290 134.746 26.875 1.00 8.99 385 ALA A CA 1
ATOM 2928 C C . ALA A 1 378 ? 13.195 134.298 25.746 1.00 9.29 385 ALA A C 1
ATOM 2929 O O . ALA A 1 378 ? 13.323 133.103 25.496 1.00 10.12 385 ALA A O 1
ATOM 2931 N N . LEU A 1 379 ? 13.816 135.250 25.056 1.00 8.99 386 LEU A N 1
ATOM 2932 C CA . LEU A 1 379 ? 14.892 134.928 24.118 1.00 8.50 386 LEU A CA 1
ATOM 2933 C C . LEU A 1 379 ? 15.940 136.025 24.210 1.00 9.21 386 LEU A C 1
ATOM 2934 O O . LEU A 1 379 ? 15.606 137.204 24.142 1.00 11.30 386 LEU A O 1
ATOM 2939 N N . GLU A 1 380 ? 17.207 135.647 24.362 1.00 9.62 387 GLU A N 1
ATOM 2940 C CA . GLU A 1 380 ? 18.261 136.629 24.578 1.00 9.93 387 GLU A CA 1
ATOM 2941 C C . GLU A 1 380 ? 19.523 136.337 23.772 1.00 10.00 387 GLU A C 1
ATOM 2942 O O . GLU A 1 380 ? 20.090 135.248 23.857 1.00 12.57 387 GLU A O 1
ATOM 2948 N N . ILE A 1 381 ? 19.959 137.315 22.990 1.00 9.37 388 ILE A N 1
ATOM 2949 C CA . ILE A 1 381 ? 21.274 137.265 22.360 1.00 8.64 388 ILE A CA 1
ATOM 2950 C C . ILE A 1 381 ? 22.311 137.741 23.378 1.00 10.25 388 ILE A C 1
ATOM 2951 O O . ILE A 1 381 ? 22.130 138.783 24.034 1.00 11.49 388 ILE A O 1
ATOM 2956 N N . ASP A 1 382 ? 23.382 136.971 23.524 1.00 11.65 389 ASP A N 1
ATOM 2957 C CA . ASP A 1 382 ? 24.496 137.328 24.406 1.00 11.77 389 ASP A CA 1
ATOM 2958 C C . ASP A 1 382 ? 25.102 138.663 23.957 1.00 12.16 389 ASP A C 1
ATOM 2959 O O . ASP A 1 382 ? 25.603 138.775 22.845 1.00 13.01 389 ASP A O 1
ATOM 2964 N N . PRO A 1 383 ? 25.044 139.693 24.819 1.00 11.63 390 PRO A N 1
ATOM 2965 C CA . PRO A 1 383 ? 25.552 141.014 24.413 1.00 12.66 390 PRO A CA 1
ATOM 2966 C C . PRO A 1 383 ? 27.062 141.042 24.207 1.00 13.24 390 PRO A C 1
ATOM 2967 O O . PRO A 1 383 ? 27.578 142.059 23.741 1.00 14.10 390 PRO A O 1
ATOM 2971 N N . PHE A 1 384 ? 27.751 139.952 24.542 1.00 13.90 391 PHE A N 1
ATOM 2972 C CA . PHE A 1 384 ? 29.197 139.869 24.348 1.00 13.58 391 PHE A CA 1
ATOM 2973 C C . PHE A 1 384 ? 29.604 138.723 23.418 1.00 14.58 391 PHE A C 1
ATOM 2974 O O . PHE A 1 384 ? 30.789 138.443 23.256 1.00 16.75 391 PHE A O 1
ATOM 2982 N N . ASP A 1 385 ? 28.625 138.081 22.784 1.00 13.12 392 ASP A N 1
ATOM 2983 C CA . ASP A 1 385 ? 28.917 137.030 21.808 1.00 14.07 392 ASP A CA 1
ATOM 2984 C C . ASP A 1 385 ? 27.745 136.870 20.848 1.00 13.76 392 ASP A C 1
ATOM 2985 O O . ASP A 1 385 ? 26.730 136.270 21.201 1.00 13.90 392 ASP A O 1
ATOM 2990 N N . SER A 1 386 ? 27.888 137.396 19.633 1.00 13.64 393 SER A N 1
ATOM 2991 C CA . SER A 1 386 ? 26.796 137.354 18.655 1.00 12.87 393 SER A CA 1
ATOM 2992 C C . SER A 1 386 ? 26.431 135.924 18.267 1.00 13.47 393 SER A C 1
ATOM 2993 O O . SER A 1 386 ? 25.347 135.677 17.728 1.00 14.32 393 SER A O 1
ATOM 2996 N N . ASP A 1 387 ? 27.342 134.993 18.536 1.00 13.12 394 ASP A N 1
ATOM 2997 C CA . ASP A 1 387 ? 27.120 133.579 18.244 1.00 13.97 394 ASP A CA 1
ATOM 2998 C C . ASP A 1 387 ? 26.349 132.826 19.323 1.00 13.28 394 ASP A C 1
ATOM 2999 O O . ASP A 1 387 ? 26.021 131.648 19.136 1.00 13.16 394 ASP A O 1
ATOM 3004 N N . ARG A 1 388 ? 26.064 133.469 20.455 1.00 11.38 395 ARG A N 1
ATOM 3005 C CA . ARG A 1 388 ? 25.312 132.776 21.499 1.00 12.15 395 ARG A CA 1
ATOM 3006 C C . ARG A 1 388 ? 23.948 133.407 21.741 1.00 12.51 395 ARG A C 1
ATOM 3007 O O . ARG A 1 388 ? 23.822 134.620 21.864 1.00 13.10 395 ARG A O 1
ATOM 3031 N N . TYR A 1 391 ? 17.094 130.709 24.930 1.00 8.33 398 TYR A N 1
ATOM 3032 C CA . TYR A 1 391 ? 15.670 131.012 25.044 1.00 9.23 398 TYR A CA 1
ATOM 3033 C C . TYR A 1 391 ? 14.992 130.028 25.984 1.00 9.74 398 TYR A C 1
ATOM 3034 O O . TYR A 1 391 ? 15.440 128.891 26.138 1.00 10.24 398 TYR A O 1
ATOM 3043 N N . GLY A 1 392 ? 13.928 130.485 26.639 1.00 8.45 399 GLY A N 1
ATOM 3044 C CA . GLY A 1 392 ? 13.207 129.643 27.577 1.00 7.03 399 GLY A CA 1
ATOM 3045 C C . GLY A 1 392 ? 11.944 129.073 26.967 1.00 8.64 399 GLY A C 1
ATOM 3046 O O . GLY A 1 392 ? 11.347 129.685 26.086 1.00 10.74 399 GLY A O 1
ATOM 3047 N N . THR A 1 393 ? 11.561 127.878 27.409 1.00 7.74 400 THR A N 1
ATOM 3048 C CA . THR A 1 393 ? 10.298 127.268 27.022 1.00 7.88 400 THR A CA 1
ATOM 3049 C C . THR A 1 393 ? 9.540 126.909 28.294 1.00 8.10 400 THR A C 1
ATOM 3050 O O . THR A 1 393 ? 9.983 127.213 29.403 1.00 8.34 400 THR A O 1
ATOM 3054 N N . GLY A 1 394 ? 8.406 126.248 28.144 1.00 7.97 401 GLY A N 1
ATOM 3055 C CA . GLY A 1 394 ? 7.668 125.780 29.304 1.00 8.98 401 GLY A CA 1
ATOM 3056 C C . GLY A 1 394 ? 8.309 124.593 29.999 1.00 10.65 401 GLY A C 1
ATOM 3057 O O . GLY A 1 394 ? 7.796 124.153 31.028 1.00 11.53 401 GLY A O 1
ATOM 3058 N N . ALA A 1 395 ? 9.412 124.065 29.456 1.00 9.88 402 ALA A N 1
ATOM 3059 C CA . ALA A 1 395 ? 10.068 122.892 30.065 1.00 8.54 402 ALA A CA 1
ATOM 3060 C C . ALA A 1 395 ? 11.590 122.989 30.179 1.00 8.19 402 ALA A C 1
ATOM 3061 O O . ALA A 1 395 ? 12.214 122.174 30.873 1.00 10.09 402 ALA A O 1
ATOM 3063 N N . THR A 1 396 ? 12.209 123.945 29.491 1.00 8.43 403 THR A N 1
ATOM 3064 C CA . THR A 1 396 ? 13.673 123.956 29.463 1.00 8.16 403 THR A CA 1
ATOM 3065 C C . THR A 1 396 ? 14.244 125.319 29.114 1.00 8.51 403 THR A C 1
ATOM 3066 O O . THR A 1 396 ? 13.500 126.271 28.913 1.00 9.71 403 THR A O 1
ATOM 3070 N N . VAL A 1 397 ? 15.573 125.408 29.108 1.00 8.73 404 VAL A N 1
ATOM 3071 C CA . VAL A 1 397 ? 16.291 126.509 28.475 1.00 8.47 404 VAL A CA 1
ATOM 3072 C C . VAL A 1 397 ? 17.114 125.926 27.344 1.00 8.63 404 VAL A C 1
ATOM 3073 O O . VAL A 1 397 ? 17.909 125.015 27.569 1.00 10.48 404 VAL A O 1
ATOM 3077 N N . TYR A 1 398 ? 16.900 126.428 26.132 1.00 8.49 405 TYR A N 1
ATOM 3078 C CA . TYR A 1 398 ? 17.672 126.020 24.963 1.00 8.55 405 TYR A CA 1
ATOM 3079 C C . TYR A 1 398 ? 18.690 127.093 24.596 1.00 10.12 405 TYR A C 1
ATOM 3080 O O . TYR A 1 398 ? 18.510 128.273 24.908 1.00 11.37 405 TYR A O 1
ATOM 3089 N N . GLY A 1 399 ? 19.746 126.698 23.904 1.00 9.62 406 GLY A N 1
ATOM 3090 C CA . GLY A 1 399 ? 20.700 127.682 23.439 1.00 9.94 406 GLY A CA 1
ATOM 3091 C C . GLY A 1 399 ? 21.554 127.197 22.293 1.00 10.57 406 GLY A C 1
ATOM 3092 O O . GLY A 1 399 ? 21.530 126.024 21.928 1.00 10.95 406 GLY A O 1
ATOM 3093 N N . THR A 1 400 ? 22.308 128.117 21.711 1.00 11.28 407 THR A N 1
ATOM 3094 C CA . THR A 1 400 ? 23.247 127.773 20.656 1.00 12.00 407 THR A CA 1
ATOM 3095 C C . THR A 1 400 ? 24.509 128.576 20.870 1.00 13.48 407 THR A C 1
ATOM 3096 O O . THR A 1 400 ? 24.466 129.623 21.512 1.00 12.96 407 THR A O 1
ATOM 3100 N N . GLU A 1 401 ? 25.626 128.072 20.344 1.00 14.76 408 GLU A N 1
ATOM 3101 C CA . GLU A 1 401 ? 26.902 128.777 20.394 1.00 16.50 408 GLU A CA 1
ATOM 3102 C C . GLU A 1 401 ? 27.449 129.077 18.992 1.00 15.73 408 GLU A C 1
ATOM 3103 O O . GLU A 1 401 ? 28.570 129.564 18.846 1.00 14.77 408 GLU A O 1
ATOM 3109 N N . ASP A 1 402 ? 26.662 128.805 17.958 1.00 15.19 409 ASP A N 1
ATOM 3110 C CA . ASP A 1 402 ? 27.092 129.175 16.614 1.00 16.59 409 ASP A CA 1
ATOM 3111 C C . ASP A 1 402 ? 25.969 129.867 15.853 1.00 15.17 409 ASP A C 1
ATOM 3112 O O . ASP A 1 402 ? 25.733 129.585 14.688 1.00 15.56 409 ASP A O 1
ATOM 3117 N N . LEU A 1 403 ? 25.305 130.801 16.534 1.00 13.63 410 LEU A N 1
ATOM 3118 C CA . LEU A 1 403 ? 24.141 131.499 16.000 1.00 12.55 410 LEU A CA 1
ATOM 3119 C C . LEU A 1 403 ? 24.375 132.201 14.649 1.00 14.37 410 LEU A C 1
ATOM 3120 O O . LEU A 1 403 ? 23.489 132.197 13.789 1.00 15.82 410 LEU A O 1
ATOM 3125 N N . THR A 1 404 ? 25.546 132.798 14.430 1.00 14.16 411 THR A N 1
ATOM 3126 C CA . THR A 1 404 ? 25.708 133.573 13.189 1.00 16.70 411 THR A CA 1
ATOM 3127 C C . THR A 1 404 ? 25.782 132.688 11.941 1.00 18.55 411 THR A C 1
ATOM 3128 O O . THR A 1 404 ? 25.789 133.206 10.819 1.00 19.43 411 THR A O 1
ATOM 3132 N N . SER A 1 405 ? 25.806 131.366 12.125 1.00 18.27 412 SER A N 1
ATOM 3133 C CA . SER A 1 405 ? 25.666 130.444 10.998 1.00 20.25 412 SER A CA 1
ATOM 3134 C C . SER A 1 405 ? 24.332 130.667 10.290 1.00 19.51 412 SER A C 1
ATOM 3135 O O . SER A 1 405 ? 24.193 130.387 9.098 1.00 21.38 412 SER A O 1
ATOM 3138 N N . TRP A 1 406 ? 23.353 131.168 11.037 1.00 17.11 413 TRP A N 1
ATOM 3139 C CA . TRP A 1 406 ? 22.061 131.550 10.480 1.00 14.98 413 TRP A CA 1
ATOM 3140 C C . TRP A 1 406 ? 22.261 132.526 9.317 1.00 15.38 413 TRP A C 1
ATOM 3141 O O . TRP A 1 406 ? 21.695 132.343 8.236 1.00 14.82 413 TRP A O 1
ATOM 3152 N N . ASP A 1 407 ? 23.078 133.552 9.535 1.00 15.55 414 ASP A N 1
ATOM 3153 C CA . ASP A 1 407 ? 23.244 134.607 8.540 1.00 17.03 414 ASP A CA 1
ATOM 3154 C C . ASP A 1 407 ? 24.013 134.109 7.317 1.00 21.05 414 ASP A C 1
ATOM 3155 O O . ASP A 1 407 ? 23.807 134.615 6.214 1.00 21.79 414 ASP A O 1
ATOM 3160 N N . SER A 1 408 ? 24.898 133.132 7.533 1.00 23.55 415 SER A N 1
ATOM 3161 C CA . SER A 1 408 ? 25.690 132.486 6.474 1.00 26.02 415 SER A CA 1
ATOM 3162 C C . SER A 1 408 ? 24.876 131.594 5.551 1.00 26.09 415 SER A C 1
ATOM 3163 O O . SER A 1 408 ? 25.368 131.164 4.504 1.00 25.95 415 SER A O 1
ATOM 3166 N N . GLY A 1 409 ? 23.653 131.275 5.956 1.00 26.94 416 GLY A N 1
ATOM 3167 C CA . GLY A 1 409 ? 22.846 130.314 5.229 1.00 27.07 416 GLY A CA 1
ATOM 3168 C C . GLY A 1 409 ? 23.211 128.886 5.590 1.00 27.04 416 GLY A C 1
ATOM 3169 O O . GLY A 1 409 ? 22.833 127.943 4.896 1.00 26.89 416 GLY A O 1
ATOM 3170 N N . GLY A 1 410 ? 23.956 128.727 6.682 1.00 26.01 417 GLY A N 1
ATOM 3171 C CA . GLY A 1 410 ? 24.333 127.413 7.164 1.00 25.86 417 GLY A CA 1
ATOM 3172 C C . GLY A 1 410 ? 23.330 126.892 8.175 1.00 25.98 417 GLY A C 1
ATOM 3173 O O . GLY A 1 410 ? 22.163 127.300 8.181 1.00 28.47 417 GLY A O 1
ATOM 3174 N N . THR A 1 411 ? 23.782 125.983 9.030 1.00 22.10 418 THR A N 1
ATOM 3175 C CA . THR A 1 411 ? 22.927 125.397 10.053 1.00 21.64 418 THR A CA 1
ATOM 3176 C C . THR A 1 411 ? 23.561 125.619 11.417 1.00 20.66 418 THR A C 1
ATOM 3177 O O . THR A 1 411 ? 24.764 125.407 11.565 1.00 21.38 418 THR A O 1
ATOM 3181 N N . PHE A 1 412 ? 22.782 126.065 12.407 1.00 18.66 419 PHE A N 1
ATOM 3182 C CA . PHE A 1 412 ? 23.331 126.210 13.753 1.00 16.88 419 PHE A CA 1
ATOM 3183 C C . PHE A 1 412 ? 22.794 125.098 14.656 1.00 16.21 419 PHE A C 1
ATOM 3184 O O . PHE A 1 412 ? 21.779 124.481 14.359 1.00 16.06 419 PHE A O 1
ATOM 3192 N N . ARG A 1 413 ? 23.499 124.825 15.746 1.00 15.91 420 ARG A N 1
ATOM 3193 C CA . ARG A 1 413 ? 23.154 123.699 16.605 1.00 15.35 420 ARG A CA 1
ATOM 3194 C C . ARG A 1 413 ? 22.513 124.169 17.916 1.00 13.90 420 ARG A C 1
ATOM 3195 O O . ARG A 1 413 ? 23.086 125.005 18.608 1.00 15.18 420 ARG A O 1
ATOM 3203 N N . ILE A 1 414 ? 21.337 123.631 18.248 1.00 10.70 421 ILE A N 1
ATOM 3204 C CA . ILE A 1 414 ? 20.650 123.986 19.491 1.00 9.43 421 ILE A CA 1
ATOM 3205 C C . ILE A 1 414 ? 20.696 122.816 20.469 1.00 10.59 421 ILE A C 1
ATOM 3206 O O . ILE A 1 414 ? 20.395 121.680 20.096 1.00 11.37 421 ILE A O 1
ATOM 3211 N N . THR A 1 415 ? 21.091 123.098 21.710 1.00 8.40 422 THR A N 1
ATOM 3212 C CA . THR A 1 415 ? 21.114 122.093 22.769 1.00 9.28 422 THR A CA 1
ATOM 3213 C C . THR A 1 415 ? 20.470 122.655 24.035 1.00 10.84 422 THR A C 1
ATOM 3214 O O . THR A 1 415 ? 20.332 123.875 24.176 1.00 10.76 422 THR A O 1
ATOM 3218 N N . PRO A 1 416 ? 20.072 121.771 24.966 1.00 10.88 423 PRO A N 1
ATOM 3219 C CA . PRO A 1 416 ? 19.685 122.321 26.268 1.00 10.75 423 PRO A CA 1
ATOM 3220 C C . PRO A 1 416 ? 20.844 123.085 26.906 1.00 11.63 423 PRO A C 1
ATOM 3221 O O . PRO A 1 416 ? 21.996 122.656 26.799 1.00 12.34 423 PRO A O 1
ATOM 3233 N N . VAL A 1 418 ? 20.502 124.137 30.379 1.00 8.87 425 VAL A N 1
ATOM 3234 C CA . VAL A 1 418 ? 19.551 124.157 31.484 1.00 8.37 425 VAL A CA 1
ATOM 3235 C C . VAL A 1 418 ? 20.086 123.446 32.734 1.00 9.53 425 VAL A C 1
ATOM 3236 O O . VAL A 1 418 ? 19.518 123.586 33.814 1.00 10.21 425 VAL A O 1
ATOM 3240 N N . LYS A 1 419 ? 21.167 122.682 32.594 1.00 9.86 426 LYS A N 1
ATOM 3241 C CA . LYS A 1 419 ? 21.732 121.943 33.726 1.00 10.40 426 LYS A CA 1
ATOM 3242 C C . LYS A 1 419 ? 21.836 122.844 34.956 1.00 10.23 426 LYS A C 1
ATOM 3243 O O . LYS A 1 419 ? 22.309 123.978 34.850 1.00 9.62 426 LYS A O 1
ATOM 3249 N N . GLY A 1 420 ? 21.362 122.359 36.102 1.00 10.01 427 GLY A N 1
ATOM 3250 C CA . GLY A 1 420 ? 21.400 123.146 37.329 1.00 9.70 427 GLY A CA 1
ATOM 3251 C C . GLY A 1 420 ? 20.048 123.744 37.678 1.00 10.21 427 GLY A C 1
ATOM 3252 O O . GLY A 1 420 ? 19.696 123.871 38.854 1.00 11.54 427 GLY A O 1
ATOM 3253 N N . ILE A 1 421 ? 19.281 124.123 36.664 1.00 8.62 428 ILE A N 1
ATOM 3254 C CA . ILE A 1 421 ? 17.889 124.506 36.905 1.00 8.59 428 ILE A CA 1
ATOM 3255 C C . ILE A 1 421 ? 17.108 123.227 37.211 1.00 10.02 428 ILE A C 1
ATOM 3256 O O . ILE A 1 421 ? 17.131 122.259 36.443 1.00 10.98 428 ILE A O 1
ATOM 3261 N N . GLU A 1 422 ? 16.448 123.217 38.361 1.00 9.36 429 GLU A N 1
ATOM 3262 C CA . GLU A 1 422 ? 15.645 122.086 38.777 1.00 8.54 429 GLU A CA 1
ATOM 3263 C C . GLU A 1 422 ? 14.358 122.700 39.258 1.00 9.18 429 GLU A C 1
ATOM 3264 O O . GLU A 1 422 ? 14.300 123.264 40.352 1.00 9.72 429 GLU A O 1
ATOM 3270 N N . GLU A 1 423 ? 13.334 122.631 38.415 1.00 8.74 430 GLU A N 1
ATOM 3271 C CA . GLU A 1 423 ? 12.185 123.498 38.585 1.00 9.49 430 GLU A CA 1
ATOM 3272 C C . GLU A 1 423 ? 10.875 122.742 38.777 1.00 10.89 430 GLU A C 1
ATOM 3273 O O . GLU A 1 423 ? 9.811 123.352 38.830 1.00 13.21 430 GLU A O 1
ATOM 3279 N N . THR A 1 424 ? 10.934 121.421 38.905 1.00 9.92 431 THR A N 1
ATOM 3280 C CA . THR A 1 424 ? 9.688 120.665 38.961 1.00 9.13 431 THR A CA 1
ATOM 3281 C C . THR A 1 424 ? 8.968 120.800 40.313 1.00 8.77 431 THR A C 1
ATOM 3282 O O . THR A 1 424 ? 9.576 121.100 41.361 1.00 9.26 431 THR A O 1
ATOM 3286 N N . ALA A 1 425 ? 7.652 120.621 40.261 1.00 7.79 432 ALA A N 1
ATOM 3287 C CA . ALA A 1 425 ? 6.808 120.530 41.445 1.00 8.98 432 ALA A CA 1
ATOM 3288 C C . ALA A 1 425 ? 6.534 119.056 41.734 1.00 9.36 432 ALA A C 1
ATOM 3289 O O . ALA A 1 425 ? 6.106 118.316 40.845 1.00 10.66 432 ALA A O 1
ATOM 3291 N N . VAL A 1 426 ? 6.778 118.639 42.973 1.00 6.76 433 VAL A N 1
ATOM 3292 C CA . VAL A 1 426 ? 6.723 117.233 43.340 1.00 7.60 433 VAL A CA 1
ATOM 3293 C C . VAL A 1 426 ? 5.418 116.901 44.055 1.00 8.73 433 VAL A C 1
ATOM 3294 O O . VAL A 1 426 ? 5.061 117.557 45.037 1.00 9.58 433 VAL A O 1
ATOM 3298 N N . ASN A 1 427 ? 4.705 115.890 43.574 1.00 8.10 434 ASN A N 1
ATOM 3299 C CA . ASN A 1 427 ? 3.446 115.499 44.203 1.00 8.46 434 ASN A CA 1
ATOM 3300 C C . ASN A 1 427 ? 3.572 114.276 45.109 1.00 9.33 434 ASN A C 1
ATOM 3301 O O . ASN A 1 427 ? 2.909 114.186 46.150 1.00 9.51 434 ASN A O 1
ATOM 3306 N N . ASP A 1 428 ? 4.405 113.323 44.701 1.00 7.40 435 ASP A N 1
ATOM 3307 C CA . ASP A 1 428 ? 4.591 112.103 45.481 1.00 7.42 435 ASP A CA 1
ATOM 3308 C C . ASP A 1 428 ? 5.968 111.538 45.188 1.00 9.58 435 ASP A C 1
ATOM 3309 O O . ASP A 1 428 ? 6.568 111.859 44.157 1.00 10.65 435 ASP A O 1
ATOM 3314 N N . LEU A 1 429 ? 6.469 110.728 46.118 1.00 9.17 436 LEU A N 1
ATOM 3315 C CA . LEU A 1 429 ? 7.797 110.130 46.054 1.00 8.76 436 LEU A CA 1
ATOM 3316 C C . LEU A 1 429 ? 7.757 108.754 46.704 1.00 9.35 436 LEU A C 1
ATOM 3317 O O . LEU A 1 429 ? 7.168 108.591 47.771 1.00 11.04 436 LEU A O 1
ATOM 3322 N N . ALA A 1 430 ? 8.391 107.772 46.079 1.00 9.10 437 ALA A N 1
ATOM 3323 C CA . ALA A 1 430 ? 8.467 106.433 46.659 1.00 9.08 437 ALA A CA 1
ATOM 3324 C C . ALA A 1 430 ? 9.847 105.856 46.442 1.00 10.46 437 ALA A C 1
ATOM 3325 O O . ALA A 1 430 ? 10.412 105.966 45.342 1.00 10.17 437 ALA A O 1
ATOM 3327 N N . SER A 1 431 ? 10.386 105.250 47.496 1.00 10.44 438 SER A N 1
ATOM 3328 C CA . SER A 1 431 ? 11.684 104.591 47.440 1.00 10.70 438 SER A CA 1
ATOM 3329 C C . SER A 1 431 ? 11.482 103.123 47.794 1.00 13.10 438 SER A C 1
ATOM 3330 O O . SER A 1 431 ? 11.345 102.778 48.962 1.00 12.95 438 SER A O 1
ATOM 3333 N N . PRO A 1 432 ? 11.428 102.254 46.775 1.00 12.70 439 PRO A N 1
ATOM 3334 C CA . PRO A 1 432 ? 11.160 100.834 47.027 1.00 12.66 439 PRO A CA 1
ATOM 3335 C C . PRO A 1 432 ? 12.381 100.092 47.593 1.00 13.43 439 PRO A C 1
ATOM 3336 O O . PRO A 1 432 ? 13.511 100.548 47.407 1.00 13.85 439 PRO A O 1
ATOM 3340 N N . PRO A 1 433 ? 12.152 98.965 48.294 1.00 14.03 440 PRO A N 1
ATOM 3341 C CA . PRO A 1 433 ? 13.231 98.212 48.940 1.00 13.99 440 PRO A CA 1
ATOM 3342 C C . PRO A 1 433 ? 14.042 97.372 47.959 1.00 14.75 440 PRO A C 1
ATOM 3343 O O . PRO A 1 433 ? 15.004 96.722 48.359 1.00 14.41 440 PRO A O 1
ATOM 3347 N N . SER A 1 434 ? 13.654 97.383 46.690 1.00 15.15 441 SER A N 1
ATOM 3348 C CA . SER A 1 434 ? 14.451 96.745 45.647 1.00 15.50 441 SER A CA 1
ATOM 3349 C C . SER A 1 434 ? 14.163 97.453 44.337 1.00 14.88 441 SER A C 1
ATOM 3350 O O . SER A 1 434 ? 13.140 98.129 44.212 1.00 15.07 441 SER A O 1
ATOM 3353 N N . GLY A 1 435 ? 15.061 97.310 43.367 1.00 12.36 442 GLY A N 1
ATOM 3354 C CA . GLY A 1 435 ? 14.923 98.025 42.108 1.00 13.42 442 GLY A CA 1
ATOM 3355 C C . GLY A 1 435 ? 15.569 99.402 42.170 1.00 12.85 442 GLY A C 1
ATOM 3356 O O . GLY A 1 435 ? 16.572 99.599 42.867 1.00 12.72 442 GLY A O 1
ATOM 3357 N N . ALA A 1 436 ? 14.990 100.357 41.443 1.00 12.54 443 ALA A N 1
ATOM 3358 C CA . ALA A 1 436 ? 15.496 101.735 41.403 1.00 11.14 443 ALA A CA 1
ATOM 3359 C C . ALA A 1 436 ? 15.356 102.405 42.773 1.00 10.69 443 ALA A C 1
ATOM 3360 O O . ALA A 1 436 ? 14.473 102.039 43.556 1.00 10.76 443 ALA A O 1
ATOM 3362 N N . PRO A 1 437 ? 16.222 103.387 43.071 1.00 10.09 444 PRO A N 1
ATOM 3363 C CA . PRO A 1 437 ? 16.149 104.062 44.371 1.00 10.27 444 PRO A CA 1
ATOM 3364 C C . PRO A 1 437 ? 14.930 104.963 44.528 1.00 10.20 444 PRO A C 1
ATOM 3365 O O . PRO A 1 437 ? 14.490 105.197 45.658 1.00 10.40 444 PRO A O 1
ATOM 3369 N N . LEU A 1 438 ? 14.398 105.473 43.422 1.00 11.15 445 LEU A N 1
ATOM 3370 C CA . LEU A 1 438 ? 13.330 106.468 43.510 1.00 9.83 445 LEU A CA 1
ATOM 3371 C C . LEU A 1 438 ? 12.377 106.451 42.328 1.00 9.49 445 LEU A C 1
ATOM 3372 O O . LEU A 1 438 ? 12.795 106.397 41.161 1.00 8.99 445 LEU A O 1
ATOM 3377 N N . LEU A 1 439 ? 11.092 106.519 42.654 1.00 8.36 446 LEU A N 1
ATOM 3378 C CA . LEU A 1 439 ? 10.026 106.773 41.694 1.00 8.89 446 LEU A CA 1
ATOM 3379 C C . LEU A 1 439 ? 9.412 108.117 42.054 1.00 9.11 446 LEU A C 1
ATOM 3380 O O . LEU A 1 439 ? 8.974 108.314 43.189 1.00 9.96 446 LEU A O 1
ATOM 3385 N N . SER A 1 440 ? 9.393 109.052 41.110 1.00 8.54 447 SER A N 1
ATOM 3386 C CA . SER A 1 440 ? 8.850 110.373 41.389 1.00 7.17 447 SER A CA 1
ATOM 3387 C C . SER A 1 440 ? 7.527 110.629 40.664 1.00 8.77 447 SER A C 1
ATOM 3388 O O . SER A 1 440 ? 7.275 110.096 39.574 1.00 9.78 447 SER A O 1
ATOM 3391 N N . ALA A 1 441 ? 6.685 111.443 41.289 1.00 8.57 448 ALA A N 1
ATOM 3392 C CA . ALA A 1 441 ? 5.417 111.874 40.700 1.00 6.28 448 ALA A CA 1
ATOM 3393 C C . ALA A 1 441 ? 5.436 113.391 40.636 1.00 8.42 448 ALA A C 1
ATOM 3394 O O . ALA A 1 441 ? 5.493 114.049 41.674 1.00 8.87 448 ALA A O 1
ATOM 3396 N N . LEU A 1 442 ? 5.386 113.935 39.420 1.00 8.00 449 LEU A N 1
ATOM 3397 C CA . LEU A 1 442 ? 5.672 115.352 39.178 1.00 7.94 449 LEU A CA 1
ATOM 3398 C C . LEU A 1 442 ? 4.576 116.043 38.394 1.00 9.71 449 LEU A C 1
ATOM 3399 O O . LEU A 1 442 ? 3.843 115.396 37.648 1.00 9.16 449 LEU A O 1
ATOM 3404 N N . GLY A 1 443 ? 4.496 117.365 38.532 1.00 10.76 450 GLY A N 1
ATOM 3405 C CA . GLY A 1 443 ? 3.649 118.168 37.668 1.00 11.06 450 GLY A CA 1
ATOM 3406 C C . GLY A 1 443 ? 4.284 118.324 36.297 1.00 9.65 450 GLY A C 1
ATOM 3407 O O . GLY A 1 443 ? 5.510 118.292 36.168 1.00 9.45 450 GLY A O 1
ATOM 3408 N N . ASP A 1 444 ? 3.438 118.451 35.277 1.00 9.34 451 ASP A N 1
ATOM 3409 C CA . ASP A 1 444 ? 3.815 118.845 33.903 1.00 10.31 451 ASP A CA 1
ATOM 3410 C C . ASP A 1 444 ? 4.614 117.853 33.070 1.00 9.54 451 ASP A C 1
ATOM 3411 O O . ASP A 1 444 ? 4.405 117.790 31.855 1.00 10.56 451 ASP A O 1
ATOM 3416 N N . ILE A 1 445 ? 5.541 117.116 33.678 1.00 8.22 452 ILE A N 1
ATOM 3417 C CA . ILE A 1 445 ? 6.365 116.173 32.918 1.00 7.60 452 ILE A CA 1
ATOM 3418 C C . ILE A 1 445 ? 6.233 114.738 33.449 1.00 8.67 452 ILE A C 1
ATOM 3419 O O . ILE A 1 445 ? 7.072 113.858 33.153 1.00 9.55 452 ILE A O 1
ATOM 3424 N N . GLY A 1 446 ? 5.157 114.505 34.204 1.00 7.95 453 GLY A N 1
ATOM 3425 C CA . GLY A 1 446 ? 4.787 113.169 34.664 1.00 7.94 453 GLY A CA 1
ATOM 3426 C C . GLY A 1 446 ? 5.575 112.647 35.854 1.00 9.15 453 GLY A C 1
ATOM 3427 O O . GLY A 1 446 ? 5.019 112.378 36.918 1.00 9.78 453 GLY A O 1
ATOM 3428 N N . GLY A 1 447 ? 6.878 112.496 35.679 1.00 9.69 454 GLY A N 1
ATOM 3429 C CA . GLY A 1 447 ? 7.702 111.866 36.697 1.00 9.22 454 GLY A CA 1
ATOM 3430 C C . GLY A 1 447 ? 8.522 110.734 36.095 1.00 9.11 454 GLY A C 1
ATOM 3431 O O . GLY A 1 447 ? 8.333 110.371 34.914 1.00 9.20 454 GLY A O 1
ATOM 3432 N N . PHE A 1 448 ? 9.424 110.180 36.900 1.00 9.24 455 PHE A N 1
ATOM 3433 C CA . PHE A 1 448 ? 10.446 109.261 36.403 1.00 9.34 455 PHE A CA 1
ATOM 3434 C C . PHE A 1 448 ? 10.762 108.112 37.342 1.00 10.61 455 PHE A C 1
ATOM 3435 O O . PHE A 1 448 ? 10.684 108.243 38.576 1.00 10.52 455 PHE A O 1
ATOM 3443 N N . ARG A 1 449 ? 11.185 107.005 36.743 1.00 9.60 456 ARG A N 1
ATOM 3444 C CA . ARG A 1 449 ? 11.949 105.996 37.454 1.00 9.53 456 ARG A CA 1
ATOM 3445 C C . ARG A 1 449 ? 13.392 106.463 37.426 1.00 9.71 456 ARG A C 1
ATOM 3446 O O . ARG A 1 449 ? 14.027 106.481 36.362 1.00 9.89 456 ARG A O 1
ATOM 3454 N N . HIS A 1 450 ? 13.895 106.877 38.583 1.00 9.88 457 HIS A N 1
ATOM 3455 C CA . HIS A 1 450 ? 15.274 107.351 38.704 1.00 9.46 457 HIS A CA 1
ATOM 3456 C C . HIS A 1 450 ? 16.203 106.179 38.979 1.00 10.69 457 HIS A C 1
ATOM 3457 O O . HIS A 1 450 ? 16.306 105.717 40.119 1.00 11.27 457 HIS A O 1
ATOM 3464 N N . THR A 1 451 ? 16.878 105.688 37.949 1.00 11.11 458 THR A N 1
ATOM 3465 C CA . THR A 1 451 ? 17.803 104.573 38.156 1.00 11.76 458 THR A CA 1
ATOM 3466 C C . THR A 1 451 ? 19.115 105.058 38.758 1.00 11.43 458 THR A C 1
ATOM 3467 O O . THR A 1 451 ? 19.840 104.293 39.389 1.00 12.25 458 THR A O 1
ATOM 3471 N N . ASP A 1 452 ? 19.410 106.337 38.550 1.00 10.84 459 ASP A N 1
ATOM 3472 C CA . ASP A 1 452 ? 20.643 106.970 39.021 1.00 11.47 459 ASP A CA 1
ATOM 3473 C C . ASP A 1 452 ? 20.283 108.392 39.432 1.00 11.11 459 ASP A C 1
ATOM 3474 O O . ASP A 1 452 ? 19.888 109.195 38.584 1.00 10.52 459 ASP A O 1
ATOM 3479 N N . LEU A 1 453 ? 20.407 108.698 40.725 1.00 11.25 460 LEU A N 1
ATOM 3480 C CA . LEU A 1 453 ? 20.031 110.015 41.250 1.00 11.33 460 LEU A CA 1
ATOM 3481 C C . LEU A 1 453 ? 20.881 111.159 40.678 1.00 12.02 460 LEU A C 1
ATOM 3482 O O . LEU A 1 453 ? 20.507 112.329 40.793 1.00 11.53 460 LEU A O 1
ATOM 3487 N N . ASP A 1 454 ? 22.016 110.819 40.069 1.00 11.18 461 ASP A N 1
ATOM 3488 C CA . ASP A 1 454 ? 22.922 111.811 39.491 1.00 12.89 461 ASP A CA 1
ATOM 3489 C C . ASP A 1 454 ? 22.834 111.896 37.966 1.00 14.05 461 ASP A C 1
ATOM 3490 O O . ASP A 1 454 ? 23.603 112.629 37.339 1.00 15.17 461 ASP A O 1
ATOM 3495 N N . ALA A 1 455 ? 21.908 111.147 37.370 1.00 13.80 462 ALA A N 1
ATOM 3496 C CA . ALA A 1 455 ? 21.759 111.135 35.912 1.00 12.30 462 ALA A CA 1
ATOM 3497 C C . ALA A 1 455 ? 20.329 111.444 35.495 1.00 11.53 462 ALA A C 1
ATOM 3498 O O . ALA A 1 455 ? 19.378 110.969 36.124 1.00 12.26 462 ALA A O 1
ATOM 3500 N N . VAL A 1 456 ? 20.178 112.248 34.441 1.00 9.29 463 VAL A N 1
ATOM 3501 C CA . VAL A 1 456 ? 18.868 112.513 33.849 1.00 8.61 463 VAL A CA 1
ATOM 3502 C C . VAL A 1 456 ? 18.214 111.216 33.358 1.00 8.95 463 VAL A C 1
ATOM 3503 O O . VAL A 1 456 ? 18.829 110.459 32.586 1.00 9.27 463 VAL A O 1
ATOM 3507 N N . PRO A 1 457 ? 16.972 110.943 33.800 1.00 10.37 464 PRO A N 1
ATOM 3508 C CA . PRO A 1 457 ? 16.309 109.742 33.291 1.00 11.72 464 PRO A CA 1
ATOM 3509 C C . PRO A 1 457 ? 16.013 109.895 31.802 1.00 12.22 464 PRO A C 1
ATOM 3510 O O . PRO A 1 457 ? 15.803 111.004 31.307 1.00 13.05 464 PRO A O 1
ATOM 3514 N N . ASP A 1 458 ? 16.015 108.784 31.085 1.00 11.41 465 ASP A N 1
ATOM 3515 C CA A ASP A 1 458 ? 15.856 108.834 29.635 0.60 11.91 465 ASP A CA 1
ATOM 3516 C CA B ASP A 1 458 ? 15.849 108.816 29.640 0.40 11.44 465 ASP A CA 1
ATOM 3517 C C . ASP A 1 458 ? 14.469 109.298 29.201 1.00 11.41 465 ASP A C 1
ATOM 3518 O O . ASP A 1 458 ? 14.330 109.945 28.160 1.00 10.96 465 ASP A O 1
ATOM 3527 N N . LEU A 1 459 ? 13.479 109.008 30.020 1.00 9.96 466 LEU A N 1
ATOM 3528 C CA . LEU A 1 459 ? 12.109 109.290 29.647 1.00 10.28 466 LEU A CA 1
ATOM 3529 C C . LEU A 1 459 ? 11.134 109.225 30.801 1.00 11.58 466 LEU A C 1
ATOM 3530 O O . LEU A 1 459 ? 11.298 108.446 31.661 1.00 12.10 466 LEU A O 1
ATOM 3543 N N . TYR A 1 461 ? 7.315 108.581 32.504 1.00 10.20 468 TYR A N 1
ATOM 3544 C CA . TYR A 1 461 ? 6.459 107.467 32.364 1.00 10.15 468 TYR A CA 1
ATOM 3545 C C . TYR A 1 461 ? 5.641 107.641 31.106 1.00 12.55 468 TYR A C 1
ATOM 3546 O O . TYR A 1 461 ? 5.264 108.695 30.800 1.00 14.61 468 TYR A O 1
ATOM 3555 N N . THR A 1 462 ? 5.397 106.554 30.398 1.00 11.76 469 THR A N 1
ATOM 3556 C CA . THR A 1 462 ? 4.557 106.537 29.206 1.00 12.49 469 THR A CA 1
ATOM 3557 C C . THR A 1 462 ? 3.563 105.375 29.265 1.00 12.36 469 THR A C 1
ATOM 3558 O O . THR A 1 462 ? 3.633 104.538 30.158 1.00 14.09 469 THR A O 1
ATOM 3562 N N . SER A 1 463 ? 2.635 105.335 28.310 1.00 13.10 470 SER A N 1
ATOM 3563 C CA . SER A 1 463 ? 1.626 104.266 28.238 1.00 15.18 470 SER A CA 1
ATOM 3564 C C . SER A 1 463 ? 0.836 104.021 29.526 1.00 15.54 470 SER A C 1
ATOM 3565 O O . SER A 1 463 ? 0.827 102.899 30.039 1.00 17.63 470 SER A O 1
ATOM 3568 N N . PRO A 1 464 ? 0.123 105.041 30.026 1.00 15.53 471 PRO A N 1
ATOM 3569 C CA . PRO A 1 464 ? -0.082 106.350 29.409 1.00 15.46 471 PRO A CA 1
ATOM 3570 C C . PRO A 1 464 ? 0.965 107.369 29.826 1.00 13.93 471 PRO A C 1
ATOM 3571 O O . PRO A 1 464 ? 1.607 107.219 30.879 1.00 12.57 471 PRO A O 1
ATOM 3575 N N . ASN A 1 465 ? 1.137 108.390 28.989 1.00 11.96 472 ASN A N 1
ATOM 3576 C CA . ASN A 1 465 ? 1.963 109.537 29.341 1.00 13.23 472 ASN A CA 1
ATOM 3577 C C . ASN A 1 465 ? 1.056 110.633 29.908 1.00 12.72 472 ASN A C 1
ATOM 3578 O O . ASN A 1 465 ? 0.439 111.396 29.157 1.00 12.75 472 ASN A O 1
ATOM 3583 N N . LEU A 1 466 ? 0.966 110.692 31.234 1.00 11.20 473 LEU A N 1
ATOM 3584 C CA . LEU A 1 466 ? 0.132 111.679 31.903 1.00 11.97 473 LEU A CA 1
ATOM 3585 C C . LEU A 1 466 ? 0.877 112.998 32.039 1.00 12.71 473 LEU A C 1
ATOM 3586 O O . LEU A 1 466 ? 2.095 113.008 32.210 1.00 14.59 473 LEU A O 1
ATOM 3591 N N . ASP A 1 467 ? 0.139 114.102 31.980 1.00 12.06 474 ASP A N 1
ATOM 3592 C CA . ASP A 1 467 ? 0.729 115.426 32.155 1.00 13.17 474 ASP A CA 1
ATOM 3593 C C . ASP A 1 467 ? 1.363 115.528 33.535 1.00 12.18 474 ASP A C 1
ATOM 3594 O O . ASP A 1 467 ? 2.504 115.951 33.670 1.00 11.83 474 ASP A O 1
ATOM 3599 N N . SER A 1 468 ? 0.612 115.122 34.555 1.00 11.60 475 SER A N 1
ATOM 3600 C CA . SER A 1 468 ? 1.076 115.175 35.935 1.00 11.97 475 SER A CA 1
ATOM 3601 C C . SER A 1 468 ? 0.709 113.879 36.642 1.00 11.55 475 SER A C 1
ATOM 3602 O O . SER A 1 468 ? -0.397 113.383 36.481 1.00 14.51 475 SER A O 1
ATOM 3605 N N . THR A 1 469 ? 1.635 113.325 37.419 1.00 7.80 476 THR A N 1
ATOM 3606 C CA . THR A 1 469 ? 1.306 112.191 38.274 1.00 7.70 476 THR A CA 1
ATOM 3607 C C . THR A 1 469 ? 0.970 112.742 39.653 1.00 9.73 476 THR A C 1
ATOM 3608 O O . THR A 1 469 ? 1.785 113.451 40.241 1.00 11.39 476 THR A O 1
ATOM 3612 N N . THR A 1 470 ? -0.223 112.441 40.165 1.00 8.25 477 THR A N 1
ATOM 3613 C CA . THR A 1 470 ? -0.635 112.970 41.470 1.00 8.47 477 THR A CA 1
ATOM 3614 C C . THR A 1 470 ? -0.289 112.028 42.627 1.00 10.04 477 THR A C 1
ATOM 3615 O O . THR A 1 470 ? -0.145 112.452 43.783 1.00 12.61 477 THR A O 1
ATOM 3619 N N . SER A 1 471 ? -0.160 110.744 42.319 1.00 9.29 478 SER A N 1
ATOM 3620 C CA . SER A 1 471 ? -0.003 109.720 43.355 1.00 8.85 478 SER A CA 1
ATOM 3621 C C . SER A 1 471 ? 0.550 108.440 42.751 1.00 8.71 478 SER A C 1
ATOM 3622 O O . SER A 1 471 ? 0.164 108.053 41.652 1.00 9.67 478 SER A O 1
ATOM 3625 N N . LEU A 1 472 ? 1.467 107.785 43.453 1.00 9.58 479 LEU A N 1
ATOM 3626 C CA . LEU A 1 472 ? 1.925 106.476 43.007 1.00 9.51 479 LEU A CA 1
ATOM 3627 C C . LEU A 1 472 ? 2.135 105.569 44.210 1.00 8.48 479 LEU A C 1
ATOM 3628 O O . LEU A 1 472 ? 2.181 106.033 45.357 1.00 7.33 479 LEU A O 1
ATOM 3633 N N . ASP A 1 473 ? 2.236 104.276 43.961 1.00 9.00 480 ASP A N 1
ATOM 3634 C CA . ASP A 1 473 ? 2.510 103.333 45.042 1.00 9.36 480 ASP A CA 1
ATOM 3635 C C . ASP A 1 473 ? 3.143 102.084 44.447 1.00 9.94 480 ASP A C 1
ATOM 3636 O O . ASP A 1 473 ? 3.046 101.840 43.245 1.00 9.94 480 ASP A O 1
ATOM 3641 N N . PHE A 1 474 ? 3.808 101.307 45.291 1.00 9.71 481 PHE A N 1
ATOM 3642 C CA . PHE A 1 474 ? 4.311 100.002 44.883 1.00 8.83 481 PHE A CA 1
ATOM 3643 C C . PHE A 1 474 ? 3.852 98.951 45.886 1.00 10.24 481 PHE A C 1
ATOM 3644 O O . PHE A 1 474 ? 3.516 99.278 47.027 1.00 10.97 481 PHE A O 1
ATOM 3652 N N . ALA A 1 475 ? 3.828 97.695 45.457 1.00 10.55 482 ALA A N 1
ATOM 3653 C CA . ALA A 1 475 ? 3.495 96.589 46.354 1.00 9.99 482 ALA A CA 1
ATOM 3654 C C . ALA A 1 475 ? 4.685 96.326 47.272 1.00 10.97 482 ALA A C 1
ATOM 3655 O O . ALA A 1 475 ? 5.769 95.983 46.793 1.00 11.85 482 ALA A O 1
ATOM 3657 N N . GLU A 1 476 ? 4.499 96.512 48.579 1.00 10.94 483 GLU A N 1
ATOM 3658 C CA . GLU A 1 476 ? 5.621 96.464 49.517 1.00 10.82 483 GLU A CA 1
ATOM 3659 C C . GLU A 1 476 ? 6.401 95.155 49.400 1.00 13.34 483 GLU A C 1
ATOM 3660 O O . GLU A 1 476 ? 7.630 95.161 49.390 1.00 13.31 483 GLU A O 1
ATOM 3666 N N . SER A 1 477 ? 5.682 94.040 49.286 1.00 14.60 484 SER A N 1
ATOM 3667 C CA . SER A 1 477 ? 6.321 92.727 49.251 1.00 16.78 484 SER A CA 1
ATOM 3668 C C . SER A 1 477 ? 6.688 92.288 47.840 1.00 16.70 484 SER A C 1
ATOM 3669 O O . SER A 1 477 ? 7.325 91.249 47.657 1.00 18.14 484 SER A O 1
ATOM 3672 N N . SER A 1 478 ? 6.283 93.074 46.845 1.00 15.57 485 SER A N 1
ATOM 3673 C CA A SER A 1 478 ? 6.586 92.774 45.451 0.54 15.57 485 SER A CA 1
ATOM 3674 C CA B SER A 1 478 ? 6.605 92.772 45.455 0.46 15.65 485 SER A CA 1
ATOM 3675 C C . SER A 1 478 ? 6.817 94.066 44.677 1.00 14.71 485 SER A C 1
ATOM 3676 O O . SER A 1 478 ? 5.969 94.464 43.879 1.00 13.90 485 SER A O 1
ATOM 3681 N N . PRO A 1 479 ? 7.969 94.726 44.903 1.00 14.82 486 PRO A N 1
ATOM 3682 C CA . PRO A 1 479 ? 8.171 96.087 44.385 1.00 15.40 486 PRO A CA 1
ATOM 3683 C C . PRO A 1 479 ? 8.331 96.190 42.874 1.00 15.34 486 PRO A C 1
ATOM 3684 O O . PRO A 1 479 ? 8.463 97.311 42.371 1.00 15.71 486 PRO A O 1
ATOM 3688 N N . GLY A 1 480 ? 8.325 95.062 42.165 1.00 12.80 487 GLY A N 1
ATOM 3689 C CA . GLY A 1 480 ? 8.231 95.095 40.719 1.00 12.66 487 GLY A CA 1
ATOM 3690 C C . GLY A 1 480 ? 6.892 95.685 40.312 1.00 12.90 487 GLY A C 1
ATOM 3691 O O . GLY A 1 480 ? 6.746 96.252 39.228 1.00 12.54 487 GLY A O 1
ATOM 3692 N N . THR A 1 481 ? 5.904 95.569 41.193 1.00 11.80 488 THR A N 1
ATOM 3693 C CA . THR A 1 481 ? 4.552 96.006 40.858 1.00 10.03 488 THR A CA 1
ATOM 3694 C C . THR A 1 481 ? 4.310 97.433 41.334 1.00 9.34 488 THR A C 1
ATOM 3695 O O . THR A 1 481 ? 4.418 97.722 42.532 1.00 9.76 488 THR A O 1
ATOM 3699 N N . VAL A 1 482 ? 4.019 98.324 40.384 1.00 8.98 489 VAL A N 1
ATOM 3700 C CA . VAL A 1 482 ? 3.837 99.751 40.653 1.00 8.06 489 VAL A CA 1
ATOM 3701 C C . VAL A 1 482 ? 2.552 100.252 39.989 1.00 10.15 489 VAL A C 1
ATOM 3702 O O . VAL A 1 482 ? 2.170 99.761 38.923 1.00 11.60 489 VAL A O 1
ATOM 3706 N N . VAL A 1 483 ? 1.891 101.223 40.619 1.00 8.88 490 VAL A N 1
ATOM 3707 C CA . VAL A 1 483 ? 0.712 101.872 40.054 1.00 10.50 490 VAL A CA 1
ATOM 3708 C C . VAL A 1 483 ? 0.887 103.396 40.172 1.00 10.64 490 VAL A C 1
ATOM 3709 O O . VAL A 1 483 ? 1.529 103.882 41.108 1.00 9.62 490 VAL A O 1
ATOM 3713 N N . ARG A 1 484 ? 0.358 104.144 39.205 1.00 9.50 491 ARG A N 1
ATOM 3714 C CA . ARG A 1 484 ? 0.374 105.600 39.265 1.00 8.82 491 ARG A CA 1
ATOM 3715 C C . ARG A 1 484 ? -0.922 106.153 38.690 1.00 9.47 491 ARG A C 1
ATOM 3716 O O . ARG A 1 484 ? -1.518 105.562 37.791 1.00 9.91 491 ARG A O 1
ATOM 3724 N N . VAL A 1 485 ? -1.370 107.275 39.236 1.00 8.81 492 VAL A N 1
ATOM 3725 C CA . VAL A 1 485 ? -2.540 107.951 38.707 1.00 9.69 492 VAL A CA 1
ATOM 3726 C C . VAL A 1 485 ? -2.221 109.423 38.526 1.00 10.42 492 VAL A C 1
ATOM 3727 O O . VAL A 1 485 ? -1.302 109.943 39.155 1.00 10.61 492 VAL A O 1
ATOM 3731 N N . GLY A 1 486 ? -2.974 110.104 37.668 1.00 9.31 493 GLY A N 1
ATOM 3732 C CA . GLY A 1 486 ? -2.676 111.501 37.416 1.00 9.26 493 GLY A CA 1
ATOM 3733 C C . GLY A 1 486 ? -3.629 112.192 36.475 1.00 11.27 493 GLY A C 1
ATOM 3734 O O . GLY A 1 486 ? -4.723 111.697 36.199 1.00 10.93 493 GLY A O 1
ATOM 3735 N N . ASN A 1 487 ? -3.190 113.339 35.969 1.00 13.29 494 ASN A N 1
ATOM 3736 C CA . ASN A 1 487 ? -4.035 114.222 35.177 1.00 15.28 494 ASN A CA 1
ATOM 3737 C C . ASN A 1 487 ? -3.698 114.156 33.700 1.00 16.67 494 ASN A C 1
ATOM 3738 O O . ASN A 1 487 ? -2.532 114.058 33.326 1.00 16.34 494 ASN A O 1
ATOM 3743 N N . SER A 1 488 ? -4.735 114.218 32.876 1.00 17.54 495 SER A N 1
ATOM 3744 C CA . SER A 1 488 ? -4.594 114.219 31.428 1.00 21.50 495 SER A CA 1
ATOM 3745 C C . SER A 1 488 ? -5.896 114.714 30.814 1.00 23.57 495 SER A C 1
ATOM 3746 O O . SER A 1 488 ? -6.961 114.557 31.415 1.00 24.21 495 SER A O 1
ATOM 3749 N N . ASP A 1 489 ? -5.824 115.305 29.625 1.00 25.54 496 ASP A N 1
ATOM 3750 C CA . ASP A 1 489 ? -7.039 115.735 28.944 1.00 31.02 496 ASP A CA 1
ATOM 3751 C C . ASP A 1 489 ? -7.924 114.550 28.582 1.00 33.20 496 ASP A C 1
ATOM 3752 O O . ASP A 1 489 ? -9.143 114.684 28.503 1.00 34.61 496 ASP A O 1
ATOM 3757 N N . ALA A 1 490 ? -7.315 113.389 28.373 1.00 33.46 497 ALA A N 1
ATOM 3758 C CA . ALA A 1 490 ? -8.074 112.192 28.026 1.00 34.90 497 ALA A CA 1
ATOM 3759 C C . ALA A 1 490 ? -7.762 111.032 28.964 1.00 33.07 497 ALA A C 1
ATOM 3760 O O . ALA A 1 490 ? -6.679 110.968 29.544 1.00 33.27 497 ALA A O 1
ATOM 3762 N N . ALA A 1 491 ? -8.724 110.124 29.115 1.00 31.09 498 ALA A N 1
ATOM 3763 C CA . ALA A 1 491 ? -8.469 108.836 29.740 1.00 28.16 498 ALA A CA 1
ATOM 3764 C C . ALA A 1 491 ? -7.467 108.091 28.864 1.00 26.87 498 ALA A C 1
ATOM 3765 O O . ALA A 1 491 ? -7.430 108.311 27.657 1.00 28.07 498 ALA A O 1
ATOM 3767 N N . PRO A 1 492 ? -6.660 107.192 29.447 1.00 23.34 499 PRO A N 1
ATOM 3768 C CA . PRO A 1 492 ? -6.631 106.676 30.820 1.00 19.49 499 PRO A CA 1
ATOM 3769 C C . PRO A 1 492 ? -5.907 107.593 31.800 1.00 18.42 499 PRO A C 1
ATOM 3770 O O . PRO A 1 492 ? -4.958 108.274 31.402 1.00 19.88 499 PRO A O 1
ATOM 3774 N N . HIS A 1 493 ? -6.349 107.603 33.057 1.00 14.50 500 HIS A N 1
ATOM 3775 C CA . HIS A 1 493 ? -5.703 108.379 34.113 1.00 13.40 500 HIS A CA 1
ATOM 3776 C C . HIS A 1 493 ? -4.885 107.506 35.063 1.00 12.62 500 HIS A C 1
ATOM 3777 O O . HIS A 1 493 ? -4.487 107.959 36.142 1.00 12.01 500 HIS A O 1
ATOM 3784 N N . ILE A 1 494 ? -4.634 106.260 34.670 1.00 11.83 501 ILE A N 1
ATOM 3785 C CA . ILE A 1 494 ? -3.973 105.298 35.546 1.00 10.73 501 ILE A CA 1
ATOM 3786 C C . ILE A 1 494 ? -3.078 104.371 34.730 1.00 11.03 501 ILE A C 1
ATOM 3787 O O . ILE A 1 494 ? -3.432 103.976 33.618 1.00 11.28 501 ILE A O 1
ATOM 3792 N N . GLY A 1 495 ? -1.904 104.050 35.271 1.00 10.16 502 GLY A N 1
ATOM 3793 C CA . GLY A 1 495 ? -1.007 103.107 34.629 1.00 8.93 502 GLY A CA 1
ATOM 3794 C C . GLY A 1 495 ? -0.464 102.091 35.620 1.00 8.97 502 GLY A C 1
ATOM 3795 O O . GLY A 1 495 ? -0.363 102.369 36.830 1.00 8.72 502 GLY A O 1
ATOM 3796 N N . PHE A 1 496 ? -0.127 100.912 35.108 1.00 9.45 503 PHE A N 1
ATOM 3797 C CA . PHE A 1 496 ? 0.452 99.831 35.907 1.00 10.38 503 PHE A CA 1
ATOM 3798 C C . PHE A 1 496 ? 1.801 99.395 35.355 1.00 11.07 503 PHE A C 1
ATOM 3799 O O . PHE A 1 496 ? 2.042 99.477 34.151 1.00 11.22 503 PHE A O 1
ATOM 3807 N N . SER A 1 497 ? 2.673 98.922 36.239 1.00 10.33 504 SER A N 1
ATOM 3808 C CA . SER A 1 497 ? 3.939 98.326 35.836 1.00 10.46 504 SER A CA 1
ATOM 3809 C C . SER A 1 497 ? 4.209 97.065 36.645 1.00 11.63 504 SER A C 1
ATOM 3810 O O . SER A 1 497 ? 3.842 96.998 37.828 1.00 11.80 504 SER A O 1
ATOM 3813 N N . THR A 1 498 ? 4.840 96.072 36.017 1.00 11.06 505 THR A N 1
ATOM 3814 C CA . THR A 1 498 ? 5.300 94.901 36.753 1.00 13.05 505 THR A CA 1
ATOM 3815 C C . THR A 1 498 ? 6.803 94.749 36.627 1.00 14.42 505 THR A C 1
ATOM 3816 O O . THR A 1 498 ? 7.354 93.717 37.004 1.00 16.87 505 THR A O 1
ATOM 3820 N N . ASP A 1 499 ? 7.477 95.773 36.108 1.00 13.00 506 ASP A N 1
ATOM 3821 C CA . ASP A 1 499 ? 8.939 95.748 36.123 1.00 13.05 506 ASP A CA 1
ATOM 3822 C C . ASP A 1 499 ? 9.509 96.991 36.808 1.00 13.07 506 ASP A C 1
ATOM 3823 O O . ASP A 1 499 ? 10.442 97.619 36.300 1.00 12.36 506 ASP A O 1
ATOM 3828 N N . ASN A 1 500 ? 8.921 97.324 37.963 1.00 11.29 507 ASN A N 1
ATOM 3829 C CA . ASN A 1 500 ? 9.451 98.335 38.878 1.00 11.55 507 ASN A CA 1
ATOM 3830 C C . ASN A 1 500 ? 9.393 99.740 38.275 1.00 12.92 507 ASN A C 1
ATOM 3831 O O . ASN A 1 500 ? 10.145 100.626 38.670 1.00 13.24 507 ASN A O 1
ATOM 3836 N N . GLY A 1 501 ? 8.489 99.937 37.317 1.00 11.85 508 GLY A N 1
ATOM 3837 C CA . GLY A 1 501 ? 8.273 101.243 36.714 1.00 10.33 508 GLY A CA 1
ATOM 3838 C C . GLY A 1 501 ? 9.047 101.521 35.437 1.00 10.97 508 GLY A C 1
ATOM 3839 O O . GLY A 1 501 ? 9.024 102.645 34.933 1.00 11.52 508 GLY A O 1
ATOM 3840 N N . ALA A 1 502 ? 9.741 100.513 34.911 1.00 10.90 509 ALA A N 1
ATOM 3841 C CA . ALA A 1 502 ? 10.500 100.685 33.669 1.00 12.24 509 ALA A CA 1
ATOM 3842 C C . ALA A 1 502 ? 9.564 100.784 32.464 1.00 13.41 509 ALA A C 1
ATOM 3843 O O . ALA A 1 502 ? 9.803 101.577 31.543 1.00 14.00 509 ALA A O 1
ATOM 3845 N N . ASN A 1 503 ? 8.515 99.966 32.472 1.00 12.52 510 ASN A N 1
ATOM 3846 C CA . ASN A 1 503 ? 7.514 99.938 31.403 1.00 13.90 510 ASN A CA 1
ATOM 3847 C C . ASN A 1 503 ? 6.115 99.866 31.986 1.00 13.30 510 ASN A C 1
ATOM 3848 O O . ASN A 1 503 ? 5.924 99.351 33.090 1.00 12.97 510 ASN A O 1
ATOM 3853 N N . TRP A 1 504 ? 5.137 100.350 31.227 1.00 12.22 511 TRP A N 1
ATOM 3854 C CA . TRP A 1 504 ? 3.782 100.499 31.729 1.00 11.29 511 TRP A CA 1
ATOM 3855 C C . TRP A 1 504 ? 2.732 99.991 30.751 1.00 9.40 511 TRP A C 1
ATOM 3856 O O . TRP A 1 504 ? 2.995 99.821 29.557 1.00 9.92 511 TRP A O 1
ATOM 3867 N N . PHE A 1 505 ? 1.545 99.735 31.281 1.00 7.93 512 PHE A N 1
ATOM 3868 C CA . PHE A 1 505 ? 0.365 99.51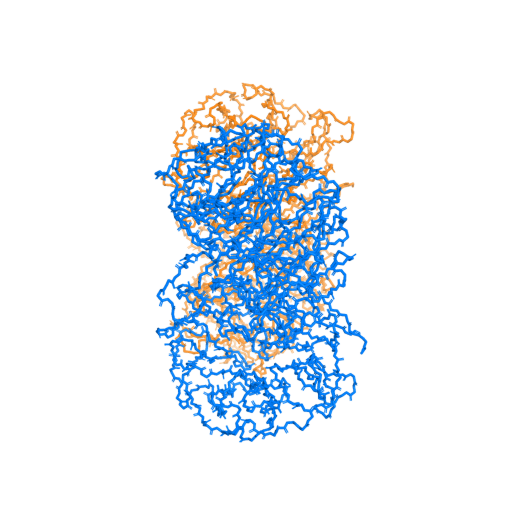2 30.469 1.00 10.51 512 PHE A CA 1
ATOM 3869 C C . PHE A 1 505 ? -0.818 100.144 31.181 1.00 11.62 512 PHE A C 1
ATOM 3870 O O . PHE A 1 505 ? -0.843 100.243 32.411 1.00 12.15 512 PHE A O 1
ATOM 3878 N N . GLN A 1 506 ? -1.797 100.604 30.417 1.00 12.28 513 GLN A N 1
ATOM 3879 C CA . GLN A 1 506 ? -2.874 101.371 31.028 1.00 13.89 513 GLN A CA 1
ATOM 3880 C C . GLN A 1 506 ? -3.857 100.481 31.781 1.00 14.21 513 GLN A C 1
ATOM 3881 O O . GLN A 1 506 ? -3.974 99.281 31.508 1.00 14.49 513 GLN A O 1
ATOM 3887 N N . GLY A 1 507 ? -4.547 101.080 32.750 1.00 14.00 514 GLY A N 1
ATOM 3888 C CA . GLY A 1 507 ? -5.686 100.446 33.384 1.00 14.35 514 GLY A CA 1
ATOM 3889 C C . GLY A 1 507 ? -6.956 100.971 32.733 1.00 15.64 514 GLY A C 1
ATOM 3890 O O . GLY A 1 507 ? -6.921 101.962 31.990 1.00 16.15 514 GLY A O 1
ATOM 3891 N N . SER A 1 508 ? -8.074 100.301 32.989 1.00 14.89 515 SER A N 1
ATOM 3892 C CA . SER A 1 508 ? -9.381 100.859 32.664 1.00 15.08 515 SER A CA 1
ATOM 3893 C C . SER A 1 508 ? -9.743 101.780 33.819 1.00 13.83 515 SER A C 1
ATOM 3894 O O . SER A 1 508 ? -8.998 101.866 34.798 1.00 13.41 515 SER A O 1
ATOM 3897 N N . GLU A 1 509 ? -10.865 102.481 33.720 1.00 14.94 516 GLU A N 1
ATOM 3898 C CA . GLU A 1 509 ? -11.263 103.338 34.823 1.00 16.83 516 GLU A CA 1
ATOM 3899 C C . GLU A 1 509 ? -12.768 103.493 34.919 1.00 19.31 516 GLU A C 1
ATOM 3900 O O . GLU A 1 509 ? -13.486 103.315 33.932 1.00 20.78 516 GLU A O 1
ATOM 3906 N N . PRO A 1 510 ? -13.255 103.808 36.122 1.00 20.44 517 PRO A N 1
ATOM 3907 C CA . PRO A 1 510 ? -14.676 104.132 36.248 1.00 22.03 517 PRO A CA 1
ATOM 3908 C C . PRO A 1 510 ? -15.017 105.415 35.500 1.00 22.41 517 PRO A C 1
ATOM 3909 O O . PRO A 1 510 ? -14.141 106.225 35.213 1.00 21.67 517 PRO A O 1
ATOM 3913 N N . SER A 1 511 ? -16.285 105.610 35.180 1.00 24.18 518 SER A N 1
ATOM 3914 C CA . SER A 1 511 ? -16.640 106.780 34.403 1.00 25.77 518 SER A CA 1
ATOM 3915 C C . SER A 1 511 ? -16.520 108.028 35.263 1.00 24.65 518 SER A C 1
ATOM 3916 O O . SER A 1 511 ? -16.624 107.964 36.488 1.00 25.90 518 SER A O 1
ATOM 3919 N N . GLY A 1 512 ? -16.264 109.155 34.616 1.00 23.53 519 GLY A N 1
ATOM 3920 C CA . GLY A 1 512 ? -16.297 110.444 35.277 1.00 22.52 519 GLY A CA 1
ATOM 3921 C C . GLY A 1 512 ? -15.018 110.893 35.952 1.00 21.44 519 GLY A C 1
ATOM 3922 O O . GLY A 1 512 ? -15.025 111.899 36.663 1.00 22.13 519 GLY A O 1
ATOM 3923 N N . VAL A 1 513 ? -13.924 110.164 35.745 1.00 20.09 520 VAL A N 1
ATOM 3924 C CA . VAL A 1 513 ? -12.648 110.563 36.328 1.00 19.71 520 VAL A CA 1
ATOM 3925 C C . VAL A 1 513 ? -12.180 111.862 35.677 1.00 21.79 520 VAL A C 1
ATOM 3926 O O . VAL A 1 513 ? -12.119 111.967 34.452 1.00 24.09 520 VAL A O 1
ATOM 3930 N N . THR A 1 514 ? -11.879 112.860 36.497 1.00 22.22 521 THR A N 1
ATOM 3931 C CA . THR A 1 514 ? -11.442 114.158 35.990 1.00 23.12 521 THR A CA 1
ATOM 3932 C C . THR A 1 514 ? -10.021 114.501 36.422 1.00 22.63 521 THR A C 1
ATOM 3933 O O . THR A 1 514 ? -9.473 115.531 36.023 1.00 24.49 521 THR A O 1
ATOM 3937 N N . GLY A 1 515 ? -9.433 113.648 37.249 1.00 20.29 522 GLY A N 1
ATOM 3938 C CA . GLY A 1 515 ? -8.087 113.885 37.753 1.00 18.90 522 GLY A CA 1
ATOM 3939 C C . GLY A 1 515 ? -7.620 112.693 38.564 1.00 16.77 522 GLY A C 1
ATOM 3940 O O . GLY A 1 515 ? -8.427 111.852 38.954 1.00 17.54 522 GLY A O 1
ATOM 3941 N N . GLY A 1 516 ? -6.322 112.637 38.844 1.00 13.06 523 GLY A N 1
ATOM 3942 C CA . GLY A 1 516 ? -5.712 111.447 39.412 1.00 11.05 523 GLY A CA 1
ATOM 3943 C C . GLY A 1 516 ? -6.139 111.085 40.821 1.00 10.96 523 GLY A C 1
ATOM 3944 O O . GLY A 1 516 ? -6.391 109.911 41.114 1.00 10.61 523 GLY A O 1
ATOM 3945 N N . GLY A 1 517 ? -6.218 112.073 41.708 1.00 10.77 524 GLY A N 1
ATOM 3946 C CA . GLY A 1 517 ? -6.510 111.770 43.097 1.00 10.27 524 GLY A CA 1
ATOM 3947 C C . GLY A 1 517 ? -5.378 110.955 43.707 1.00 11.15 524 GLY A C 1
ATOM 3948 O O . GLY A 1 517 ? -4.206 111.237 43.455 1.00 10.53 524 GLY A O 1
ATOM 3949 N N . THR A 1 518 ? -5.719 109.952 44.515 1.00 9.43 525 THR A N 1
ATOM 3950 C CA . THR A 1 518 ? -4.698 109.129 45.155 1.00 10.02 525 THR A CA 1
ATOM 3951 C C . THR A 1 518 ? -4.950 107.654 44.881 1.00 10.58 525 THR A C 1
ATOM 3952 O O . THR A 1 518 ? -6.079 107.247 44.602 1.00 12.50 525 THR A O 1
ATOM 3956 N N . VAL A 1 519 ? -3.886 106.860 44.937 1.00 9.13 526 VAL A N 1
ATOM 3957 C CA . VAL A 1 519 ? -3.985 105.432 44.632 1.00 9.29 526 VAL A CA 1
ATOM 3958 C C . VAL A 1 519 ? -3.114 104.638 45.608 1.00 9.80 526 VAL A C 1
ATOM 3959 O O . VAL A 1 519 ? -2.122 105.152 46.130 1.00 10.27 526 VAL A O 1
ATOM 3963 N N . ALA A 1 520 ? -3.502 103.394 45.867 1.00 9.96 527 ALA A N 1
ATOM 3964 C CA . ALA A 1 520 ? -2.805 102.544 46.828 1.00 11.21 527 ALA A CA 1
ATOM 3965 C C . ALA A 1 520 ? -2.698 101.108 46.314 1.00 11.62 527 ALA A C 1
ATOM 3966 O O . ALA A 1 520 ? -3.644 100.582 45.719 1.00 11.58 527 ALA A O 1
ATOM 3968 N N . ALA A 1 521 ? -1.544 100.481 46.550 1.00 9.13 528 ALA A N 1
ATOM 3969 C CA . ALA A 1 521 ? -1.283 99.128 46.066 1.00 10.21 528 ALA A CA 1
ATOM 3970 C C . ALA A 1 521 ? -1.295 98.117 47.206 1.00 11.24 528 ALA A C 1
ATOM 3971 O O . ALA A 1 521 ? -0.646 98.334 48.230 1.00 12.34 528 ALA A O 1
ATOM 3973 N N . ALA A 1 522 ? -2.000 97.001 47.028 1.00 9.83 529 ALA A N 1
ATOM 3974 C CA . ALA A 1 522 ? -1.952 95.919 48.017 1.00 11.68 529 ALA A CA 1
ATOM 3975 C C . ALA A 1 522 ? -0.524 95.425 48.221 1.00 12.20 529 ALA A C 1
ATOM 3976 O O . ALA A 1 522 ? 0.272 95.394 47.275 1.00 12.24 529 ALA A O 1
ATOM 3978 N N . ALA A 1 523 ? -0.202 95.019 49.450 1.00 13.23 530 ALA A N 1
ATOM 3979 C CA . ALA A 1 523 ? 1.167 94.644 49.785 1.00 13.58 530 ALA A CA 1
ATOM 3980 C C . ALA A 1 523 ? 1.690 93.500 48.918 1.00 14.58 530 ALA A C 1
ATOM 3981 O O . ALA A 1 523 ? 2.892 93.392 48.711 1.00 14.75 530 ALA A O 1
ATOM 3983 N N . ASP A 1 524 ? 0.794 92.648 48.417 1.00 14.72 531 ASP A N 1
ATOM 3984 C CA . ASP A 1 524 ? 1.215 91.505 47.595 1.00 15.08 531 ASP A CA 1
ATOM 3985 C C . ASP A 1 524 ? 1.009 91.748 46.096 1.00 15.20 531 ASP A C 1
ATOM 3986 O O . ASP A 1 524 ? 1.181 90.836 45.276 1.00 17.77 531 ASP A O 1
ATOM 3991 N N . GLY A 1 525 ? 0.643 92.975 45.741 1.00 13.42 532 GLY A N 1
ATOM 3992 C CA . GLY A 1 525 ? 0.439 93.333 44.348 1.00 14.15 532 GLY A CA 1
ATOM 3993 C C . GLY A 1 525 ? -0.795 92.745 43.691 1.00 16.36 532 GLY A C 1
ATOM 3994 O O . GLY A 1 525 ? -0.945 92.830 42.467 1.00 17.67 532 GLY A O 1
ATOM 3995 N N . SER A 1 526 ? -1.690 92.167 44.488 1.00 16.43 533 SER A N 1
ATOM 3996 C CA . SER A 1 526 ? -2.861 91.469 43.941 1.00 17.00 533 SER A CA 1
ATOM 3997 C C . SER A 1 526 ? -4.044 92.382 43.592 1.00 16.22 533 SER A C 1
ATOM 3998 O O . SER A 1 526 ? -4.981 91.962 42.896 1.00 16.00 533 SER A O 1
ATOM 4001 N N . GLY A 1 527 ? -4.023 93.614 44.093 1.00 14.33 534 GLY A N 1
ATOM 4002 C CA . GLY A 1 527 ? -5.139 94.516 43.897 1.00 14.20 534 GLY A CA 1
ATOM 4003 C C . GLY A 1 527 ? -4.806 95.933 44.314 1.00 14.63 534 GLY A C 1
ATOM 4004 O O . GLY A 1 527 ? -3.711 96.195 44.832 1.00 14.07 534 GLY A O 1
ATOM 4005 N N . PHE A 1 528 ? -5.741 96.849 44.064 1.00 12.29 535 PHE A N 1
ATOM 4006 C CA . PHE A 1 528 ? -5.495 98.281 44.220 1.00 11.53 535 PHE A CA 1
ATOM 4007 C C . PHE A 1 528 ? -6.759 99.017 44.653 1.00 13.69 535 PHE A C 1
ATOM 4008 O O . PHE A 1 528 ? -7.874 98.567 44.385 1.00 14.43 535 PHE A O 1
ATOM 4016 N N . VAL A 1 529 ? -6.573 100.149 45.323 1.00 12.30 536 VAL A N 1
ATOM 4017 C CA . VAL A 1 529 ? -7.672 101.050 45.650 1.00 12.45 536 VAL A CA 1
ATOM 4018 C C . VAL A 1 529 ? -7.351 102.425 45.071 1.00 11.13 536 VAL A C 1
ATOM 4019 O O . VAL A 1 529 ? -6.260 102.956 45.271 1.00 11.54 536 VAL A O 1
ATOM 4023 N N . TRP A 1 530 ? -8.296 102.992 44.326 1.00 10.16 537 TRP A N 1
ATOM 4024 C CA . TRP A 1 530 ? -8.075 104.260 43.645 1.00 11.56 537 TRP A CA 1
ATOM 4025 C C . TRP A 1 530 ? -9.148 105.251 44.079 1.00 12.46 537 TRP A C 1
ATOM 4026 O O . TRP A 1 530 ? -10.342 104.953 44.002 1.00 14.13 537 TRP A O 1
ATOM 4037 N N . SER A 1 531 ? -8.721 106.413 44.561 1.00 11.45 538 SER A N 1
ATOM 4038 C CA . SER A 1 531 ? -9.646 107.484 44.906 1.00 12.16 538 SER A CA 1
ATOM 4039 C C . SER A 1 531 ? -9.422 108.645 43.938 1.00 12.51 538 SER A C 1
ATOM 4040 O O . SER A 1 531 ? -8.645 109.557 44.225 1.00 11.89 538 SER A O 1
ATOM 4043 N N . PRO A 1 532 ? -10.091 108.603 42.773 1.00 13.13 539 PRO A N 1
ATOM 4044 C CA . PRO A 1 532 ? -9.893 109.635 41.748 1.00 13.65 539 PRO A CA 1
ATOM 4045 C C . PRO A 1 532 ? -10.626 110.933 42.059 1.00 15.54 539 PRO A C 1
ATOM 4046 O O . PRO A 1 532 ? -11.462 110.980 42.973 1.00 14.78 539 PRO A O 1
ATOM 4050 N N . GLU A 1 533 ? -10.300 111.984 41.309 1.00 15.93 540 GLU A N 1
ATOM 4051 C CA . GLU A 1 533 ? -11.131 113.177 41.294 1.00 17.38 540 GLU A CA 1
ATOM 4052 C C . GLU A 1 533 ? -12.280 112.927 40.322 1.00 17.72 540 GLU A C 1
ATOM 4053 O O . GLU A 1 533 ? -12.074 112.337 39.259 1.00 17.71 540 GLU A O 1
ATOM 4059 N N . GLY A 1 534 ? -13.488 113.346 40.688 1.00 18.10 541 GLY A N 1
ATOM 4060 C CA . GLY A 1 534 ? -14.634 113.226 39.799 1.00 17.98 541 GLY A CA 1
ATOM 4061 C C . GLY A 1 534 ? -15.443 111.949 39.951 1.00 19.93 541 GLY A C 1
ATOM 4062 O O . GLY A 1 534 ? -16.556 111.830 39.429 1.00 20.22 541 GLY A O 1
ATOM 4063 N N . ALA A 1 535 ? -14.880 110.979 40.657 1.00 19.41 542 ALA A N 1
ATOM 4064 C CA . ALA A 1 535 ? -15.573 109.729 40.937 1.00 19.76 542 ALA A CA 1
ATOM 4065 C C . ALA A 1 535 ? -15.262 109.302 42.359 1.00 19.74 542 ALA A C 1
ATOM 4066 O O . ALA A 1 535 ? -14.324 109.815 42.972 1.00 21.05 542 ALA A O 1
ATOM 4068 N N . GLY A 1 536 ? -16.044 108.362 42.882 1.00 18.14 543 GLY A N 1
ATOM 4069 C CA . GLY A 1 536 ? -15.852 107.879 44.235 1.00 16.10 543 GLY A CA 1
ATOM 4070 C C . GLY A 1 536 ? -14.741 106.853 44.313 1.00 15.94 543 GLY A C 1
ATOM 4071 O O . GLY A 1 536 ? -14.129 106.511 43.297 1.00 15.54 543 GLY A O 1
ATOM 4072 N N . VAL A 1 537 ? -14.483 106.358 45.520 1.00 15.18 544 VAL A N 1
ATOM 4073 C CA . VAL A 1 537 ? -13.421 105.383 45.740 1.00 13.60 544 VAL A CA 1
ATOM 4074 C C . VAL A 1 537 ? -13.800 104.039 45.126 1.00 13.98 544 VAL A C 1
ATOM 4075 O O . VAL A 1 537 ? -14.926 103.562 45.301 1.00 13.57 544 VAL A O 1
ATOM 4079 N N . HIS A 1 538 ? -12.862 103.446 44.391 1.00 13.78 545 HIS A N 1
ATOM 4080 C CA . HIS A 1 538 ? -13.066 102.147 43.749 1.00 14.08 545 HIS A CA 1
ATOM 4081 C C . HIS A 1 538 ? -11.953 101.176 44.109 1.00 14.14 545 HIS A C 1
ATOM 4082 O O . HIS A 1 538 ? -10.850 101.584 44.501 1.00 14.05 545 HIS A O 1
ATOM 4089 N N . HIS A 1 539 ? -12.235 99.887 43.957 1.00 15.02 546 HIS A N 1
ATOM 4090 C CA . HIS A 1 539 ? -11.224 98.875 44.198 1.00 15.26 546 HIS A CA 1
ATOM 4091 C C . HIS A 1 539 ? -11.190 97.882 43.045 1.00 14.81 546 HIS A C 1
ATOM 4092 O O . HIS A 1 539 ? -12.158 97.745 42.290 1.00 14.82 546 HIS A O 1
ATOM 4099 N N . THR A 1 540 ? -10.067 97.189 42.911 1.00 15.38 547 THR A N 1
ATOM 4100 C CA . THR A 1 540 ? -9.897 96.235 41.826 1.00 15.91 547 THR A CA 1
ATOM 4101 C C . THR A 1 540 ? -9.019 95.081 42.283 1.00 16.68 547 THR A C 1
ATOM 4102 O O . THR A 1 540 ? -8.126 95.258 43.116 1.00 16.31 547 THR A O 1
ATOM 4106 N N . THR A 1 541 ? -9.305 93.896 41.760 1.00 17.05 548 THR A N 1
ATOM 4107 C CA . THR A 1 541 ? -8.427 92.745 41.905 1.00 18.47 548 THR A CA 1
ATOM 4108 C C . THR A 1 541 ? -7.799 92.502 40.545 1.00 19.59 548 THR A C 1
ATOM 4109 O O . THR A 1 541 ? -8.509 92.320 39.556 1.00 21.04 548 THR A O 1
ATOM 4113 N N . GLY A 1 542 ? -6.472 92.526 40.487 1.00 16.87 549 GLY A N 1
ATOM 4114 C CA . GLY A 1 542 ? -5.776 92.521 39.215 1.00 15.16 549 GLY A CA 1
ATOM 4115 C C . GLY A 1 542 ? -5.472 93.949 38.805 1.00 14.33 549 GLY A C 1
ATOM 4116 O O . GLY A 1 542 ? -5.743 94.888 39.563 1.00 14.43 549 GLY A O 1
ATOM 4117 N N . PHE A 1 543 ? -4.931 94.120 37.603 1.00 13.00 550 PHE A N 1
ATOM 4118 C CA . PHE A 1 543 ? -4.410 95.419 37.184 1.00 14.91 550 PHE A CA 1
ATOM 4119 C C . PHE A 1 543 ? -5.482 96.327 36.591 1.00 14.51 550 PHE A C 1
ATOM 4120 O O . PHE A 1 543 ? -5.379 96.762 35.442 1.00 14.83 550 PHE A O 1
ATOM 4128 N N . GLY A 1 544 ? -6.504 96.610 37.393 1.00 14.77 551 GLY A N 1
ATOM 4129 C CA . GLY A 1 544 ? -7.554 97.542 37.020 1.00 13.86 551 GLY A CA 1
ATOM 4130 C C . GLY A 1 544 ? -8.244 97.251 35.699 1.00 17.10 551 GLY A C 1
ATOM 4131 O O . GLY A 1 544 ? -8.531 98.172 34.937 1.00 17.36 551 GLY A O 1
ATOM 4132 N N . THR A 1 545 ? -8.519 95.981 35.415 1.00 18.19 552 THR A N 1
ATOM 4133 C CA . THR A 1 545 ? -9.211 95.647 34.171 1.00 18.78 552 THR A CA 1
ATOM 4134 C C . THR A 1 545 ? -10.704 95.912 34.332 1.00 20.42 552 THR A C 1
ATOM 4135 O O . THR A 1 545 ? -11.435 96.076 33.344 1.00 20.58 552 THR A O 1
ATOM 4139 N N . SER A 1 546 ? -11.141 95.956 35.588 1.00 20.13 553 SER A N 1
ATOM 4140 C CA . SER A 1 546 ? -12.467 96.437 35.946 1.00 21.94 553 SER A CA 1
ATOM 4141 C C . SER A 1 546 ? -12.410 96.996 37.360 1.00 21.71 553 SER A C 1
ATOM 4142 O O . SER A 1 546 ? -11.542 96.620 38.145 1.00 22.69 553 SER A O 1
ATOM 4145 N N . TRP A 1 547 ? -13.330 97.902 37.679 1.00 19.63 554 TRP A N 1
ATOM 4146 C CA . TRP A 1 547 ? -13.378 98.534 38.994 1.00 17.80 554 TRP A CA 1
ATOM 4147 C C . TRP A 1 547 ? -14.750 98.371 39.637 1.00 18.41 554 TRP A C 1
ATOM 4148 O O . TRP A 1 547 ? -15.771 98.305 38.944 1.00 18.78 554 TRP A O 1
ATOM 4159 N N . THR A 1 548 ? -14.766 98.287 40.961 1.00 17.79 555 THR A N 1
ATOM 4160 C CA . THR A 1 548 ? -16.014 98.232 41.720 1.00 19.07 555 THR A CA 1
ATOM 4161 C C . THR A 1 548 ? -16.007 99.347 42.755 1.00 18.02 555 THR A C 1
ATOM 4162 O O . THR A 1 548 ? -14.979 99.597 43.393 1.00 16.07 555 THR A O 1
ATOM 4166 N N . ALA A 1 549 ? -17.141 100.024 42.925 1.00 18.56 556 ALA A N 1
ATOM 4167 C CA . ALA A 1 549 ? -17.223 101.108 43.900 1.00 19.26 556 ALA A CA 1
ATOM 4168 C C . ALA A 1 549 ? -17.112 100.579 45.329 1.00 19.93 556 ALA A C 1
ATOM 4169 O O . ALA A 1 549 ? -17.816 99.637 45.710 1.00 19.47 556 ALA A O 1
ATOM 4171 N N . SER A 1 550 ? -16.213 101.179 46.109 1.00 19.01 557 SER A N 1
ATOM 4172 C CA . SER A 1 550 ? -16.080 100.868 47.530 1.00 17.88 557 SER A CA 1
ATOM 4173 C C . SER A 1 550 ? -17.237 101.476 48.312 1.00 18.65 557 SER A C 1
ATOM 4174 O O . SER A 1 550 ? -17.727 102.546 47.960 1.00 19.96 557 SER A O 1
ATOM 4177 N N . THR A 1 551 ? -17.666 100.812 49.378 1.00 18.20 558 THR A N 1
ATOM 4178 C CA . THR A 1 551 ? -18.678 101.395 50.252 1.00 19.01 558 THR A CA 1
ATOM 4179 C C . THR A 1 551 ? -18.082 101.844 51.585 1.00 18.10 558 THR A C 1
ATOM 4180 O O . THR A 1 551 ? -17.018 101.378 51.992 1.00 18.24 558 THR A O 1
ATOM 4184 N N . GLY A 1 552 ? -18.771 102.762 52.253 1.00 17.35 559 GLY A N 1
ATOM 4185 C CA . GLY A 1 552 ? -18.375 103.211 53.580 1.00 17.67 559 GLY A CA 1
ATOM 4186 C C . GLY A 1 552 ? -17.259 104.242 53.634 1.00 19.15 559 GLY A C 1
ATOM 4187 O O . GLY A 1 552 ? -16.728 104.518 54.718 1.00 19.56 559 GLY A O 1
ATOM 4188 N N . ILE A 1 553 ? -16.899 104.813 52.486 1.00 18.49 560 ILE A N 1
ATOM 4189 C CA . ILE A 1 553 ? -15.822 105.812 52.439 1.00 18.76 560 ILE A CA 1
ATOM 4190 C C . ILE A 1 553 ? -16.196 106.975 51.499 1.00 19.70 560 ILE A C 1
ATOM 4191 O O . ILE A 1 553 ? -16.655 106.753 50.373 1.00 18.54 560 ILE A O 1
ATOM 4196 N N . PRO A 1 554 ? -16.025 108.222 51.975 1.00 20.08 561 PRO A N 1
ATOM 4197 C CA . PRO A 1 554 ? -16.380 109.434 51.225 1.00 20.48 561 PRO A CA 1
ATOM 4198 C C . PRO A 1 554 ? -15.601 109.598 49.933 1.00 18.99 561 PRO A C 1
ATOM 4199 O O . PRO A 1 554 ? -14.415 109.291 49.894 1.00 17.07 561 PRO A O 1
ATOM 4203 N N . ALA A 1 555 ? -16.260 110.096 48.894 1.00 19.22 562 ALA A N 1
ATOM 4204 C CA . ALA A 1 555 ? -15.569 110.441 47.660 1.00 19.99 562 ALA A CA 1
ATOM 4205 C C . ALA A 1 555 ? -14.490 111.480 47.952 1.00 20.41 562 ALA A C 1
ATOM 4206 O O . ALA A 1 555 ? -14.684 112.379 48.779 1.00 22.44 562 ALA A O 1
ATOM 4208 N N . GLY A 1 556 ? -13.345 111.338 47.294 1.00 18.89 563 GLY A N 1
ATOM 4209 C CA . GLY A 1 556 ? -12.235 112.261 47.480 1.00 17.48 563 GLY A CA 1
ATOM 4210 C C . GLY A 1 556 ? -11.276 111.926 48.616 1.00 16.63 563 GLY A C 1
ATOM 4211 O O . GLY A 1 556 ? -10.262 112.611 48.787 1.00 17.00 563 GLY A O 1
ATOM 4212 N N . ALA A 1 557 ? -11.583 110.890 49.396 1.00 15.04 564 ALA A N 1
ATOM 4213 C CA . ALA A 1 557 ? -10.717 110.495 50.513 1.00 13.01 564 ALA A CA 1
ATOM 4214 C C . ALA A 1 557 ? -9.292 110.180 50.053 1.00 12.71 564 ALA A C 1
ATOM 4215 O O . ALA A 1 557 ? -9.086 109.660 48.958 1.00 13.93 564 ALA A O 1
ATOM 4217 N N . THR A 1 558 ? -8.311 110.506 50.888 1.00 10.83 565 THR A N 1
ATOM 4218 C CA . THR A 1 558 ? -6.924 110.093 50.650 1.00 10.61 565 THR A CA 1
ATOM 4219 C C . THR A 1 558 ? -6.756 108.616 50.981 1.00 12.51 565 THR A C 1
ATOM 4220 O O . THR A 1 558 ? -7.067 108.207 52.102 1.00 14.71 565 THR A O 1
ATOM 4224 N N . VAL A 1 559 ? -6.266 107.813 50.036 1.00 11.12 566 VAL A N 1
ATOM 4225 C CA . VAL A 1 559 ? -6.111 106.376 50.303 1.00 11.62 566 VAL A CA 1
ATOM 4226 C C . VAL A 1 559 ? -4.649 105.915 50.340 1.00 10.77 566 VAL A C 1
ATOM 4227 O O . VAL A 1 559 ? -3.789 106.430 49.605 1.00 10.73 566 VAL A O 1
ATOM 4231 N N . GLU A 1 560 ? -4.395 104.946 51.218 1.00 10.44 567 GLU A N 1
ATOM 4232 C CA . GLU A 1 560 ? -3.094 104.322 51.417 1.00 11.02 567 GLU A CA 1
ATOM 4233 C C . GLU A 1 560 ? -3.322 102.840 51.674 1.00 12.49 567 GLU A C 1
ATOM 4234 O O . GLU A 1 560 ? -4.428 102.437 52.046 1.00 13.60 567 GLU A O 1
ATOM 4240 N N . SER A 1 561 ? -2.285 102.028 51.484 1.00 11.28 568 SER A N 1
ATOM 4241 C CA . SER A 1 561 ? -2.366 100.613 51.826 1.00 11.13 568 SER A CA 1
ATOM 4242 C C . SER A 1 561 ? -1.524 100.273 53.052 1.00 11.42 568 SER A C 1
ATOM 4243 O O . SER A 1 561 ? -0.530 100.944 53.342 1.00 11.42 568 SER A O 1
ATOM 4246 N N . ASP A 1 562 ? -1.918 99.226 53.770 1.00 10.04 569 ASP A N 1
ATOM 4247 C CA . ASP A 1 562 ? -1.040 98.655 54.773 1.00 10.89 569 ASP A CA 1
ATOM 4248 C C . ASP A 1 562 ? 0.150 98.047 54.046 1.00 12.10 569 ASP A C 1
ATOM 4249 O O . ASP A 1 562 ? 0.004 97.561 52.916 1.00 11.95 569 ASP A O 1
ATOM 4254 N N . ARG A 1 563 ? 1.323 98.063 54.672 1.00 10.21 570 ARG A N 1
ATOM 4255 C CA . ARG A 1 563 ? 2.519 97.564 53.998 1.00 11.60 570 ARG A CA 1
ATOM 4256 C C . ARG A 1 563 ? 2.775 96.087 54.305 1.00 12.36 570 ARG A C 1
ATOM 4257 O O . ARG A 1 563 ? 3.674 95.467 53.723 1.00 15.10 570 ARG A O 1
ATOM 4265 N N . LYS A 1 564 ? 1.979 95.524 55.209 1.00 12.29 571 LYS A N 1
ATOM 4266 C CA . LYS A 1 564 ? 2.149 94.132 55.626 1.00 14.80 571 LYS A CA 1
ATOM 4267 C C . LYS A 1 564 ? 0.960 93.238 55.257 1.00 15.70 571 LYS A C 1
ATOM 4268 O O . LYS A 1 564 ? 1.139 92.157 54.691 1.00 17.43 571 LYS A O 1
ATOM 4274 N N . ASN A 1 565 ? -0.242 93.678 55.608 1.00 13.97 572 ASN A N 1
ATOM 4275 C CA . ASN A 1 565 ? -1.466 92.920 55.343 1.00 13.70 572 ASN A CA 1
ATOM 4276 C C . ASN A 1 565 ? -2.071 93.331 53.999 1.00 13.48 572 ASN A C 1
ATOM 4277 O O . ASN A 1 565 ? -2.603 94.434 53.872 1.00 14.60 572 ASN A O 1
ATOM 4282 N N . PRO A 1 566 ? -2.008 92.440 52.991 1.00 14.23 573 PRO A N 1
ATOM 4283 C CA . PRO A 1 566 ? -2.434 92.831 51.635 1.00 15.70 573 PRO A CA 1
ATOM 4284 C C . PRO A 1 566 ? -3.936 93.101 51.494 1.00 16.90 573 PRO A C 1
ATOM 4285 O O . PRO A 1 566 ? -4.362 93.631 50.460 1.00 18.34 573 PRO A O 1
ATOM 4289 N N . GLU A 1 567 ? -4.724 92.755 52.508 1.00 15.16 574 GLU A N 1
ATOM 4290 C CA . GLU A 1 567 ? -6.166 92.991 52.462 1.00 17.04 574 GLU A CA 1
ATOM 4291 C C . GLU A 1 567 ? -6.574 94.298 53.143 1.00 15.72 574 GLU A C 1
ATOM 4292 O O . GLU A 1 567 ? -7.740 94.699 53.092 1.00 15.76 574 GLU A O 1
ATOM 4298 N N . LYS A 1 568 ? -5.617 94.961 53.781 1.00 14.53 575 LYS A N 1
ATOM 4299 C CA . LYS A 1 568 ? -5.922 96.121 54.616 1.00 14.72 575 LYS A CA 1
ATOM 4300 C C . LYS A 1 568 ? -5.562 97.428 53.920 1.00 13.70 575 LYS A C 1
ATOM 4301 O O . LYS A 1 568 ? -4.416 97.627 53.515 1.00 14.71 575 LYS A O 1
ATOM 4307 N N . PHE A 1 569 ? -6.558 98.299 53.773 1.00 11.86 576 PHE A N 1
ATOM 4308 C CA . PHE A 1 569 ? -6.392 99.621 53.175 1.00 11.68 576 PHE A CA 1
ATOM 4309 C C . PHE A 1 569 ? -6.927 100.698 54.107 1.00 11.56 576 PHE A C 1
ATOM 4310 O O . PHE A 1 569 ? -7.732 100.421 55.007 1.00 13.50 576 PHE A O 1
ATOM 4318 N N . TYR A 1 570 ? -6.496 101.932 53.867 1.00 11.30 577 TYR A N 1
ATOM 4319 C CA . TYR A 1 570 ? -6.837 103.055 54.731 1.00 11.39 577 TYR A CA 1
ATOM 4320 C C . TYR A 1 570 ? -7.369 104.235 53.943 1.00 11.30 577 TYR A C 1
ATOM 4321 O O . TYR A 1 570 ? -7.009 104.424 52.788 1.00 11.76 577 TYR A O 1
ATOM 4330 N N . GLY A 1 571 ? -8.207 105.043 54.580 1.00 11.18 578 GLY A N 1
ATOM 4331 C CA . GLY A 1 571 ? -8.655 106.281 53.976 1.00 12.21 578 GLY A CA 1
ATOM 4332 C C . GLY A 1 571 ? -8.696 107.403 54.993 1.00 13.48 578 GLY A C 1
ATOM 4333 O O . GLY A 1 571 ? -8.846 107.160 56.191 1.00 14.12 578 GLY A O 1
ATOM 4334 N N . PHE A 1 572 ? -8.548 108.636 54.523 1.00 12.89 579 PHE A N 1
ATOM 4335 C CA . PHE A 1 572 ? -8.753 109.796 55.380 1.00 12.52 579 PHE A CA 1
ATOM 4336 C C . PHE A 1 572 ? -9.562 110.874 54.673 1.00 13.68 579 PHE A C 1
ATOM 4337 O O . PHE A 1 572 ? -9.273 111.215 53.524 1.00 13.09 579 PHE A O 1
ATOM 4345 N N . GLU A 1 573 ? -10.558 111.425 55.369 1.00 13.81 580 GLU A N 1
ATOM 4346 C CA . GLU A 1 573 ? -11.316 112.547 54.837 1.00 14.94 580 GLU A CA 1
ATOM 4347 C C . GLU A 1 573 ? -11.915 113.392 55.957 1.00 16.05 580 GLU A C 1
ATOM 4348 O O . GLU A 1 573 ? -12.625 112.869 56.820 1.00 15.64 580 GLU A O 1
ATOM 4354 N N . ALA A 1 574 ? -11.605 114.688 55.947 1.00 16.26 581 ALA A N 1
ATOM 4355 C CA . ALA A 1 574 ? -12.283 115.674 56.796 1.00 16.07 581 ALA A CA 1
ATOM 4356 C C . ALA A 1 574 ? -12.269 115.316 58.279 1.00 16.58 581 ALA A C 1
ATOM 4357 O O . ALA A 1 574 ? -13.256 115.533 58.992 1.00 17.60 581 ALA A O 1
ATOM 4359 N N . GLY A 1 575 ? -11.158 114.754 58.742 1.00 15.71 582 GLY A N 1
ATOM 4360 C CA . GLY A 1 575 ? -10.975 114.514 60.163 1.00 16.00 582 GLY A CA 1
ATOM 4361 C C . GLY A 1 575 ? -11.299 113.102 60.618 1.00 15.92 582 GLY A C 1
ATOM 4362 O O . GLY A 1 575 ? -11.090 112.763 61.784 1.00 17.36 582 GLY A O 1
ATOM 4363 N N . THR A 1 576 ? -11.814 112.279 59.708 1.00 15.10 583 THR A N 1
ATOM 4364 C CA . THR A 1 576 ? -12.136 110.894 60.042 1.00 14.87 583 THR A CA 1
ATOM 4365 C C . THR A 1 576 ? -11.212 109.937 59.297 1.00 14.16 583 THR A C 1
ATOM 4366 O O . THR A 1 576 ? -10.942 110.125 58.109 1.00 14.88 583 THR A O 1
ATOM 4370 N N . PHE A 1 577 ? -10.716 108.932 60.012 1.00 13.34 584 PHE A N 1
ATOM 4371 C CA . PHE A 1 577 ? -9.862 107.896 59.435 1.00 12.92 584 PHE A CA 1
ATOM 4372 C C . PHE A 1 577 ? -10.717 106.671 59.125 1.00 14.10 584 PHE A C 1
ATOM 4373 O O . PHE A 1 577 ? -11.603 106.328 59.906 1.00 16.35 584 PHE A O 1
ATOM 4381 N N . TYR A 1 578 ? -10.464 106.030 57.985 1.00 14.15 585 TYR A N 1
ATOM 4382 C CA . TYR A 1 578 ? -11.245 104.875 57.528 1.00 14.95 585 TYR A CA 1
ATOM 4383 C C . TYR A 1 578 ? -10.350 103.659 57.325 1.00 15.80 585 TYR A C 1
ATOM 4384 O O . TYR A 1 578 ? -9.201 103.794 56.905 1.00 16.57 585 TYR A O 1
ATOM 4393 N N . VAL A 1 579 ? -10.876 102.471 57.609 1.00 15.78 586 VAL A N 1
ATOM 4394 C CA . VAL A 1 579 ? -10.111 101.243 57.394 1.00 15.78 586 VAL A CA 1
ATOM 4395 C C . VAL A 1 579 ? -10.935 100.216 56.624 1.00 16.18 586 VAL A C 1
ATOM 4396 O O . VAL A 1 579 ? -12.159 100.127 56.791 1.00 15.24 586 VAL A O 1
ATOM 4400 N N . SER A 1 580 ? -10.261 99.468 55.755 1.00 15.46 587 SER A N 1
ATOM 4401 C CA . SER A 1 580 ? -10.857 98.323 55.086 1.00 14.92 587 SER A CA 1
ATOM 4402 C C . SER A 1 580 ? -10.037 97.088 55.396 1.00 16.29 587 SER A C 1
ATOM 4403 O O . SER A 1 580 ? -8.809 97.165 55.439 1.00 16.25 587 SER A O 1
ATOM 4406 N N . THR A 1 581 ? -10.701 95.955 55.624 1.00 17.05 588 THR A N 1
ATOM 4407 C CA . THR A 1 581 ? -9.978 94.704 55.842 1.00 18.12 588 THR A CA 1
ATOM 4408 C C . THR A 1 581 ? -10.317 93.670 54.769 1.00 18.63 588 THR A C 1
ATOM 4409 O O . THR A 1 581 ? -9.958 92.497 54.895 1.00 19.60 588 THR A O 1
ATOM 4413 N N . ASP A 1 582 ? -11.003 94.109 53.717 1.00 18.36 589 ASP A N 1
ATOM 4414 C CA . ASP A 1 582 ? -11.371 93.214 52.625 1.00 17.89 589 ASP A CA 1
ATOM 4415 C C . ASP A 1 582 ? -10.905 93.740 51.266 1.00 17.87 589 ASP A C 1
ATOM 4416 O O . ASP A 1 582 ? -11.634 93.658 50.272 1.00 18.92 589 ASP A O 1
ATOM 4421 N N . GLY A 1 583 ? -9.686 94.273 51.227 1.00 16.77 590 GLY A N 1
ATOM 4422 C CA . GLY A 1 583 ? -9.078 94.699 49.976 1.00 17.10 590 GLY A CA 1
ATOM 4423 C C . GLY A 1 583 ? -9.656 95.982 49.405 1.00 17.96 590 GLY A C 1
ATOM 4424 O O . GLY A 1 583 ? -9.484 96.277 48.219 1.00 17.81 590 GLY A O 1
ATOM 4425 N N . GLY A 1 584 ? -10.349 96.748 50.243 1.00 17.59 591 GLY A N 1
ATOM 4426 C CA . GLY A 1 584 ? -10.905 98.020 49.812 1.00 17.24 591 GLY A CA 1
ATOM 4427 C C . GLY A 1 584 ? -12.351 97.952 49.348 1.00 16.84 591 GLY A C 1
ATOM 4428 O O . GLY A 1 584 ? -12.890 98.940 48.855 1.00 16.88 591 GLY A O 1
ATOM 4429 N N . ALA A 1 585 ? -12.988 96.795 49.509 1.00 16.62 592 ALA A N 1
ATOM 4430 C CA . ALA A 1 585 ? -14.370 96.632 49.075 1.00 17.53 592 ALA A CA 1
ATOM 4431 C C . ALA A 1 585 ? -15.303 97.422 49.987 1.00 18.89 592 ALA A C 1
ATOM 4432 O O . ALA A 1 585 ? -16.217 98.104 49.524 1.00 19.06 592 ALA A O 1
ATOM 4434 N N . THR A 1 586 ? -15.071 97.323 51.290 1.00 17.91 593 THR A N 1
ATOM 4435 C CA . THR A 1 586 ? -15.877 98.054 52.265 1.00 18.73 593 THR A CA 1
ATOM 4436 C C . THR A 1 586 ? -14.980 98.716 53.300 1.00 18.06 593 THR A C 1
ATOM 4437 O O . THR A 1 586 ? -14.001 98.120 53.745 1.00 17.87 593 THR A O 1
ATOM 4441 N N . PHE A 1 587 ? -15.317 99.943 53.680 1.00 17.53 594 PHE A N 1
ATOM 4442 C CA . PHE A 1 587 ? -14.583 100.670 54.717 1.00 16.03 594 PHE A CA 1
ATOM 4443 C C . PHE A 1 587 ? -15.485 100.949 55.907 1.00 16.52 594 PHE A C 1
ATOM 4444 O O . PHE A 1 587 ? -16.703 101.085 55.753 1.00 17.09 594 PHE A O 1
ATOM 4452 N N . THR A 1 588 ? -14.878 101.062 57.089 1.00 16.31 595 THR A N 1
ATOM 4453 C CA . THR A 1 588 ? -15.590 101.534 58.272 1.00 18.65 595 THR A CA 1
ATOM 4454 C C . THR A 1 588 ? -14.895 102.751 58.851 1.00 17.56 595 THR A C 1
ATOM 4455 O O . THR A 1 588 ? -13.670 102.856 58.797 1.00 17.68 595 THR A O 1
ATOM 4459 N N . ALA A 1 589 ? -15.674 103.679 59.396 1.00 18.10 596 ALA A N 1
ATOM 4460 C CA . ALA A 1 589 ? -15.107 104.857 60.036 1.00 18.03 596 ALA A CA 1
ATOM 4461 C C . ALA A 1 589 ? -14.475 104.464 61.369 1.00 17.39 596 ALA A C 1
ATOM 4462 O O . ALA A 1 589 ? -15.084 103.750 62.179 1.00 16.97 596 ALA A O 1
ATOM 4464 N N . GLU A 1 590 ? -13.251 104.932 61.587 1.00 16.13 597 GLU A N 1
ATOM 4465 C CA . GLU A 1 590 ? -12.514 104.636 62.803 1.00 17.78 597 GLU A CA 1
ATOM 4466 C C . GLU A 1 590 ? -12.264 105.912 63.591 1.00 16.42 597 GLU A C 1
ATOM 4467 O O . GLU A 1 590 ? -13.210 106.581 63.980 1.00 17.02 597 GLU A O 1
ATOM 4473 N N . ALA A 1 591 ? -11.001 106.255 63.830 1.00 14.83 598 ALA A N 1
ATOM 4474 C CA . ALA A 1 591 ? -10.691 107.443 64.631 1.00 15.15 598 ALA A CA 1
ATOM 4475 C C . ALA A 1 591 ? -11.286 108.699 64.016 1.00 17.59 598 ALA A C 1
ATOM 4476 O O . ALA A 1 591 ? -11.275 108.859 62.797 1.00 17.32 598 ALA A O 1
ATOM 4478 N N A THR A 1 592 ? -11.825 109.558 64.878 0.79 18.81 599 THR A N 1
ATOM 4479 N N B THR A 1 592 ? -11.790 109.612 64.844 0.21 17.66 599 THR A N 1
ATOM 4480 C CA A THR A 1 592 ? -12.256 110.892 64.486 0.79 20.87 599 THR A CA 1
ATOM 4481 C CA B THR A 1 592 ? -12.518 110.767 64.311 0.21 17.74 599 THR A CA 1
ATOM 4482 C C A THR A 1 592 ? -11.443 111.909 65.282 0.79 21.01 599 THR A C 1
ATOM 4483 C C B THR A 1 592 ? -12.036 112.151 64.760 0.21 17.35 599 THR A C 1
ATOM 4484 O O A THR A 1 592 ? -10.571 111.530 66.066 0.79 21.32 599 THR A O 1
ATOM 4485 O O B THR A 1 592 ? -12.605 113.160 64.350 0.21 16.82 599 THR A O 1
ATOM 4492 N N A GLY A 1 593 ? -11.712 113.195 65.072 0.79 20.69 600 GLY A N 1
ATOM 4493 N N B GLY A 1 593 ? -10.997 112.216 65.586 0.21 17.59 600 GLY A N 1
ATOM 4494 C CA A GLY A 1 593 ? -11.029 114.241 65.812 0.79 19.33 600 GLY A CA 1
ATOM 4495 C CA B GLY A 1 593 ? -10.561 113.495 66.126 0.21 17.80 600 GLY A CA 1
ATOM 4496 C C A GLY A 1 593 ? -9.663 114.598 65.258 0.79 18.92 600 GLY A C 1
ATOM 4497 C C B GLY A 1 593 ? -9.368 114.125 65.427 0.21 18.10 600 GLY A C 1
ATOM 4498 O O A GLY A 1 593 ? -8.919 115.360 65.874 0.79 19.14 600 GLY A O 1
ATOM 4499 O O B GLY A 1 593 ? -8.507 114.720 66.079 0.21 18.43 600 GLY A O 1
ATOM 4500 N N . LEU A 1 594 ? -9.329 114.024 64.101 1.00 17.82 601 LEU A N 1
ATOM 4501 C CA . LEU A 1 594 ? -8.140 114.407 63.334 1.00 16.07 601 LEU A CA 1
ATOM 4502 C C . LEU A 1 594 ? -8.440 115.719 62.594 1.00 15.87 601 LEU A C 1
ATOM 4503 O O . LEU A 1 594 ? -9.588 116.171 62.630 1.00 15.75 601 LEU A O 1
ATOM 4508 N N . PRO A 1 595 ? -7.425 116.355 61.958 1.00 16.96 602 PRO A N 1
ATOM 4509 C CA . PRO A 1 595 ? -7.695 117.677 61.363 1.00 15.76 602 PRO A CA 1
ATOM 4510 C C . PRO A 1 595 ? -8.829 117.667 60.353 1.00 16.44 602 PRO A C 1
ATOM 4511 O O . PRO A 1 595 ? -8.774 116.948 59.360 1.00 16.08 602 PRO A O 1
ATOM 4515 N N . ALA A 1 596 ? -9.851 118.471 60.621 1.00 16.83 603 ALA A N 1
ATOM 4516 C CA . ALA A 1 596 ? -11.046 118.487 59.791 1.00 19.22 603 ALA A CA 1
ATOM 4517 C C . ALA A 1 596 ? -10.819 119.342 58.555 1.00 21.92 603 ALA A C 1
ATOM 4518 O O . ALA A 1 596 ? -11.526 119.214 57.561 1.00 23.89 603 ALA A O 1
ATOM 4520 N N . GLU A 1 597 ? -9.814 120.208 58.632 1.00 21.87 604 GLU A N 1
ATOM 4521 C CA . GLU A 1 597 ? -9.464 121.180 57.612 1.00 24.45 604 GLU A CA 1
ATOM 4522 C C . GLU A 1 597 ? -7.979 121.100 57.325 1.00 21.55 604 GLU A C 1
ATOM 4523 O O . GLU A 1 597 ? -7.198 120.764 58.212 1.00 22.28 604 GLU A O 1
ATOM 4529 N N . GLY A 1 598 ? -7.560 121.359 56.090 1.00 19.85 605 GLY A N 1
ATOM 4530 C CA . GLY A 1 598 ? -6.144 121.435 55.772 1.00 17.06 605 GLY A CA 1
ATOM 4531 C C . GLY A 1 598 ? -5.603 120.146 55.188 1.00 16.37 605 GLY A C 1
ATOM 4532 O O . GLY A 1 598 ? -6.242 119.091 55.279 1.00 16.14 605 GLY A O 1
ATOM 4533 N N . ASN A 1 599 ? -4.419 120.229 54.591 1.00 12.70 606 ASN A N 1
ATOM 4534 C CA . ASN A 1 599 ? -3.765 119.054 54.031 1.00 10.96 606 ASN A CA 1
ATOM 4535 C C . ASN A 1 599 ? -3.482 118.007 55.097 1.00 11.13 606 ASN A C 1
ATOM 4536 O O . ASN A 1 599 ? -3.211 118.345 56.244 1.00 11.23 606 ASN A O 1
ATOM 4541 N N . VAL A 1 600 ? -3.543 116.739 54.705 1.00 11.08 607 VAL A N 1
ATOM 4542 C CA . VAL A 1 600 ? -3.087 115.632 55.543 1.00 9.69 607 VAL A CA 1
ATOM 4543 C C . VAL A 1 600 ? -2.294 114.680 54.656 1.00 9.76 607 VAL A C 1
ATOM 4544 O O . VAL A 1 600 ? -2.663 114.443 53.504 1.00 10.40 607 VAL A O 1
ATOM 4548 N N . ARG A 1 601 ? -1.173 114.194 55.175 1.00 9.58 608 ARG A N 1
ATOM 4549 C CA . ARG A 1 601 ? -0.420 113.106 54.563 1.00 9.10 608 ARG A CA 1
ATOM 4550 C C . ARG A 1 601 ? -0.241 112.000 55.596 1.00 10.25 608 ARG A C 1
ATOM 4551 O O . ARG A 1 601 ? -0.013 112.285 56.774 1.00 11.24 608 ARG A O 1
ATOM 4559 N N . PHE A 1 602 ? -0.357 110.741 55.182 1.00 9.59 609 PHE A N 1
ATOM 4560 C CA . PHE A 1 602 ? -0.116 109.648 56.132 1.00 9.33 609 PHE A CA 1
ATOM 4561 C C . PHE A 1 602 ? 0.425 108.426 55.416 1.00 10.65 609 PHE A C 1
ATOM 4562 O O . PHE A 1 602 ? 0.196 108.249 54.219 1.00 12.12 609 PHE A O 1
ATOM 4570 N N . GLN A 1 603 ? 1.179 107.608 56.147 1.00 9.36 610 GLN A N 1
ATOM 4571 C CA . GLN A 1 603 ? 1.772 106.393 55.590 1.00 9.66 610 GLN A CA 1
ATOM 4572 C C . GLN A 1 603 ? 1.846 105.318 56.651 1.00 10.53 610 GLN A C 1
ATOM 4573 O O . GLN A 1 603 ? 2.112 105.605 57.824 1.00 11.72 610 GLN A O 1
ATOM 4579 N N . ALA A 1 604 ? 1.606 104.079 56.235 1.00 9.38 611 ALA A N 1
ATOM 4580 C CA . ALA A 1 604 ? 1.751 102.934 57.122 1.00 8.88 611 ALA A CA 1
ATOM 4581 C C . ALA A 1 604 ? 3.211 102.480 57.122 1.00 10.57 611 ALA A C 1
ATOM 4582 O O . ALA A 1 604 ? 3.932 102.671 56.136 1.00 11.18 611 ALA A O 1
ATOM 4584 N N . LEU A 1 605 ? 3.640 101.875 58.221 1.00 11.50 612 LEU A N 1
ATOM 4585 C CA . LEU A 1 605 ? 5.038 101.494 58.390 1.00 10.88 612 LEU A CA 1
ATOM 4586 C C . LEU A 1 605 ? 5.404 100.224 57.621 1.00 10.90 612 LEU A C 1
ATOM 4587 O O . LEU A 1 605 ? 4.738 99.198 57.753 1.00 12.57 612 LEU A O 1
ATOM 4592 N N . PRO A 1 606 ? 6.458 100.294 56.797 1.00 11.36 613 PRO A N 1
ATOM 4593 C CA . PRO A 1 606 ? 6.986 99.041 56.249 1.00 12.41 613 PRO A CA 1
ATOM 4594 C C . PRO A 1 606 ? 7.306 98.053 57.373 1.00 14.89 613 PRO A C 1
ATOM 4595 O O . PRO A 1 606 ? 7.907 98.436 58.373 1.00 16.04 613 PRO A O 1
ATOM 4599 N N . GLY A 1 607 ? 6.874 96.808 57.225 1.00 17.08 614 GLY A N 1
ATOM 4600 C CA . GLY A 1 607 ? 7.225 95.775 58.181 1.00 16.76 614 GLY A CA 1
ATOM 4601 C C . GLY A 1 607 ? 6.266 95.537 59.335 1.00 17.23 614 GLY A C 1
ATOM 4602 O O . GLY A 1 607 ? 6.354 94.497 59.987 1.00 18.89 614 GLY A O 1
ATOM 4603 N N . THR A 1 608 ? 5.363 96.479 59.603 1.00 16.58 615 THR A N 1
ATOM 4604 C CA . THR A 1 608 ? 4.437 96.341 60.731 1.00 15.23 615 THR A CA 1
ATOM 4605 C C . THR A 1 608 ? 2.994 96.681 60.368 1.00 13.66 615 THR A C 1
ATOM 4606 O O . THR A 1 608 ? 2.689 97.819 59.990 1.00 13.14 615 THR A O 1
ATOM 4610 N N . GLU A 1 609 ? 2.101 95.705 60.500 1.00 11.35 616 GLU A N 1
ATOM 4611 C CA . GLU A 1 609 ? 0.687 95.943 60.206 1.00 12.66 616 GLU A CA 1
ATOM 4612 C C . GLU A 1 609 ? 0.086 96.954 61.178 1.00 13.16 616 GLU A C 1
ATOM 4613 O O . GLU A 1 609 ? 0.309 96.865 62.390 1.00 13.52 616 GLU A O 1
ATOM 4619 N N . GLY A 1 610 ? -0.670 97.913 60.640 1.00 11.21 617 GLY A N 1
ATOM 4620 C CA . GLY A 1 610 ? -1.475 98.814 61.456 1.00 12.47 617 GLY A CA 1
ATOM 4621 C C . GLY A 1 610 ? -0.749 99.886 62.249 1.00 13.10 617 GLY A C 1
ATOM 4622 O O . GLY A 1 610 ? -1.333 100.491 63.160 1.00 12.47 617 GLY A O 1
ATOM 4623 N N . ASP A 1 611 ? 0.520 100.119 61.916 1.00 12.17 618 ASP A N 1
ATOM 4624 C CA . ASP A 1 611 ? 1.301 101.212 62.504 1.00 11.21 618 ASP A CA 1
ATOM 4625 C C . ASP A 1 611 ? 1.311 102.337 61.472 1.00 12.39 618 ASP A C 1
ATOM 4626 O O . ASP A 1 611 ? 1.909 102.203 60.407 1.00 13.40 618 ASP A O 1
ATOM 4631 N N . ILE A 1 612 ? 0.604 103.421 61.785 1.00 12.16 619 ILE A N 1
ATOM 4632 C CA . ILE A 1 612 ? 0.359 104.507 60.854 1.00 11.66 619 ILE A CA 1
ATOM 4633 C C . ILE A 1 612 ? 0.794 105.838 61.449 1.00 12.41 619 ILE A C 1
ATOM 4634 O O . ILE A 1 612 ? 0.454 106.150 62.592 1.00 13.43 619 ILE A O 1
ATOM 4639 N N . TRP A 1 613 ? 1.541 106.617 60.673 1.00 11.64 620 TRP A N 1
ATOM 4640 C CA . TRP A 1 613 ? 1.905 107.980 61.045 1.00 11.09 620 TRP A CA 1
ATOM 4641 C C . TRP A 1 613 ? 1.150 108.955 60.157 1.00 11.61 620 TRP A C 1
ATOM 4642 O O . TRP A 1 613 ? 1.075 108.761 58.939 1.00 12.19 620 TRP A O 1
ATOM 4653 N N . LEU A 1 614 ? 0.597 109.999 60.766 1.00 10.93 621 LEU A N 1
ATOM 4654 C CA . LEU A 1 614 ? -0.269 110.935 60.060 1.00 9.85 621 LEU A CA 1
ATOM 4655 C C . LEU A 1 614 ? 0.106 112.368 60.412 1.00 10.82 621 LEU A C 1
ATOM 4656 O O . LEU A 1 614 ? 0.117 112.748 61.589 1.00 12.58 621 LEU A O 1
ATOM 4661 N N . ALA A 1 615 ? 0.402 113.158 59.385 1.00 8.45 622 ALA A N 1
ATOM 4662 C CA . ALA A 1 615 ? 0.809 114.548 59.562 1.00 9.43 622 ALA A CA 1
ATOM 4663 C C . ALA A 1 615 ? -0.183 115.465 58.879 1.00 11.54 622 ALA A C 1
ATOM 4664 O O . ALA A 1 615 ? -0.641 115.171 57.774 1.00 12.35 622 ALA A O 1
ATOM 4666 N N . GLY A 1 616 ? -0.506 116.590 59.505 1.00 9.73 623 GLY A N 1
ATOM 4667 C CA . GLY A 1 616 ? -1.293 117.565 58.787 1.00 9.53 623 GLY A CA 1
ATOM 4668 C C . GLY A 1 616 ? -2.099 118.521 59.622 1.00 11.09 623 GLY A C 1
ATOM 4669 O O . GLY A 1 616 ? -1.958 118.595 60.848 1.00 11.87 623 GLY A O 1
ATOM 4670 N N . GLY A 1 617 ? -2.967 119.244 58.935 1.00 12.00 624 GLY A N 1
ATOM 4671 C CA . GLY A 1 617 ? -3.711 120.329 59.538 1.00 12.75 624 GLY A CA 1
ATOM 4672 C C . GLY A 1 617 ? -3.352 121.646 58.885 1.00 13.08 624 GLY A C 1
ATOM 4673 O O . GLY A 1 617 ? -2.895 121.684 57.733 1.00 12.71 624 GLY A O 1
ATOM 4674 N N . SER A 1 618 ? -3.544 122.727 59.634 1.00 13.83 625 SER A N 1
ATOM 4675 C CA . SER A 1 618 ? -3.373 124.078 59.102 1.00 16.50 625 SER A CA 1
ATOM 4676 C C . SER A 1 618 ? -3.158 125.096 60.217 1.00 16.28 625 SER A C 1
ATOM 4677 O O . SER A 1 618 ? -3.451 124.816 61.382 1.00 15.25 625 SER A O 1
ATOM 4680 N N . ASP A 1 619 ? -2.657 126.276 59.845 1.00 16.35 626 ASP A N 1
ATOM 4681 C CA . ASP A 1 619 ? -2.391 127.360 60.792 1.00 19.70 626 ASP A CA 1
ATOM 4682 C C . ASP A 1 619 ? -3.628 127.795 61.566 1.00 19.65 626 ASP A C 1
ATOM 4683 O O . ASP A 1 619 ? -3.513 128.403 62.629 1.00 21.76 626 ASP A O 1
ATOM 4688 N N . THR A 1 620 ? -4.809 127.527 61.018 1.00 17.40 627 THR A N 1
ATOM 4689 C CA . THR A 1 620 ? -6.036 128.066 61.599 1.00 17.36 627 THR A CA 1
ATOM 4690 C C . THR A 1 620 ? -6.940 126.982 62.191 1.00 16.23 627 THR A C 1
ATOM 4691 O O . THR A 1 620 ? -8.123 127.209 62.445 1.00 15.79 627 THR A O 1
ATOM 4695 N N . GLY A 1 621 ? -6.375 125.803 62.414 1.00 15.12 628 GLY A N 1
ATOM 4696 C CA . GLY A 1 621 ? -7.111 124.711 63.028 1.00 15.70 628 GLY A CA 1
ATOM 4697 C C . GLY A 1 621 ? -6.156 123.772 63.727 1.00 15.14 628 GLY A C 1
ATOM 4698 O O . GLY A 1 621 ? -5.056 124.182 64.109 1.00 15.03 628 GLY A O 1
ATOM 4699 N N . ALA A 1 622 ? -6.566 122.519 63.899 1.00 14.08 629 ALA A N 1
ATOM 4700 C CA . ALA A 1 622 ? -5.667 121.488 64.416 1.00 13.88 629 ALA A CA 1
ATOM 4701 C C . ALA A 1 622 ? -4.442 121.345 63.513 1.00 13.00 629 ALA A C 1
ATOM 4702 O O . ALA A 1 622 ? -4.561 121.465 62.297 1.00 12.94 629 ALA A O 1
ATOM 4704 N N . TYR A 1 623 ? -3.283 121.064 64.101 1.00 11.84 630 TYR A N 1
ATOM 4705 C CA . TYR A 1 623 ? -2.059 120.878 63.333 1.00 12.40 630 TYR A CA 1
ATOM 4706 C C . TYR A 1 623 ? -1.114 120.001 64.147 1.00 12.41 630 TYR A C 1
ATOM 4707 O O . TYR A 1 623 ? -0.997 120.195 65.281 1.00 12.02 630 TYR A O 1
ATOM 4716 N N . GLY A 1 624 ? -0.467 119.047 63.515 1.00 13.00 631 GLY A N 1
ATOM 4717 C CA . GLY A 1 624 ? 0.486 118.233 64.263 1.00 12.12 631 GLY A CA 1
ATOM 4718 C C . GLY A 1 624 ? 0.857 116.922 63.604 1.00 9.88 631 GLY A C 1
ATOM 4719 O O . GLY A 1 624 ? 0.736 116.763 62.384 1.00 10.77 631 GLY A O 1
ATOM 4720 N N . LEU A 1 625 ? 1.320 115.992 64.431 1.00 9.44 632 LEU A N 1
ATOM 4721 C CA . LEU A 1 625 ? 1.731 114.666 64.001 1.00 10.26 632 LEU A CA 1
ATOM 4722 C C . LEU A 1 625 ? 1.047 113.646 64.895 1.00 12.01 632 LEU A C 1
ATOM 4723 O O . LEU A 1 625 ? 1.123 113.750 66.125 1.00 12.38 632 LEU A O 1
ATOM 4728 N N . TRP A 1 626 ? 0.377 112.676 64.283 1.00 12.07 633 TRP A N 1
ATOM 4729 C CA . TRP A 1 626 ? -0.364 111.645 65.012 1.00 10.42 633 TRP A CA 1
ATOM 4730 C C . TRP A 1 626 ? 0.179 110.264 64.687 1.00 10.38 633 TRP A C 1
ATOM 4731 O O . TRP A 1 626 ? 0.719 110.045 63.604 1.00 11.03 633 TRP A O 1
ATOM 4742 N N . ARG A 1 627 ? 0.012 109.327 65.613 1.00 10.71 634 ARG A N 1
ATOM 4743 C CA . ARG A 1 627 ? 0.390 107.945 65.349 1.00 10.50 634 ARG A CA 1
ATOM 4744 C C . ARG A 1 627 ? -0.650 106.966 65.890 1.00 12.70 634 ARG A C 1
ATOM 4745 O O . ARG A 1 627 ? -1.180 107.143 66.997 1.00 14.30 634 ARG A O 1
ATOM 4753 N N . SER A 1 628 ? -0.948 105.947 65.090 1.00 12.54 635 SER A N 1
ATOM 4754 C CA . SER A 1 628 ? -1.800 104.838 65.506 1.00 12.98 635 SER A CA 1
ATOM 4755 C C . SER A 1 628 ? -1.003 103.546 65.457 1.00 13.20 635 SER A C 1
ATOM 4756 O O . SER A 1 628 ? -0.192 103.362 64.554 1.00 12.80 635 SER A O 1
ATOM 4759 N N . THR A 1 629 ? -1.238 102.650 66.416 1.00 13.38 636 THR A N 1
ATOM 4760 C CA . THR A 1 629 ? -0.654 101.310 66.329 1.00 13.56 636 THR A CA 1
ATOM 4761 C C . THR A 1 629 ? -1.742 100.243 66.315 1.00 12.98 636 THR A C 1
ATOM 4762 O O . THR A 1 629 ? -1.448 99.051 66.392 1.00 12.37 636 THR A O 1
ATOM 4766 N N . ASP A 1 630 ? -3.000 100.669 66.187 1.00 14.06 637 ASP A N 1
ATOM 4767 C CA . ASP A 1 630 ? -4.102 99.711 66.119 1.00 13.80 637 ASP A CA 1
ATOM 4768 C C . ASP A 1 630 ? -4.908 99.876 64.834 1.00 14.43 637 ASP A C 1
ATOM 4769 O O . ASP A 1 630 ? -6.142 99.867 64.867 1.00 15.48 637 ASP A O 1
ATOM 4774 N N . SER A 1 631 ? -4.203 100.021 63.709 1.00 12.78 638 SER A N 1
ATOM 4775 C CA . SER A 1 631 ? -4.835 100.093 62.387 1.00 14.44 638 SER A CA 1
ATOM 4776 C C . SER A 1 631 ? -5.837 101.241 62.279 1.00 14.86 638 SER A C 1
ATOM 4777 O O . SER A 1 631 ? -6.842 101.152 61.554 1.00 15.67 638 SER A O 1
ATOM 4780 N N . GLY A 1 632 ? -5.563 102.318 63.005 1.00 13.68 639 GLY A N 1
ATOM 4781 C CA . GLY A 1 632 ? -6.337 103.537 62.856 1.00 14.04 639 GLY A CA 1
ATOM 4782 C C . GLY A 1 632 ? -7.541 103.676 63.771 1.00 14.86 639 GLY A C 1
ATOM 4783 O O . GLY A 1 632 ? -8.274 104.654 63.650 1.00 15.76 639 GLY A O 1
ATOM 4784 N N . ALA A 1 633 ? -7.766 102.713 64.668 1.00 14.34 640 ALA A N 1
ATOM 4785 C CA . ALA A 1 633 ? -8.873 102.826 65.612 1.00 16.82 640 ALA A CA 1
ATOM 4786 C C . ALA A 1 633 ? -8.654 104.004 66.563 1.00 18.32 640 ALA A C 1
ATOM 4787 O O . ALA A 1 633 ? -9.599 104.721 66.910 1.00 20.05 640 ALA A O 1
ATOM 4789 N N . 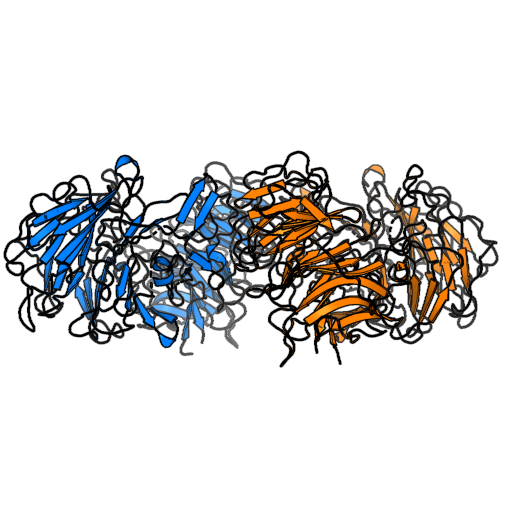THR A 1 634 ? -7.410 104.192 66.998 1.00 16.53 641 THR A N 1
ATOM 4790 C CA . THR A 1 634 ? -7.068 105.323 67.859 1.00 16.32 641 THR A CA 1
ATOM 4791 C C . THR A 1 634 ? -5.760 105.967 67.407 1.00 15.48 641 THR A C 1
ATOM 4792 O O . THR A 1 634 ? -4.858 105.281 66.923 1.00 16.04 641 THR A O 1
ATOM 4796 N N . PHE A 1 635 ? -5.668 107.288 67.547 1.00 14.14 642 PHE A N 1
ATOM 4797 C CA . PHE A 1 635 ? -4.423 108.009 67.286 1.00 14.01 642 PHE A CA 1
ATOM 4798 C C . PHE A 1 635 ? -3.996 108.798 68.510 1.00 16.12 642 PHE A C 1
ATOM 4799 O O . PHE A 1 635 ? -4.838 109.317 69.254 1.00 17.60 642 PHE A O 1
ATOM 4807 N N . THR A 1 636 ? -2.686 108.901 68.698 1.00 14.75 643 THR A N 1
ATOM 4808 C CA . THR A 1 636 ? -2.115 109.751 69.726 1.00 15.26 643 THR A CA 1
ATOM 4809 C C . THR A 1 636 ? -1.388 110.918 69.075 1.00 14.51 643 THR A C 1
ATOM 4810 O O . THR A 1 636 ? -0.593 110.724 68.152 1.00 15.21 643 THR A O 1
ATOM 4814 N N . LYS A 1 637 ? -1.661 112.133 69.543 1.00 13.06 644 LYS A N 1
ATOM 4815 C CA A LYS A 1 637 ? -0.989 113.309 69.004 0.40 13.00 644 LYS A CA 1
ATOM 4816 C CA B LYS A 1 637 ? -0.998 113.322 69.013 0.60 13.30 644 LYS A CA 1
ATOM 4817 C C . LYS A 1 637 ? 0.356 113.517 69.694 1.00 12.67 644 LYS A C 1
ATOM 4818 O O . LYS A 1 637 ? 0.435 113.525 70.926 1.00 12.68 644 LYS A O 1
ATOM 4829 N N . SER A 1 638 ? 1.416 113.674 68.898 1.00 12.19 645 SER A N 1
ATOM 4830 C CA . SER A 1 638 ? 2.758 113.875 69.447 1.00 12.84 645 SER A CA 1
ATOM 4831 C C . SER A 1 638 ? 2.862 115.182 70.207 1.00 13.30 645 SER A C 1
ATOM 4832 O O . SER A 1 638 ? 2.501 116.240 69.688 1.00 13.70 645 SER A O 1
ATOM 4835 N N . ALA A 1 639 ? 3.368 115.107 71.436 1.00 12.32 646 ALA A N 1
ATOM 4836 C CA . ALA A 1 639 ? 3.584 116.305 72.236 1.00 13.55 646 ALA A CA 1
ATOM 4837 C C . ALA A 1 639 ? 4.842 117.044 71.790 1.00 15.42 646 ALA A C 1
ATOM 4838 O O . ALA A 1 639 ? 5.075 118.183 72.194 1.00 17.63 646 ALA A O 1
ATOM 4840 N N . GLY A 1 640 ? 5.647 116.403 70.945 1.00 15.57 647 GLY A N 1
ATOM 4841 C CA . GLY A 1 640 ? 6.923 116.976 70.554 1.00 15.24 647 GLY A CA 1
ATOM 4842 C C . GLY A 1 640 ? 6.902 117.783 69.266 1.00 15.66 647 GLY A C 1
ATOM 4843 O O . GLY A 1 640 ? 7.910 118.376 68.885 1.00 16.53 647 GLY A O 1
ATOM 4844 N N . VAL A 1 641 ? 5.758 117.812 68.591 1.00 14.68 648 VAL A N 1
ATOM 4845 C CA . VAL A 1 641 ? 5.667 118.430 67.270 1.00 15.23 648 VAL A CA 1
ATOM 4846 C C . VAL A 1 641 ? 4.483 119.410 67.175 1.00 16.93 648 VAL A C 1
ATOM 4847 O O . VAL A 1 641 ? 3.333 118.988 67.270 1.00 19.80 648 VAL A O 1
ATOM 4851 N N . GLU A 1 642 ? 4.858 120.650 67.039 1.00 16.04 649 GLU A N 1
ATOM 4852 C CA A GLU A 1 642 ? 3.732 121.530 66.912 0.55 15.79 649 GLU A CA 1
ATOM 4853 C CA B GLU A 1 642 ? 3.640 121.679 66.949 0.45 15.14 649 GLU A CA 1
ATOM 4854 C C . GLU A 1 642 ? 2.765 121.547 65.624 1.00 15.32 649 GLU A C 1
ATOM 4855 O O . GLU A 1 642 ? 1.572 121.821 65.565 1.00 17.87 649 GLU A O 1
ATOM 4866 N N . GLN A 1 643 ? 3.562 121.425 64.527 1.00 13.11 650 GLN A N 1
ATOM 4867 C CA . GLN A 1 643 ? 2.937 121.339 63.201 1.00 10.63 650 GLN A CA 1
ATOM 4868 C C . GLN A 1 643 ? 3.688 120.304 62.391 1.00 10.03 650 GLN A C 1
ATOM 4869 O O . GLN A 1 643 ? 4.909 120.204 62.505 1.00 10.81 650 GLN A O 1
ATOM 4875 N N . ALA A 1 644 ? 2.989 119.537 61.570 1.00 10.59 651 ALA A N 1
ATOM 4876 C CA . ALA A 1 644 ? 3.692 118.644 60.650 1.00 9.64 651 ALA A CA 1
ATOM 4877 C C . ALA A 1 644 ? 2.872 118.516 59.383 1.00 10.37 651 ALA A C 1
ATOM 4878 O O . ALA A 1 644 ? 1.656 118.700 59.417 1.00 11.10 651 ALA A O 1
ATOM 4880 N N . ASP A 1 645 ? 3.527 118.220 58.264 1.00 8.86 652 ASP A N 1
ATOM 4881 C CA . ASP A 1 645 ? 2.831 118.222 56.981 1.00 8.60 652 ASP A CA 1
ATOM 4882 C C . ASP A 1 645 ? 3.095 116.976 56.151 1.00 9.34 652 ASP A C 1
ATOM 4883 O O . ASP A 1 645 ? 2.186 116.444 55.524 1.00 9.87 652 ASP A O 1
ATOM 4888 N N . SER A 1 646 ? 4.338 116.515 56.140 1.00 8.80 653 SER A N 1
ATOM 4889 C CA . SER A 1 646 ? 4.680 115.269 55.454 1.00 8.38 653 SER A CA 1
ATOM 4890 C C . SER A 1 646 ? 5.335 114.315 56.441 1.00 10.06 653 SER A C 1
ATOM 4891 O O . SER A 1 646 ? 5.953 114.765 57.411 1.00 10.69 653 SER A O 1
ATOM 4894 N N . VAL A 1 647 ? 5.188 113.009 56.217 1.00 9.84 654 VAL A N 1
ATOM 4895 C CA . VAL A 1 647 ? 5.849 112.021 57.066 1.00 10.38 654 VAL A CA 1
ATOM 4896 C C . VAL A 1 647 ? 6.184 110.788 56.236 1.00 10.08 654 VAL A C 1
ATOM 4897 O O . VAL A 1 647 ? 5.431 110.402 55.345 1.00 9.61 654 VAL A O 1
ATOM 4901 N N . GLY A 1 648 ? 7.333 110.188 56.509 1.00 8.82 655 GLY A N 1
ATOM 4902 C CA . GLY A 1 648 ? 7.791 109.032 55.751 1.00 8.79 655 GLY A CA 1
ATOM 4903 C C . GLY A 1 648 ? 8.902 108.322 56.505 1.00 9.51 655 GLY A C 1
ATOM 4904 O O . GLY A 1 648 ? 9.320 108.771 57.575 1.00 11.05 655 GLY A O 1
ATOM 4905 N N . PHE A 1 649 ? 9.398 107.227 55.937 1.00 9.62 656 PHE A N 1
ATOM 4906 C CA . PHE A 1 649 ? 10.280 106.321 56.672 1.00 9.16 656 PHE A CA 1
ATOM 4907 C C . PHE A 1 649 ? 11.504 105.918 55.862 1.00 10.05 656 PHE A C 1
ATOM 4908 O O . PHE A 1 649 ? 11.476 105.917 54.626 1.00 10.64 656 PHE A O 1
ATOM 4916 N N . GLY A 1 650 ? 12.567 105.552 56.566 1.00 9.18 657 GLY A N 1
ATOM 4917 C CA . GLY A 1 650 ? 13.733 104.963 55.922 1.00 11.11 657 GLY A CA 1
ATOM 4918 C C . GLY A 1 650 ? 14.402 103.942 56.819 1.00 11.56 657 GLY A C 1
ATOM 4919 O O . GLY A 1 650 ? 13.942 103.684 57.931 1.00 11.80 657 GLY A O 1
ATOM 4920 N N . LYS A 1 651 ? 15.498 103.371 56.325 1.00 11.36 658 LYS A N 1
ATOM 4921 C CA . LYS A 1 651 ? 16.252 102.347 57.028 1.00 11.83 658 LYS A CA 1
ATOM 4922 C C . LYS A 1 651 ? 16.552 102.743 58.476 1.00 13.39 658 LYS A C 1
ATOM 4923 O O . LYS A 1 651 ? 16.880 103.900 58.761 1.00 14.21 658 LYS A O 1
ATOM 4929 N N . ALA A 1 652 ? 16.419 101.784 59.387 1.00 12.65 659 ALA A N 1
ATOM 4930 C CA . ALA A 1 652 ? 16.745 102.010 60.794 1.00 13.33 659 ALA A CA 1
ATOM 4931 C C . ALA A 1 652 ? 18.224 102.335 60.975 1.00 14.10 659 ALA A C 1
ATOM 4932 O O . ALA A 1 652 ? 19.077 101.797 60.266 1.00 16.28 659 ALA A O 1
ATOM 4934 N N . ALA A 1 653 ? 18.518 103.206 61.935 1.00 14.29 660 ALA A N 1
ATOM 4935 C CA . ALA A 1 653 ? 19.890 103.494 62.331 1.00 15.70 660 ALA A CA 1
ATOM 4936 C C . ALA A 1 653 ? 20.549 102.236 62.887 1.00 18.43 660 ALA A C 1
ATOM 4937 O O . ALA A 1 653 ? 19.855 101.332 63.349 1.00 18.85 660 ALA A O 1
ATOM 4939 N N . PRO A 1 654 ? 21.888 102.161 62.836 1.00 20.95 661 PRO A N 1
ATOM 4940 C CA . PRO A 1 654 ? 22.541 101.014 63.474 1.00 22.76 661 PRO A CA 1
ATOM 4941 C C . PRO A 1 654 ? 22.140 100.910 64.946 1.00 25.59 661 PRO A C 1
ATOM 4942 O O . PRO A 1 654 ? 22.186 101.908 65.660 1.00 26.12 661 PRO A O 1
ATOM 4946 N N . GLY A 1 655 ? 21.708 99.728 65.373 1.00 27.40 662 GLY A N 1
ATOM 4947 C CA . GLY A 1 655 ? 21.313 99.515 66.754 1.00 27.44 662 GLY A CA 1
ATOM 4948 C C . GLY A 1 655 ? 19.935 100.029 67.140 1.00 28.56 662 GLY A C 1
ATOM 4949 O O . GLY A 1 655 ? 19.496 99.828 68.270 1.00 29.90 662 GLY A O 1
ATOM 4950 N N . ALA A 1 656 ? 19.241 100.687 66.217 1.00 27.47 663 ALA A N 1
ATOM 4951 C CA . ALA A 1 656 ? 17.908 101.214 66.516 1.00 26.10 663 ALA A CA 1
ATOM 4952 C C . ALA A 1 656 ? 16.846 100.125 66.361 1.00 27.27 663 ALA A C 1
ATOM 4953 O O . ALA A 1 656 ? 16.983 99.230 65.530 1.00 29.06 663 ALA A O 1
ATOM 4955 N N . SER A 1 657 ? 15.781 100.203 67.152 1.00 26.27 664 SER A N 1
ATOM 4956 C CA . SER A 1 657 ? 14.743 99.176 67.107 1.00 27.66 664 SER A CA 1
ATOM 4957 C C . SER A 1 657 ? 13.539 99.586 66.257 1.00 25.76 664 SER A C 1
ATOM 4958 O O . SER A 1 657 ? 12.547 98.862 66.190 1.00 28.13 664 SER A O 1
ATOM 4961 N N . TYR A 1 658 ? 13.621 100.745 65.614 1.00 19.58 665 TYR A N 1
ATOM 4962 C CA . TYR A 1 658 ? 12.506 101.244 64.820 1.00 15.99 665 TYR A CA 1
ATOM 4963 C C . TYR A 1 658 ? 13.063 101.905 63.578 1.00 15.53 665 TYR A C 1
ATOM 4964 O O . TYR A 1 658 ? 14.170 102.450 63.606 1.00 14.44 665 TYR A O 1
ATOM 4973 N N . ARG A 1 659 ? 12.308 101.857 62.487 1.00 14.13 666 ARG A N 1
ATOM 4974 C CA . ARG A 1 659 ? 12.711 102.560 61.279 1.00 13.81 666 ARG A CA 1
ATOM 4975 C C . ARG A 1 659 ? 12.878 104.046 61.550 1.00 12.80 666 ARG A C 1
ATOM 4976 O O . ARG A 1 659 ? 12.287 104.596 62.479 1.00 12.82 666 ARG A O 1
ATOM 4984 N N . THR A 1 660 ? 13.712 104.690 60.748 1.00 12.10 667 THR A N 1
ATOM 4985 C CA . THR A 1 660 ? 13.912 106.123 60.871 1.00 11.32 667 THR A CA 1
ATOM 4986 C C . THR A 1 660 ? 12.696 106.861 60.319 1.00 11.72 667 THR A C 1
ATOM 4987 O O . THR A 1 660 ? 12.158 106.493 59.261 1.00 11.64 667 THR A O 1
ATOM 4991 N N . VAL A 1 661 ? 12.250 107.886 61.044 1.00 9.94 668 VAL A N 1
ATOM 4992 C CA . VAL A 1 661 ? 11.098 108.683 60.633 1.00 9.76 668 VAL A CA 1
ATOM 4993 C C . VAL A 1 661 ? 11.549 110.073 60.176 1.00 10.50 668 VAL A C 1
ATOM 4994 O O . VAL A 1 661 ? 12.358 110.709 60.853 1.00 11.75 668 VAL A O 1
ATOM 4998 N N . PHE A 1 662 ? 11.045 110.531 59.028 1.00 10.97 669 PHE A N 1
ATOM 4999 C CA . PHE A 1 662 ? 11.349 111.871 58.496 1.00 9.58 669 PHE A CA 1
ATOM 5000 C C . PHE A 1 662 ? 10.072 112.678 58.374 1.00 9.80 669 PHE A C 1
ATOM 5001 O O . PHE A 1 662 ? 9.036 112.125 57.996 1.00 10.11 669 PHE A O 1
ATOM 5009 N N . VAL A 1 663 ? 10.144 113.976 58.683 1.00 8.02 670 VAL A N 1
ATOM 5010 C CA . VAL A 1 663 ? 8.993 114.876 58.548 1.00 9.20 670 VAL A CA 1
ATOM 5011 C C . VAL A 1 663 ? 9.393 116.255 58.030 1.00 9.55 670 VAL A C 1
ATOM 5012 O O . VAL A 1 663 ? 10.510 116.727 58.277 1.00 11.17 670 VAL A O 1
ATOM 5016 N N . SER A 1 664 ? 8.476 116.907 57.320 1.00 8.04 671 SER A N 1
ATOM 5017 C CA . SER A 1 664 ? 8.566 118.351 57.146 1.00 8.19 671 SER A CA 1
ATOM 5018 C C . SER A 1 664 ? 7.607 118.910 58.182 1.00 9.96 671 SER A C 1
ATOM 5019 O O . SER A 1 664 ? 6.404 118.642 58.128 1.00 9.94 671 SER A O 1
ATOM 5022 N N . ALA A 1 665 ? 8.137 119.657 59.139 1.00 9.40 672 ALA A N 1
ATOM 5023 C CA . ALA A 1 665 ? 7.368 119.998 60.331 1.00 8.87 672 ALA A CA 1
ATOM 5024 C C . ALA A 1 665 ? 7.852 121.283 60.975 1.00 9.92 672 ALA A C 1
ATOM 5025 O O . ALA A 1 665 ? 8.847 121.863 60.549 1.00 11.19 672 ALA A O 1
ATOM 5027 N N . LYS A 1 666 ? 7.179 121.668 62.042 1.00 10.45 673 LYS A N 1
ATOM 5028 C CA . LYS A 1 666 ? 7.601 122.788 62.847 1.00 10.64 673 LYS A CA 1
ATOM 5029 C C . LYS A 1 666 ? 7.783 122.153 64.245 1.00 11.83 673 LYS A C 1
ATOM 5030 O O . LYS A 1 666 ? 6.894 121.656 64.777 1.00 12.25 673 LYS A O 1
ATOM 5036 N N . ILE A 1 667 ? 8.991 122.185 64.759 1.00 11.84 674 ILE A N 1
ATOM 5037 C CA . ILE A 1 667 ? 9.313 121.540 66.024 1.00 15.09 674 ILE A CA 1
ATOM 5038 C C . ILE A 1 667 ? 10.127 122.506 66.869 1.00 17.78 674 ILE A C 1
ATOM 5039 O O . ILE A 1 667 ? 11.140 123.039 66.406 1.00 17.38 674 ILE A O 1
ATOM 5044 N N . GLY A 1 668 ? 9.671 122.739 68.096 1.00 19.08 675 GLY A N 1
ATOM 5045 C CA . GLY A 1 668 ? 10.326 123.675 68.995 1.00 22.32 675 GLY A CA 1
ATOM 5046 C C . GLY A 1 668 ? 10.486 125.059 68.391 1.00 23.16 675 GLY A C 1
ATOM 5047 O O . GLY A 1 668 ? 11.535 125.687 68.530 1.00 25.08 675 GLY A O 1
ATOM 5048 N N . GLY A 1 669 ? 9.448 125.530 67.705 1.00 21.32 676 GLY A N 1
ATOM 5049 C CA . GLY A 1 669 ? 9.460 126.861 67.128 1.00 21.09 676 GLY A CA 1
ATOM 5050 C C . GLY A 1 669 ? 10.213 126.994 65.815 1.00 19.45 676 GLY A C 1
ATOM 5051 O O . GLY A 1 669 ? 10.295 128.097 65.263 1.00 19.19 676 GLY A O 1
ATOM 5052 N N . VAL A 1 670 ? 10.750 125.880 65.307 1.00 16.08 677 VAL A N 1
ATOM 5053 C CA . VAL A 1 670 ? 11.573 125.905 64.097 1.00 14.18 677 VAL A CA 1
ATOM 5054 C C . VAL A 1 670 ? 10.975 125.096 62.940 1.00 13.66 677 VAL A C 1
ATOM 5055 O O . VAL A 1 670 ? 10.767 123.883 63.054 1.00 13.95 677 VAL A O 1
ATOM 5059 N N . ARG A 1 671 ? 10.704 125.769 61.823 1.00 12.44 678 ARG A N 1
ATOM 5060 C CA . ARG A 1 671 ? 10.302 125.078 60.597 1.00 10.81 678 ARG A CA 1
ATOM 5061 C C . ARG A 1 671 ? 11.500 124.429 59.896 1.00 11.74 678 ARG A C 1
ATOM 5062 O O . ARG A 1 671 ? 12.540 125.070 59.702 1.00 13.10 678 ARG A O 1
ATOM 5070 N N . GLY A 1 672 ? 11.352 123.168 59.496 1.00 9.99 679 GLY A N 1
ATOM 5071 C CA . GLY A 1 672 ? 12.409 122.510 58.752 1.00 10.60 679 GLY A CA 1
ATOM 5072 C C . GLY A 1 672 ? 12.101 121.057 58.465 1.00 10.10 679 GLY A C 1
ATOM 5073 O O . GLY A 1 672 ? 10.954 120.607 58.582 1.00 10.69 679 GLY A O 1
ATOM 5074 N N . ILE A 1 673 ? 13.137 120.328 58.076 1.00 10.69 680 ILE A N 1
ATOM 5075 C CA . ILE A 1 673 ? 13.048 118.892 57.853 1.00 9.23 680 ILE A CA 1
ATOM 5076 C C . ILE A 1 673 ? 13.704 118.210 59.039 1.00 10.56 680 ILE A C 1
ATOM 5077 O O . ILE A 1 673 ? 14.834 118.554 59.389 1.00 12.11 680 ILE A O 1
ATOM 5082 N N . PHE A 1 674 ? 13.007 117.259 59.656 1.00 9.51 681 PHE A N 1
ATOM 5083 C CA . PHE A 1 674 ? 13.495 116.625 60.885 1.00 10.41 681 PHE A CA 1
ATOM 5084 C C . PHE A 1 674 ? 13.548 115.107 60.761 1.00 11.23 681 PHE A C 1
ATOM 5085 O O . PHE A 1 674 ? 12.836 114.515 59.955 1.00 11.73 681 PHE A O 1
ATOM 5093 N N . ARG A 1 675 ? 14.397 114.496 61.580 1.00 11.80 682 ARG A N 1
ATOM 5094 C CA . ARG A 1 675 ? 14.630 113.057 61.604 1.00 11.98 682 ARG A CA 1
ATOM 5095 C C . ARG A 1 675 ? 14.510 112.542 63.035 1.00 12.75 682 ARG A C 1
ATOM 5096 O O . ARG A 1 675 ? 15.015 113.184 63.963 1.00 14.68 682 ARG A O 1
ATOM 5104 N N . SER A 1 676 ? 13.855 111.394 63.218 1.00 11.33 683 SER A N 1
ATOM 5105 C CA . SER A 1 676 ? 13.866 110.696 64.510 1.00 12.40 683 SER A CA 1
ATOM 5106 C C . SER A 1 676 ? 14.322 109.254 64.349 1.00 12.72 683 SER A C 1
ATOM 5107 O O . SER A 1 676 ? 13.858 108.552 63.447 1.00 12.96 683 SER A O 1
ATOM 5110 N N . THR A 1 677 ? 15.215 108.809 65.231 1.00 12.03 684 THR A N 1
ATOM 5111 C CA . THR A 1 677 ? 15.648 107.423 65.226 1.00 13.79 684 THR A CA 1
ATOM 5112 C C . THR A 1 677 ? 15.192 106.694 66.486 1.00 15.49 684 THR A C 1
ATOM 5113 O O . THR A 1 677 ? 15.677 105.593 66.781 1.00 16.83 684 THR A O 1
ATOM 5117 N N . ASP A 1 678 ? 14.266 107.303 67.230 1.00 15.06 685 ASP A N 1
ATOM 5118 C CA . ASP A 1 678 ? 13.704 106.644 68.410 1.00 15.14 685 ASP A CA 1
ATOM 5119 C C . ASP A 1 678 ? 12.175 106.684 68.406 1.00 15.57 685 ASP A C 1
ATOM 5120 O O . ASP A 1 678 ? 11.540 106.911 69.445 1.00 16.03 685 ASP A O 1
ATOM 5125 N N . ALA A 1 679 ? 11.598 106.429 67.233 1.00 13.40 686 ALA A N 1
ATOM 5126 C CA . ALA A 1 679 ? 10.144 106.338 67.057 1.00 13.76 686 ALA A CA 1
ATOM 5127 C C . ALA A 1 679 ? 9.431 107.582 67.571 1.00 13.84 686 ALA A C 1
ATOM 5128 O O . ALA A 1 679 ? 8.351 107.502 68.176 1.00 15.27 686 ALA A O 1
ATOM 5130 N N . GLY A 1 680 ? 10.036 108.736 67.308 1.00 14.00 687 GLY A N 1
ATOM 51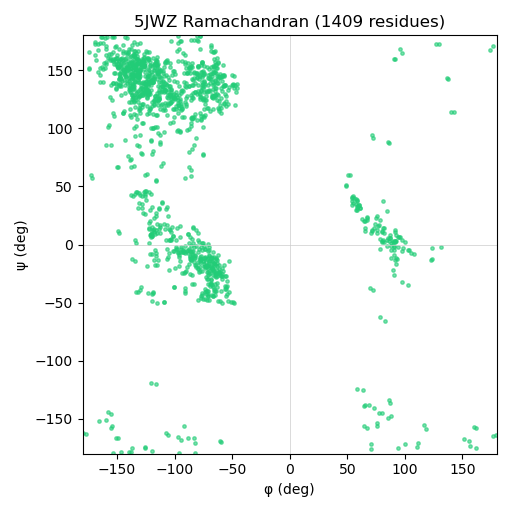31 C CA . GLY A 1 680 ? 9.393 110.011 67.570 1.00 14.23 687 GLY A CA 1
ATOM 5132 C C . GLY A 1 680 ? 9.586 110.565 68.968 1.00 14.83 687 GLY A C 1
ATOM 5133 O O . GLY A 1 680 ? 8.986 111.587 69.301 1.00 16.36 687 GLY A O 1
ATOM 5134 N N . ALA A 1 681 ? 10.403 109.908 69.795 1.00 14.38 688 ALA A N 1
ATOM 5135 C CA . ALA A 1 681 ? 10.652 110.422 71.142 1.00 15.14 688 ALA A CA 1
ATOM 5136 C C . ALA A 1 681 ? 11.477 111.701 71.082 1.00 16.51 688 ALA A C 1
ATOM 5137 O O . ALA A 1 681 ? 11.295 112.604 71.899 1.00 16.69 688 ALA A O 1
ATOM 5139 N N . SER A 1 682 ? 12.399 111.769 70.124 1.00 16.89 689 SER A N 1
ATOM 5140 C CA . SER A 1 682 ? 13.223 112.959 69.945 1.00 16.14 689 SER A CA 1
ATOM 5141 C C . SER A 1 682 ? 13.462 113.211 68.461 1.00 14.21 689 SER A C 1
ATOM 5142 O O . SER A 1 682 ? 13.334 112.296 67.643 1.00 13.55 689 SER A O 1
ATOM 5145 N N . TRP A 1 683 ? 13.818 114.451 68.126 1.00 13.52 690 TRP A N 1
ATOM 5146 C CA . TRP A 1 683 ? 13.960 114.885 66.738 1.00 13.69 690 TRP A CA 1
ATOM 5147 C C . TRP A 1 683 ? 15.245 115.668 66.547 1.00 14.82 690 TRP A C 1
ATOM 5148 O O . TRP A 1 683 ? 15.733 116.305 67.481 1.00 15.43 690 TRP A O 1
ATOM 5159 N N . THR A 1 684 ? 15.782 115.606 65.331 1.00 15.48 691 THR A N 1
ATOM 5160 C CA . THR A 1 684 ? 16.960 116.367 64.938 1.00 16.01 691 THR A CA 1
ATOM 5161 C C . THR A 1 684 ? 16.687 117.053 63.614 1.00 15.13 691 THR A C 1
ATOM 5162 O O . THR A 1 684 ? 16.184 116.415 62.684 1.00 14.68 691 THR A O 1
ATOM 5166 N N . ARG A 1 685 ? 16.994 118.346 63.518 1.00 13.93 692 ARG A N 1
ATOM 5167 C CA . ARG A 1 685 ? 16.825 119.049 62.241 1.00 12.47 692 ARG A CA 1
ATOM 5168 C C . ARG A 1 685 ? 17.927 118.635 61.281 1.00 13.17 692 ARG A C 1
ATOM 5169 O O . ARG A 1 685 ? 19.108 118.648 61.653 1.00 12.69 692 ARG A O 1
ATOM 5177 N N . ILE A 1 686 ? 17.560 118.267 60.051 1.00 12.22 693 ILE A N 1
ATOM 5178 C CA . ILE A 1 686 ? 18.579 117.803 59.117 1.00 13.35 693 ILE A CA 1
ATOM 5179 C C . ILE A 1 686 ? 18.735 118.698 57.889 1.00 13.04 693 ILE A C 1
ATOM 5180 O O . ILE A 1 686 ? 19.658 118.502 57.105 1.00 13.14 693 ILE A O 1
ATOM 5185 N N . ASN A 1 687 ? 17.870 119.691 57.712 1.00 12.47 694 ASN A N 1
ATOM 5186 C CA . ASN A 1 687 ? 18.209 120.743 56.747 1.00 12.35 694 ASN A CA 1
ATOM 5187 C C . ASN A 1 687 ? 18.825 121.925 57.496 1.00 13.73 694 ASN A C 1
ATOM 5188 O O . ASN A 1 687 ? 19.238 121.788 58.655 1.00 15.30 694 ASN A O 1
ATOM 5193 N N . ASP A 1 688 ? 18.920 123.074 56.837 1.00 13.81 695 ASP A N 1
ATOM 5194 C CA . ASP A 1 688 ? 19.427 124.278 57.487 1.00 14.21 695 ASP A CA 1
ATOM 5195 C C . ASP A 1 688 ? 18.842 125.509 56.797 1.00 13.58 695 ASP A C 1
ATOM 5196 O O . ASP A 1 688 ? 18.075 125.377 55.846 1.00 11.95 695 ASP A O 1
ATOM 5201 N N . ASP A 1 689 ? 19.194 126.697 57.277 1.00 13.91 696 ASP A N 1
ATOM 5202 C CA . ASP A 1 689 ? 18.543 127.921 56.824 1.00 14.71 696 ASP A CA 1
ATOM 5203 C C . ASP A 1 689 ? 18.843 128.252 55.367 1.00 13.30 696 ASP A C 1
ATOM 5204 O O . ASP A 1 689 ? 18.099 128.999 54.742 1.00 14.43 696 ASP A O 1
ATOM 5209 N N . ALA A 1 690 ? 19.918 127.695 54.814 1.00 12.74 697 ALA A N 1
ATOM 5210 C CA . ALA A 1 690 ? 20.239 127.935 53.403 1.00 12.80 697 ALA A CA 1
ATOM 5211 C C . ALA A 1 690 ? 19.504 126.963 52.484 1.00 12.58 697 ALA A C 1
ATOM 5212 O O . ALA A 1 690 ? 19.492 127.137 51.265 1.00 14.03 697 ALA A O 1
ATOM 5214 N N . HIS A 1 691 ? 18.909 125.931 53.070 1.00 11.13 698 HIS A N 1
ATOM 5215 C CA . HIS A 1 691 ? 18.282 124.866 52.295 1.00 11.45 698 HIS A CA 1
ATOM 5216 C C . HIS A 1 691 ? 16.865 124.622 52.788 1.00 10.86 698 HIS A C 1
ATOM 5217 O O . HIS A 1 691 ? 16.620 123.667 53.533 1.00 11.61 698 HIS A O 1
ATOM 5224 N N . GLN A 1 692 ? 15.939 125.485 52.378 1.00 9.60 699 GLN A N 1
ATOM 5225 C CA . GLN A 1 692 ? 14.583 125.454 52.911 1.00 9.75 699 GLN A CA 1
ATOM 5226 C C . GLN A 1 692 ? 13.525 125.197 51.827 1.00 9.44 699 GLN A C 1
ATOM 5227 O O . GLN A 1 692 ? 12.595 124.422 52.052 1.00 10.05 699 GLN A O 1
ATOM 5233 N N . TRP A 1 693 ? 13.672 125.842 50.666 1.00 9.37 700 TRP A N 1
ATOM 5234 C CA . TRP A 1 693 ? 12.836 125.565 49.486 1.00 9.24 700 TRP A CA 1
ATOM 5235 C C . TRP A 1 693 ? 11.320 125.789 49.670 1.00 9.65 700 TRP A C 1
ATOM 5236 O O . TRP A 1 693 ? 10.504 125.076 49.079 1.00 10.50 700 TRP A O 1
ATOM 5247 N N . GLY A 1 694 ? 10.938 126.780 50.466 1.00 7.75 701 GLY A N 1
ATOM 5248 C CA . GLY A 1 694 ? 9.533 127.168 50.551 1.00 8.86 701 GLY A CA 1
ATOM 5249 C C . GLY A 1 694 ? 8.600 126.053 50.995 1.00 9.98 701 GLY A C 1
ATOM 5250 O O . GLY A 1 694 ? 8.811 125.467 52.052 1.00 11.91 701 GLY A O 1
ATOM 5251 N N . TRP A 1 695 ? 7.574 125.742 50.197 1.00 8.33 702 TRP A N 1
ATOM 5252 C CA . TRP A 1 695 ? 6.594 124.748 50.631 1.00 8.29 702 TRP A CA 1
ATOM 5253 C C . TRP A 1 695 ? 7.044 123.329 50.322 1.00 8.47 702 TRP A C 1
ATOM 5254 O O . TRP A 1 695 ? 7.046 122.905 49.163 1.00 9.78 702 TRP A O 1
ATOM 5265 N N . THR A 1 696 ? 7.420 122.604 51.374 1.00 8.22 703 THR A N 1
ATOM 5266 C CA . THR A 1 696 ? 7.885 121.229 51.262 1.00 8.30 703 THR A CA 1
ATOM 5267 C C . THR A 1 696 ? 6.886 120.260 51.879 1.00 10.16 703 THR A C 1
ATOM 5268 O O . THR A 1 696 ? 7.280 119.256 52.482 1.00 11.15 703 THR A O 1
ATOM 5272 N N . GLY A 1 697 ? 5.594 120.543 51.726 1.00 8.84 704 GLY A N 1
ATOM 5273 C CA . GLY A 1 697 ? 4.578 119.728 52.369 1.00 9.46 704 GLY A CA 1
ATOM 5274 C C . GLY A 1 697 ? 3.990 118.564 51.581 1.00 9.25 704 GLY A C 1
ATOM 5275 O O . GLY A 1 697 ? 3.219 117.796 52.137 1.00 12.03 704 GLY A O 1
ATOM 5276 N N . ALA A 1 698 ? 4.350 118.394 50.310 1.00 9.83 705 ALA A N 1
ATOM 5277 C CA . ALA A 1 698 ? 3.624 117.429 49.471 1.00 9.39 705 ALA A CA 1
ATOM 5278 C C . ALA A 1 698 ? 3.943 115.971 49.790 1.00 9.56 705 ALA A C 1
ATOM 5279 O O . ALA A 1 698 ? 3.047 115.117 49.777 1.00 9.80 705 ALA A O 1
ATOM 5281 N N . ALA A 1 699 ? 5.214 115.677 50.045 1.00 8.87 706 ALA A N 1
ATOM 5282 C CA . ALA A 1 699 ? 5.638 114.288 50.218 1.00 8.20 706 ALA A CA 1
ATOM 5283 C C . ALA A 1 699 ? 7.027 114.189 50.810 1.00 8.40 706 ALA A C 1
ATOM 5284 O O . ALA A 1 699 ? 7.885 115.032 50.552 1.00 8.95 706 ALA A O 1
ATOM 5286 N N . ILE A 1 700 ? 7.259 113.135 51.576 1.00 8.56 707 ILE A N 1
ATOM 5287 C CA . ILE A 1 700 ? 8.608 112.845 52.050 1.00 8.07 707 ILE A CA 1
ATOM 5288 C C . ILE A 1 700 ? 8.751 111.331 52.172 1.00 9.12 707 ILE A C 1
ATOM 5289 O O . ILE A 1 700 ? 7.775 110.621 52.450 1.00 10.72 707 ILE A O 1
ATOM 5294 N N . THR A 1 701 ? 9.950 110.824 51.916 1.00 8.51 708 THR A N 1
ATOM 5295 C CA . THR A 1 701 ? 10.236 109.435 52.239 1.00 9.47 708 THR A CA 1
ATOM 5296 C C . THR A 1 701 ? 11.710 109.270 52.529 1.00 10.57 708 THR A C 1
ATOM 5297 O O . THR A 1 701 ? 12.544 109.981 51.967 1.00 11.12 708 THR A O 1
ATOM 5301 N N . GLY A 1 702 ? 12.034 108.347 53.429 1.00 9.43 709 GLY A N 1
ATOM 5302 C CA . GLY A 1 702 ? 13.411 107.917 53.553 1.00 10.79 709 GLY A CA 1
ATOM 5303 C C . GLY A 1 702 ? 13.691 106.859 52.501 1.00 11.02 709 GLY A C 1
ATOM 5304 O O . GLY A 1 702 ? 12.905 106.656 51.567 1.00 11.76 709 GLY A O 1
ATOM 5305 N N . ASP A 1 703 ? 14.814 106.176 52.666 1.00 11.11 710 ASP A N 1
ATOM 5306 C CA . ASP A 1 703 ? 15.272 105.152 51.739 1.00 11.11 710 ASP A CA 1
ATOM 5307 C C . ASP A 1 703 ? 15.469 103.870 52.544 1.00 11.14 710 ASP A C 1
ATOM 5308 O O . ASP A 1 703 ? 16.280 103.839 53.477 1.00 11.70 710 ASP A O 1
ATOM 5313 N N . PRO A 1 704 ? 14.732 102.808 52.192 1.00 11.96 711 PRO A N 1
ATOM 5314 C CA . PRO A 1 704 ? 14.785 101.571 52.981 1.00 12.09 711 PRO A CA 1
ATOM 5315 C C . PRO A 1 704 ? 16.132 100.869 52.891 1.00 13.45 711 PRO A C 1
ATOM 5316 O O . PRO A 1 704 ? 16.410 99.993 53.705 1.00 14.40 711 PRO A O 1
ATOM 5320 N N . ARG A 1 705 ? 16.959 101.261 51.923 1.00 13.24 712 ARG A N 1
ATOM 5321 C CA . ARG A 1 705 ? 18.252 100.620 51.711 1.00 12.30 712 ARG A CA 1
ATOM 5322 C C . ARG A 1 705 ? 19.436 101.474 52.165 1.00 14.57 712 ARG A C 1
ATOM 5323 O O . ARG A 1 705 ? 20.562 100.980 52.240 1.00 15.83 712 ARG A O 1
ATOM 5331 N N . VAL A 1 706 ? 19.198 102.751 52.448 1.00 14.73 713 VAL A N 1
ATOM 5332 C CA . VAL A 1 706 ? 20.297 103.663 52.787 1.00 14.14 713 VAL A CA 1
ATOM 5333 C C . VAL A 1 706 ? 19.985 104.485 54.033 1.00 14.38 713 VAL A C 1
ATOM 5334 O O . VAL A 1 706 ? 19.147 105.394 53.981 1.00 13.74 713 VAL A O 1
ATOM 5338 N N . TYR A 1 707 ? 20.652 104.181 55.149 1.00 14.29 714 TYR A N 1
ATOM 5339 C CA . TYR A 1 707 ? 20.381 104.921 56.386 1.00 14.86 714 TYR A CA 1
ATOM 5340 C C . TYR A 1 707 ? 20.665 106.422 56.230 1.00 14.38 714 TYR A C 1
ATOM 5341 O O . TYR A 1 707 ? 21.687 106.823 55.666 1.00 14.71 714 TYR A O 1
ATOM 5350 N N . GLY A 1 708 ? 19.743 107.244 56.725 1.00 14.07 715 GLY A N 1
ATOM 5351 C CA . GLY A 1 708 ? 19.930 108.682 56.761 1.00 13.00 715 GLY A CA 1
ATOM 5352 C C . GLY A 1 708 ? 19.455 109.430 55.527 1.00 12.76 715 GLY A C 1
ATOM 5353 O O . GLY A 1 708 ? 19.189 110.637 55.604 1.00 13.92 715 GLY A O 1
ATOM 5354 N N . ARG A 1 709 ? 19.347 108.739 54.393 1.00 10.55 716 ARG A N 1
ATOM 5355 C CA . ARG A 1 709 ? 18.958 109.407 53.149 1.00 10.73 716 ARG A CA 1
ATOM 5356 C C . ARG A 1 709 ? 17.481 109.759 53.169 1.00 11.23 716 ARG A C 1
ATOM 5357 O O . ARG A 1 709 ? 16.652 108.965 53.618 1.00 11.53 716 ARG A O 1
ATOM 5365 N N . VAL A 1 710 ? 17.149 110.953 52.691 1.00 9.79 717 VAL A N 1
ATOM 5366 C CA . VAL A 1 710 ? 15.760 111.383 52.658 1.00 9.03 717 VAL A CA 1
ATOM 5367 C C . VAL A 1 710 ? 15.476 112.050 51.321 1.00 10.48 717 VAL A C 1
ATOM 5368 O O . VAL A 1 710 ? 16.345 112.710 50.755 1.00 12.06 717 VAL A O 1
ATOM 5372 N N . TYR A 1 711 ? 14.270 111.829 50.802 1.00 9.66 718 TYR A N 1
ATOM 5373 C CA . TYR A 1 711 ? 13.809 112.484 49.591 1.00 8.71 718 TYR A CA 1
ATOM 5374 C C . TYR A 1 711 ? 12.696 113.453 49.973 1.00 9.14 718 TYR A C 1
ATOM 5375 O O . TYR A 1 711 ? 11.679 113.035 50.531 1.00 9.13 718 TYR A O 1
ATOM 5384 N N . VAL A 1 712 ? 12.891 114.736 49.670 1.00 8.83 719 VAL A N 1
ATOM 5385 C CA . VAL A 1 712 ? 11.960 115.793 50.078 1.00 9.26 719 VAL A CA 1
ATOM 5386 C C . VAL A 1 712 ? 11.314 116.491 48.876 1.00 8.37 719 VAL A C 1
ATOM 5387 O O . VAL A 1 712 ? 12.006 116.936 47.962 1.00 8.76 719 VAL A O 1
ATOM 5391 N N . SER A 1 713 ? 9.985 116.578 48.878 1.00 8.47 720 SER A N 1
ATOM 5392 C CA . SER A 1 713 ? 9.250 117.302 47.847 1.00 7.26 720 SER A CA 1
ATOM 5393 C C . SER A 1 713 ? 9.485 118.806 47.952 1.00 8.61 720 SER A C 1
ATOM 5394 O O . SER A 1 713 ? 9.668 119.345 49.053 1.00 9.09 720 SER A O 1
ATOM 5397 N N . THR A 1 714 ? 9.494 119.480 46.806 1.00 8.87 721 THR A N 1
ATOM 5398 C CA . THR A 1 714 ? 9.421 120.937 46.779 1.00 8.88 721 THR A CA 1
ATOM 5399 C C . THR A 1 714 ? 8.422 121.342 45.717 1.00 9.58 721 THR A C 1
ATOM 5400 O O . THR A 1 714 ? 8.038 120.540 44.856 1.00 10.96 721 THR A O 1
ATOM 5404 N N . ASN A 1 715 ? 8.025 122.602 45.752 1.00 8.37 722 ASN A N 1
ATOM 5405 C CA . ASN A 1 715 ? 7.095 123.099 44.759 1.00 9.79 722 ASN A CA 1
ATOM 5406 C C . ASN A 1 715 ? 7.793 124.096 43.845 1.00 9.27 722 ASN A C 1
ATOM 5407 O O . ASN A 1 715 ? 7.517 125.289 43.902 1.00 10.30 722 ASN A O 1
ATOM 5412 N N . GLY A 1 716 ? 8.736 123.607 43.037 1.00 7.37 723 GLY A N 1
ATOM 5413 C CA . GLY A 1 716 ? 9.449 124.467 42.110 1.00 6.48 723 GLY A CA 1
ATOM 5414 C C . GLY A 1 716 ? 10.957 124.313 42.150 1.00 8.93 723 GLY A C 1
ATOM 5415 O O . GLY A 1 716 ? 11.673 124.976 41.386 1.00 9.51 723 GLY A O 1
ATOM 5416 N N . ARG A 1 717 ? 11.444 123.453 43.042 1.00 8.61 724 ARG A N 1
ATOM 5417 C CA . ARG A 1 717 ? 12.881 123.212 43.151 1.00 8.04 724 ARG A CA 1
ATOM 5418 C C . ARG A 1 717 ? 13.194 121.720 43.072 1.00 8.86 724 ARG A C 1
ATOM 5419 O O . ARG A 1 717 ? 14.196 121.249 43.606 1.00 9.78 724 ARG A O 1
ATOM 5427 N N . GLY A 1 718 ? 12.327 120.976 42.399 1.00 9.28 725 GLY A N 1
ATOM 5428 C CA . GLY A 1 718 ? 12.588 119.570 42.132 1.00 8.89 725 GLY A CA 1
ATOM 5429 C C . GLY A 1 718 ? 12.599 118.694 43.374 1.00 8.43 725 GLY A C 1
ATOM 5430 O O . GLY A 1 718 ? 12.025 119.037 44.416 1.00 9.07 725 GLY A O 1
ATOM 5431 N N . ILE A 1 719 ? 13.262 117.552 43.251 1.00 8.18 726 ILE A N 1
ATOM 5432 C CA . ILE A 1 719 ? 13.381 116.580 44.326 1.00 6.92 726 ILE A CA 1
ATOM 5433 C C . ILE A 1 719 ? 14.671 116.799 45.086 1.00 7.69 726 ILE A C 1
ATOM 5434 O O . ILE A 1 719 ? 15.750 116.636 44.519 1.00 8.80 726 ILE A O 1
ATOM 5439 N N . GLN A 1 720 ? 14.576 117.162 46.361 1.00 8.03 727 GLN A N 1
ATOM 5440 C CA . GLN A 1 720 ? 15.771 117.349 47.184 1.00 8.24 727 GLN A CA 1
ATOM 5441 C C . GLN A 1 720 ? 16.173 116.064 47.893 1.00 9.59 727 GLN A C 1
ATOM 5442 O O . GLN A 1 720 ? 15.365 115.435 48.583 1.00 10.30 727 GLN A O 1
ATOM 5448 N N . VAL A 1 721 ? 17.430 115.673 47.704 1.00 8.96 728 VAL A N 1
ATOM 5449 C CA . VAL A 1 721 ? 17.975 114.459 48.307 1.00 10.20 728 VAL A CA 1
ATOM 5450 C C . VAL A 1 721 ? 18.970 114.844 49.391 1.00 10.46 728 VAL A C 1
ATOM 5451 O O . VAL A 1 721 ? 19.983 115.483 49.106 1.00 10.44 728 VAL A O 1
ATOM 5455 N N . GLY A 1 722 ? 18.671 114.463 50.631 1.00 10.73 729 GLY A N 1
ATOM 5456 C CA . GLY A 1 722 ? 19.556 114.722 51.755 1.00 11.88 729 GLY A CA 1
ATOM 5457 C C . GLY A 1 722 ? 20.321 113.482 52.165 1.00 12.98 729 GLY A C 1
ATOM 5458 O O . GLY A 1 722 ? 19.751 112.401 52.291 1.00 13.75 729 GLY A O 1
ATOM 5459 N N . GLU A 1 723 ? 21.619 113.630 52.377 1.00 14.02 730 GLU A N 1
ATOM 5460 C CA . GLU A 1 723 ? 22.448 112.492 52.741 1.00 17.63 730 GLU A CA 1
ATOM 5461 C C . GLU A 1 723 ? 23.368 112.848 53.904 1.00 18.34 730 GLU A C 1
ATOM 5462 O O . GLU A 1 723 ? 23.846 113.977 54.004 1.00 16.75 730 GLU A O 1
ATOM 5468 N N . THR A 1 724 ? 23.590 111.910 54.791 1.00 21.19 731 THR A N 1
ATOM 5469 C CA . THR A 1 724 ? 24.489 112.185 55.891 1.00 25.98 731 THR A CA 1
ATOM 5470 C C . THR A 1 724 ? 25.859 111.695 55.447 1.00 29.83 731 THR A C 1
ATOM 5471 O O . THR A 1 724 ? 26.683 111.269 56.315 1.00 30.93 731 THR A O 1
ATOM 5476 N N . THR B 1 2 ? 46.858 89.845 15.889 1.00 42.05 9 THR B N 1
ATOM 5477 C CA . THR B 1 2 ? 46.898 91.278 15.625 1.00 39.68 9 THR B CA 1
ATOM 5478 C C . THR B 1 2 ? 45.512 91.913 15.805 1.00 33.97 9 THR B C 1
ATOM 5479 O O . THR B 1 2 ? 45.399 93.012 16.361 1.00 35.20 9 THR B O 1
ATOM 5482 N N . TYR B 1 3 ? 44.466 91.236 15.330 1.00 27.04 10 TYR B N 1
ATOM 5483 C CA . TYR B 1 3 ? 43.086 91.691 15.576 1.00 20.59 10 TYR B CA 1
ATOM 5484 C C . TYR B 1 3 ? 42.447 90.902 16.706 1.00 18.74 10 TYR B C 1
ATOM 5485 O O . TYR B 1 3 ? 42.650 89.697 16.826 1.00 19.17 10 TYR B O 1
ATOM 5494 N N . THR B 1 4 ? 41.677 91.591 17.540 1.00 17.21 11 THR B N 1
ATOM 5495 C CA . THR B 1 4 ? 40.828 90.923 18.515 1.00 17.30 11 THR B CA 1
ATOM 5496 C C . THR B 1 4 ? 39.398 91.001 17.995 1.00 16.47 11 THR B C 1
ATOM 5497 O O . THR B 1 4 ? 39.060 91.919 17.239 1.00 17.58 11 THR B O 1
ATOM 5501 N N . TRP B 1 5 ? 38.565 90.039 18.377 1.00 14.50 12 TRP B N 1
ATOM 5502 C CA . TRP B 1 5 ? 37.179 90.009 17.914 1.00 12.98 12 TRP B CA 1
ATOM 5503 C C . TRP B 1 5 ? 36.244 89.867 19.099 1.00 12.89 12 TRP B C 1
ATOM 5504 O O . TRP B 1 5 ? 36.525 89.107 20.032 1.00 13.84 12 TRP B O 1
ATOM 5515 N N . LYS B 1 6 ? 35.142 90.612 19.062 1.00 12.29 13 LYS B N 1
ATOM 5516 C CA . LYS B 1 6 ? 34.092 90.515 20.074 1.00 11.71 13 LYS B CA 1
ATOM 5517 C C . LYS B 1 6 ? 32.746 90.804 19.422 1.00 12.78 13 LYS B C 1
ATOM 5518 O O . LYS B 1 6 ? 32.687 91.431 18.365 1.00 13.34 13 LYS B O 1
ATOM 5524 N N . ASN B 1 7 ? 31.658 90.364 20.046 1.00 11.67 14 ASN B N 1
ATOM 5525 C CA . ASN B 1 7 ? 30.343 90.778 19.573 1.00 11.02 14 ASN B CA 1
ATOM 5526 C C . ASN B 1 7 ? 29.994 92.183 20.041 1.00 11.51 14 ASN B C 1
ATOM 5527 O O . ASN B 1 7 ? 30.382 92.591 21.141 1.00 12.71 14 ASN B O 1
ATOM 5532 N N . ALA B 1 8 ? 29.265 92.921 19.205 1.00 10.58 15 ALA B N 1
ATOM 5533 C CA . ALA B 1 8 ? 28.553 94.096 19.684 1.00 11.23 15 ALA B CA 1
ATOM 5534 C C . ALA B 1 8 ? 27.427 93.563 20.562 1.00 12.14 15 ALA B C 1
ATOM 5535 O O . ALA B 1 8 ? 26.540 92.858 20.072 1.00 14.56 15 ALA B O 1
ATOM 5537 N N . ARG B 1 9 ? 27.466 93.857 21.858 1.00 10.62 16 ARG B N 1
ATOM 5538 C CA . ARG B 1 9 ? 26.633 93.109 22.805 1.00 9.02 16 ARG B CA 1
ATOM 5539 C C . ARG B 1 9 ? 25.126 93.323 22.632 1.00 9.44 16 ARG B C 1
ATOM 5540 O O . ARG B 1 9 ? 24.641 94.456 22.644 1.00 9.61 16 ARG B O 1
ATOM 5548 N N . ILE B 1 10 ? 24.403 92.211 22.516 1.00 8.18 17 ILE B N 1
ATOM 5549 C CA . ILE B 1 10 ? 22.950 92.187 22.356 1.00 8.72 17 ILE B CA 1
ATOM 5550 C C . ILE B 1 10 ? 22.317 91.216 23.366 1.00 9.96 17 ILE B C 1
ATOM 5551 O O . ILE B 1 10 ? 21.258 91.510 23.929 1.00 10.04 17 ILE B O 1
ATOM 5556 N N . ASP B 1 11 ? 22.984 90.082 23.592 1.00 9.26 18 ASP B N 1
ATOM 5557 C CA . ASP B 1 11 ? 22.533 88.997 24.494 1.00 9.89 18 ASP B CA 1
ATOM 5558 C C . ASP B 1 11 ? 21.367 88.226 23.888 1.00 11.39 18 ASP B C 1
ATOM 5559 O O . ASP B 1 11 ? 20.217 88.595 24.080 1.00 12.50 18 ASP B O 1
ATOM 5564 N N . GLY B 1 12 ? 21.671 87.153 23.161 1.00 11.00 19 GLY B N 1
ATOM 5565 C CA . GLY B 1 12 ? 20.648 86.311 22.560 1.00 10.67 19 GLY B CA 1
ATOM 5566 C C . GLY B 1 12 ? 20.178 86.779 21.189 1.00 10.38 19 GLY B C 1
ATOM 5567 O O . GLY B 1 12 ? 20.987 87.144 20.321 1.00 12.34 19 GLY B O 1
ATOM 5568 N N . GLY B 1 13 ? 18.866 86.740 20.977 1.00 8.79 20 GLY B N 1
ATOM 5569 C CA . GLY B 1 13 ? 18.279 87.230 19.739 1.00 9.03 20 GLY B CA 1
ATOM 5570 C C . GLY B 1 13 ? 17.747 86.160 18.803 1.00 10.76 20 GLY B C 1
ATOM 5571 O O . GLY B 1 13 ? 17.097 86.483 17.799 1.00 12.12 20 GLY B O 1
ATOM 5572 N N . GLY B 1 14 ? 18.013 84.891 19.115 1.00 9.40 21 GLY B N 1
ATOM 5573 C CA . GLY B 1 14 ? 17.567 83.801 18.262 1.00 9.41 21 GLY B CA 1
ATOM 5574 C C . GLY B 1 14 ? 16.998 82.618 19.026 1.00 9.96 21 GLY B C 1
ATOM 5575 O O . GLY B 1 14 ? 16.875 82.660 20.244 1.00 10.59 21 GLY B O 1
ATOM 5576 N N . PHE B 1 15 ? 16.662 81.556 18.292 1.00 9.12 22 PHE B N 1
ATOM 5577 C CA . PHE B 1 15 ? 16.026 80.366 18.851 1.00 8.44 22 PHE B CA 1
ATOM 5578 C C . PHE B 1 15 ? 17.073 79.426 19.429 1.00 8.51 22 PHE B C 1
ATOM 5579 O O . PHE B 1 15 ? 18.069 79.113 18.758 1.00 8.92 22 PHE B O 1
ATOM 5587 N N . VAL B 1 16 ? 16.861 78.983 20.669 1.00 8.29 23 VAL B N 1
ATOM 5588 C CA . VAL B 1 16 ? 17.716 77.963 21.274 1.00 7.92 23 VAL B CA 1
ATOM 5589 C C . VAL B 1 16 ? 16.903 76.676 21.467 1.00 9.17 23 VAL B C 1
ATOM 5590 O O . VAL B 1 16 ? 16.187 76.517 22.468 1.00 10.26 23 VAL B O 1
ATOM 5594 N N . PRO B 1 17 ? 16.992 75.763 20.485 1.00 9.30 24 PRO B N 1
ATOM 5595 C CA . PRO B 1 17 ? 16.212 74.518 20.468 1.00 9.53 24 PRO B CA 1
ATOM 5596 C C . PRO B 1 17 ? 16.645 73.472 21.494 1.00 9.88 24 PRO B C 1
ATOM 5597 O O . PRO B 1 17 ? 15.862 72.564 21.777 1.00 11.52 24 PRO B O 1
ATOM 5601 N N . GLY B 1 18 ? 17.856 73.573 22.032 1.00 8.15 25 GLY B N 1
ATOM 5602 C CA . GLY B 1 18 ? 18.326 72.552 22.952 1.00 9.02 25 GLY B CA 1
ATOM 5603 C C . GLY B 1 18 ? 19.365 73.035 23.943 1.00 10.06 25 GLY B C 1
ATOM 5604 O O . GLY B 1 18 ? 20.265 73.801 23.599 1.00 9.89 25 GLY B O 1
ATOM 5605 N N . ILE B 1 19 ? 19.219 72.569 25.178 1.00 9.82 26 ILE B N 1
ATOM 5606 C CA . ILE B 1 19 ? 20.130 72.852 26.282 1.00 9.16 26 ILE B CA 1
ATOM 5607 C C . ILE B 1 19 ? 20.481 71.514 26.905 1.00 10.72 26 ILE B C 1
ATOM 5608 O O . ILE B 1 19 ? 19.598 70.683 27.117 1.00 12.23 26 ILE B O 1
ATOM 5613 N N . VAL B 1 20 ? 21.764 71.296 27.176 1.00 11.19 27 VAL B N 1
ATOM 5614 C CA . VAL B 1 20 ? 22.248 70.010 27.674 1.00 9.48 27 VAL B CA 1
ATOM 5615 C C . VAL B 1 20 ? 23.129 70.167 28.913 1.00 10.42 27 VAL B C 1
ATOM 5616 O O . VAL B 1 20 ? 24.186 70.790 28.839 1.00 11.50 27 VAL B O 1
ATOM 5620 N N . PHE B 1 21 ? 22.686 69.617 30.048 1.00 9.46 28 PHE B N 1
ATOM 5621 C CA . PHE B 1 21 ? 23.515 69.520 31.247 1.00 8.39 28 PHE B CA 1
ATOM 5622 C C . PHE B 1 21 ? 24.229 68.169 31.295 1.00 10.30 28 PHE B C 1
ATOM 5623 O O . PHE B 1 21 ? 23.589 67.121 31.120 1.00 11.67 28 PHE B O 1
ATOM 5631 N N . ASN B 1 22 ? 25.530 68.175 31.572 1.00 9.32 29 ASN B N 1
ATOM 5632 C CA . ASN B 1 22 ? 26.247 66.925 31.791 1.00 8.70 29 ASN B CA 1
ATOM 5633 C C . ASN B 1 22 ? 25.754 66.247 33.063 1.00 11.25 29 ASN B C 1
ATOM 5634 O O . ASN B 1 22 ? 25.517 66.910 34.073 1.00 13.30 29 ASN B O 1
ATOM 5639 N N . ARG B 1 23 ? 25.606 64.928 33.033 1.00 10.84 30 ARG B N 1
ATOM 5640 C CA . ARG B 1 23 ? 24.971 64.242 34.159 1.00 11.61 30 ARG B CA 1
ATOM 5641 C C . ARG B 1 23 ? 25.955 63.677 35.194 1.00 11.33 30 ARG B C 1
ATOM 5642 O O . ARG B 1 23 ? 25.545 62.995 36.146 1.00 12.29 30 ARG B O 1
ATOM 5650 N N . SER B 1 24 ? 27.241 63.980 35.024 1.00 11.44 31 SER B N 1
ATOM 5651 C CA . SER B 1 24 ? 28.261 63.500 35.960 1.00 12.29 31 SER B CA 1
ATOM 5652 C C . SER B 1 24 ? 29.101 64.618 36.567 1.00 13.48 31 SER B C 1
ATOM 5653 O O . SER B 1 24 ? 29.776 64.406 37.580 1.00 14.68 31 SER B O 1
ATOM 5656 N N . GLU B 1 25 ? 29.096 65.793 35.942 1.00 12.30 32 GLU B N 1
ATOM 5657 C CA . GLU B 1 25 ? 29.888 66.907 36.467 1.00 13.22 32 GLU B CA 1
ATOM 5658 C C . GLU B 1 25 ? 29.071 68.174 36.642 1.00 12.99 32 GLU B C 1
ATOM 5659 O O . GLU B 1 25 ? 28.556 68.731 35.670 1.00 12.80 32 GLU B O 1
ATOM 5665 N N . LYS B 1 26 ? 28.981 68.627 37.890 1.00 12.21 33 LYS B N 1
ATOM 5666 C CA . LYS B 1 26 ? 28.218 69.814 38.245 1.00 11.18 33 LYS B CA 1
ATOM 5667 C C . LYS B 1 26 ? 28.690 71.048 37.469 1.00 11.69 33 LYS B C 1
ATOM 5668 O O . LYS B 1 26 ? 29.897 71.270 37.317 1.00 12.96 33 LYS B O 1
ATOM 5674 N N . ASN B 1 27 ? 27.712 71.821 36.989 1.00 10.31 34 ASN B N 1
ATOM 5675 C CA . ASN B 1 27 ? 27.885 73.104 36.286 1.00 11.23 34 ASN B CA 1
ATOM 5676 C C . ASN B 1 27 ? 28.453 73.001 34.879 1.00 12.24 34 ASN B C 1
ATOM 5677 O O . ASN B 1 27 ? 28.820 74.015 34.278 1.00 13.15 34 ASN B O 1
ATOM 5682 N N . LEU B 1 28 ? 28.496 71.792 34.329 1.00 11.80 35 LEU B N 1
ATOM 5683 C CA . LEU B 1 28 ? 28.900 71.633 32.932 1.00 10.52 35 LEU B CA 1
ATOM 5684 C C . LEU B 1 28 ? 27.652 71.556 32.072 1.00 9.64 35 LEU B C 1
ATOM 5685 O O . LEU B 1 28 ? 26.826 70.648 32.244 1.00 9.64 35 LEU B O 1
ATOM 5690 N N . ALA B 1 29 ? 27.493 72.521 31.170 1.00 7.98 36 ALA B N 1
ATOM 5691 C CA . ALA B 1 29 ? 26.316 72.565 30.314 1.00 7.32 36 ALA B CA 1
ATOM 5692 C C . ALA B 1 29 ? 26.637 73.161 28.946 1.00 9.80 36 ALA B C 1
ATOM 5693 O O . ALA B 1 29 ? 27.621 73.898 28.789 1.00 11.23 36 ALA B O 1
ATOM 5695 N N . TYR B 1 30 ? 25.799 72.837 27.965 1.00 8.90 37 TYR B N 1
ATOM 5696 C CA . TYR B 1 30 ? 25.935 73.360 26.603 1.00 8.46 37 TYR B CA 1
ATOM 5697 C C . TYR B 1 30 ? 24.597 73.811 26.058 1.00 7.82 37 TYR B C 1
ATOM 5698 O O . TYR B 1 30 ? 23.555 73.425 26.579 1.00 7.81 37 TYR B O 1
ATOM 5707 N N . ALA B 1 31 ? 24.631 74.611 24.995 1.00 8.56 38 ALA B N 1
ATOM 5708 C CA . ALA B 1 31 ? 23.422 74.986 24.254 1.00 8.69 38 ALA B CA 1
ATOM 5709 C C . ALA B 1 31 ? 23.650 74.821 22.757 1.00 10.33 38 ALA B C 1
ATOM 5710 O O . ALA B 1 31 ? 24.754 75.064 22.269 1.00 10.69 38 ALA B O 1
ATOM 5712 N N . ARG B 1 32 ? 22.612 74.412 22.026 1.00 9.47 39 ARG B N 1
ATOM 5713 C CA . ARG B 1 32 ? 22.717 74.333 20.564 1.00 9.81 39 ARG B CA 1
ATOM 5714 C C . ARG B 1 32 ? 21.768 75.338 19.925 1.00 10.87 39 ARG B C 1
ATOM 5715 O O . ARG B 1 32 ? 20.720 75.638 20.487 1.00 11.27 39 ARG B O 1
ATOM 5723 N N . THR B 1 33 ? 22.152 75.867 18.764 1.00 10.23 40 THR B N 1
ATOM 5724 C CA . THR B 1 33 ? 21.307 76.786 18.012 1.00 9.76 40 THR B CA 1
ATOM 5725 C C . THR B 1 33 ? 21.045 76.253 16.612 1.00 10.61 40 THR B C 1
ATOM 5726 O O . THR B 1 33 ? 21.729 75.323 16.151 1.00 11.23 40 THR B O 1
ATOM 5730 N N . ASP B 1 34 ? 20.067 76.842 15.927 1.00 9.81 41 ASP B N 1
ATOM 5731 C CA . ASP B 1 34 ? 19.692 76.333 14.614 1.00 10.22 41 ASP B CA 1
ATOM 5732 C C . ASP B 1 34 ? 20.524 76.918 13.455 1.00 10.42 41 ASP B C 1
ATOM 5733 O O . ASP B 1 34 ? 20.680 76.261 12.414 1.00 8.67 41 ASP B O 1
ATOM 5738 N N . ILE B 1 35 ? 21.088 78.112 13.627 1.00 10.57 42 ILE B N 1
ATOM 5739 C CA . ILE B 1 35 ? 21.951 78.675 12.584 1.00 9.80 42 ILE B CA 1
ATOM 5740 C C . ILE B 1 35 ? 23.257 79.264 13.120 1.00 10.20 42 ILE B C 1
ATOM 5741 O O . ILE B 1 35 ? 24.041 79.827 12.348 1.00 10.90 42 ILE B O 1
ATOM 5746 N N . GLY B 1 36 ? 23.509 79.132 14.420 1.00 10.40 43 GLY B N 1
ATOM 5747 C CA . GLY B 1 36 ? 24.599 79.875 15.048 1.00 9.52 43 GLY B CA 1
ATOM 5748 C C . GLY B 1 36 ? 25.551 79.088 15.933 1.00 9.58 43 GLY B C 1
ATOM 5749 O O . GLY B 1 36 ? 26.095 79.624 16.918 1.00 9.43 43 GLY B O 1
ATOM 5750 N N . GLY B 1 37 ? 25.757 77.819 15.590 1.00 9.50 44 GLY B N 1
ATOM 5751 C CA . GLY B 1 37 ? 26.731 76.991 16.278 1.00 9.50 44 GLY B CA 1
ATOM 5752 C C . GLY B 1 37 ? 26.266 76.513 17.642 1.00 9.53 44 GLY B C 1
ATOM 5753 O O . GLY B 1 37 ? 25.072 76.390 17.896 1.00 9.25 44 GLY B O 1
ATOM 5754 N N . ALA B 1 38 ? 27.221 76.244 18.521 1.00 7.96 45 ALA B N 1
ATOM 5755 C CA . ALA B 1 38 ? 26.922 75.706 19.849 1.00 8.53 45 ALA B CA 1
ATOM 5756 C C . ALA B 1 38 ? 27.749 76.462 20.868 1.00 9.54 45 ALA B C 1
ATOM 5757 O O . ALA B 1 38 ? 28.710 77.140 20.499 1.00 10.87 45 ALA B O 1
ATOM 5759 N N . TYR B 1 39 ? 27.376 76.341 22.139 1.00 7.99 46 TYR B N 1
ATOM 5760 C CA . TYR B 1 39 ? 27.987 77.107 23.225 1.00 7.50 46 TYR B CA 1
ATOM 5761 C C . TYR B 1 39 ? 28.263 76.239 24.434 1.00 7.75 46 TYR B C 1
ATOM 5762 O O . TYR B 1 39 ? 27.530 75.279 24.679 1.00 9.11 46 TYR B O 1
ATOM 5771 N N . ARG B 1 40 ? 29.297 76.587 25.202 1.00 8.35 47 ARG B N 1
ATOM 5772 C CA . ARG B 1 40 ? 29.524 75.973 26.509 1.00 10.47 47 ARG B CA 1
ATOM 5773 C C . ARG B 1 40 ? 29.273 76.991 27.624 1.00 11.03 47 ARG B C 1
ATOM 5774 O O . ARG B 1 40 ? 29.703 78.148 27.520 1.00 11.17 47 ARG B O 1
ATOM 5782 N N . TRP B 1 41 ? 28.586 76.555 28.680 1.00 9.66 48 TRP B N 1
ATOM 5783 C CA . TRP B 1 41 ? 28.304 77.391 29.852 1.00 10.40 48 TRP B CA 1
ATOM 5784 C C . TRP B 1 41 ? 29.561 77.681 30.656 1.00 10.94 48 TRP B C 1
ATOM 5785 O O . TRP B 1 41 ? 30.400 76.808 30.861 1.00 11.81 48 TRP B O 1
ATOM 5796 N N . ASP B 1 42 ? 29.667 78.921 31.106 1.00 10.18 49 ASP B N 1
ATOM 5797 C CA . ASP B 1 42 ? 30.751 79.370 31.967 1.00 11.70 49 ASP B CA 1
ATOM 5798 C C . ASP B 1 42 ? 30.134 79.794 33.294 1.00 12.58 49 ASP B C 1
ATOM 5799 O O . ASP B 1 42 ? 29.555 80.873 33.389 1.00 13.80 49 ASP B O 1
ATOM 5804 N N . GLN B 1 43 ? 30.222 78.929 34.301 1.00 12.30 50 GLN B N 1
ATOM 5805 C CA . GLN B 1 43 ? 29.543 79.178 35.571 1.00 14.41 50 GLN B CA 1
ATOM 5806 C C . GLN B 1 43 ? 30.074 80.419 36.297 1.00 15.96 50 GLN B C 1
ATOM 5807 O O . GLN B 1 43 ? 29.302 81.188 36.870 1.00 17.11 50 GLN B O 1
ATOM 5813 N N . SER B 1 44 ? 31.386 80.620 36.274 1.00 16.70 51 SER B N 1
ATOM 5814 C CA . SER B 1 44 ? 31.967 81.728 37.020 1.00 19.17 51 SER B CA 1
ATOM 5815 C C . SER B 1 44 ? 31.558 83.065 36.399 1.00 18.58 51 SER B C 1
ATOM 5816 O O . SER B 1 44 ? 31.357 84.046 37.109 1.00 20.21 51 SER B O 1
ATOM 5819 N N . GLY B 1 45 ? 31.409 83.091 35.079 1.00 16.91 52 GLY B N 1
ATOM 5820 C CA . GLY B 1 45 ? 31.010 84.304 34.382 1.00 16.32 52 GLY B CA 1
ATOM 5821 C C . GLY B 1 45 ? 29.509 84.444 34.152 1.00 17.46 52 GLY B C 1
ATOM 5822 O O . GLY B 1 45 ? 29.051 85.486 33.679 1.00 17.86 52 GLY B O 1
ATOM 5823 N N . LYS B 1 46 ? 28.750 83.402 34.494 1.00 17.19 53 LYS B N 1
ATOM 5824 C CA . LYS B 1 46 ? 27.313 83.337 34.206 1.00 16.24 53 LYS B CA 1
ATOM 5825 C C . LYS B 1 46 ? 27.050 83.701 32.746 1.00 14.81 53 LYS B C 1
ATOM 5826 O O . LYS B 1 46 ? 26.206 84.556 32.435 1.00 14.94 53 LYS B O 1
ATOM 5832 N N . GLN B 1 47 ? 27.786 83.050 31.850 1.00 12.42 54 GLN B N 1
ATOM 5833 C CA . GLN B 1 47 ? 27.724 83.390 30.430 1.00 11.17 54 GLN B CA 1
ATOM 5834 C C . GLN B 1 47 ? 28.058 82.169 29.586 1.00 11.76 54 GLN B C 1
ATOM 5835 O O . GLN B 1 47 ? 28.505 81.142 30.114 1.00 13.34 54 GLN B O 1
ATOM 5841 N N . TRP B 1 48 ? 27.835 82.287 28.282 1.00 9.79 55 TRP B N 1
ATOM 5842 C CA . TRP B 1 48 ? 28.084 81.207 27.341 1.00 9.02 55 TRP B CA 1
ATOM 5843 C C . TRP B 1 48 ? 29.277 81.527 26.448 1.00 11.32 55 TRP B C 1
ATOM 5844 O O . TRP B 1 48 ? 29.498 82.688 26.103 1.00 12.84 55 TRP B O 1
ATOM 5855 N N . LYS B 1 49 ? 30.021 80.494 26.056 1.00 10.12 56 LYS B N 1
ATOM 5856 C CA . LYS B 1 49 ? 31.162 80.639 25.144 1.00 10.60 56 LYS B CA 1
ATOM 5857 C C . LYS B 1 49 ? 30.910 79.915 23.818 1.00 10.36 56 LYS B C 1
ATOM 5858 O O . LYS B 1 49 ? 30.590 78.721 23.817 1.00 12.51 56 LYS B O 1
ATOM 5864 N N . PRO B 1 50 ? 31.074 80.618 22.684 1.00 10.02 57 PRO B N 1
ATOM 5865 C CA . PRO B 1 50 ? 30.845 79.994 21.371 1.00 9.72 57 PRO B CA 1
ATOM 5866 C C . PRO B 1 50 ? 31.930 78.969 21.007 1.00 9.29 57 PRO B C 1
ATOM 5867 O O . PRO B 1 50 ? 33.104 79.205 21.326 1.00 10.64 57 PRO B O 1
ATOM 5871 N N . LEU B 1 51 ? 31.552 77.878 20.340 1.00 9.55 58 LEU B N 1
ATOM 5872 C CA . LEU B 1 51 ? 32.473 76.755 20.081 1.00 9.21 58 LEU B CA 1
ATOM 5873 C C . LEU B 1 51 ? 32.769 76.478 18.612 1.00 9.72 58 LEU B C 1
ATOM 5874 O O . LEU B 1 51 ? 33.731 75.768 18.297 1.00 10.57 58 LEU B O 1
ATOM 5879 N N . LEU B 1 52 ? 31.938 77.000 17.715 1.00 11.05 59 LEU B N 1
ATOM 5880 C CA . LEU B 1 52 ? 32.041 76.653 16.292 1.00 9.93 59 LEU B CA 1
ATOM 5881 C C . LEU B 1 52 ? 32.366 77.844 15.376 1.00 10.42 59 LEU B C 1
ATOM 5882 O O . LEU B 1 52 ? 32.088 77.798 14.172 1.00 10.57 59 LEU B O 1
ATOM 5887 N N . ASP B 1 53 ? 32.969 78.899 15.923 1.00 10.28 60 ASP B N 1
ATOM 5888 C CA . ASP B 1 53 ? 33.272 80.082 15.109 1.00 10.63 60 ASP B CA 1
ATOM 5889 C C . ASP B 1 53 ? 34.314 79.799 14.021 1.00 11.72 60 ASP B C 1
ATOM 5890 O O . ASP B 1 53 ? 34.470 80.589 13.085 1.00 11.86 60 ASP B O 1
ATOM 5895 N N . TRP B 1 54 ? 35.023 78.680 14.146 1.00 10.49 61 TRP B N 1
ATOM 5896 C CA . TRP B 1 54 ? 35.985 78.247 13.129 1.00 11.32 61 TRP B CA 1
ATOM 5897 C C . TRP B 1 54 ? 35.331 77.743 11.834 1.00 11.51 61 TRP B C 1
ATOM 5898 O O . TRP B 1 54 ? 35.994 77.646 10.796 1.00 13.30 61 TRP B O 1
ATOM 5909 N N . VAL B 1 55 ? 34.048 77.391 11.894 1.00 10.40 62 VAL B N 1
ATOM 5910 C CA . VAL B 1 55 ? 33.348 76.889 10.708 1.00 11.33 62 VAL B CA 1
ATOM 5911 C C . VAL B 1 55 ? 33.343 77.961 9.626 1.00 12.24 62 VAL B C 1
ATOM 5912 O O . VAL B 1 55 ? 32.887 79.084 9.861 1.00 13.38 62 VAL B O 1
ATOM 5916 N N . ASP B 1 56 ? 33.868 77.609 8.451 1.00 12.56 63 ASP B N 1
ATOM 5917 C CA . ASP B 1 56 ? 34.227 78.588 7.428 1.00 12.82 63 ASP B CA 1
ATOM 5918 C C . ASP B 1 56 ? 33.137 78.835 6.387 1.00 12.54 63 ASP B C 1
ATOM 5919 O O . ASP B 1 56 ? 32.100 78.179 6.379 1.00 13.34 63 ASP B O 1
ATOM 5924 N N . TRP B 1 57 ? 33.404 79.797 5.508 1.00 11.32 64 TRP B N 1
ATOM 5925 C CA . TRP B 1 57 ? 32.498 80.193 4.434 1.00 11.74 64 TRP B CA 1
ATOM 5926 C C . TRP B 1 57 ? 31.987 78.992 3.628 1.00 12.67 64 TRP B C 1
ATOM 5927 O O . TRP B 1 57 ? 30.789 78.842 3.408 1.00 14.72 64 TRP B O 1
ATOM 5938 N N . ASP B 1 58 ? 32.902 78.133 3.199 1.00 13.77 65 ASP B N 1
ATOM 5939 C CA . ASP B 1 58 ? 32.549 77.026 2.315 1.00 15.32 65 ASP B CA 1
ATOM 5940 C C . ASP B 1 58 ? 31.822 75.892 3.039 1.00 15.23 65 ASP B C 1
ATOM 5941 O O . ASP B 1 58 ? 31.231 75.025 2.402 1.00 18.61 65 ASP B O 1
ATOM 5946 N N . ARG B 1 59 ? 31.865 75.895 4.364 1.00 11.83 66 ARG B N 1
ATOM 5947 C CA . ARG B 1 59 ? 31.168 74.866 5.136 1.00 12.15 66 ARG B CA 1
ATOM 5948 C C . ARG B 1 59 ? 30.109 75.463 6.063 1.00 11.22 66 ARG B C 1
ATOM 5949 O O . ARG B 1 59 ? 29.829 74.927 7.140 1.00 11.27 66 ARG B O 1
ATOM 5957 N N . TRP B 1 60 ? 29.505 76.562 5.628 1.00 11.11 67 TRP B N 1
ATOM 5958 C CA . TRP B 1 60 ? 28.595 77.325 6.483 1.00 10.53 67 TRP B CA 1
ATOM 5959 C C . TRP B 1 60 ? 27.447 76.470 7.023 1.00 10.91 67 TRP B C 1
ATOM 5960 O O . TRP B 1 60 ? 26.923 76.736 8.109 1.00 13.10 67 TRP B O 1
ATOM 5971 N N . GLY B 1 61 ? 27.078 75.422 6.290 1.00 10.45 68 GLY B N 1
ATOM 5972 C CA . GLY B 1 61 ? 25.966 74.583 6.702 1.00 10.42 68 GLY B CA 1
ATOM 5973 C C . GLY B 1 61 ? 26.209 73.915 8.046 1.00 10.45 68 GLY B C 1
ATOM 5974 O O . GLY B 1 61 ? 25.270 73.556 8.755 1.00 11.80 68 GLY B O 1
ATOM 5975 N N . TRP B 1 62 ? 27.476 73.757 8.408 1.00 8.93 69 TRP B N 1
ATOM 5976 C CA . TRP B 1 62 ? 27.829 73.133 9.680 1.00 10.26 69 TRP B CA 1
ATOM 5977 C C . TRP B 1 62 ? 27.615 74.070 10.881 1.00 10.66 69 TRP B C 1
ATOM 5978 O O . TRP B 1 62 ? 27.892 73.691 12.028 1.00 10.08 69 TRP B O 1
ATOM 5989 N N . THR B 1 63 ? 27.123 75.283 10.638 1.00 10.05 70 THR B N 1
ATOM 5990 C CA . THR B 1 63 ? 26.768 76.153 11.761 1.00 10.74 70 THR B CA 1
ATOM 5991 C C . THR B 1 63 ? 25.381 75.800 12.299 1.00 11.40 70 THR B C 1
ATOM 5992 O O . THR B 1 63 ? 24.985 76.290 13.354 1.00 12.31 70 THR B O 1
ATOM 5996 N N . GLY B 1 64 ? 24.647 74.951 11.577 1.00 9.76 71 GLY B N 1
ATOM 5997 C CA . GLY B 1 64 ? 23.358 74.468 12.049 1.00 9.64 71 GLY B CA 1
ATOM 5998 C C . GLY B 1 64 ? 23.562 73.255 12.941 1.00 10.09 71 GLY B C 1
ATOM 5999 O O . GLY B 1 64 ? 24.191 72.291 12.526 1.00 11.25 71 GLY B O 1
ATOM 6000 N N . VAL B 1 65 ? 23.061 73.298 14.174 1.00 10.43 72 VAL B N 1
ATOM 6001 C CA . VAL B 1 65 ? 23.326 72.210 15.113 1.00 9.11 72 VAL B CA 1
ATOM 6002 C C . VAL B 1 65 ? 22.067 71.452 15.499 1.00 9.43 72 VAL B C 1
ATOM 6003 O O . VAL B 1 65 ? 21.277 71.900 16.342 1.00 9.76 72 VAL B O 1
ATOM 6007 N N . VAL B 1 66 ? 21.907 70.294 14.866 1.00 9.23 73 VAL B N 1
ATOM 6008 C CA . VAL B 1 66 ? 20.774 69.384 15.035 1.00 11.73 73 VAL B CA 1
ATOM 6009 C C . VAL B 1 66 ? 20.689 68.755 16.418 1.00 10.72 73 VAL B C 1
ATOM 6010 O O . VAL B 1 66 ? 19.599 68.554 16.979 1.00 10.22 73 VAL B O 1
ATOM 6014 N N . SER B 1 67 ? 21.845 68.426 16.972 1.00 9.62 74 SER B N 1
ATOM 6015 C CA . SER B 1 67 ? 21.870 67.741 18.249 1.00 9.38 74 SER B CA 1
ATOM 6016 C C . SER B 1 67 ? 23.240 67.866 18.893 1.00 9.62 74 SER B C 1
ATOM 6017 O O . SER B 1 67 ? 24.236 68.063 18.204 1.00 10.45 74 SER B O 1
ATOM 6020 N N . LEU B 1 68 ? 23.272 67.737 20.215 1.00 7.48 75 LEU B N 1
ATOM 6021 C CA . LEU B 1 68 ? 24.515 67.809 20.969 1.00 8.54 75 LEU B CA 1
ATOM 6022 C C . LEU B 1 68 ? 24.459 66.818 22.126 1.00 9.64 75 LEU B C 1
ATOM 6023 O O . LEU B 1 68 ? 23.428 66.704 22.798 1.00 11.24 75 LEU B O 1
ATOM 6028 N N . ALA B 1 69 ? 25.560 66.104 22.356 1.00 9.16 76 ALA B N 1
ATOM 6029 C CA . ALA B 1 69 ? 25.646 65.150 23.460 1.00 8.33 76 ALA B CA 1
ATOM 6030 C C . ALA B 1 69 ? 26.907 65.396 24.277 1.00 9.50 76 ALA B C 1
ATOM 6031 O O . ALA B 1 69 ? 27.999 65.515 23.714 1.00 10.97 76 ALA B O 1
ATOM 6033 N N . SER B 1 70 ? 26.741 65.468 25.598 1.00 9.25 77 SER B N 1
ATOM 6034 C CA . SER B 1 70 ? 27.849 65.641 26.541 1.00 8.89 77 SER B CA 1
ATOM 6035 C C . SER B 1 70 ? 28.070 64.335 27.295 1.00 11.56 77 SER B C 1
ATOM 6036 O O . SER B 1 70 ? 27.200 63.883 28.038 1.00 12.21 77 SER B O 1
ATOM 6039 N N . ASP B 1 71 ? 29.240 63.737 27.086 1.00 11.38 78 ASP B N 1
ATOM 6040 C CA . ASP B 1 71 ? 29.594 62.407 27.584 1.00 11.65 78 ASP B CA 1
ATOM 6041 C C . ASP B 1 71 ? 29.530 62.307 29.117 1.00 13.26 78 ASP B C 1
ATOM 6042 O O . ASP B 1 71 ? 30.323 62.935 29.812 1.00 14.11 78 ASP B O 1
ATOM 6047 N N . THR B 1 72 ? 28.597 61.521 29.651 1.00 11.50 79 THR B N 1
ATOM 6048 C CA . THR B 1 72 ? 28.512 61.366 31.104 1.00 13.57 79 THR B CA 1
ATOM 6049 C C . THR B 1 72 ? 29.685 60.533 31.647 1.00 14.21 79 THR B C 1
ATOM 6050 O O . THR B 1 72 ? 30.123 60.728 32.785 1.00 13.84 79 THR B O 1
ATOM 6054 N N . VAL B 1 73 ? 30.216 59.615 30.842 1.00 11.56 80 VAL B N 1
ATOM 6055 C CA . VAL B 1 73 ? 31.335 58.794 31.310 1.00 11.99 80 VAL B CA 1
ATOM 6056 C C . VAL B 1 73 ? 32.622 59.614 31.425 1.00 12.41 80 VAL B C 1
ATOM 6057 O O . VAL B 1 73 ? 33.379 59.479 32.409 1.00 13.81 80 VAL B O 1
ATOM 6061 N N . ASP B 1 74 ? 32.864 60.461 30.425 1.00 11.08 81 ASP B N 1
ATOM 6062 C CA . ASP B 1 74 ? 33.987 61.395 30.441 1.00 12.34 81 ASP B CA 1
ATOM 6063 C C . ASP B 1 74 ? 33.509 62.775 29.998 1.00 12.52 81 ASP B C 1
ATOM 6064 O O . ASP B 1 74 ? 33.474 63.073 28.800 1.00 12.83 81 ASP B O 1
ATOM 6069 N N . PRO B 1 75 ? 33.136 63.620 30.965 1.00 12.51 82 PRO B N 1
ATOM 6070 C CA . PRO B 1 75 ? 32.618 64.975 30.719 1.00 12.18 82 PRO B CA 1
ATOM 6071 C C . PRO B 1 75 ? 33.506 65.859 29.834 1.00 11.23 82 PRO B C 1
ATOM 6072 O O . PRO B 1 75 ? 33.033 66.897 29.357 1.00 11.34 82 PRO B O 1
ATOM 6076 N N . ASP B 1 76 ? 34.757 65.472 29.594 1.00 9.07 83 ASP B N 1
ATOM 6077 C CA . ASP B 1 76 ? 35.579 66.264 28.676 1.00 11.11 83 ASP B CA 1
ATOM 6078 C C . ASP B 1 76 ? 35.177 66.094 27.203 1.00 11.24 83 ASP B C 1
ATOM 6079 O O . ASP B 1 76 ? 35.515 66.939 26.368 1.00 11.92 83 ASP B O 1
ATOM 6084 N N . ASN B 1 77 ? 34.442 65.025 26.887 1.00 10.63 84 ASN B N 1
ATOM 6085 C CA . ASN B 1 77 ? 34.001 64.786 25.512 1.00 11.01 84 ASN B CA 1
ATOM 6086 C C . ASN B 1 77 ? 32.646 65.412 25.216 1.00 10.48 84 ASN B C 1
ATOM 6087 O O . ASN B 1 77 ? 31.739 65.363 26.042 1.00 11.03 84 ASN B O 1
ATOM 6092 N N . VAL B 1 78 ? 32.517 66.003 24.032 1.00 10.33 85 VAL B N 1
ATOM 6093 C CA . VAL B 1 78 ? 31.238 66.525 23.573 1.00 9.32 85 VAL B CA 1
ATOM 6094 C C . VAL B 1 78 ? 31.159 66.285 22.061 1.00 11.37 85 VAL B C 1
ATOM 6095 O O . VAL B 1 78 ? 32.183 66.291 21.358 1.00 11.95 85 VAL B O 1
ATOM 6099 N N . TYR B 1 79 ? 29.948 66.030 21.578 1.00 9.98 86 TYR B N 1
ATOM 6100 C CA . TYR B 1 79 ? 29.702 65.706 20.180 1.00 9.64 86 TYR B CA 1
ATOM 6101 C C . TYR B 1 79 ? 28.569 66.569 19.663 1.00 9.24 86 TYR B C 1
ATOM 6102 O O . TYR B 1 79 ? 27.632 66.862 20.405 1.00 9.08 86 TYR B O 1
ATOM 6111 N N . ALA B 1 80 ? 28.648 66.977 18.400 1.00 8.91 87 ALA B N 1
ATOM 6112 C CA . ALA B 1 80 ? 27.595 67.786 17.805 1.00 8.72 87 ALA B CA 1
ATOM 6113 C C . ALA B 1 80 ? 27.269 67.303 16.403 1.00 9.17 87 ALA B C 1
ATOM 6114 O O . ALA B 1 80 ? 28.166 67.143 15.567 1.00 10.74 87 ALA B O 1
ATOM 6116 N N . ALA B 1 81 ? 25.986 67.077 16.143 1.00 8.74 88 ALA B N 1
ATOM 6117 C CA . ALA B 1 81 ? 25.517 66.743 14.798 1.00 10.18 88 ALA B CA 1
ATOM 6118 C C . ALA B 1 81 ? 25.150 68.034 14.052 1.00 10.83 88 ALA B C 1
ATOM 6119 O O . ALA B 1 81 ? 24.286 68.797 14.501 1.00 10.66 88 ALA B O 1
ATOM 6121 N N . VAL B 1 82 ? 25.811 68.281 12.924 1.00 9.99 89 VAL B N 1
ATOM 6122 C CA . VAL B 1 82 ? 25.716 69.584 12.258 1.00 9.73 89 VAL B CA 1
ATOM 6123 C C . VAL B 1 82 ? 25.339 69.469 10.785 1.00 10.16 89 VAL B C 1
ATOM 6124 O O . VAL B 1 82 ? 25.541 68.428 10.154 1.00 10.60 89 VAL B O 1
ATOM 6128 N N . GLY B 1 83 ? 24.795 70.554 10.244 1.00 9.06 90 GLY B N 1
ATOM 6129 C CA . GLY B 1 83 ? 24.195 70.551 8.919 1.00 11.12 90 GLY B CA 1
ATOM 6130 C C . GLY B 1 83 ? 22.904 71.343 9.020 1.00 12.42 90 GLY B C 1
ATOM 6131 O O . GLY B 1 83 ? 22.212 71.261 10.033 1.00 12.98 90 GLY B O 1
ATOM 6132 N N . THR B 1 84 ? 22.569 72.114 7.992 1.00 12.37 91 THR B N 1
ATOM 6133 C CA . THR B 1 84 ? 21.491 73.091 8.148 1.00 12.25 91 THR B CA 1
ATOM 6134 C C . THR B 1 84 ? 20.203 72.742 7.395 1.00 11.56 91 THR B C 1
ATOM 6135 O O . THR B 1 84 ? 19.113 72.773 7.988 1.00 11.50 91 THR B O 1
ATOM 6139 N N . TYR B 1 85 ? 20.309 72.407 6.109 1.00 10.35 92 TYR B N 1
ATOM 6140 C CA . TYR B 1 85 ? 19.127 72.030 5.318 1.00 10.89 92 TYR B CA 1
ATOM 6141 C C . TYR B 1 85 ? 19.366 70.716 4.594 1.00 11.38 92 TYR B C 1
ATOM 6142 O O . TYR B 1 85 ? 20.522 70.363 4.308 1.00 11.92 92 TYR B O 1
ATOM 6151 N N . THR B 1 86 ? 18.281 70.007 4.269 1.00 10.96 93 THR B N 1
ATOM 6152 C CA . THR B 1 86 ? 18.393 68.745 3.534 1.00 12.30 93 THR B CA 1
ATOM 6153 C C . THR B 1 86 ? 18.002 68.893 2.063 1.00 15.74 93 THR B C 1
ATOM 6154 O O . THR B 1 86 ? 17.979 67.904 1.314 1.00 16.86 93 THR B O 1
ATOM 6158 N N . ASN B 1 87 ? 17.704 70.123 1.651 1.00 16.78 94 ASN B N 1
ATOM 6159 C CA . ASN B 1 87 ? 17.377 70.399 0.258 1.00 17.58 94 ASN B CA 1
ATOM 6160 C C . ASN B 1 87 ? 18.528 71.144 -0.412 1.00 18.17 94 ASN B C 1
ATOM 6161 O O . ASN B 1 87 ? 19.645 71.157 0.108 1.00 17.74 94 ASN B O 1
ATOM 6166 N N . SER B 1 88 ? 18.257 71.789 -1.543 1.00 19.36 95 SER B N 1
ATOM 6167 C CA . SER B 1 88 ? 19.319 72.444 -2.306 1.00 21.06 95 SER B CA 1
ATOM 6168 C C . SER B 1 88 ? 19.912 73.677 -1.618 1.00 19.50 95 SER B C 1
ATOM 6169 O O . SER B 1 88 ? 20.975 74.148 -2.021 1.00 19.93 95 SER B O 1
ATOM 6172 N N . TRP B 1 89 ? 19.245 74.192 -0.584 1.00 17.15 96 TRP B N 1
ATOM 6173 C CA . TRP B 1 89 ? 19.701 75.420 0.080 1.00 16.36 96 TRP B CA 1
ATOM 6174 C C . TRP B 1 89 ? 21.032 75.244 0.813 1.00 16.01 96 TRP B C 1
ATOM 6175 O O . TRP B 1 89 ? 21.762 76.210 1.027 1.00 17.27 96 TRP B O 1
ATOM 6186 N N . ASP B 1 90 ? 21.323 74.014 1.221 1.00 14.01 97 ASP B N 1
ATOM 6187 C CA . ASP B 1 90 ? 22.580 73.686 1.901 1.00 13.99 97 ASP B CA 1
ATOM 6188 C C . ASP B 1 90 ? 23.362 72.732 1.012 1.00 16.83 97 ASP B C 1
ATOM 6189 O O . ASP B 1 90 ? 22.950 71.592 0.817 1.00 18.55 97 ASP B O 1
ATOM 6194 N N . PRO B 1 91 ? 24.492 73.195 0.463 1.00 16.49 98 PRO B N 1
ATOM 6195 C CA . PRO B 1 91 ? 25.231 72.383 -0.504 1.00 18.62 98 PRO B CA 1
ATOM 6196 C C . PRO B 1 91 ? 26.105 71.285 0.101 1.00 19.51 98 PRO B C 1
ATOM 6197 O O . PRO B 1 91 ? 26.666 70.497 -0.672 1.00 20.58 98 PRO B O 1
ATOM 6201 N N . THR B 1 92 ? 26.252 71.221 1.425 1.00 17.42 99 THR B N 1
ATOM 6202 C CA . THR B 1 92 ? 27.123 70.184 1.976 1.00 16.63 99 THR B CA 1
ATOM 6203 C C . THR B 1 92 ? 26.363 69.173 2.821 1.00 14.72 99 THR B C 1
ATOM 6204 O O . THR B 1 92 ? 25.315 69.477 3.398 1.00 15.01 99 THR B O 1
ATOM 6208 N N . ASP B 1 93 ? 26.899 67.960 2.873 1.00 13.48 100 ASP B N 1
ATOM 6209 C CA . ASP B 1 93 ? 26.366 66.919 3.746 1.00 13.37 100 ASP B CA 1
ATOM 6210 C C . ASP B 1 93 ? 26.543 67.284 5.209 1.00 14.39 100 ASP B C 1
ATOM 6211 O O . ASP B 1 93 ? 27.308 68.190 5.547 1.00 14.58 100 ASP B O 1
ATOM 6216 N N . GLY B 1 94 ? 25.838 66.570 6.081 1.00 13.02 101 GLY B N 1
ATOM 6217 C CA . GLY B 1 94 ? 25.986 66.780 7.511 1.00 13.78 101 GLY B CA 1
ATOM 6218 C C . GLY B 1 94 ? 27.250 66.124 8.043 1.00 13.84 101 GLY B C 1
ATOM 6219 O O . GLY B 1 94 ? 27.990 65.472 7.300 1.00 14.12 101 GLY B O 1
ATOM 6220 N N . ALA B 1 95 ? 27.484 66.279 9.342 1.00 12.32 102 ALA B N 1
ATOM 6221 C CA . ALA B 1 95 ? 28.637 65.677 9.990 1.00 12.23 102 ALA B CA 1
ATOM 6222 C C . ALA B 1 95 ? 28.369 65.494 11.471 1.00 12.46 102 ALA B C 1
ATOM 6223 O O . ALA B 1 95 ? 27.498 66.162 12.041 1.00 11.38 102 ALA B O 1
ATOM 6225 N N . VAL B 1 96 ? 29.112 64.585 12.100 1.00 11.53 103 VAL B N 1
ATOM 6226 C CA . VAL B 1 96 ? 29.189 64.583 13.550 1.00 11.25 103 VAL B CA 1
ATOM 6227 C C . VAL B 1 96 ? 30.571 65.099 13.917 1.00 11.76 103 VAL B C 1
ATOM 6228 O O . VAL B 1 96 ? 31.589 64.533 13.495 1.00 12.01 103 VAL B O 1
ATOM 6232 N N . LEU B 1 97 ? 30.598 66.202 14.662 1.00 10.20 104 LEU B N 1
ATOM 6233 C CA . LEU B 1 97 ? 31.844 66.775 15.157 1.00 9.80 104 LEU B CA 1
ATOM 6234 C C . LEU B 1 97 ? 32.124 66.196 16.531 1.00 10.56 104 LEU B C 1
ATOM 6235 O O . LEU B 1 97 ? 31.197 66.022 17.332 1.00 11.08 104 LEU B O 1
ATOM 6240 N N . ARG B 1 98 ? 33.388 65.885 16.801 1.00 11.36 105 ARG B N 1
ATOM 6241 C CA . ARG B 1 98 ? 33.772 65.316 18.086 1.00 11.63 105 ARG B CA 1
ATOM 6242 C C . ARG B 1 98 ? 34.867 66.155 18.737 1.00 12.15 105 ARG B C 1
ATOM 6243 O O . ARG B 1 98 ? 35.772 66.653 18.056 1.00 13.42 105 ARG B O 1
ATOM 6251 N N . SER B 1 99 ? 34.773 66.313 20.054 1.00 9.11 106 SER B N 1
ATOM 6252 C CA . SER B 1 99 ? 35.765 67.069 20.820 1.00 10.45 106 SER B CA 1
ATOM 6253 C C . SER B 1 99 ? 36.110 66.339 22.105 1.00 12.08 106 SER B C 1
ATOM 6254 O O . SER B 1 99 ? 35.229 65.803 22.767 1.00 13.35 106 SER B O 1
ATOM 6257 N N . SER B 1 100 ? 37.392 66.313 22.463 1.00 12.19 107 SER B N 1
ATOM 6258 C CA . SER B 1 100 ? 37.779 65.713 23.726 1.00 13.65 107 SER B CA 1
ATOM 6259 C C . SER B 1 100 ? 38.203 66.780 24.722 1.00 13.96 107 SER B C 1
ATOM 6260 O O . SER B 1 100 ? 38.806 66.465 25.748 1.00 13.95 107 SER B O 1
ATOM 6263 N N . ASP B 1 101 ? 37.903 68.041 24.415 1.00 13.32 108 ASP B N 1
ATOM 6264 C CA . ASP B 1 101 ? 38.261 69.130 25.323 1.00 13.57 108 ASP B CA 1
ATOM 6265 C C . ASP B 1 101 ? 37.132 70.147 25.450 1.00 13.19 108 ASP B C 1
ATOM 6266 O O . ASP B 1 101 ? 37.368 71.360 25.457 1.00 13.33 108 ASP B O 1
ATOM 6271 N N . ARG B 1 102 ? 35.910 69.629 25.569 1.00 11.19 109 ARG B N 1
ATOM 6272 C CA . ARG B 1 102 ? 34.711 70.439 25.839 1.00 11.06 109 ARG B CA 1
ATOM 6273 C C . ARG B 1 102 ? 34.447 71.512 24.789 1.00 11.40 109 ARG B C 1
ATOM 6274 O O . ARG B 1 102 ? 33.882 72.563 25.092 1.00 12.56 109 ARG B O 1
ATOM 6282 N N . GLY B 1 103 ? 34.850 71.245 23.552 1.00 11.45 110 GLY B N 1
ATOM 6283 C CA . GLY B 1 103 ? 34.530 72.132 22.450 1.00 11.32 110 GLY B CA 1
ATOM 6284 C C . GLY B 1 103 ? 35.618 73.118 22.065 1.00 12.52 110 GLY B C 1
ATOM 6285 O O . GLY B 1 103 ? 35.405 73.944 21.185 1.00 13.43 110 GLY B O 1
ATOM 6286 N N . ALA B 1 104 ? 36.780 73.035 22.707 1.00 12.23 111 ALA B N 1
ATOM 6287 C CA . ALA B 1 104 ? 37.888 73.926 22.371 1.00 12.64 111 ALA B CA 1
ATOM 6288 C C . ALA B 1 104 ? 38.473 73.570 21.002 1.00 14.66 111 ALA B C 1
ATOM 6289 O O . ALA B 1 104 ? 38.916 74.450 20.257 1.00 15.55 111 ALA B O 1
ATOM 6291 N N . SER B 1 105 ? 38.465 72.279 20.670 1.00 14.31 112 SER B N 1
ATOM 6292 C CA . SER B 1 105 ? 38.926 71.816 19.359 1.00 13.26 112 SER B CA 1
ATOM 6293 C C . SER B 1 105 ? 38.087 70.635 18.900 1.00 13.24 112 SER B C 1
ATOM 6294 O O . SER B 1 105 ? 37.572 69.871 19.723 1.00 13.91 112 SER B O 1
ATOM 6297 N N . TRP B 1 106 ? 37.959 70.487 17.585 1.00 12.77 113 TRP B N 1
ATOM 6298 C CA . TRP B 1 106 ? 37.064 69.498 16.996 1.00 12.01 113 TRP B CA 1
ATOM 6299 C C . TRP B 1 106 ? 37.692 68.719 15.850 1.00 13.27 113 TRP B C 1
ATOM 6300 O O . TRP B 1 106 ? 38.623 69.193 15.195 1.00 15.66 113 TRP B O 1
ATOM 6311 N N . LYS B 1 107 ? 37.155 67.528 15.609 1.00 12.52 114 LYS B N 1
ATOM 6312 C CA . LYS B 1 107 ? 37.373 66.801 14.364 1.00 14.07 114 LYS B CA 1
ATOM 6313 C C . LYS B 1 107 ? 36.013 66.443 13.782 1.00 14.89 114 LYS B C 1
ATOM 6314 O O . LYS B 1 107 ? 35.038 66.315 14.523 1.00 15.03 114 LYS B O 1
ATOM 6320 N N . ALA B 1 108 ? 35.946 66.271 12.463 1.00 12.77 115 ALA B N 1
ATOM 6321 C CA . ALA B 1 108 ? 34.668 66.024 11.794 1.00 11.38 115 ALA B CA 1
ATOM 6322 C C . ALA B 1 108 ? 34.597 64.652 11.144 1.00 12.19 115 ALA B C 1
ATOM 6323 O O . ALA B 1 108 ? 35.496 64.263 10.403 1.00 14.89 115 ALA B O 1
ATOM 6325 N N . ALA B 1 109 ? 33.519 63.930 11.429 1.00 13.73 116 ALA B N 1
ATOM 6326 C CA . ALA B 1 109 ? 33.148 62.741 10.666 1.00 13.32 116 ALA B CA 1
ATOM 6327 C C . ALA B 1 109 ? 32.019 63.106 9.705 1.00 15.02 116 ALA B C 1
ATOM 6328 O O . ALA B 1 109 ? 30.880 63.301 10.129 1.00 14.69 116 ALA B O 1
ATOM 6330 N N . THR B 1 110 ? 32.328 63.221 8.415 1.00 14.92 117 THR B N 1
ATOM 6331 C CA . THR B 1 110 ? 31.300 63.620 7.450 1.00 16.04 117 THR B CA 1
ATOM 6332 C C . THR B 1 110 ? 30.359 62.449 7.160 1.00 15.93 117 THR B C 1
ATOM 6333 O O . THR B 1 110 ? 30.792 61.311 6.988 1.00 17.65 117 THR B O 1
ATOM 6337 N N . LEU B 1 111 ? 29.064 62.741 7.141 1.00 14.41 118 LEU B N 1
ATOM 6338 C CA . LEU B 1 111 ? 28.024 61.751 6.872 1.00 14.52 118 LEU B CA 1
ATOM 6339 C C . LEU B 1 111 ? 27.698 61.762 5.381 1.00 15.96 118 LEU B C 1
ATOM 6340 O O . LEU B 1 111 ? 27.975 62.753 4.714 1.00 16.33 118 LEU B O 1
ATOM 6345 N N . PRO B 1 112 ? 27.125 60.663 4.850 1.00 15.82 119 PRO B N 1
ATOM 6346 C CA . PRO B 1 112 ? 26.756 60.615 3.424 1.00 16.13 119 PRO B CA 1
ATOM 6347 C C . PRO B 1 112 ? 25.393 61.238 3.118 1.00 17.10 119 PRO B C 1
ATOM 6348 O O . PRO B 1 112 ? 24.852 61.046 2.025 1.00 15.98 119 PRO B O 1
ATOM 6352 N N . PHE B 1 113 ? 24.846 61.986 4.074 1.00 16.97 120 PHE B N 1
ATOM 6353 C CA . PHE B 1 113 ? 23.556 62.621 3.890 1.00 16.02 120 PHE B CA 1
ATOM 6354 C C . PHE B 1 113 ? 23.552 63.978 4.589 1.00 15.48 120 PHE B C 1
ATOM 6355 O O . PHE B 1 113 ? 24.424 64.258 5.414 1.00 14.54 120 PHE B O 1
ATOM 6363 N N . LYS B 1 114 ? 22.567 64.808 4.254 1.00 14.84 121 LYS B N 1
ATOM 6364 C CA . LYS B 1 114 ? 22.446 66.139 4.839 1.00 13.69 121 LYS B CA 1
ATOM 6365 C C . LYS B 1 114 ? 21.709 66.082 6.170 1.00 12.98 121 LYS B C 1
ATOM 6366 O O . LYS B 1 114 ? 20.934 65.150 6.426 1.00 13.96 121 LYS B O 1
ATOM 6372 N N . LEU B 1 115 ? 21.949 67.078 7.015 1.00 10.94 122 LEU B N 1
ATOM 6373 C CA . LEU B 1 115 ? 21.236 67.184 8.289 1.00 10.31 122 LEU B CA 1
ATOM 6374 C C . LEU B 1 115 ? 20.448 68.491 8.321 1.00 11.38 122 LEU B C 1
ATOM 6375 O O . LEU B 1 115 ? 20.751 69.423 7.561 1.00 12.53 122 LEU B O 1
ATOM 6380 N N . GLY B 1 116 ? 19.453 68.558 9.207 1.00 10.70 123 GLY B N 1
ATOM 6381 C CA . GLY B 1 116 ? 18.485 69.643 9.207 1.00 11.39 123 GLY B CA 1
ATOM 6382 C C . GLY B 1 116 ? 18.442 70.562 10.416 1.00 11.39 123 GLY B C 1
ATOM 6383 O O . GLY B 1 116 ? 17.384 70.749 11.031 1.00 11.15 123 GLY B O 1
ATOM 6384 N N . GLY B 1 117 ? 19.592 71.145 10.745 1.00 10.38 124 GLY B N 1
ATOM 6385 C CA . GLY B 1 117 ? 19.716 72.055 11.867 1.00 9.74 124 GLY B CA 1
ATOM 6386 C C . GLY B 1 117 ? 18.750 73.226 11.857 1.00 10.74 124 GLY B C 1
ATOM 6387 O O . GLY B 1 117 ? 18.361 73.706 12.926 1.00 10.84 124 GLY B O 1
ATOM 6388 N N . ASN B 1 118 ? 18.366 73.698 10.670 1.00 10.29 125 ASN B N 1
ATOM 6389 C CA . ASN B 1 118 ? 17.383 74.785 10.578 1.00 9.52 125 ASN B CA 1
ATOM 6390 C C . ASN B 1 118 ? 16.133 74.363 9.805 1.00 10.67 125 ASN B C 1
ATOM 6391 O O . ASN B 1 118 ? 15.479 75.192 9.155 1.00 11.94 125 ASN B O 1
ATOM 6404 N N . PRO B 1 120 ? 12.230 72.173 9.748 1.00 11.29 127 PRO B N 1
ATOM 6405 C CA . PRO B 1 120 ? 11.150 71.787 10.662 1.00 10.54 127 PRO B CA 1
ATOM 6406 C C . PRO B 1 120 ? 11.528 70.549 11.469 1.00 11.96 127 PRO B C 1
ATOM 6407 O O . PRO B 1 120 ? 12.228 69.674 10.944 1.00 12.77 127 PRO B O 1
ATOM 6411 N N . GLY B 1 121 ? 11.101 70.496 12.728 1.00 10.36 128 GLY B N 1
ATOM 6412 C CA . GLY B 1 121 ? 11.400 69.366 13.583 1.00 9.13 128 GLY B CA 1
ATOM 6413 C C . GLY B 1 121 ? 12.639 69.529 14.444 1.00 9.65 128 GLY B C 1
ATOM 6414 O O . GLY B 1 121 ? 12.928 68.664 15.268 1.00 10.90 128 GLY B O 1
ATOM 6415 N N . ARG B 1 122 ? 13.341 70.652 14.295 1.00 9.24 129 ARG B N 1
ATOM 6416 C CA . ARG B 1 122 ? 14.674 70.808 14.889 1.00 8.65 129 ARG B CA 1
ATOM 6417 C C . ARG B 1 122 ? 14.662 70.950 16.415 1.00 9.87 129 ARG B C 1
ATOM 6418 O O . ARG B 1 122 ? 15.711 70.871 17.050 1.00 10.85 129 ARG B O 1
ATOM 6426 N N . GLY B 1 123 ? 13.488 71.153 17.006 1.00 8.42 130 GLY B N 1
ATOM 6427 C CA . GLY B 1 123 ? 13.385 71.228 18.457 1.00 9.00 130 GLY B CA 1
ATOM 6428 C C . GLY B 1 123 ? 13.188 69.887 19.149 1.00 10.12 130 GLY B C 1
ATOM 6429 O O . GLY B 1 123 ? 13.247 69.790 20.381 1.00 10.82 130 GLY B O 1
ATOM 6438 N N . GLY B 1 125 ? 14.433 66.159 20.281 1.00 7.91 132 GLY B N 1
ATOM 6439 C CA . GLY B 1 125 ? 15.761 65.651 20.581 1.00 7.76 132 GLY B CA 1
ATOM 6440 C C . GLY B 1 125 ? 15.971 65.316 22.043 1.00 8.66 132 GLY B C 1
ATOM 6441 O O . GLY B 1 125 ? 15.032 65.381 22.845 1.00 10.74 132 GLY B O 1
ATOM 6442 N N . GLU B 1 126 ? 17.202 64.965 22.411 1.00 10.17 133 GLU B N 1
ATOM 6443 C CA . GLU B 1 126 ? 18.346 64.941 21.501 1.00 8.96 133 GLU B CA 1
ATOM 6444 C C . GLU B 1 126 ? 18.430 63.626 20.722 1.00 9.62 133 GLU B C 1
ATOM 6445 O O . GLU B 1 126 ? 18.237 62.550 21.296 1.00 10.99 133 GLU B O 1
ATOM 6451 N N . ARG B 1 127 ? 18.730 63.716 19.425 1.00 9.36 134 ARG B N 1
ATOM 6452 C CA . ARG B 1 127 ? 18.770 62.543 18.557 1.00 8.20 134 ARG B CA 1
ATOM 6453 C C . ARG B 1 127 ? 20.197 62.022 18.336 1.00 9.79 134 ARG B C 1
ATOM 6454 O O . ARG B 1 127 ? 20.395 60.986 17.693 1.00 10.77 134 ARG B O 1
ATOM 6462 N N . LEU B 1 128 ? 21.179 62.740 18.876 1.00 9.62 135 LEU B N 1
ATOM 6463 C CA . LEU B 1 128 ? 22.552 62.242 18.997 1.00 10.29 135 LEU B CA 1
ATOM 6464 C C . LEU B 1 128 ? 22.764 61.834 20.444 1.00 10.36 135 LEU B C 1
ATOM 6465 O O . LEU B 1 128 ? 22.489 62.629 21.347 1.00 11.39 135 LEU B O 1
ATOM 6470 N N . ALA B 1 129 ? 23.211 60.599 20.680 1.00 8.26 136 ALA B N 1
ATOM 6471 C CA . ALA B 1 129 ? 23.372 60.109 22.046 1.00 9.21 136 ALA B CA 1
ATOM 6472 C C . ALA B 1 129 ? 24.599 59.225 22.214 1.00 11.36 136 ALA B C 1
ATOM 6473 O O . ALA B 1 129 ? 24.953 58.441 21.326 1.00 13.26 136 ALA B O 1
ATOM 6475 N N . VAL B 1 130 ? 25.225 59.351 23.378 1.00 9.52 137 VAL B N 1
ATOM 6476 C CA . VAL B 1 130 ? 26.366 58.533 23.762 1.00 9.13 137 VAL B CA 1
ATOM 6477 C C . VAL B 1 130 ? 25.933 57.511 24.808 1.00 9.43 137 VAL B C 1
ATOM 6478 O O . VAL B 1 130 ? 25.261 57.857 25.777 1.00 11.21 137 VAL B O 1
ATOM 6482 N N . ASP B 1 131 ? 26.304 56.252 24.592 1.00 10.01 138 ASP B N 1
ATOM 6483 C CA . ASP B 1 131 ? 26.084 55.183 25.566 1.00 10.70 138 ASP B CA 1
ATOM 6484 C C . ASP B 1 131 ? 26.713 55.582 26.919 1.00 12.33 138 ASP B C 1
ATOM 6485 O O . ASP B 1 131 ? 27.908 55.903 26.979 1.00 13.67 138 ASP B O 1
ATOM 6490 N N . PRO B 1 132 ? 25.909 55.593 28.001 1.00 11.78 139 PRO B N 1
ATOM 6491 C CA . PRO B 1 132 ? 26.342 56.060 29.328 1.00 13.04 139 PRO B CA 1
ATOM 6492 C C . PRO B 1 132 ? 27.162 55.044 30.125 1.00 14.86 139 PRO B C 1
ATOM 6493 O O . PRO B 1 132 ? 27.494 55.308 31.289 1.00 13.57 139 PRO B O 1
ATOM 6497 N N . ASN B 1 133 ? 27.464 53.899 29.521 1.00 15.82 140 ASN B N 1
ATOM 6498 C CA . ASN B 1 133 ? 28.297 52.883 30.170 1.00 15.87 140 ASN B CA 1
ATOM 6499 C C . ASN B 1 133 ? 29.514 52.545 29.328 1.00 17.23 140 ASN B C 1
ATOM 6500 O O . ASN B 1 133 ? 30.621 52.387 29.851 1.00 19.55 140 ASN B O 1
ATOM 6505 N N . LYS B 1 134 ? 29.302 52.432 28.022 1.00 15.35 141 LYS B N 1
ATOM 6506 C CA . LYS B 1 134 ? 30.379 52.123 27.079 1.00 13.09 141 LYS B CA 1
ATOM 6507 C C . LYS B 1 134 ? 30.468 53.271 26.087 1.00 13.66 141 LYS B C 1
ATOM 6508 O O . LYS B 1 134 ? 29.796 53.253 25.055 1.00 13.79 141 LYS B O 1
ATOM 6514 N N . ASN B 1 135 ? 31.282 54.280 26.402 1.00 13.59 142 ASN B N 1
ATOM 6515 C CA . ASN B 1 135 ? 31.143 55.558 25.703 1.00 13.10 142 ASN B CA 1
ATOM 6516 C C . ASN B 1 135 ? 31.827 55.608 24.339 1.00 13.55 142 ASN B C 1
ATOM 6517 O O . ASN B 1 135 ? 31.940 56.679 23.746 1.00 14.21 142 ASN B O 1
ATOM 6522 N N . SER B 1 136 ? 32.240 54.449 23.822 1.00 13.36 143 SER B N 1
ATOM 6523 C CA . SER B 1 136 ? 32.686 54.353 22.435 1.00 13.31 143 SER B CA 1
ATOM 6524 C C . SER B 1 136 ? 31.502 54.164 21.489 1.00 12.01 143 SER B C 1
ATOM 6525 O O . SER B 1 136 ? 31.655 54.224 20.267 1.00 12.84 143 SER B O 1
ATOM 6528 N N . VAL B 1 137 ? 30.320 53.925 22.055 1.00 10.14 144 VAL B N 1
ATOM 6529 C CA . VAL B 1 137 ? 29.116 53.700 21.250 1.00 11.03 144 VAL B CA 1
ATOM 6530 C C . VAL B 1 137 ? 28.243 54.959 21.183 1.00 11.72 144 VAL B C 1
ATOM 6531 O O . VAL B 1 137 ? 27.878 55.528 22.222 1.00 12.54 144 VAL B O 1
ATOM 6535 N N . LEU B 1 138 ? 27.918 55.398 19.968 1.00 12.56 145 LEU B N 1
ATOM 6536 C CA . LEU B 1 138 ? 27.003 56.525 19.774 1.00 12.02 145 LEU B CA 1
ATOM 6537 C C . LEU B 1 138 ? 25.913 56.185 18.766 1.00 11.51 145 LEU B C 1
ATOM 6538 O O . LEU B 1 138 ? 26.132 55.389 17.846 1.00 12.04 145 LEU B O 1
ATOM 6543 N N . TYR B 1 139 ? 24.743 56.796 18.944 1.00 8.62 146 TYR B N 1
ATOM 6544 C CA . TYR B 1 139 ? 23.669 56.721 17.953 1.00 10.51 146 TYR B CA 1
ATOM 6545 C C . TYR B 1 139 ? 23.304 58.109 17.442 1.00 11.96 146 TYR B C 1
ATOM 6546 O O . TYR B 1 139 ? 23.367 59.096 18.193 1.00 12.39 146 TYR B O 1
ATOM 6555 N N . LEU B 1 140 ? 22.909 58.169 16.171 1.00 11.35 147 LEU B N 1
ATOM 6556 C CA . LEU B 1 140 ? 22.379 59.384 15.564 1.00 10.41 147 LEU B CA 1
ATOM 6557 C C . LEU B 1 140 ? 21.087 59.092 14.799 1.00 9.74 147 LEU B C 1
ATOM 6558 O O . LEU B 1 140 ? 21.066 58.260 13.878 1.00 10.05 147 LEU B O 1
ATOM 6563 N N . GLY B 1 141 ? 20.011 59.781 15.167 1.00 9.44 148 GLY B N 1
ATOM 6564 C CA . GLY B 1 141 ? 18.792 59.735 14.377 1.00 8.38 148 GLY B CA 1
ATOM 6565 C C . GLY B 1 141 ? 18.908 60.615 13.144 1.00 9.85 148 GLY B C 1
ATOM 6566 O O . GLY B 1 141 ? 19.300 61.777 13.249 1.00 10.63 148 GLY B O 1
ATOM 6567 N N . ALA B 1 142 ? 18.581 60.063 11.978 1.00 10.94 149 ALA B N 1
ATOM 6568 C CA . ALA B 1 142 ? 18.764 60.767 10.706 1.00 11.27 149 ALA B CA 1
ATOM 6569 C C . ALA B 1 142 ? 17.430 61.040 9.995 1.00 12.01 149 ALA B C 1
ATOM 6570 O O . ALA B 1 142 ? 16.450 60.321 10.212 1.00 11.29 149 ALA B O 1
ATOM 6572 N N . PRO B 1 143 ? 17.394 62.075 9.134 1.00 11.31 150 PRO B N 1
ATOM 6573 C CA . PRO B 1 143 ? 16.174 62.456 8.424 1.00 11.21 150 PRO B CA 1
ATOM 6574 C C . PRO B 1 143 ? 16.120 61.878 7.015 1.00 12.30 150 PRO B C 1
ATOM 6575 O O . PRO B 1 143 ? 17.054 61.177 6.601 1.00 12.41 150 PRO B O 1
ATOM 6579 N N . SER B 1 144 ? 15.034 62.170 6.299 1.00 13.49 151 SER B N 1
ATOM 6580 C CA . SER B 1 144 ? 14.959 61.973 4.850 1.00 13.68 151 SER B CA 1
ATOM 6581 C C . SER B 1 144 ? 14.996 60.504 4.446 1.00 15.16 151 SER B C 1
ATOM 6582 O O . SER B 1 144 ? 15.347 60.184 3.309 1.00 18.42 151 SER B O 1
ATOM 6585 N N . GLY B 1 145 ? 14.657 59.611 5.372 1.00 13.64 152 GLY B N 1
ATOM 6586 C CA . GLY B 1 145 ? 14.659 58.186 5.079 1.00 13.19 152 GLY B CA 1
ATOM 6587 C C . GLY B 1 145 ? 15.961 57.464 5.376 1.00 13.74 152 GLY B C 1
ATOM 6588 O O . GLY B 1 145 ? 16.077 56.258 5.127 1.00 15.92 152 GLY B O 1
ATOM 6589 N N . ASN B 1 146 ? 16.941 58.182 5.913 1.00 12.78 153 ASN B N 1
ATOM 6590 C CA . ASN B 1 146 ? 18.237 57.582 6.197 1.00 13.76 153 ASN B CA 1
ATOM 6591 C C . ASN B 1 146 ? 18.248 56.731 7.464 1.00 14.94 153 ASN B C 1
ATOM 6592 O O . ASN B 1 146 ? 19.159 55.930 7.663 1.00 15.71 153 ASN B O 1
ATOM 6597 N N . GLY B 1 147 ? 17.235 56.895 8.310 1.00 15.43 154 GLY B N 1
ATOM 6598 C CA . GLY B 1 147 ? 17.038 55.985 9.430 1.00 15.27 154 GLY B CA 1
ATOM 6599 C C . GLY B 1 147 ? 17.907 56.244 10.646 1.00 15.37 154 GLY B C 1
ATOM 6600 O O . GLY B 1 147 ? 18.195 57.393 10.982 1.00 15.72 154 GLY B O 1
ATOM 6601 N N . LEU B 1 148 ? 18.306 55.169 11.320 1.00 13.55 155 LEU B N 1
ATOM 6602 C CA . LEU B 1 148 ? 19.102 55.263 12.542 1.00 12.10 155 LEU B CA 1
ATOM 6603 C C . LEU B 1 148 ? 20.558 54.915 12.240 1.00 11.82 155 LEU B C 1
ATOM 6604 O O . LEU B 1 148 ? 20.835 53.882 11.627 1.00 12.66 155 LEU B O 1
ATOM 6609 N N . TRP B 1 149 ? 21.485 55.768 12.671 1.00 10.25 156 TRP B N 1
ATOM 6610 C CA . TRP B 1 149 ? 22.905 55.526 12.422 1.00 11.24 156 TRP B CA 1
ATOM 6611 C C . TRP B 1 149 ? 23.677 55.329 13.732 1.00 12.27 156 TRP B C 1
ATOM 6612 O O . TRP B 1 149 ? 23.202 55.716 14.810 1.00 13.33 156 TRP B O 1
ATOM 6623 N N . ARG B 1 150 ? 24.846 54.687 13.641 1.00 10.29 157 ARG B N 1
ATOM 6624 C CA . ARG B 1 150 ? 25.591 54.286 14.829 1.00 11.89 157 ARG B CA 1
ATOM 6625 C C . ARG B 1 150 ? 27.097 54.324 14.603 1.00 13.39 157 ARG B C 1
ATOM 6626 O O . ARG B 1 150 ? 27.590 54.024 13.504 1.00 14.94 157 ARG B O 1
ATOM 6634 N N . SER B 1 151 ? 27.824 54.702 15.649 1.00 13.47 158 SER B N 1
ATOM 6635 C CA . SER B 1 151 ? 29.283 54.600 15.671 1.00 12.18 158 SER B CA 1
ATOM 6636 C C . SER B 1 151 ? 29.692 53.699 16.822 1.00 14.30 158 SER B C 1
ATOM 6637 O O . SER B 1 151 ? 29.122 53.795 17.919 1.00 15.31 158 SER B O 1
ATOM 6640 N N . THR B 1 152 ? 30.663 52.815 16.588 1.00 13.34 159 THR B N 1
ATOM 6641 C CA . THR B 1 152 ? 31.201 52.023 17.682 1.00 13.95 159 THR B CA 1
ATOM 6642 C C . THR B 1 152 ? 32.674 52.335 17.919 1.00 14.04 159 THR B C 1
ATOM 6643 O O . THR B 1 152 ? 33.360 51.600 18.636 1.00 15.26 159 THR B O 1
ATOM 6647 N N . ASP B 1 153 ? 33.158 53.420 17.315 1.00 13.84 160 ASP B N 1
ATOM 6648 C CA . ASP B 1 153 ? 34.531 53.867 17.549 1.00 15.01 160 ASP B CA 1
ATOM 6649 C C . ASP B 1 153 ? 34.593 55.334 17.986 1.00 15.04 160 ASP B C 1
ATOM 6650 O O . ASP B 1 153 ? 35.420 56.112 17.495 1.00 13.94 160 ASP B O 1
ATOM 6655 N N . ALA B 1 154 ? 33.713 55.689 18.919 1.00 14.07 161 ALA B N 1
ATOM 6656 C CA . ALA B 1 154 ? 33.693 57.013 19.538 1.00 13.47 161 ALA B CA 1
ATOM 6657 C C . ALA B 1 154 ? 33.512 58.129 18.510 1.00 13.55 161 ALA B C 1
ATOM 6658 O O . ALA B 1 154 ? 34.113 59.201 18.623 1.00 14.98 161 ALA B O 1
ATOM 6660 N N . GLY B 1 155 ? 32.680 57.871 17.507 1.00 12.18 162 GLY B N 1
ATOM 6661 C CA . GLY B 1 155 ? 32.292 58.904 16.564 1.00 13.46 162 GLY B CA 1
ATOM 6662 C C . GLY B 1 155 ? 33.192 59.083 15.357 1.00 14.88 162 GLY B C 1
ATOM 6663 O O . GLY B 1 155 ? 32.933 59.949 14.519 1.00 14.49 162 GLY B O 1
ATOM 6664 N N . VAL B 1 156 ? 34.239 58.271 15.246 1.00 14.68 163 VAL B N 1
ATOM 6665 C CA . VAL B 1 156 ? 35.154 58.398 14.118 1.00 14.92 163 VAL B CA 1
ATOM 6666 C C . VAL B 1 156 ? 34.507 57.930 12.811 1.00 15.54 163 VAL B C 1
ATOM 6667 O O . VAL B 1 156 ? 34.687 58.565 11.768 1.00 16.11 163 VAL B O 1
ATOM 6671 N N . SER B 1 157 ? 33.740 56.841 12.868 1.00 14.85 164 SER B N 1
ATOM 6672 C CA . SER B 1 157 ? 33.058 56.328 11.678 1.00 16.06 164 SER B CA 1
ATOM 6673 C C . SER B 1 157 ? 31.624 55.919 11.993 1.00 15.47 164 SER B C 1
ATOM 6674 O O . SER B 1 157 ? 31.294 55.599 13.138 1.00 15.51 164 SER B O 1
ATOM 6677 N N . TRP B 1 158 ? 30.779 55.914 10.964 1.00 13.64 165 TRP B N 1
ATOM 6678 C CA . TRP B 1 158 ? 29.335 55.753 11.136 1.00 13.97 165 TRP B CA 1
ATOM 6679 C C . TRP B 1 158 ? 28.746 54.812 10.086 1.00 15.22 165 TRP B C 1
ATOM 6680 O O . TRP B 1 158 ? 29.220 54.766 8.959 1.00 16.50 165 TRP B O 1
ATOM 6691 N N . SER B 1 159 ? 27.719 54.057 10.463 1.00 16.20 166 SER B N 1
ATOM 6692 C CA . SER B 1 159 ? 27.007 53.214 9.513 1.00 16.65 166 SER B CA 1
ATOM 6693 C C . SER B 1 159 ? 25.557 53.058 9.961 1.00 16.75 166 SER B C 1
ATOM 6694 O O . SER B 1 159 ? 25.226 53.309 11.127 1.00 17.95 166 SER B O 1
ATOM 6697 N N . GLU B 1 160 ? 24.684 52.669 9.039 1.00 14.49 167 GLU B N 1
ATOM 6698 C CA . GLU B 1 160 ? 23.262 52.581 9.368 1.00 14.00 167 GLU B CA 1
ATOM 6699 C C . GLU B 1 160 ? 22.950 51.346 10.201 1.00 15.14 167 GLU B C 1
ATOM 6700 O O . GLU B 1 160 ? 23.503 50.265 9.965 1.00 16.59 167 GLU B O 1
ATOM 6706 N N . VAL B 1 161 ? 22.070 51.522 11.184 1.00 15.49 168 VAL B N 1
ATOM 6707 C CA . VAL B 1 161 ? 21.490 50.404 11.904 1.00 14.78 168 VAL B CA 1
ATOM 6708 C C . VAL B 1 161 ? 20.333 49.907 11.053 1.00 15.12 168 VAL B C 1
ATOM 6709 O O . VAL B 1 161 ? 19.189 50.322 11.232 1.00 14.19 168 VAL B O 1
ATOM 6713 N N . THR B 1 162 ? 20.642 49.039 10.094 1.00 17.18 169 THR B N 1
ATOM 6714 C CA . THR B 1 162 ? 19.638 48.577 9.145 1.00 18.57 169 THR B CA 1
ATOM 6715 C C . THR B 1 162 ? 18.576 47.681 9.798 1.00 18.70 169 THR B C 1
ATOM 6716 O O . THR B 1 162 ? 17.483 47.513 9.253 1.00 21.00 169 THR B O 1
ATOM 6720 N N . ALA B 1 163 ? 18.882 47.130 10.973 1.00 18.48 170 ALA B N 1
ATOM 6721 C CA . ALA B 1 163 ? 17.879 46.379 11.733 1.00 18.47 170 ALA B CA 1
ATOM 6722 C C . ALA B 1 163 ? 16.810 47.284 12.357 1.00 17.29 170 ALA B C 1
ATOM 6723 O O . ALA B 1 163 ? 15.792 46.790 12.840 1.00 18.64 170 ALA B O 1
ATOM 6725 N N . PHE B 1 164 ? 17.023 48.598 12.371 1.00 14.61 171 PHE B N 1
ATOM 6726 C CA . PHE B 1 164 ? 15.971 49.481 12.874 1.00 14.09 171 PHE B CA 1
ATOM 6727 C C . PHE B 1 164 ? 14.853 49.523 11.831 1.00 15.67 171 PHE B C 1
ATOM 6728 O O . PHE B 1 164 ? 15.107 49.763 10.651 1.00 17.66 171 PHE B O 1
ATOM 6736 N N . PRO B 1 165 ? 13.613 49.259 12.256 1.00 16.44 172 PRO B N 1
ATOM 6737 C CA . PRO B 1 165 ? 12.567 48.942 11.269 1.00 17.80 172 PRO B CA 1
ATOM 6738 C C . PRO B 1 165 ? 11.778 50.109 10.666 1.00 17.48 172 PRO B C 1
ATOM 6739 O O . PRO B 1 165 ? 10.959 49.870 9.775 1.00 20.08 172 PRO B O 1
ATOM 6743 N N . ASN B 1 166 ? 12.004 51.333 11.123 1.00 14.47 173 ASN B N 1
ATOM 6744 C CA . ASN B 1 166 ? 11.155 52.452 10.727 1.00 14.87 173 ASN B CA 1
ATOM 6745 C C . ASN B 1 166 ? 11.967 53.733 10.594 1.00 14.23 173 ASN B C 1
ATOM 6746 O O . ASN B 1 166 ? 12.451 54.249 11.586 1.00 14.44 173 ASN B O 1
ATOM 6751 N N . PRO B 1 167 ? 12.106 54.260 9.368 1.00 14.30 174 PRO B N 1
ATOM 6752 C CA . PRO B 1 167 ? 12.889 55.490 9.182 1.00 15.38 174 PRO B CA 1
ATOM 6753 C C . PRO B 1 167 ? 12.077 56.765 9.380 1.00 14.99 174 PRO B C 1
ATOM 6754 O O . PRO B 1 167 ? 12.592 57.859 9.120 1.00 14.79 174 PRO B O 1
ATOM 6758 N N . GLY B 1 168 ? 10.832 56.626 9.825 1.00 13.67 175 GLY B N 1
ATOM 6759 C CA . GLY B 1 168 ? 9.925 57.754 9.937 1.00 13.40 175 GLY B CA 1
ATOM 6760 C C . GLY B 1 168 ? 9.126 57.956 8.664 1.00 13.70 175 GLY B C 1
ATOM 6761 O O . GLY B 1 168 ? 9.519 57.476 7.598 1.00 14.94 175 GLY B O 1
ATOM 6762 N N . ASN B 1 169 ? 7.998 58.656 8.762 1.00 12.75 176 ASN B N 1
ATOM 6763 C CA . ASN B 1 169 ? 7.250 59.007 7.557 1.00 15.64 176 ASN B CA 1
ATOM 6764 C C . ASN B 1 169 ? 6.505 60.332 7.654 1.00 15.65 176 ASN B C 1
ATOM 6765 O O . ASN B 1 169 ? 5.706 60.658 6.772 1.00 17.84 176 ASN B O 1
ATOM 6770 N N . TYR B 1 170 ? 6.763 61.103 8.707 1.00 15.07 177 TYR B N 1
ATOM 6771 C CA . TYR B 1 170 ? 6.043 62.362 8.898 1.00 14.03 177 TYR B CA 1
ATOM 6772 C C . TYR B 1 170 ? 6.740 63.539 8.226 1.00 15.52 177 TYR B C 1
ATOM 6773 O O . TYR B 1 170 ? 7.930 63.772 8.450 1.00 15.68 177 TYR B O 1
ATOM 6782 N N . ALA B 1 171 ? 5.988 64.284 7.414 1.00 15.84 178 ALA B N 1
ATOM 6783 C CA . ALA B 1 171 ? 6.450 65.562 6.874 1.00 15.14 178 ALA B CA 1
ATOM 6784 C C . ALA B 1 171 ? 5.457 66.656 7.251 1.00 15.79 178 ALA B C 1
ATOM 6785 O O . ALA B 1 171 ? 4.246 66.430 7.266 1.00 16.79 178 ALA B O 1
ATOM 6787 N N . GLN B 1 172 ? 5.974 67.843 7.550 1.00 15.18 179 GLN B N 1
ATOM 6788 C CA . GLN B 1 172 ? 5.134 68.969 7.952 1.00 16.72 179 GLN B CA 1
ATOM 6789 C C . GLN B 1 172 ? 4.166 69.367 6.845 1.00 17.91 179 GLN B C 1
ATOM 6790 O O . GLN B 1 172 ? 2.961 69.529 7.078 1.00 19.26 179 GLN B O 1
ATOM 6796 N N . ASP B 1 173 ? 4.698 69.511 5.635 1.00 17.57 180 ASP B N 1
ATOM 6797 C CA . ASP B 1 173 ? 3.901 69.937 4.488 1.00 19.20 180 ASP B CA 1
ATOM 6798 C C . ASP B 1 173 ? 4.353 69.218 3.220 1.00 19.71 180 ASP B C 1
ATOM 6799 O O . ASP B 1 173 ? 5.234 69.696 2.502 1.00 18.63 180 ASP B O 1
ATOM 6804 N N . PRO B 1 174 ? 3.747 68.058 2.942 1.00 20.38 181 PRO B N 1
ATOM 6805 C CA . PRO B 1 174 ? 4.099 67.272 1.755 1.00 21.86 181 PRO B CA 1
ATOM 6806 C C . PRO B 1 174 ? 3.947 68.038 0.432 1.00 23.56 181 PRO B C 1
ATOM 6807 O O . PRO B 1 174 ? 4.526 67.613 -0.564 1.00 25.74 181 PRO B O 1
ATOM 6811 N N . SER B 1 175 ? 3.201 69.140 0.419 1.00 22.89 182 SER B N 1
ATOM 6812 C CA . SER B 1 175 ? 2.966 69.877 -0.822 1.00 24.15 182 SER B CA 1
ATOM 6813 C C . SER B 1 175 ? 4.081 70.861 -1.150 1.00 24.43 182 SER B C 1
ATOM 6814 O O . SER B 1 175 ? 4.141 71.386 -2.265 1.00 25.25 182 SER B O 1
ATOM 6817 N N . ASP B 1 176 ? 4.968 71.105 -0.189 1.00 23.62 183 ASP B N 1
ATOM 6818 C CA . ASP B 1 176 ? 6.036 72.092 -0.351 1.00 25.04 183 ASP B CA 1
ATOM 6819 C C . ASP B 1 176 ? 7.162 71.594 -1.261 1.00 28.15 183 ASP B C 1
ATOM 6820 O O . ASP B 1 176 ? 8.040 70.852 -0.825 1.00 31.44 183 ASP B O 1
ATOM 6825 N N . THR B 1 177 ? 7.159 72.037 -2.513 1.00 26.16 184 THR B N 1
ATOM 6826 C CA . THR B 1 177 ? 8.128 71.550 -3.492 1.00 26.76 184 THR B CA 1
ATOM 6827 C C . THR B 1 177 ? 9.505 72.199 -3.355 1.00 24.87 184 THR B C 1
ATOM 6828 O O . THR B 1 177 ? 10.446 71.818 -4.055 1.00 24.67 184 THR B O 1
ATOM 6832 N N . SER B 1 178 ? 9.629 73.164 -2.448 1.00 22.84 185 SER B N 1
ATOM 6833 C CA . SER B 1 178 ? 10.911 73.826 -2.214 1.00 20.45 185 SER B CA 1
ATOM 6834 C C . SER B 1 178 ? 11.862 72.895 -1.472 1.00 18.74 185 SER B C 1
ATOM 6835 O O . SER B 1 178 ? 13.076 73.094 -1.486 1.00 19.67 185 SER B O 1
ATOM 6838 N N . GLY B 1 179 ? 11.304 71.874 -0.831 1.00 17.85 186 GLY B N 1
ATOM 6839 C CA . GLY B 1 179 ? 12.094 70.953 -0.034 1.00 18.51 186 GLY B CA 1
ATOM 6840 C C . GLY B 1 179 ? 12.271 71.397 1.410 1.00 18.42 186 GLY B C 1
ATOM 6841 O O . GLY B 1 179 ? 12.892 70.692 2.206 1.00 16.75 186 GLY B O 1
ATOM 6842 N N . TYR B 1 180 ? 11.729 72.560 1.765 1.00 16.98 187 TYR B N 1
ATOM 6843 C CA . TYR B 1 180 ? 11.871 73.029 3.138 1.00 15.97 187 TYR B CA 1
ATOM 6844 C C . TYR B 1 180 ? 10.913 72.305 4.082 1.00 15.35 187 TYR B C 1
ATOM 6845 O O . TYR B 1 180 ? 11.303 71.897 5.175 1.00 15.09 187 TYR B O 1
ATOM 6854 N N . GLY B 1 181 ? 9.660 72.146 3.667 1.00 15.44 188 GLY B N 1
ATOM 6855 C CA . GLY B 1 181 ? 8.652 71.588 4.550 1.00 15.76 188 GLY B CA 1
ATOM 6856 C C . GLY B 1 181 ? 8.213 70.163 4.260 1.00 15.43 188 GLY B C 1
ATOM 6857 O O . GLY B 1 181 ? 7.418 69.599 5.019 1.00 17.57 188 GLY B O 1
ATOM 6858 N N . ASN B 1 182 ? 8.723 69.564 3.186 1.00 14.68 189 ASN B N 1
ATOM 6859 C CA . ASN B 1 182 ? 8.226 68.255 2.756 1.00 15.00 189 ASN B CA 1
ATOM 6860 C C . ASN B 1 182 ? 9.134 67.074 3.103 1.00 15.49 189 ASN B C 1
ATOM 6861 O O . ASN B 1 182 ? 8.918 65.964 2.615 1.00 17.29 189 ASN B O 1
ATOM 6866 N N . ASP B 1 183 ? 10.145 67.302 3.936 1.00 13.87 190 ASP B N 1
ATOM 6867 C CA . ASP B 1 183 ? 11.098 66.239 4.251 1.00 13.29 190 ASP B CA 1
ATOM 6868 C C . ASP B 1 183 ? 10.593 65.308 5.352 1.00 13.41 190 ASP B C 1
ATOM 6869 O O . ASP B 1 183 ? 9.941 65.737 6.306 1.00 14.51 190 ASP B O 1
ATOM 6874 N N . ASN B 1 184 ? 10.905 64.026 5.204 1.00 13.10 191 ASN B N 1
ATOM 6875 C CA . ASN B 1 184 ? 10.687 63.046 6.260 1.00 14.76 191 ASN B CA 1
ATOM 6876 C C . ASN B 1 184 ? 11.508 63.436 7.482 1.00 14.30 191 ASN B C 1
ATOM 6877 O O . ASN B 1 184 ? 12.728 63.468 7.421 1.00 15.32 191 ASN B O 1
ATOM 6882 N N . GLN B 1 185 ? 10.854 63.743 8.594 1.00 12.18 192 GLN B N 1
ATOM 6883 C CA . GLN B 1 185 ? 11.607 64.236 9.743 1.00 13.95 192 GLN B CA 1
ATOM 6884 C C . GLN B 1 185 ? 12.396 63.119 10.452 1.00 14.34 192 GLN B C 1
ATOM 6885 O O . GLN B 1 185 ? 13.260 63.397 11.286 1.00 14.95 192 GLN B O 1
ATOM 6891 N N . GLY B 1 186 ? 12.116 61.864 10.114 1.00 13.98 193 GLY B N 1
ATOM 6892 C CA . GLY B 1 186 ? 13.005 60.768 10.488 1.00 12.76 193 GLY B CA 1
ATOM 6893 C C . GLY B 1 186 ? 13.027 60.345 11.949 1.00 12.40 193 GLY B C 1
ATOM 6894 O O . GLY B 1 186 ? 11.981 60.280 12.611 1.00 13.82 193 GLY B O 1
ATOM 6895 N N . ILE B 1 187 ? 14.220 60.029 12.450 1.00 10.29 194 ILE B N 1
ATOM 6896 C CA . ILE B 1 187 ? 14.390 59.592 13.830 1.00 12.29 194 ILE B CA 1
ATOM 6897 C C . ILE B 1 187 ? 14.762 60.812 14.669 1.00 11.47 194 ILE B C 1
ATOM 6898 O O . ILE B 1 187 ? 15.739 61.522 14.372 1.00 11.32 194 ILE B O 1
ATOM 6903 N N . VAL B 1 188 ? 13.996 61.056 15.726 1.00 9.28 195 VAL B N 1
ATOM 6904 C CA . VAL B 1 188 ? 14.041 62.368 16.366 1.00 9.23 195 VAL B CA 1
ATOM 6905 C C . VAL B 1 188 ? 14.587 62.433 17.803 1.00 9.81 195 VAL B C 1
ATOM 6906 O O . VAL B 1 188 ? 14.865 63.527 18.289 1.00 10.53 195 VAL B O 1
ATOM 6910 N N . TRP B 1 189 ? 14.733 61.298 18.487 1.00 9.58 196 TRP B N 1
ATOM 6911 C CA . TRP B 1 189 ? 15.509 61.283 19.735 1.00 9.21 196 TRP B CA 1
ATOM 6912 C C . TRP B 1 189 ? 15.984 59.869 20.080 1.00 9.44 196 TRP B C 1
ATOM 6913 O O . TRP B 1 189 ? 15.436 58.875 19.602 1.00 10.51 196 TRP B O 1
ATOM 6924 N N . VAL B 1 190 ? 17.040 59.790 20.881 1.00 10.02 197 VAL B N 1
ATOM 6925 C CA . VAL B 1 190 ? 17.579 58.513 21.344 1.00 9.50 197 VAL B CA 1
ATOM 6926 C C . VAL B 1 190 ? 17.900 58.654 22.828 1.00 10.00 197 VAL B C 1
ATOM 6927 O O . VAL B 1 190 ? 18.568 59.616 23.230 1.00 10.67 197 VAL B O 1
ATOM 6931 N N . THR B 1 191 ? 17.401 57.719 23.636 1.00 9.66 198 THR B N 1
ATOM 6932 C CA . THR B 1 191 ? 17.552 57.766 25.084 1.00 10.73 198 THR B CA 1
ATOM 6933 C C . THR B 1 191 ? 17.939 56.400 25.627 1.00 11.31 198 THR B C 1
ATOM 6934 O O . THR B 1 191 ? 17.237 55.423 25.400 1.00 11.79 198 THR B O 1
ATOM 6938 N N . PHE B 1 192 ? 19.058 56.343 26.346 1.00 11.93 199 PHE B N 1
ATOM 6939 C CA . PHE B 1 192 ? 19.530 55.112 26.976 1.00 11.87 199 PHE B CA 1
ATOM 6940 C C . PHE B 1 192 ? 18.962 54.924 28.378 1.00 12.85 199 PHE B C 1
ATOM 6941 O O . PHE B 1 192 ? 18.730 55.900 29.091 1.00 12.40 199 PHE B O 1
ATOM 6949 N N . ASP B 1 193 ? 18.755 53.669 28.776 1.00 13.12 200 ASP B N 1
ATOM 6950 C CA . ASP B 1 193 ? 18.514 53.336 30.172 1.00 12.56 200 ASP B CA 1
ATOM 6951 C C . ASP B 1 193 ? 19.833 52.877 30.792 1.00 12.40 200 ASP B C 1
ATOM 6952 O O . ASP B 1 193 ? 20.206 51.714 30.647 1.00 11.98 200 ASP B O 1
ATOM 6957 N N . GLU B 1 194 ? 20.519 53.773 31.504 1.00 11.55 201 GLU B N 1
ATOM 6958 C CA . GLU B 1 194 ? 21.878 53.475 31.986 1.00 12.70 201 GLU B CA 1
ATOM 6959 C C . GLU B 1 194 ? 21.913 52.328 33.003 1.00 14.04 201 GLU B C 1
ATOM 6960 O O . GLU B 1 194 ? 22.972 51.741 33.248 1.00 14.35 201 GLU B O 1
ATOM 6966 N N . ARG B 1 195 ? 20.763 51.985 33.576 1.00 14.05 202 ARG B N 1
ATOM 6967 C CA . ARG B 1 195 ? 20.692 50.860 34.510 1.00 15.25 202 ARG B CA 1
ATOM 6968 C C . ARG B 1 195 ? 20.966 49.517 33.828 1.00 15.97 202 ARG B C 1
ATOM 6969 O O . ARG B 1 195 ? 21.325 48.535 34.490 1.00 17.57 202 ARG B O 1
ATOM 6977 N N . SER B 1 196 ? 20.787 49.478 32.511 1.00 14.50 203 SER B N 1
ATOM 6978 C CA . SER B 1 196 ? 20.829 48.228 31.753 1.00 15.08 203 SER B CA 1
ATOM 6979 C C . SER B 1 196 ? 22.202 47.970 31.147 1.00 17.42 203 SER B C 1
ATOM 6980 O O . SER B 1 196 ? 22.357 47.141 30.246 1.00 18.06 203 SER B O 1
ATOM 6983 N N . GLY B 1 197 ? 23.199 48.687 31.647 1.00 18.17 204 GLY B N 1
ATOM 6984 C CA . GLY B 1 197 ? 24.574 48.444 31.254 1.00 19.10 204 GLY B CA 1
ATOM 6985 C C . GLY B 1 197 ? 25.484 48.588 32.457 1.00 18.20 204 GLY B C 1
ATOM 6986 O O . GLY B 1 197 ? 25.032 48.908 33.549 1.00 18.81 204 GLY B O 1
ATOM 6987 N N . SER B 1 198 ? 26.771 48.351 32.261 1.00 19.00 205 SER B N 1
ATOM 6988 C CA . SER B 1 198 ? 27.744 48.558 33.322 1.00 21.11 205 SER B CA 1
ATOM 6989 C C . SER B 1 198 ? 29.027 49.058 32.683 1.00 21.74 205 SER B C 1
ATOM 6990 O O . SER B 1 198 ? 29.135 49.077 31.458 1.00 22.51 205 SER B O 1
ATOM 6993 N N . ALA B 1 199 ? 29.989 49.467 33.504 1.00 22.44 206 ALA B N 1
ATOM 6994 C CA . ALA B 1 199 ? 31.213 50.091 33.005 1.00 22.86 206 ALA B CA 1
ATOM 6995 C C . ALA B 1 199 ? 31.905 49.235 31.948 1.00 23.88 206 ALA B C 1
ATOM 6996 O O . ALA B 1 199 ? 32.255 48.083 32.201 1.00 24.74 206 ALA B O 1
ATOM 6998 N N . GLY B 1 200 ? 32.065 49.801 30.754 1.00 23.84 207 GLY B N 1
ATOM 6999 C CA . GLY B 1 200 ? 32.780 49.140 29.676 1.00 23.93 207 GLY B CA 1
ATOM 7000 C C . GLY B 1 200 ? 31.932 48.172 28.873 1.00 24.21 207 GLY B C 1
ATOM 7001 O O . GLY B 1 200 ? 32.406 47.579 27.901 1.00 24.52 207 GLY B O 1
ATOM 7002 N N . SER B 1 201 ? 30.672 48.026 29.270 1.00 22.34 208 SER B N 1
ATOM 7003 C CA . SER B 1 201 ? 29.781 47.037 28.679 1.00 21.80 208 SER B CA 1
ATOM 7004 C C . SER B 1 201 ? 28.543 47.720 28.107 1.00 18.94 208 SER B C 1
ATOM 7005 O O . SER B 1 201 ? 27.917 48.509 28.798 1.00 19.68 208 SER B O 1
ATOM 7008 N N . ALA B 1 202 ? 28.194 47.419 26.857 1.00 17.88 209 ALA B N 1
ATOM 7009 C CA . ALA B 1 202 ? 27.147 48.174 26.150 1.00 15.84 209 ALA B CA 1
ATOM 7010 C C . ALA B 1 202 ? 25.811 48.170 26.884 1.00 15.67 209 ALA B C 1
ATOM 7011 O O . ALA B 1 202 ? 25.370 47.143 27.417 1.00 14.54 209 ALA B O 1
ATOM 7013 N N . THR B 1 203 ? 25.184 49.341 26.913 1.00 14.20 210 THR B N 1
ATOM 7014 C CA . THR B 1 203 ? 23.880 49.504 27.519 1.00 13.80 210 THR B CA 1
ATOM 7015 C C . THR B 1 203 ? 22.860 48.750 26.677 1.00 14.48 210 THR B C 1
ATOM 7016 O O . THR B 1 203 ? 22.783 48.935 25.458 1.00 15.72 210 THR B O 1
ATOM 7020 N N . GLN B 1 204 ? 22.096 47.875 27.322 1.00 13.95 211 GLN B N 1
ATOM 7021 C CA . GLN B 1 204 ? 21.250 46.951 26.588 1.00 14.56 211 GLN B CA 1
ATOM 7022 C C . GLN B 1 204 ? 19.908 47.554 26.163 1.00 14.67 211 GLN B C 1
ATOM 7023 O O . GLN B 1 204 ? 19.389 47.220 25.095 1.00 16.57 211 GLN B O 1
ATOM 7029 N N . ASP B 1 205 ? 19.354 48.442 26.987 1.00 12.08 212 ASP B N 1
ATOM 7030 C CA . ASP B 1 205 ? 18.036 49.017 26.718 1.00 12.32 212 ASP B CA 1
ATOM 7031 C C . ASP B 1 205 ? 18.154 50.419 26.137 1.00 13.41 212 ASP B C 1
ATOM 7032 O O . ASP B 1 205 ? 18.651 51.343 26.794 1.00 13.78 212 ASP B O 1
ATOM 7037 N N . ILE B 1 206 ? 17.678 50.562 24.902 1.00 13.02 213 ILE B N 1
ATOM 7038 C CA . ILE B 1 206 ? 17.802 51.792 24.127 1.00 11.64 213 ILE B CA 1
ATOM 7039 C C . ILE B 1 206 ? 16.429 52.186 23.612 1.00 11.70 213 ILE B C 1
ATOM 7040 O O . ILE B 1 206 ? 15.736 51.365 23.017 1.00 13.60 213 ILE B O 1
ATOM 7045 N N . TYR B 1 207 ? 16.034 53.434 23.836 1.00 9.72 214 TYR B N 1
ATOM 7046 C CA . TYR B 1 207 ? 14.722 53.912 23.419 1.00 10.30 214 TYR B CA 1
ATOM 7047 C C . TYR B 1 207 ? 14.885 54.910 22.286 1.00 10.33 214 TYR B C 1
ATOM 7048 O O . TYR B 1 207 ? 15.771 55.759 22.327 1.00 11.47 214 TYR B O 1
ATOM 7057 N N . VAL B 1 208 ? 14.048 54.800 21.258 1.00 10.23 215 VAL B N 1
ATOM 7058 C CA . VAL B 1 208 ? 14.177 55.666 20.095 1.00 9.32 215 VAL B CA 1
ATOM 7059 C C . VAL B 1 208 ? 12.843 56.293 19.680 1.00 10.43 215 VAL B C 1
ATOM 7060 O O . VAL B 1 208 ? 11.855 55.586 19.457 1.00 11.90 215 VAL B O 1
ATOM 7064 N N . GLY B 1 209 ? 12.819 57.621 19.575 1.00 9.71 216 GLY B N 1
ATOM 7065 C CA . GLY B 1 209 ? 11.668 58.326 19.041 1.00 10.32 216 GLY B CA 1
ATOM 7066 C C . GLY B 1 209 ? 11.704 58.462 17.530 1.00 9.46 216 GLY B C 1
ATOM 7067 O O . GLY B 1 209 ? 12.740 58.786 16.950 1.00 9.54 216 GLY B O 1
ATOM 7068 N N . VAL B 1 210 ? 10.555 58.227 16.897 1.00 10.57 217 VAL B N 1
ATOM 7069 C CA . VAL B 1 210 ? 10.425 58.228 15.442 1.00 10.23 217 VAL B CA 1
ATOM 7070 C C . VAL B 1 210 ? 9.315 59.185 15.007 1.00 11.05 217 VAL B C 1
ATOM 7071 O O . VAL B 1 210 ? 8.241 59.219 15.617 1.00 10.22 217 VAL B O 1
ATOM 7075 N N . ALA B 1 211 ? 9.569 59.979 13.971 1.00 10.26 218 ALA B N 1
ATOM 7076 C CA . ALA B 1 211 ? 8.517 60.842 13.425 1.00 11.54 218 ALA B CA 1
ATOM 7077 C C . ALA B 1 211 ? 7.527 60.007 12.619 1.00 13.70 218 ALA B C 1
ATOM 7078 O O . ALA B 1 211 ? 7.580 59.983 11.395 1.00 15.19 218 ALA B O 1
ATOM 7080 N N . ASP B 1 212 ? 6.643 59.315 13.329 1.00 14.29 219 ASP B N 1
ATOM 7081 C CA . ASP B 1 212 ? 5.598 58.481 12.737 1.00 13.90 219 ASP B CA 1
ATOM 7082 C C . ASP B 1 212 ? 4.488 58.448 13.772 1.00 13.04 219 ASP B C 1
ATOM 7083 O O . ASP B 1 212 ? 4.667 57.892 14.858 1.00 13.18 219 ASP B O 1
ATOM 7088 N N . LYS B 1 213 ? 3.352 59.054 13.447 1.00 13.51 220 LYS B N 1
ATOM 7089 C CA . LYS B 1 213 ? 2.259 59.183 14.408 1.00 12.77 220 LYS B CA 1
ATOM 7090 C C . LYS B 1 213 ? 1.688 57.841 14.860 1.00 13.71 220 LYS B C 1
ATOM 7091 O O . LYS B 1 213 ? 1.127 57.739 15.955 1.00 15.52 220 LYS B O 1
ATOM 7097 N N . GLU B 1 214 ? 1.836 56.813 14.030 1.00 13.62 221 GLU B N 1
ATOM 7098 C CA . GLU B 1 214 ? 1.312 55.490 14.379 1.00 14.52 221 GLU B CA 1
ATOM 7099 C C . GLU B 1 214 ? 2.367 54.565 14.984 1.00 13.98 221 GLU B C 1
ATOM 7100 O O . GLU B 1 214 ? 2.047 53.457 15.437 1.00 14.19 221 GLU B O 1
ATOM 7106 N N . ASN B 1 215 ? 3.618 55.017 14.988 1.00 14.33 222 ASN B N 1
ATOM 7107 C CA . ASN B 1 215 ? 4.731 54.249 15.547 1.00 12.54 222 ASN B CA 1
ATOM 7108 C C . ASN B 1 215 ? 5.809 55.184 16.088 1.00 12.29 222 ASN B C 1
ATOM 7109 O O . ASN B 1 215 ? 6.918 55.214 15.545 1.00 12.36 222 ASN B O 1
ATOM 7114 N N . THR B 1 216 ? 5.517 55.938 17.145 1.00 11.23 223 THR B N 1
ATOM 7115 C CA . THR B 1 216 ? 6.430 57.009 17.530 1.00 11.29 223 THR B CA 1
ATOM 7116 C C . THR B 1 216 ? 7.546 56.562 18.470 1.00 10.78 223 THR B C 1
ATOM 7117 O O . THR B 1 216 ? 8.544 57.270 18.603 1.00 11.86 223 THR B O 1
ATOM 7121 N N . VAL B 1 217 ? 7.418 55.399 19.110 1.00 10.49 224 VAL B N 1
ATOM 7122 C CA . VAL B 1 217 ? 8.531 54.939 19.958 1.00 10.25 224 VAL B CA 1
ATOM 7123 C C . VAL B 1 217 ? 8.871 53.440 19.801 1.00 10.78 224 VAL B C 1
ATOM 7124 O O . VAL B 1 217 ? 7.992 52.567 19.753 1.00 10.46 224 VAL B O 1
ATOM 7128 N N . TYR B 1 218 ? 10.173 53.180 19.701 1.00 10.80 225 TYR B N 1
ATOM 7129 C CA . TYR B 1 218 ? 10.744 51.846 19.578 1.00 11.44 225 TYR B CA 1
ATOM 7130 C C . TYR B 1 218 ? 11.740 51.604 20.695 1.00 12.36 225 TYR B C 1
ATOM 7131 O O . TYR B 1 218 ? 12.237 52.549 21.310 1.00 12.92 225 TYR B O 1
ATOM 7140 N N . ARG B 1 219 ? 12.046 50.342 20.963 1.00 13.02 226 ARG B N 1
ATOM 7141 C CA . ARG B 1 219 ? 13.171 50.068 21.841 1.00 12.98 226 ARG B CA 1
ATOM 7142 C C . ARG B 1 219 ? 13.899 48.791 21.469 1.00 12.81 226 ARG B C 1
ATOM 7143 O O . ARG B 1 219 ? 13.378 47.922 20.756 1.00 12.47 226 ARG B O 1
ATOM 7151 N N . SER B 1 220 ? 15.134 48.717 21.942 1.00 12.88 227 SER B N 1
ATOM 7152 C CA . SER B 1 220 ? 15.919 47.503 21.912 1.00 13.73 227 SER B CA 1
ATOM 7153 C C . SER B 1 220 ? 16.229 47.133 23.347 1.00 14.16 227 SER B C 1
ATOM 7154 O O . SER B 1 220 ? 16.468 48.013 24.182 1.00 14.53 227 SER B O 1
ATOM 7157 N N . THR B 1 221 ? 16.227 45.839 23.643 1.00 15.02 228 THR B N 1
ATOM 7158 C CA . THR B 1 221 ? 16.644 45.391 24.961 1.00 15.33 228 THR B CA 1
ATOM 7159 C C . THR B 1 221 ? 17.846 44.466 24.849 1.00 15.81 228 THR B C 1
ATOM 7160 O O . THR B 1 221 ? 18.166 43.757 25.803 1.00 15.83 228 THR B O 1
ATOM 7164 N N . ASP B 1 222 ? 18.500 44.458 23.683 1.00 16.11 229 ASP B N 1
ATOM 7165 C CA . ASP B 1 222 ? 19.706 43.639 23.501 1.00 17.25 229 ASP B CA 1
ATOM 7166 C C . ASP B 1 222 ? 20.865 44.434 22.899 1.00 17.85 229 ASP B C 1
ATOM 7167 O O . ASP B 1 222 ? 21.651 43.908 22.113 1.00 19.09 229 ASP B O 1
ATOM 7172 N N . GLY B 1 223 ? 20.966 45.707 23.271 1.00 16.48 230 GLY B N 1
ATOM 7173 C CA . GLY B 1 223 ? 22.102 46.519 22.873 1.00 15.93 230 GLY B CA 1
ATOM 7174 C C . GLY B 1 223 ? 22.065 46.956 21.421 1.00 15.34 230 GLY B C 1
ATOM 7175 O O . GLY B 1 223 ? 23.100 47.255 20.827 1.00 15.96 230 GLY B O 1
ATOM 7176 N N . GLY B 1 224 ? 20.871 46.985 20.843 1.00 15.55 231 GLY B N 1
ATOM 7177 C CA . GLY B 1 224 ? 20.693 47.532 19.511 1.00 16.23 231 GLY B CA 1
ATOM 7178 C C . GLY B 1 224 ? 20.807 46.515 18.391 1.00 17.26 231 GLY B C 1
ATOM 7179 O O . GLY B 1 224 ? 20.912 46.889 17.218 1.00 17.59 231 GLY B O 1
ATOM 7180 N N . ALA B 1 225 ? 20.796 45.232 18.748 1.00 17.94 232 ALA B N 1
ATOM 7181 C CA . ALA B 1 225 ? 20.830 44.164 17.753 1.00 18.08 232 ALA B CA 1
ATOM 7182 C C . ALA B 1 225 ? 19.467 44.006 17.090 1.00 19.47 232 ALA B C 1
ATOM 7183 O O . ALA B 1 225 ? 19.388 43.844 15.867 1.00 19.85 232 ALA B O 1
ATOM 7185 N N . THR B 1 226 ? 18.402 44.042 17.898 1.00 17.26 233 THR B N 1
ATOM 7186 C CA . THR B 1 226 ? 17.034 43.929 17.385 1.00 17.88 233 THR B CA 1
ATOM 7187 C C . THR B 1 226 ? 16.155 45.017 17.982 1.00 17.57 233 THR B C 1
ATOM 7188 O O . THR B 1 226 ? 16.437 45.533 19.059 1.00 16.22 233 THR B O 1
ATOM 7192 N N . TRP B 1 227 ? 15.081 45.355 17.281 1.00 16.69 234 TRP B N 1
ATOM 7193 C CA . TRP B 1 227 ? 14.264 46.498 17.657 1.00 18.16 234 TRP B CA 1
ATOM 7194 C C . TRP B 1 227 ? 12.792 46.164 17.541 1.00 18.79 234 TRP B C 1
ATOM 7195 O O . TRP B 1 227 ? 12.396 45.393 16.671 1.00 19.63 234 TRP B O 1
ATOM 7206 N N . SER B 1 228 ? 11.981 46.740 18.418 1.00 18.26 235 SER B N 1
ATOM 7207 C CA . SER B 1 228 ? 10.550 46.533 18.315 1.00 19.40 235 SER B CA 1
ATOM 7208 C C . SER B 1 228 ? 9.771 47.759 18.759 1.00 16.63 235 SER B C 1
ATOM 7209 O O . SER B 1 228 ? 10.208 48.531 19.612 1.00 16.64 235 SER B O 1
ATOM 7212 N N . ARG B 1 229 ? 8.611 47.921 18.139 1.00 14.06 236 ARG B N 1
ATOM 7213 C CA . ARG B 1 229 ? 7.624 48.906 18.520 1.00 16.05 236 ARG B CA 1
ATOM 7214 C C . ARG B 1 229 ? 7.114 48.613 19.939 1.00 15.89 236 ARG B C 1
ATOM 7215 O O . ARG B 1 229 ? 6.751 47.481 20.239 1.00 17.86 236 ARG B O 1
ATOM 7223 N N . ILE B 1 230 ? 7.109 49.602 20.824 1.00 13.31 237 ILE B N 1
ATOM 7224 C CA . ILE B 1 230 ? 6.618 49.351 22.185 1.00 13.18 237 ILE B CA 1
ATOM 7225 C C . ILE B 1 230 ? 5.101 49.161 22.177 1.00 13.74 237 ILE B C 1
ATOM 7226 O O . ILE B 1 230 ? 4.363 50.079 21.823 1.00 15.04 237 ILE B O 1
ATOM 7231 N N . PRO B 1 231 ? 4.624 47.973 22.577 1.00 14.23 238 PRO B N 1
ATOM 7232 C CA . PRO B 1 231 ? 3.176 47.717 22.550 1.00 14.36 238 PRO B CA 1
ATOM 7233 C C . PRO B 1 231 ? 2.399 48.687 23.443 1.00 15.27 238 PRO B C 1
ATOM 7234 O O . PRO B 1 231 ? 2.903 49.077 24.501 1.00 14.50 238 PRO B O 1
ATOM 7238 N N . GLY B 1 232 ? 1.203 49.079 23.011 1.00 15.72 239 GLY B N 1
ATOM 7239 C CA . GLY B 1 232 ? 0.309 49.874 23.838 1.00 15.78 239 GLY B CA 1
ATOM 7240 C C . GLY B 1 232 ? 0.599 51.366 23.865 1.00 14.76 239 GLY B C 1
ATOM 7241 O O . GLY B 1 232 ? -0.056 52.120 24.586 1.00 15.78 239 GLY B O 1
ATOM 7242 N N . GLN B 1 233 ? 1.577 51.802 23.080 1.00 13.07 240 GLN B N 1
ATOM 7243 C CA . GLN B 1 233 ? 1.943 53.218 23.044 1.00 13.15 240 GLN B CA 1
ATOM 7244 C C . GLN B 1 233 ? 0.808 54.071 22.471 1.00 13.11 240 GLN B C 1
ATOM 7245 O O . GLN B 1 233 ? -0.014 53.570 21.702 1.00 13.93 240 GLN B O 1
ATOM 7251 N N . PRO B 1 234 ? 0.749 55.358 22.855 1.00 12.95 241 PRO B N 1
ATOM 7252 C CA . PRO B 1 234 ? -0.249 56.260 22.263 1.00 13.58 241 PRO B CA 1
ATOM 7253 C C . PRO B 1 234 ? 0.009 56.466 20.781 1.00 14.61 241 PRO B C 1
ATOM 7254 O O . PRO B 1 234 ? 1.170 56.424 20.351 1.00 14.53 241 PRO B O 1
ATOM 7258 N N . THR B 1 235 ? -1.060 56.666 20.014 1.00 14.01 242 THR B N 1
ATOM 7259 C CA . THR B 1 235 ? -0.934 56.954 18.590 1.00 13.97 242 THR B CA 1
ATOM 7260 C C . THR B 1 235 ? -1.621 58.273 18.236 1.00 14.14 242 THR B C 1
ATOM 7261 O O . THR B 1 235 ? -2.481 58.766 18.985 1.00 15.19 242 THR B O 1
ATOM 7265 N N . GLY B 1 236 ? -1.231 58.840 17.097 1.00 14.90 243 GLY B N 1
ATOM 7266 C CA . GLY B 1 236 ? -1.779 60.100 16.621 1.00 15.81 243 GLY B CA 1
ATOM 7267 C C . GLY B 1 236 ? -0.836 61.277 16.785 1.00 15.07 243 GLY B C 1
ATOM 7268 O O . GLY B 1 236 ? -1.112 62.381 16.291 1.00 14.99 243 GLY B O 1
ATOM 7269 N N . TYR B 1 237 ? 0.286 61.040 17.460 1.00 13.55 244 TYR B N 1
ATOM 7270 C CA . TYR B 1 237 ? 1.188 62.116 17.861 1.00 13.46 244 TYR B CA 1
ATOM 7271 C C . TYR B 1 237 ? 2.654 61.796 17.605 1.00 13.12 244 TYR B C 1
ATOM 7272 O O . TYR B 1 237 ? 3.036 60.633 17.481 1.00 15.05 244 TYR B O 1
ATOM 7281 N N . LEU B 1 238 ? 3.471 62.843 17.550 1.00 11.81 245 LEU B N 1
ATOM 7282 C CA . LEU B 1 238 ? 4.924 62.688 17.528 1.00 11.60 245 LEU B CA 1
ATOM 7283 C C . LEU B 1 238 ? 5.501 62.962 18.911 1.00 11.23 245 LEU B C 1
ATOM 7284 O O . LEU B 1 238 ? 5.212 63.998 19.517 1.00 11.78 245 LEU B O 1
ATOM 7289 N N . ALA B 1 239 ? 6.320 62.043 19.411 1.00 10.81 246 ALA B N 1
ATOM 7290 C CA . ALA B 1 239 ? 7.035 62.279 20.668 1.00 9.75 246 ALA B CA 1
ATOM 7291 C C . ALA B 1 239 ? 8.221 63.213 20.438 1.00 10.39 246 ALA B C 1
ATOM 7292 O O . ALA B 1 239 ? 9.223 62.809 19.838 1.00 9.90 246 ALA B O 1
ATOM 7294 N N . HIS B 1 240 ? 8.104 64.460 20.897 1.00 9.38 247 HIS B N 1
ATOM 7295 C CA . HIS B 1 240 ? 9.207 65.427 20.788 1.00 9.85 247 HIS B CA 1
ATOM 7296 C C . HIS B 1 240 ? 10.392 65.055 21.674 1.00 9.57 247 HIS B C 1
ATOM 7297 O O . HIS B 1 240 ? 11.532 65.400 21.374 1.00 11.33 247 HIS B O 1
ATOM 7304 N N . LYS B 1 241 ? 10.107 64.387 22.789 1.00 8.92 248 LYS B N 1
ATOM 7305 C CA . LYS B 1 241 ? 11.130 64.027 23.775 1.00 10.08 248 LYS B CA 1
ATOM 7306 C C . LYS B 1 241 ? 10.781 62.708 24.435 1.00 10.59 248 LYS B C 1
ATOM 7307 O O . LYS B 1 241 ? 9.601 62.373 24.546 1.00 11.62 248 LYS B O 1
ATOM 7313 N N . GLY B 1 242 ? 11.807 61.993 24.898 1.00 8.98 249 GLY B N 1
ATOM 7314 C CA . GLY B 1 242 ? 11.644 60.785 25.685 1.00 8.28 249 GLY B CA 1
ATOM 7315 C C . GLY B 1 242 ? 12.672 60.841 26.799 1.00 10.06 249 GLY B C 1
ATOM 7316 O O . GLY B 1 242 ? 13.877 60.764 26.553 1.00 11.59 249 GLY B O 1
ATOM 7317 N N . VAL B 1 243 ? 12.204 61.028 28.025 1.00 8.29 250 VAL B N 1
ATOM 7318 C CA . VAL B 1 243 ? 13.104 61.207 29.164 1.00 8.46 250 VAL B CA 1
ATOM 7319 C C . VAL B 1 243 ? 12.802 60.137 30.204 1.00 10.61 250 VAL B C 1
ATOM 7320 O O . VAL B 1 243 ? 11.645 59.923 30.561 1.00 12.56 250 VAL B O 1
ATOM 7324 N N . LEU B 1 244 ? 13.841 59.463 30.689 1.00 10.19 251 LEU B N 1
ATOM 7325 C CA . LEU B 1 244 ? 13.648 58.360 31.619 1.00 11.83 251 LEU B CA 1
ATOM 7326 C C . LEU B 1 244 ? 14.037 58.737 33.051 1.00 13.26 251 LEU B C 1
ATOM 7327 O O . LEU B 1 244 ? 15.165 59.141 33.292 1.00 13.96 251 LEU B O 1
ATOM 7332 N N . ASP B 1 245 ? 13.102 58.620 33.991 1.00 12.60 252 ASP B N 1
ATOM 7333 C CA . ASP B 1 245 ? 13.436 58.725 35.408 1.00 12.87 252 ASP B CA 1
ATOM 7334 C C . ASP B 1 245 ? 13.856 57.337 35.844 1.00 14.13 252 ASP B C 1
ATOM 7335 O O . ASP B 1 245 ? 13.009 56.456 36.021 1.00 12.98 252 ASP B O 1
ATOM 7340 N N . SER B 1 246 ? 15.158 57.128 36.015 1.00 14.93 253 SER B N 1
ATOM 7341 C CA . SER B 1 246 ? 15.634 55.772 36.274 1.00 16.90 253 SER B CA 1
ATOM 7342 C C . SER B 1 246 ? 15.572 55.427 37.758 1.00 16.42 253 SER B C 1
ATOM 7343 O O . SER B 1 246 ? 15.901 54.311 38.154 1.00 17.63 253 SER B O 1
ATOM 7346 N N . ALA B 1 247 ? 15.144 56.379 38.579 1.00 14.16 254 ALA B N 1
ATOM 7347 C CA . ALA B 1 247 ? 14.871 56.068 39.984 1.00 13.29 254 ALA B CA 1
ATOM 7348 C C . ALA B 1 247 ? 13.514 55.396 40.108 1.00 13.89 254 ALA B C 1
ATOM 7349 O O . ALA B 1 247 ? 13.383 54.371 40.779 1.00 16.03 254 ALA B O 1
ATOM 7351 N N . THR B 1 248 ? 12.499 55.963 39.460 1.00 12.86 255 THR B N 1
ATOM 7352 C CA . THR B 1 248 ? 11.162 55.382 39.554 1.00 12.72 255 THR B CA 1
ATOM 7353 C C . THR B 1 248 ? 10.938 54.336 38.467 1.00 14.81 255 THR B C 1
ATOM 7354 O O . THR B 1 248 ? 10.046 53.499 38.585 1.00 14.72 255 THR B O 1
ATOM 7358 N N . GLY B 1 249 ? 11.754 54.378 37.415 1.00 14.87 256 GLY B N 1
ATOM 7359 C CA . GLY B 1 249 ? 11.621 53.435 36.312 1.00 14.84 256 GLY B CA 1
ATOM 7360 C C . GLY B 1 249 ? 10.542 53.804 35.308 1.00 16.18 256 GLY B C 1
ATOM 7361 O O . GLY B 1 249 ? 9.857 52.929 34.782 1.00 19.27 256 GLY B O 1
ATOM 7362 N N . HIS B 1 250 ? 10.389 55.094 35.030 1.00 12.30 257 HIS B N 1
ATOM 7363 C CA . HIS B 1 250 ? 9.372 55.552 34.081 1.00 12.09 257 HIS B CA 1
ATOM 7364 C C . HIS B 1 250 ? 9.981 56.361 32.947 1.00 12.16 257 HIS B C 1
ATOM 7365 O O . HIS B 1 250 ? 10.771 57.269 33.186 1.00 12.89 257 HIS B O 1
ATOM 7372 N N . LEU B 1 251 ? 9.581 56.034 31.720 1.00 9.37 258 LEU B N 1
ATOM 7373 C CA . LEU B 1 251 ? 9.911 56.812 30.535 1.00 9.15 258 LEU B CA 1
ATOM 7374 C C . LEU B 1 251 ? 8.736 57.727 30.223 1.00 11.05 258 LEU B C 1
ATOM 7375 O O . LEU B 1 251 ? 7.608 57.253 30.076 1.00 11.60 258 LEU B O 1
ATOM 7380 N N . TYR B 1 252 ? 8.999 59.030 30.132 1.00 10.03 259 TYR B N 1
ATOM 7381 C CA . TYR B 1 252 ? 7.970 60.011 29.806 1.00 11.01 259 TYR B CA 1
ATOM 7382 C C . TYR B 1 252 ? 8.112 60.470 28.367 1.00 10.40 259 TYR B C 1
ATOM 7383 O O . TYR B 1 252 ? 9.225 60.724 27.906 1.00 10.73 259 TYR B O 1
ATOM 7392 N N . LEU B 1 253 ? 6.986 60.572 27.666 1.00 8.89 260 LEU B N 1
ATOM 7393 C CA . LEU B 1 253 ? 6.943 61.121 26.312 1.00 9.51 260 LEU B CA 1
ATOM 7394 C C . LEU B 1 253 ? 6.073 62.378 26.274 1.00 11.24 260 LEU B C 1
ATOM 7395 O O . LEU B 1 253 ? 4.902 62.331 26.662 1.00 11.53 260 LEU B O 1
ATOM 7400 N N . THR B 1 254 ? 6.633 63.493 25.802 1.00 11.54 261 THR B N 1
ATOM 7401 C CA . THR B 1 254 ? 5.829 64.680 25.521 1.00 10.49 261 THR B CA 1
ATOM 7402 C C . THR B 1 254 ? 5.450 64.655 24.053 1.00 9.90 261 THR B C 1
ATOM 7403 O O . THR B 1 254 ? 6.323 64.642 23.182 1.00 11.65 261 THR B O 1
ATOM 7407 N N . LEU B 1 255 ? 4.148 64.647 23.780 1.00 10.34 262 LEU B N 1
ATOM 7408 C CA . LEU B 1 255 ? 3.645 64.437 22.426 1.00 10.97 262 LEU B CA 1
ATOM 7409 C C . LEU B 1 255 ? 2.962 65.672 21.830 1.00 11.51 262 LEU B C 1
ATOM 7410 O O . LEU B 1 255 ? 2.360 66.476 22.552 1.00 10.34 262 LEU B O 1
ATOM 7415 N N . SER B 1 256 ? 3.057 65.799 20.507 1.00 9.88 263 SER B N 1
ATOM 7416 C CA . SER B 1 256 ? 2.459 66.903 19.765 1.00 10.14 263 SER B CA 1
ATOM 7417 C C . SER B 1 256 ? 1.886 66.392 18.453 1.00 12.03 263 SER B C 1
ATOM 7418 O O . SER B 1 256 ? 2.360 65.383 17.922 1.00 13.51 263 SER B O 1
ATOM 7421 N N . ASP B 1 257 ? 0.894 67.090 17.901 1.00 11.42 264 ASP B N 1
ATOM 7422 C CA . ASP B 1 257 ? 0.347 66.641 16.622 1.00 12.48 264 ASP B CA 1
ATOM 7423 C C . ASP B 1 257 ? 1.189 67.128 15.436 1.00 12.45 264 ASP B C 1
ATOM 7424 O O . ASP B 1 257 ? 0.894 66.800 14.291 1.00 12.51 264 ASP B O 1
ATOM 7429 N N . THR B 1 258 ? 2.241 67.900 15.705 1.00 12.75 265 THR B N 1
ATOM 7430 C CA . THR B 1 258 ? 3.187 68.307 14.662 1.00 12.22 265 THR B CA 1
ATOM 7431 C C . THR B 1 258 ? 4.632 68.153 15.138 1.00 12.81 265 THR B C 1
ATOM 7432 O O . THR B 1 258 ? 4.877 67.853 16.309 1.00 12.60 265 THR B O 1
ATOM 7436 N N . GLY B 1 259 ? 5.591 68.380 14.238 1.00 11.82 266 GLY B N 1
ATOM 7437 C CA . GLY B 1 259 ? 6.998 68.243 14.597 1.00 10.18 266 GLY B CA 1
ATOM 7438 C C . GLY B 1 259 ? 7.614 69.490 15.208 1.00 10.78 266 GLY B C 1
ATOM 7439 O O . GLY B 1 259 ? 8.744 69.448 15.710 1.00 11.57 266 GLY B O 1
ATOM 7440 N N . GLY B 1 260 ? 6.887 70.604 15.162 1.00 9.54 267 GLY B N 1
ATOM 7441 C CA . GLY B 1 260 ? 7.401 71.877 15.660 1.00 10.69 267 GLY B CA 1
ATOM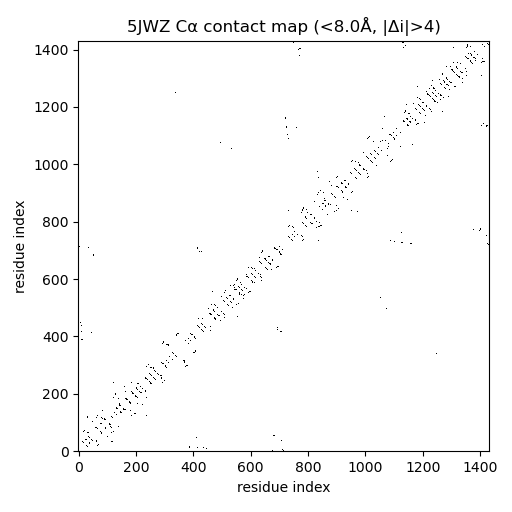 7442 C C . GLY B 1 260 ? 8.496 72.428 14.755 1.00 10.80 267 GLY B C 1
ATOM 7443 O O . GLY B 1 260 ? 8.755 71.865 13.687 1.00 11.01 267 GLY B O 1
ATOM 7444 N N . PRO B 1 261 ? 9.180 73.503 15.190 1.00 11.19 268 PRO B N 1
ATOM 7445 C CA . PRO B 1 261 ? 9.047 74.181 16.490 1.00 11.74 268 PRO B CA 1
ATOM 7446 C C . PRO B 1 261 ? 7.996 75.289 16.552 1.00 12.53 268 PRO B C 1
ATOM 7447 O O . PRO B 1 261 ? 7.765 75.818 17.643 1.00 12.92 268 PRO B O 1
ATOM 7451 N N . TYR B 1 262 ? 7.393 75.652 15.422 1.00 11.81 269 TYR B N 1
ATOM 7452 C CA . TYR B 1 262 ? 6.441 76.765 15.394 1.00 14.37 269 TYR B CA 1
ATOM 7453 C C . TYR B 1 262 ? 5.013 76.296 15.638 1.00 15.31 269 TYR B C 1
ATOM 7454 O O . TYR B 1 262 ? 4.244 76.954 16.342 1.00 16.66 269 TYR B O 1
ATOM 7463 N N . ASP B 1 263 ? 4.662 75.169 15.021 1.00 14.99 270 ASP B N 1
ATOM 7464 C CA . ASP B 1 263 ? 3.293 74.674 15.047 1.00 16.23 270 ASP B CA 1
ATOM 7465 C C . ASP B 1 263 ? 3.096 73.614 16.123 1.00 13.73 270 ASP B C 1
ATOM 7466 O O . ASP B 1 263 ? 4.049 73.181 16.765 1.00 12.78 270 ASP B O 1
ATOM 7471 N N . GLY B 1 264 ? 1.847 73.203 16.302 1.00 12.87 271 GLY B N 1
ATOM 7472 C CA . GLY B 1 264 ? 1.473 72.224 17.308 1.00 13.38 271 GLY B CA 1
ATOM 7473 C C . GLY B 1 264 ? 0.158 72.675 17.917 1.00 15.62 271 GLY B C 1
ATOM 7474 O O . GLY B 1 264 ? 0.105 73.720 18.567 1.00 16.83 271 GLY B O 1
ATOM 7475 N N . GLY B 1 265 ? -0.908 71.907 17.695 1.00 15.31 272 GLY B N 1
ATOM 7476 C CA . GLY B 1 265 ? -2.237 72.323 18.117 1.00 15.33 272 GLY B CA 1
ATOM 7477 C C . GLY B 1 265 ? -2.927 71.394 19.099 1.00 16.83 272 GLY B C 1
ATOM 7478 O O . GLY B 1 265 ? -4.004 71.718 19.619 1.00 18.40 272 GLY B O 1
ATOM 7479 N N . LYS B 1 266 ? -2.322 70.234 19.337 1.00 15.18 273 LYS B N 1
ATOM 7480 C CA . LYS B 1 266 ? -2.834 69.251 20.295 1.00 15.18 273 LYS B CA 1
ATOM 7481 C C . LYS B 1 266 ? -1.655 68.492 20.881 1.00 14.44 273 LYS B C 1
ATOM 7482 O O . LYS B 1 266 ? -0.604 68.392 20.243 1.00 13.88 273 LYS B O 1
ATOM 7488 N N . GLY B 1 267 ? -1.819 67.934 22.077 1.00 12.45 274 GLY B N 1
ATOM 7489 C CA . GLY B 1 267 ? -0.719 67.208 22.679 1.00 10.96 274 GLY B CA 1
ATOM 7490 C C . GLY B 1 267 ? -1.115 66.414 23.901 1.00 12.24 274 GLY B C 1
ATOM 7491 O O . GLY B 1 267 ? -2.174 66.657 24.486 1.00 13.74 274 GLY B O 1
ATOM 7492 N N . ARG B 1 268 ? -0.255 65.466 24.275 1.00 11.31 275 ARG B N 1
ATOM 7493 C CA . ARG B 1 268 ? -0.421 64.653 25.482 1.00 12.39 275 ARG B CA 1
ATOM 7494 C C . ARG B 1 268 ? 0.932 64.469 26.164 1.00 11.95 275 ARG B C 1
ATOM 7495 O O . ARG B 1 268 ? 1.982 64.769 25.573 1.00 11.68 275 ARG B O 1
ATOM 7503 N N . ILE B 1 269 ? 0.909 63.965 27.400 1.00 10.55 276 ILE B N 1
ATOM 7504 C CA . ILE B 1 269 ? 2.113 63.424 28.030 1.00 9.13 276 ILE B CA 1
ATOM 7505 C C . ILE B 1 269 ? 1.783 62.029 28.538 1.00 10.71 276 ILE B C 1
ATOM 7506 O O . ILE B 1 269 ? 0.860 61.866 29.347 1.00 10.87 276 ILE B O 1
ATOM 7511 N N . TRP B 1 270 ? 2.519 61.026 28.055 1.00 9.48 277 TRP B N 1
ATOM 7512 C CA . TRP B 1 270 ? 2.300 59.643 28.473 1.00 10.41 277 TRP B CA 1
ATOM 7513 C C . TRP B 1 270 ? 3.492 59.101 29.248 1.00 10.39 277 TRP B C 1
ATOM 7514 O O . TRP B 1 270 ? 4.621 59.569 29.079 1.00 12.38 277 TRP B O 1
ATOM 7525 N N . ARG B 1 271 ? 3.231 58.102 30.083 1.00 9.06 278 ARG B N 1
ATOM 7526 C CA . ARG B 1 271 ? 4.243 57.529 30.960 1.00 10.01 278 ARG B CA 1
ATOM 7527 C C . ARG B 1 271 ? 4.305 56.012 30.789 1.00 10.89 278 ARG B C 1
ATOM 7528 O O . ARG B 1 271 ? 3.284 55.328 30.893 1.00 11.74 278 ARG B O 1
ATOM 7536 N N . TYR B 1 272 ? 5.510 55.499 30.561 1.00 9.74 279 TYR B N 1
ATOM 7537 C CA . TYR B 1 272 ? 5.755 54.079 30.347 1.00 10.42 279 TYR B CA 1
ATOM 7538 C C . TYR B 1 272 ? 6.576 53.488 31.494 1.00 11.47 279 TYR B C 1
ATOM 7539 O O . TYR B 1 272 ? 7.653 53.990 31.811 1.00 13.09 279 TYR B O 1
ATOM 7548 N N . ASP B 1 273 ? 6.063 52.430 32.114 1.00 10.70 280 ASP B N 1
ATOM 7549 C CA . ASP B 1 273 ? 6.790 51.716 33.156 1.00 11.31 280 ASP B CA 1
ATOM 7550 C C . ASP B 1 273 ? 7.761 50.748 32.483 1.00 12.08 280 ASP B C 1
ATOM 7551 O O . ASP B 1 273 ? 7.326 49.794 31.857 1.00 12.91 280 ASP B O 1
ATOM 7556 N N . THR B 1 274 ? 9.066 50.982 32.610 1.00 12.99 281 THR B N 1
ATOM 7557 C CA . THR B 1 274 ? 10.043 50.168 31.876 1.00 14.24 281 THR B CA 1
ATOM 7558 C C . THR B 1 274 ? 10.113 48.709 32.352 1.00 16.44 281 THR B C 1
ATOM 7559 O O . THR B 1 274 ? 10.578 47.835 31.614 1.00 18.68 281 THR B O 1
ATOM 7563 N N . ALA B 1 275 ? 9.647 48.440 33.570 1.00 15.55 282 ALA B N 1
ATOM 7564 C CA . ALA B 1 275 ? 9.696 47.083 34.112 1.00 16.44 282 ALA B CA 1
ATOM 7565 C C . ALA B 1 275 ? 8.424 46.279 33.796 1.00 16.40 282 ALA B C 1
ATOM 7566 O O . ALA B 1 275 ? 8.499 45.091 33.480 1.00 19.82 282 ALA B O 1
ATOM 7568 N N . SER B 1 276 ? 7.263 46.923 33.868 1.00 13.30 283 SER B N 1
ATOM 7569 C CA . SER B 1 276 ? 5.994 46.220 33.687 1.00 11.99 283 SER B CA 1
ATOM 7570 C C . SER B 1 276 ? 5.408 46.378 32.288 1.00 13.18 283 SER B C 1
ATOM 7571 O O . SER B 1 276 ? 4.570 45.573 31.871 1.00 14.31 283 SER B O 1
ATOM 7574 N N . GLY B 1 277 ? 5.840 47.417 31.570 1.00 12.66 284 GLY B N 1
ATOM 7575 C CA . GLY B 1 277 ? 5.312 47.712 30.247 1.00 12.38 284 GLY B CA 1
ATOM 7576 C C . GLY B 1 277 ? 4.021 48.524 30.262 1.00 12.90 284 GLY B C 1
ATOM 7577 O O . GLY B 1 277 ? 3.433 48.779 29.213 1.00 14.38 284 GLY B O 1
ATOM 7578 N N . ALA B 1 278 ? 3.581 48.933 31.448 1.00 12.92 285 ALA B N 1
ATOM 7579 C CA . ALA B 1 278 ? 2.367 49.739 31.584 1.00 12.58 285 ALA B CA 1
ATOM 7580 C C . ALA B 1 278 ? 2.489 51.121 30.949 1.00 12.13 285 ALA B C 1
ATOM 7581 O O . ALA B 1 278 ? 3.532 51.769 31.044 1.00 13.87 285 ALA B O 1
ATOM 7583 N N . TRP B 1 279 ? 1.409 51.573 30.318 1.00 11.40 286 TRP B N 1
ATOM 7584 C CA . TRP B 1 279 ? 1.299 52.957 29.852 1.00 10.78 286 TRP B CA 1
ATOM 7585 C C . TRP B 1 279 ? 0.208 53.682 30.626 1.00 13.39 286 TRP B C 1
ATOM 7586 O O . TRP B 1 279 ? -0.873 53.113 30.881 1.00 13.57 286 TRP B O 1
ATOM 7597 N N . GLN B 1 280 ? 0.471 54.937 30.977 1.00 14.03 287 GLN B N 1
ATOM 7598 C CA A GLN B 1 280 ? -0.516 55.773 31.649 0.50 14.66 287 GLN B CA 1
ATOM 7599 C CA B GLN B 1 280 ? -0.516 55.773 31.650 0.50 14.89 287 GLN B CA 1
ATOM 7600 C C . GLN B 1 280 ? -0.519 57.177 31.060 1.00 14.22 287 GLN B C 1
ATOM 7601 O O . GLN B 1 280 ? 0.536 57.742 30.789 1.00 12.99 287 GLN B O 1
ATOM 7612 N N . ASP B 1 281 ? -1.709 57.731 30.855 1.00 13.50 288 ASP B N 1
ATOM 7613 C CA . ASP B 1 281 ? -1.829 59.121 30.411 1.00 13.62 288 ASP B CA 1
ATOM 7614 C C . ASP B 1 281 ? -1.599 60.020 31.622 1.00 14.39 288 ASP B C 1
ATOM 7615 O O . ASP B 1 281 ? -2.392 60.007 32.565 1.00 15.12 288 ASP B O 1
ATOM 7620 N N . VAL B 1 282 ? -0.505 60.779 31.608 1.00 13.63 289 VAL B N 1
ATOM 7621 C CA . VAL B 1 282 ? -0.221 61.717 32.687 1.00 12.19 289 VAL B CA 1
ATOM 7622 C C . VAL B 1 282 ? -0.277 63.174 32.194 1.00 12.82 289 VAL B C 1
ATOM 7623 O O . VAL B 1 282 ? 0.436 64.038 32.707 1.00 13.82 289 VAL B O 1
ATOM 7627 N N . SER B 1 283 ? -1.133 63.453 31.212 1.00 12.79 290 SER B N 1
ATOM 7628 C CA . SER B 1 283 ? -1.217 64.802 30.648 1.00 12.73 290 SER B CA 1
ATOM 7629 C C . SER B 1 283 ? -1.725 65.800 31.690 1.00 12.99 290 SER B C 1
ATOM 7630 O O . SER B 1 283 ? -2.622 65.482 32.461 1.00 13.91 290 SER B O 1
ATOM 7633 N N . PRO B 1 284 ? -1.158 67.017 31.708 1.00 15.20 291 PRO B N 1
ATOM 7634 C CA . PRO B 1 284 ? -1.599 68.032 32.681 1.00 17.83 291 PRO B CA 1
ATOM 7635 C C . PRO B 1 284 ? -2.965 68.606 32.348 1.00 18.99 291 PRO B C 1
ATOM 7636 O O . PRO B 1 284 ? -3.591 69.222 33.208 1.00 20.02 291 PRO B O 1
ATOM 7640 N N . VAL B 1 285 ? -3.403 68.435 31.105 1.00 21.44 292 VAL B N 1
ATOM 7641 C CA . VAL B 1 285 ? -4.712 68.913 30.677 1.00 23.31 292 VAL B CA 1
ATOM 7642 C C . VAL B 1 285 ? -5.377 67.883 29.768 1.00 23.20 292 VAL B C 1
ATOM 7643 O O . VAL B 1 285 ? -4.701 67.123 29.073 1.00 23.33 292 VAL B O 1
ATOM 7647 N N . ALA B 1 286 ? -6.704 67.854 29.776 1.00 23.54 293 ALA B N 1
ATOM 7648 C CA . ALA B 1 286 ? -7.443 66.900 28.960 1.00 25.76 293 ALA B CA 1
ATOM 7649 C C . ALA B 1 286 ? -7.213 67.160 27.474 1.00 27.89 293 ALA B C 1
ATOM 7650 O O . ALA B 1 286 ? -6.892 68.283 27.077 1.00 28.04 293 ALA B O 1
ATOM 7652 N N . GLU B 1 287 ? -7.379 66.123 26.657 1.00 29.00 294 GLU B N 1
ATOM 7653 C CA . GLU B 1 287 ? -7.116 66.234 25.224 1.00 29.81 294 GLU B CA 1
ATOM 7654 C C . GLU B 1 287 ? -7.926 67.350 24.565 1.00 29.23 294 GLU B C 1
ATOM 7655 O O . GLU B 1 287 ? -7.425 68.058 23.698 1.00 28.89 294 GLU B O 1
ATOM 7661 N N . ALA B 1 288 ? -9.174 67.519 24.991 1.00 30.18 295 ALA B N 1
ATOM 7662 C CA . ALA B 1 288 ? -10.040 68.534 24.397 1.00 30.64 295 ALA B CA 1
ATOM 7663 C C . ALA B 1 288 ? -9.609 69.946 24.782 1.00 32.04 295 ALA B C 1
ATOM 7664 O O . ALA B 1 288 ? -9.952 70.910 24.102 1.00 33.02 295 ALA B O 1
ATOM 7666 N N . ASP B 1 289 ? -8.848 70.070 25.863 1.00 30.93 296 ASP B N 1
ATOM 7667 C CA . ASP B 1 289 ? -8.469 71.388 26.366 1.00 31.47 296 ASP B CA 1
ATOM 7668 C C . ASP B 1 289 ? -7.097 71.854 25.878 1.00 30.58 296 ASP B C 1
ATOM 7669 O O . ASP B 1 289 ? -6.754 73.031 25.988 1.00 31.61 296 ASP B O 1
ATOM 7674 N N . ALA B 1 290 ? -6.315 70.935 25.332 1.00 29.98 297 ALA B N 1
ATOM 7675 C CA . ALA B 1 290 ? -4.997 71.283 24.811 1.00 28.20 297 ALA B CA 1
ATOM 7676 C C . ALA B 1 290 ? -5.119 71.966 23.451 1.00 26.16 297 ALA B C 1
ATOM 7677 O O . ALA B 1 290 ? -5.734 71.420 22.543 1.00 29.30 297 ALA B O 1
ATOM 7679 N N . TYR B 1 291 ? -4.550 73.161 23.314 1.00 21.26 298 TYR B N 1
ATOM 7680 C CA . TYR B 1 291 ? -4.511 73.840 22.021 1.00 20.69 298 TYR B CA 1
ATOM 7681 C C . TYR B 1 291 ? -3.067 74.008 21.552 1.00 19.08 298 TYR B C 1
ATOM 7682 O O . TYR B 1 291 ? -2.739 74.920 20.778 1.00 19.32 298 TYR B O 1
ATOM 7691 N N . TYR B 1 292 ? -2.222 73.093 22.014 1.00 16.86 299 TYR B N 1
ATOM 7692 C CA . TYR B 1 292 ? -0.780 73.151 21.799 1.00 14.32 299 TYR B CA 1
ATOM 7693 C C . TYR B 1 292 ? -0.199 71.752 21.926 1.00 13.52 299 TYR B C 1
ATOM 7694 O O . TYR B 1 292 ? -0.848 70.856 22.478 1.00 13.52 299 TYR B O 1
ATOM 7703 N N . GLY B 1 293 ? 1.030 71.574 21.448 1.00 11.95 300 GLY B N 1
ATOM 7704 C CA . GLY B 1 293 ? 1.765 70.344 21.684 1.00 11.87 300 GLY B CA 1
ATOM 7705 C C . GLY B 1 293 ? 2.601 70.474 22.949 1.00 11.79 300 GLY B C 1
ATOM 7706 O O . GLY B 1 293 ? 2.824 71.591 23.436 1.00 12.12 300 GLY B O 1
ATOM 7707 N N . PHE B 1 294 ? 3.053 69.343 23.489 1.00 9.89 301 PHE B N 1
ATOM 7708 C CA . PHE B 1 294 ? 3.951 69.339 24.639 1.00 9.64 301 PHE B CA 1
ATOM 7709 C C . PHE B 1 294 ? 5.396 69.070 24.236 1.00 9.55 301 PHE B C 1
ATOM 7710 O O . PHE B 1 294 ? 5.671 68.289 23.314 1.00 9.63 301 PHE B O 1
ATOM 7718 N N . SER B 1 295 ? 6.318 69.702 24.957 1.00 8.38 302 SER B N 1
ATOM 7719 C CA . SER B 1 295 ? 7.737 69.407 24.819 1.00 9.33 302 SER B CA 1
ATOM 7720 C C . SER B 1 295 ? 8.412 69.862 26.117 1.00 9.78 302 SER B C 1
ATOM 7721 O O . SER B 1 295 ? 7.815 69.726 27.196 1.00 10.03 302 SER B O 1
ATOM 7724 N N . GLY B 1 296 ? 9.635 70.385 26.041 1.00 9.69 303 GLY B N 1
ATOM 7725 C CA . GLY B 1 296 ? 10.301 70.931 27.225 1.00 10.12 303 GLY B CA 1
ATOM 7726 C C . GLY B 1 296 ? 10.389 69.969 28.403 1.00 10.78 303 GLY B C 1
ATOM 7727 O O . GLY B 1 296 ? 10.316 70.380 29.572 1.00 10.43 303 GLY B O 1
ATOM 7728 N N . LEU B 1 297 ? 10.547 68.685 28.093 1.00 10.10 304 LEU B N 1
ATOM 7729 C CA . LEU B 1 297 ? 10.503 67.628 29.095 1.00 9.11 304 LEU B CA 1
ATOM 7730 C C . LEU B 1 297 ? 11.817 67.476 29.856 1.00 9.46 304 LEU B C 1
ATOM 7731 O O . LEU B 1 297 ? 12.892 67.355 29.253 1.00 10.05 304 LEU B O 1
ATOM 7736 N N . SER B 1 298 ? 11.724 67.458 31.184 1.00 7.17 305 SER B N 1
ATOM 7737 C CA . SER B 1 298 ? 12.909 67.293 32.022 1.00 7.84 305 SER B CA 1
ATOM 7738 C C . SER B 1 298 ? 12.547 66.619 33.340 1.00 8.88 305 SER B C 1
ATOM 7739 O O . SER B 1 298 ? 11.512 66.921 33.932 1.00 10.23 305 SER B O 1
ATOM 7742 N N . VAL B 1 299 ? 13.409 65.702 33.778 1.00 10.06 306 VAL B N 1
ATOM 7743 C CA . VAL B 1 299 ? 13.291 65.028 35.067 1.00 10.26 306 VAL B CA 1
ATOM 7744 C C . VAL B 1 299 ? 14.344 65.563 36.041 1.00 12.04 306 VAL B C 1
ATOM 7745 O O . VAL B 1 299 ? 15.492 65.779 35.651 1.00 13.86 306 VAL B O 1
ATOM 7749 N N . ASP B 1 300 ? 13.944 65.795 37.292 1.00 11.12 307 ASP B N 1
ATOM 7750 C CA . ASP B 1 300 ? 14.865 66.202 38.358 1.00 12.99 307 ASP B CA 1
ATOM 7751 C C . ASP B 1 300 ? 15.687 64.992 38.806 1.00 12.95 307 ASP B C 1
ATOM 7752 O O . ASP B 1 300 ? 15.151 64.069 39.417 1.00 13.96 307 ASP B O 1
ATOM 7757 N N . ARG B 1 301 ? 16.983 64.985 38.507 1.00 11.68 308 ARG B N 1
ATOM 7758 C CA . ARG B 1 301 ? 17.802 63.811 38.825 1.00 12.33 308 ARG B CA 1
ATOM 7759 C C . ARG B 1 301 ? 18.062 63.674 40.323 1.00 13.97 308 ARG B C 1
ATOM 7760 O O . ARG B 1 301 ? 18.334 62.581 40.804 1.00 16.37 308 ARG B O 1
ATOM 7768 N N . GLN B 1 302 ? 17.980 64.775 41.061 1.00 13.64 309 GLN B N 1
ATOM 7769 C CA A GLN B 1 302 ? 18.191 64.779 42.510 0.42 13.73 309 GLN B CA 1
ATOM 7770 C CA B GLN B 1 302 ? 18.204 64.703 42.502 0.58 13.72 309 GLN B CA 1
ATOM 7771 C C . GLN B 1 302 ? 16.923 64.423 43.274 1.00 14.02 309 GLN B C 1
ATOM 7772 O O . GLN B 1 302 ? 16.977 64.037 44.445 1.00 14.62 309 GLN B O 1
ATOM 7783 N N . LYS B 1 303 ? 15.779 64.591 42.618 1.00 13.27 310 LYS B N 1
ATOM 7784 C CA . LYS B 1 303 ? 14.479 64.405 43.276 1.00 13.87 310 LYS B CA 1
ATOM 7785 C C . LYS B 1 303 ? 13.551 63.519 42.455 1.00 11.54 310 LYS B C 1
ATOM 7786 O O . LYS B 1 303 ? 12.738 64.018 41.673 1.00 11.85 310 LYS B O 1
ATOM 7792 N N . PRO B 1 304 ? 13.680 62.196 42.623 1.00 12.83 311 PRO B N 1
ATOM 7793 C CA . PRO B 1 304 ? 12.848 61.223 41.909 1.00 13.54 311 PRO B CA 1
ATOM 7794 C C . PRO B 1 304 ? 11.362 61.562 41.992 1.00 13.27 311 PRO B C 1
ATOM 7795 O O . PRO B 1 304 ? 10.885 61.954 43.060 1.00 15.14 311 PRO B O 1
ATOM 7799 N N . GLY B 1 305 ? 10.647 61.426 40.878 1.00 11.13 312 GLY B N 1
ATOM 7800 C CA . GLY B 1 305 ? 9.221 61.727 40.853 1.00 11.30 312 GLY B CA 1
ATOM 7801 C C . GLY B 1 305 ? 8.890 63.160 40.453 1.00 11.58 312 GLY B C 1
ATOM 7802 O O . GLY B 1 305 ? 7.732 63.488 40.174 1.00 12.53 312 GLY B O 1
ATOM 7803 N N . THR B 1 306 ? 9.897 64.025 40.415 1.00 9.88 313 THR B N 1
ATOM 7804 C CA . THR B 1 306 ? 9.666 65.400 39.976 1.00 10.38 313 THR B CA 1
ATOM 7805 C C . THR B 1 306 ? 10.063 65.565 38.511 1.00 11.60 313 THR B C 1
ATOM 7806 O O . THR B 1 306 ? 11.145 65.131 38.101 1.00 11.52 313 THR B O 1
ATOM 7810 N N . LEU B 1 307 ? 9.171 66.168 37.722 1.00 11.38 314 LEU B N 1
ATOM 7811 C CA . LEU B 1 307 ? 9.423 66.410 36.298 1.00 10.26 314 LEU B CA 1
ATOM 7812 C C . LEU B 1 307 ? 8.706 67.671 35.855 1.00 10.77 314 LEU B C 1
ATOM 7813 O O . LEU B 1 307 ? 7.765 68.135 36.520 1.00 11.91 314 LEU B O 1
ATOM 7826 N N . ALA B 1 309 ? 7.430 69.998 32.079 1.00 8.05 316 ALA B N 1
ATOM 7827 C CA . ALA B 1 309 ? 7.204 70.026 30.630 1.00 8.98 316 ALA B CA 1
ATOM 7828 C C . ALA B 1 309 ? 6.642 71.380 30.228 1.00 10.66 316 ALA B C 1
ATOM 7829 O O . ALA B 1 309 ? 6.297 72.196 31.096 1.00 10.99 316 ALA B O 1
ATOM 7831 N N . THR B 1 310 ? 6.557 71.624 28.921 1.00 9.45 317 THR B N 1
ATOM 7832 C CA . THR B 1 310 ? 6.044 72.893 28.407 1.00 9.88 317 THR B CA 1
ATOM 7833 C C . THR B 1 310 ? 4.961 72.721 27.355 1.00 11.11 317 THR B C 1
ATOM 7834 O O . THR B 1 310 ? 4.929 71.720 26.634 1.00 12.46 317 THR B O 1
ATOM 7838 N N . ALA B 1 311 ? 4.084 73.717 27.261 1.00 8.93 318 ALA B N 1
ATOM 7839 C CA . ALA B 1 311 ? 3.232 73.872 26.093 1.00 9.04 318 ALA B CA 1
ATOM 7840 C C . ALA B 1 311 ? 4.045 74.661 25.055 1.00 9.82 318 ALA B C 1
ATOM 7841 O O . ALA B 1 311 ? 3.909 75.878 24.952 1.00 11.89 318 ALA B O 1
ATOM 7843 N N . TYR B 1 312 ? 4.908 73.979 24.308 1.00 8.83 319 TYR B N 1
ATOM 7844 C CA . TYR B 1 312 ? 5.949 74.689 23.559 1.00 9.59 319 TYR B CA 1
ATOM 7845 C C . TYR B 1 312 ? 5.367 75.589 22.465 1.00 9.77 319 TYR B C 1
ATOM 7846 O O . TYR B 1 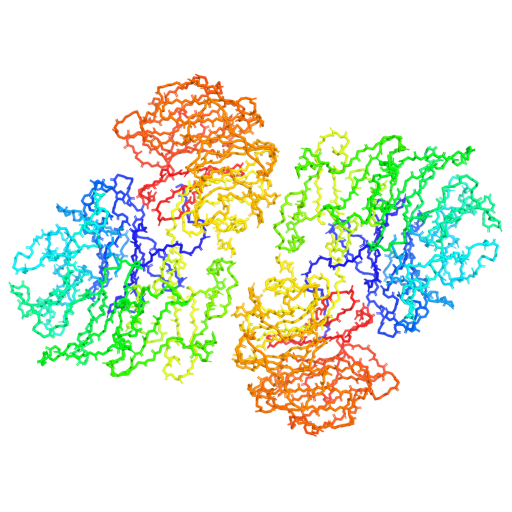312 ? 5.987 76.586 22.075 1.00 10.22 319 TYR B O 1
ATOM 7855 N N . SER B 1 313 ? 4.188 75.234 21.966 1.00 9.12 320 SER B N 1
ATOM 7856 C CA . SER B 1 313 ? 3.605 75.927 20.824 1.00 9.46 320 SER B CA 1
ATOM 7857 C C . SER B 1 313 ? 2.427 76.823 21.231 1.00 10.66 320 SER B C 1
ATOM 7858 O O . SER B 1 313 ? 1.627 77.234 20.378 1.00 11.74 320 SER B O 1
ATOM 7861 N N . SER B 1 314 ? 2.322 77.118 22.526 1.00 10.70 321 SER B N 1
ATOM 7862 C CA . SER B 1 314 ? 1.316 78.052 23.017 1.00 12.37 321 SER B CA 1
ATOM 7863 C C . SER B 1 314 ? 1.759 79.484 22.724 1.00 12.99 321 SER B C 1
ATOM 7864 O O . SER B 1 314 ? 2.709 79.982 23.321 1.00 12.93 321 SER B O 1
ATOM 7867 N N . TRP B 1 315 ? 1.057 80.131 21.799 1.00 12.48 322 TRP B N 1
ATOM 7868 C CA . TRP B 1 315 ? 1.417 81.471 21.338 1.00 13.50 322 TRP B CA 1
ATOM 7869 C C . TRP B 1 315 ? 0.693 82.586 22.085 1.00 14.28 322 TRP B C 1
ATOM 7870 O O . TRP B 1 315 ? 1.173 83.719 22.114 1.00 14.68 322 TRP B O 1
ATOM 7881 N N . TRP B 1 316 ? -0.473 82.288 22.656 1.00 13.34 323 TRP B N 1
ATOM 7882 C CA . TRP B 1 316 ? -1.249 83.329 23.331 1.00 14.96 323 TRP B CA 1
ATOM 7883 C C . TRP B 1 316 ? -2.040 82.752 24.501 1.00 14.90 323 TRP B C 1
ATOM 7884 O O . TRP B 1 316 ? -2.627 81.685 24.369 1.00 15.27 323 TRP B O 1
ATOM 7895 N N . PRO B 1 317 ? -2.062 83.463 25.650 1.00 12.62 324 PRO B N 1
ATOM 7896 C CA . PRO B 1 317 ? -1.391 84.746 25.901 1.00 12.66 324 PRO B CA 1
ATOM 7897 C C . PRO B 1 317 ? 0.095 84.588 26.159 1.00 11.17 324 PRO B C 1
ATOM 7898 O O . PRO B 1 317 ? 0.829 85.578 26.156 1.00 11.64 324 PRO B O 1
ATOM 7902 N N . ASP B 1 318 ? 0.526 83.354 26.381 1.00 9.55 325 ASP B N 1
ATOM 7903 C CA . ASP B 1 318 ? 1.923 83.091 26.720 1.00 10.05 325 ASP B CA 1
ATOM 7904 C C . ASP B 1 318 ? 2.211 81.611 26.556 1.00 10.08 325 ASP B C 1
ATOM 7905 O O . ASP B 1 318 ? 1.295 80.825 26.313 1.00 12.20 325 ASP B O 1
ATOM 7910 N N . THR B 1 319 ? 3.476 81.225 26.692 1.00 7.63 326 THR B N 1
ATOM 7911 C CA . THR B 1 319 ? 3.798 79.811 26.811 1.00 8.90 326 THR B CA 1
ATOM 7912 C C . THR B 1 319 ? 3.271 79.293 28.152 1.00 9.77 326 THR B C 1
ATOM 7913 O O . THR B 1 319 ? 2.802 80.067 28.979 1.00 12.29 326 THR B O 1
ATOM 7917 N N . GLN B 1 320 ? 3.324 77.985 28.364 1.00 8.82 327 GLN B N 1
ATOM 7918 C CA . GLN B 1 320 ? 2.972 77.449 29.672 1.00 8.12 327 GLN B CA 1
ATOM 7919 C C . GLN B 1 320 ? 4.041 76.478 30.124 1.00 10.85 327 GLN B C 1
ATOM 7920 O O . GLN B 1 320 ? 4.638 75.783 29.311 1.00 12.41 327 GLN B O 1
ATOM 7926 N N . ILE B 1 321 ? 4.298 76.456 31.424 1.00 10.70 328 ILE B N 1
ATOM 7927 C CA . ILE B 1 321 ? 5.267 75.544 32.010 1.00 9.91 328 ILE B CA 1
ATOM 7928 C C . ILE B 1 321 ? 4.585 74.753 33.117 1.00 10.74 328 ILE B C 1
ATOM 7929 O O . ILE B 1 321 ? 3.923 75.337 33.980 1.00 11.43 328 ILE B O 1
ATOM 7934 N N . PHE B 1 322 ? 4.754 73.430 33.086 1.00 9.35 329 PHE B N 1
ATOM 7935 C CA . PHE B 1 322 ? 4.092 72.529 34.025 1.00 10.56 329 PHE B CA 1
ATOM 7936 C C . PHE B 1 322 ? 5.105 71.836 34.934 1.00 11.92 329 PHE B C 1
ATOM 7937 O O . PHE B 1 322 ? 6.230 71.534 34.513 1.00 12.37 329 PHE B O 1
ATOM 7945 N N . ARG B 1 323 ? 4.702 71.564 36.173 1.00 10.65 330 ARG B N 1
ATOM 7946 C CA . ARG B 1 323 ? 5.575 70.861 37.111 1.00 10.99 330 ARG B CA 1
ATOM 7947 C C . ARG B 1 323 ? 4.768 69.839 37.907 1.00 11.99 330 ARG B C 1
ATOM 7948 O O . ARG B 1 323 ? 3.642 70.117 38.315 1.00 12.29 330 ARG B O 1
ATOM 7956 N N . SER B 1 324 ? 5.354 68.659 38.105 1.00 10.97 331 SER B N 1
ATOM 7957 C CA . SER B 1 324 ? 4.752 67.576 38.888 1.00 10.21 331 SER B CA 1
ATOM 7958 C C . SER B 1 324 ? 5.780 67.039 39.856 1.00 12.14 331 SER B C 1
ATOM 7959 O O . SER B 1 324 ? 6.951 66.921 39.508 1.00 12.38 331 SER B O 1
ATOM 7962 N N . THR B 1 325 ? 5.355 66.693 41.068 1.00 11.44 332 THR B N 1
ATOM 7963 C CA . THR B 1 325 ? 6.286 66.094 42.011 1.00 12.65 332 THR B CA 1
ATOM 7964 C C . THR B 1 325 ? 5.859 64.683 42.378 1.00 12.34 332 THR B C 1
ATOM 7965 O O . THR B 1 325 ? 6.423 64.080 43.287 1.00 13.79 332 THR B O 1
ATOM 7969 N N . ASP B 1 326 ? 4.861 64.158 41.675 1.00 11.77 333 ASP B N 1
ATOM 7970 C CA . ASP B 1 326 ? 4.389 62.802 41.954 1.00 12.78 333 ASP B CA 1
ATOM 7971 C C . ASP B 1 326 ? 4.273 61.956 40.676 1.00 12.09 333 ASP B C 1
ATOM 7972 O O . ASP B 1 326 ? 3.280 61.262 40.467 1.00 12.48 333 ASP B O 1
ATOM 7977 N N . SER B 1 327 ? 5.288 62.044 39.823 1.00 12.00 334 SER B N 1
ATOM 7978 C CA . SER B 1 327 ? 5.401 61.203 38.620 1.00 11.48 334 SER B CA 1
ATOM 7979 C C . SER B 1 327 ? 4.228 61.397 37.660 1.00 12.78 334 SER B C 1
ATOM 7980 O O . SER B 1 327 ? 3.787 60.459 36.985 1.00 13.13 334 SER B O 1
ATOM 7983 N N . GLY B 1 328 ? 3.726 62.628 37.604 1.00 12.33 335 GLY B N 1
ATOM 7984 C CA . GLY B 1 328 ? 2.694 62.986 36.646 1.00 11.49 335 GLY B CA 1
ATOM 7985 C C . GLY B 1 328 ? 1.272 62.721 37.106 1.00 12.12 335 GLY B C 1
ATOM 7986 O O . GLY B 1 328 ? 0.322 62.895 36.322 1.00 12.40 335 GLY B O 1
ATOM 7987 N N . ALA B 1 329 ? 1.107 62.310 38.366 1.00 12.09 336 ALA B N 1
ATOM 7988 C CA . ALA B 1 329 ? -0.231 62.098 38.911 1.00 14.74 336 ALA B CA 1
ATOM 7989 C C . ALA B 1 329 ? -0.979 63.424 39.012 1.00 15.11 336 ALA B C 1
ATOM 7990 O O . ALA B 1 329 ? -2.153 63.512 38.657 1.00 15.27 336 ALA B O 1
ATOM 7992 N N . THR B 1 330 ? -0.298 64.454 39.504 1.00 14.29 337 THR B N 1
ATOM 7993 C CA . THR B 1 330 ? -0.876 65.794 39.547 1.00 16.10 337 THR B CA 1
ATOM 7994 C C . THR B 1 330 ? 0.129 66.820 39.056 1.00 15.69 337 THR B C 1
ATOM 7995 O O . THR B 1 330 ? 1.347 66.628 39.157 1.00 14.02 337 THR B O 1
ATOM 7999 N N . TRP B 1 331 ? -0.393 67.922 38.537 1.00 13.35 338 TRP B N 1
ATOM 8000 C CA . TRP B 1 331 ? 0.450 68.968 38.000 1.00 12.44 338 TRP B CA 1
ATOM 8001 C C . TRP B 1 331 ? 0.024 70.333 38.498 1.00 13.40 338 TRP B C 1
ATOM 8002 O O . TRP B 1 331 ? -1.167 70.566 38.770 1.00 14.01 338 TRP B O 1
ATOM 8013 N N . THR B 1 332 ? 0.953 71.277 38.506 1.00 12.32 339 THR B N 1
ATOM 8014 C CA . THR B 1 332 ? 0.662 72.695 38.699 1.00 12.33 339 THR B CA 1
ATOM 8015 C C . THR B 1 332 ? 1.314 73.417 37.512 1.00 13.04 339 THR B C 1
ATOM 8016 O O . THR B 1 332 ? 2.114 72.847 36.831 1.00 13.26 339 THR B O 1
ATOM 8020 N N . GLN B 1 333 ? 0.915 74.652 37.286 1.00 13.53 340 GLN B N 1
ATOM 8021 C CA . GLN B 1 333 ? 1.434 75.400 36.160 1.00 12.94 340 GLN B CA 1
ATOM 8022 C C . GLN B 1 333 ? 2.022 76.758 36.570 1.00 12.72 340 GLN B C 1
ATOM 8023 O O . GLN B 1 333 ? 1.747 77.253 37.595 1.00 13.48 340 GLN B O 1
ATOM 8029 N N . ALA B 1 334 ? 2.853 77.298 35.709 1.00 10.08 341 ALA B N 1
ATOM 8030 C CA . ALA B 1 334 ? 3.583 78.534 36.009 1.00 9.27 341 ALA B CA 1
ATOM 8031 C C . ALA B 1 334 ? 2.654 79.741 36.175 1.00 10.62 341 ALA B C 1
ATOM 8032 O O . ALA B 1 334 ? 2.944 80.646 36.957 1.00 12.13 341 ALA B O 1
ATOM 8034 N N . TRP B 1 335 ? 1.553 79.775 35.429 1.00 11.96 342 TRP B N 1
ATOM 8035 C CA . TRP B 1 335 ? 0.565 80.828 35.622 1.00 12.08 342 TRP B CA 1
ATOM 8036 C C . TRP B 1 335 ? -0.841 80.281 35.423 1.00 13.62 342 TRP B C 1
ATOM 8037 O O . TRP B 1 335 ? -1.030 79.257 34.770 1.00 14.02 342 TRP B O 1
ATOM 8048 N N . ASP B 1 336 ? -1.816 80.967 36.008 1.00 14.20 343 ASP B N 1
ATOM 8049 C CA . ASP B 1 336 ? -3.228 80.602 35.898 1.00 15.92 343 ASP B CA 1
ATOM 8050 C C . ASP B 1 336 ? -4.076 81.830 35.667 1.00 16.34 343 ASP B C 1
ATOM 8051 O O . ASP B 1 336 ? -3.686 82.930 36.045 1.00 17.30 343 ASP B O 1
ATOM 8056 N N . TYR B 1 337 ? -5.252 81.642 35.078 1.00 15.39 344 TYR B N 1
ATOM 8057 C CA . TYR B 1 337 ? -6.267 82.684 35.136 1.00 16.72 344 TYR B CA 1
ATOM 8058 C C . TYR B 1 337 ? -6.875 82.720 36.530 1.00 19.23 344 TYR B C 1
ATOM 8059 O O . TYR B 1 337 ? -7.091 81.676 37.154 1.00 20.06 344 TYR B O 1
ATOM 8068 N N . THR B 1 338 ? -7.137 83.925 37.019 1.00 20.23 345 THR B N 1
ATOM 8069 C CA . THR B 1 338 ? -7.838 84.113 38.285 1.00 24.39 345 THR B CA 1
ATOM 8070 C C . THR B 1 338 ? -9.058 84.981 38.024 1.00 26.40 345 THR B C 1
ATOM 8071 O O . THR B 1 338 ? -9.192 86.082 38.567 1.00 29.04 345 THR B O 1
ATOM 8075 N N . GLY B 1 339 ? -9.944 84.481 37.174 1.00 25.34 346 GLY B N 1
ATOM 8076 C CA . GLY B 1 339 ? -11.063 85.274 36.705 1.00 23.99 346 GLY B CA 1
ATOM 8077 C C . GLY B 1 339 ? -10.611 86.097 35.515 1.00 23.45 346 GLY B C 1
ATOM 8078 O O . GLY B 1 339 ? -10.163 87.233 35.676 1.00 23.33 346 GLY B O 1
ATOM 8079 N N . TYR B 1 340 ? -10.718 85.515 34.323 1.00 21.77 347 TYR B N 1
ATOM 8080 C CA . TYR B 1 340 ? -10.299 86.175 33.083 1.00 20.08 347 TYR B CA 1
ATOM 8081 C C . TYR B 1 340 ? -10.840 87.604 33.005 1.00 20.10 347 TYR B C 1
ATOM 8082 O O . TYR B 1 340 ? -12.013 87.836 33.317 1.00 18.59 347 TYR B O 1
ATOM 8091 N N . PRO B 1 341 ? -10.003 88.570 32.569 1.00 20.31 348 PRO B N 1
ATOM 8092 C CA . PRO B 1 341 ? -8.653 88.464 31.997 1.00 21.06 348 PRO B CA 1
ATOM 8093 C C . PRO B 1 341 ? -7.529 88.474 33.023 1.00 21.58 348 PRO B C 1
ATOM 8094 O O . PRO B 1 341 ? -6.368 88.569 32.630 1.00 23.09 348 PRO B O 1
ATOM 8098 N N . ASN B 1 342 ? -7.858 88.387 34.307 1.00 19.98 349 ASN B N 1
ATOM 8099 C CA . ASN B 1 342 ? -6.840 88.491 35.340 1.00 20.78 349 ASN B CA 1
ATOM 8100 C C . ASN B 1 342 ? -6.020 87.198 35.456 1.00 19.52 349 ASN B C 1
ATOM 8101 O O . ASN B 1 342 ? -6.521 86.100 35.206 1.00 19.71 349 ASN B O 1
ATOM 8106 N N . ARG B 1 343 ? -4.752 87.349 35.833 1.00 17.37 350 ARG B N 1
ATOM 8107 C CA . ARG B 1 343 ? -3.766 86.271 35.782 1.00 17.10 350 ARG B CA 1
ATOM 8108 C C . ARG B 1 343 ? -2.913 86.265 37.047 1.00 19.11 350 ARG B C 1
ATOM 8109 O O . ARG B 1 343 ? -2.617 87.322 37.609 1.00 23.36 350 ARG B O 1
ATOM 8117 N N . SER B 1 344 ? -2.556 85.075 37.512 1.00 18.51 351 SER B N 1
ATOM 8118 C CA . SER B 1 344 ? -1.658 84.919 38.648 1.00 20.36 351 SER B CA 1
ATOM 8119 C C . SER B 1 344 ? -0.434 84.118 38.233 1.00 18.64 351 SER B C 1
ATOM 8120 O O . SER B 1 344 ? -0.575 83.056 37.636 1.00 19.45 351 SER B O 1
ATOM 8123 N N . ASN B 1 345 ? 0.758 84.629 38.542 1.00 16.05 352 ASN B N 1
ATOM 8124 C CA . ASN B 1 345 ? 2.012 83.948 38.214 1.00 13.99 352 ASN B CA 1
ATOM 8125 C C . ASN B 1 345 ? 2.685 83.366 39.450 1.00 14.06 352 ASN B C 1
ATOM 8126 O O . ASN B 1 345 ? 2.624 83.960 40.527 1.00 14.07 352 ASN B O 1
ATOM 8131 N N . ARG B 1 346 ? 3.351 82.222 39.277 1.00 13.00 353 ARG B N 1
ATOM 8132 C CA . ARG B 1 346 ? 4.153 81.619 40.344 1.00 12.25 353 ARG B CA 1
ATOM 8133 C C . ARG B 1 346 ? 5.577 82.176 40.344 1.00 12.82 353 ARG B C 1
ATOM 8134 O O . ARG B 1 346 ? 6.426 81.775 41.156 1.00 14.79 353 ARG B O 1
ATOM 8142 N N . TYR B 1 347 ? 5.829 83.102 39.430 1.00 11.90 354 TYR B N 1
ATOM 8143 C CA . TYR B 1 347 ? 7.169 83.622 39.196 1.00 12.26 354 TYR B CA 1
ATOM 8144 C C . TYR B 1 347 ? 7.143 85.147 39.114 1.00 12.99 354 TYR B C 1
ATOM 8145 O O . TYR B 1 347 ? 6.085 85.753 38.949 1.00 14.35 354 TYR B O 1
ATOM 8154 N N . THR B 1 348 ? 8.314 85.763 39.223 1.00 11.72 355 THR B N 1
ATOM 8155 C CA . THR B 1 348 ? 8.479 87.115 38.721 1.00 12.89 355 THR B CA 1
ATOM 8156 C C . THR B 1 348 ? 9.484 87.013 37.597 1.00 13.36 355 THR B C 1
ATOM 8157 O O . THR B 1 348 ? 10.356 86.151 37.618 1.00 13.60 355 THR B O 1
ATOM 8161 N N . LEU B 1 349 ? 9.345 87.878 36.604 1.00 11.99 356 LEU B N 1
ATOM 8162 C CA . LEU B 1 349 ? 10.214 87.849 35.441 1.00 12.65 356 LEU B CA 1
ATOM 8163 C C . LEU B 1 349 ? 10.969 89.172 35.395 1.00 13.93 356 LEU B C 1
ATOM 8164 O O . LEU B 1 349 ? 10.346 90.237 35.400 1.00 16.82 356 LEU B O 1
ATOM 8169 N N . ASP B 1 350 ? 12.301 89.109 35.383 1.00 11.29 357 ASP B N 1
ATOM 8170 C CA . ASP B 1 350 ? 13.130 90.317 35.465 1.00 10.93 357 ASP B CA 1
ATOM 8171 C C . ASP B 1 350 ? 14.133 90.335 34.326 1.00 9.78 357 ASP B C 1
ATOM 8172 O O . ASP B 1 350 ? 15.138 89.607 34.360 1.00 10.41 357 ASP B O 1
ATOM 8177 N N . VAL B 1 351 ? 13.868 91.168 33.321 1.00 8.76 358 VAL B N 1
ATOM 8178 C CA . VAL B 1 351 ? 14.761 91.244 32.166 1.00 10.47 358 VAL B CA 1
ATOM 8179 C C . VAL B 1 351 ? 15.583 92.540 32.160 1.00 12.30 358 VAL B C 1
ATOM 8180 O O . VAL B 1 351 ? 15.956 93.035 31.101 1.00 12.61 358 VAL B O 1
ATOM 8184 N N . SER B 1 352 ? 15.897 93.065 33.347 1.00 12.02 359 SER B N 1
ATOM 8185 C CA A SER B 1 352 ? 16.732 94.260 33.481 0.44 12.73 359 SER B CA 1
ATOM 8186 C CA B SER B 1 352 ? 16.684 94.291 33.411 0.56 12.13 359 SER B CA 1
ATOM 8187 C C . SER B 1 352 ? 18.051 94.130 32.726 1.00 13.17 359 SER B C 1
ATOM 8188 O O . SER B 1 352 ? 18.614 95.119 32.251 1.00 13.59 359 SER B O 1
ATOM 8193 N N . SER B 1 353 ? 18.569 92.902 32.640 1.00 12.74 360 SER B N 1
ATOM 8194 C CA . SER B 1 353 ? 19.858 92.682 31.966 1.00 12.51 360 SER B CA 1
ATOM 8195 C C . SER B 1 353 ? 19.753 92.593 30.433 1.00 12.69 360 SER B C 1
ATOM 8196 O O . SER B 1 353 ? 20.759 92.706 29.728 1.00 13.01 360 SER B O 1
ATOM 8199 N N . VAL B 1 354 ? 18.548 92.356 29.919 1.00 11.31 361 VAL B N 1
ATOM 8200 C CA . VAL B 1 354 ? 18.306 92.327 28.474 1.00 10.42 361 VAL B CA 1
ATOM 8201 C C . VAL B 1 354 ? 16.995 93.065 28.239 1.00 8.90 361 VAL B C 1
ATOM 8202 O O . VAL B 1 354 ? 15.959 92.444 27.993 1.00 9.87 361 VAL B O 1
ATOM 8206 N N . PRO B 1 355 ? 17.026 94.399 28.355 1.00 9.64 362 PRO B N 1
ATOM 8207 C CA . PRO B 1 355 ? 15.759 95.134 28.461 1.00 10.71 362 PRO B CA 1
ATOM 8208 C C . PRO B 1 355 ? 14.902 95.076 27.199 1.00 10.23 362 PRO B C 1
ATOM 8209 O O . PRO B 1 355 ? 13.687 95.246 27.300 1.00 11.24 362 PRO B O 1
ATOM 8213 N N . TRP B 1 356 ? 15.498 94.818 26.037 1.00 9.91 363 TRP B N 1
ATOM 8214 C CA . TRP B 1 356 ? 14.705 94.831 24.810 1.00 9.50 363 TRP B CA 1
ATOM 8215 C C . TRP B 1 356 ? 13.724 93.659 24.718 1.00 9.31 363 TRP B C 1
ATOM 8216 O O . TRP B 1 356 ? 12.851 93.651 23.841 1.00 10.50 363 TRP B O 1
ATOM 8227 N N . LEU B 1 357 ? 13.830 92.692 25.629 1.00 9.20 364 LEU B N 1
ATOM 8228 C CA . LEU B 1 357 ? 12.880 91.569 25.668 1.00 8.50 364 LEU B CA 1
ATOM 8229 C C . LEU B 1 357 ? 11.454 92.032 25.984 1.00 9.62 364 LEU B C 1
ATOM 8230 O O . LEU B 1 357 ? 10.499 91.276 25.795 1.00 11.08 364 LEU B O 1
ATOM 8235 N N . SER B 1 358 ? 11.293 93.267 26.393 1.00 9.57 365 SER B N 1
ATOM 8236 C CA . SER B 1 358 ? 9.941 93.754 26.607 1.00 12.05 365 SER B CA 1
ATOM 8237 C C . SER B 1 358 ? 9.290 93.984 25.229 1.00 12.99 365 SER B C 1
ATOM 8238 O O . SER B 1 358 ? 8.100 94.080 25.129 1.00 12.74 365 SER B O 1
ATOM 8241 N N . TRP B 1 359 ? 10.123 94.114 24.216 1.00 14.06 366 TRP B N 1
ATOM 8242 C CA . TRP B 1 359 ? 9.671 94.321 22.855 1.00 14.52 366 TRP B CA 1
ATOM 8243 C C . TRP B 1 359 ? 8.947 95.661 22.647 1.00 13.82 366 TRP B C 1
ATOM 8244 O O . TRP B 1 359 ? 8.308 95.870 21.660 1.00 12.42 366 TRP B O 1
ATOM 8255 N N . GLY B 1 360 ? 9.094 96.532 23.607 1.00 13.55 367 GLY B N 1
ATOM 8256 C CA . GLY B 1 360 ? 8.457 97.820 23.555 1.00 14.81 367 GLY B CA 1
ATOM 8257 C C . GLY B 1 360 ? 6.949 97.726 23.536 1.00 15.65 367 GLY B C 1
ATOM 8258 O O . GLY B 1 360 ? 6.289 98.625 23.142 1.00 19.14 367 GLY B O 1
ATOM 8259 N N . ALA B 1 361 ? 6.433 96.625 24.000 1.00 12.31 368 ALA B N 1
ATOM 8260 C CA . ALA B 1 361 ? 4.991 96.371 24.002 1.00 12.50 368 ALA B CA 1
ATOM 8261 C C . ALA B 1 361 ? 4.321 96.887 25.267 1.00 12.43 368 ALA B C 1
ATOM 8262 O O . ALA B 1 361 ? 4.950 97.012 26.323 1.00 13.57 368 ALA B O 1
ATOM 8264 N N . SER B 1 362 ? 3.026 97.155 25.150 1.00 11.15 369 SER B N 1
ATOM 8265 C CA . SER B 1 362 ? 2.213 97.612 26.266 1.00 11.25 369 SER B CA 1
ATOM 8266 C C . SER B 1 362 ? 0.864 96.889 26.212 1.00 11.88 369 SER B C 1
ATOM 8267 O O . SER B 1 362 ? -0.171 97.502 25.954 1.00 14.31 369 SER B O 1
ATOM 8270 N N . PRO B 1 363 ? 0.878 95.565 26.432 1.00 12.75 370 PRO B N 1
ATOM 8271 C CA . PRO B 1 363 ? -0.315 94.743 26.215 1.00 13.65 370 PRO B CA 1
ATOM 8272 C C . PRO B 1 363 ? -1.308 94.837 27.370 1.00 13.89 370 PRO B C 1
ATOM 8273 O O . PRO B 1 363 ? -0.911 95.129 28.497 1.00 13.50 370 PRO B O 1
ATOM 8277 N N . ALA B 1 364 ? -2.587 94.602 27.089 1.00 13.50 371 ALA B N 1
ATOM 8278 C CA . ALA B 1 364 ? -3.583 94.470 28.146 1.00 14.51 371 ALA B CA 1
ATOM 8279 C C . ALA B 1 364 ? -3.519 93.064 28.735 1.00 13.99 371 ALA B C 1
ATOM 8280 O O . ALA B 1 364 ? -3.214 92.113 28.017 1.00 15.70 371 ALA B O 1
ATOM 8282 N N . PRO B 1 365 ? -3.809 92.925 30.036 1.00 13.91 372 PRO B N 1
ATOM 8283 C CA . PRO B 1 365 ? -3.969 91.581 30.609 1.00 14.23 372 PRO B CA 1
ATOM 8284 C C . PRO B 1 365 ? -4.940 90.753 29.758 1.00 14.11 372 PRO B C 1
ATOM 8285 O O . PRO B 1 365 ? -5.912 91.317 29.226 1.00 13.83 372 PRO B O 1
ATOM 8289 N N . PRO B 1 366 ? -4.708 89.432 29.644 1.00 13.61 373 PRO B N 1
ATOM 8290 C CA . PRO B 1 366 ? -3.745 88.636 30.414 1.00 13.17 373 PRO B CA 1
ATOM 8291 C C . PRO B 1 366 ? -2.320 88.570 29.844 1.00 14.20 373 PRO B C 1
ATOM 8292 O O . PRO B 1 366 ? -1.446 87.973 30.477 1.00 15.34 373 PRO B O 1
ATOM 8296 N N . GLU B 1 367 ? -2.089 89.158 28.676 1.00 12.71 374 GLU B N 1
ATOM 8297 C CA . GLU B 1 367 ? -0.752 89.176 28.082 1.00 11.64 374 GLU B CA 1
ATOM 8298 C C . GLU B 1 367 ? 0.195 90.055 28.901 1.00 10.88 374 GLU B C 1
ATOM 8299 O O . GLU B 1 367 ? -0.210 91.102 29.421 1.00 12.39 374 GLU B O 1
ATOM 8305 N N . THR B 1 368 ? 1.451 89.621 29.025 1.00 9.80 375 THR B N 1
ATOM 8306 C CA . THR B 1 368 ? 2.469 90.388 29.735 1.00 11.08 375 THR B CA 1
ATOM 8307 C C . THR B 1 368 ? 3.593 90.765 28.789 1.00 11.63 375 THR B C 1
ATOM 8308 O O . THR B 1 368 ? 3.797 90.092 27.770 1.00 11.74 375 THR B O 1
ATOM 8312 N N . ALA B 1 369 ? 4.303 91.843 29.124 1.00 11.07 376 ALA B N 1
ATOM 8313 C CA . ALA B 1 369 ? 5.527 92.244 28.434 1.00 11.02 376 ALA B CA 1
ATOM 8314 C C . ALA B 1 369 ? 6.607 92.525 29.474 1.00 10.66 376 ALA B C 1
ATOM 8315 O O . ALA B 1 369 ? 6.448 93.421 30.306 1.00 12.71 376 ALA B O 1
ATOM 8317 N N . PRO B 1 370 ? 7.706 91.754 29.452 1.00 10.62 377 PRO B N 1
ATOM 8318 C CA . PRO B 1 370 ? 7.993 90.616 28.560 1.00 10.56 377 PRO B CA 1
ATOM 8319 C C . PRO B 1 370 ? 7.082 89.413 28.791 1.00 10.15 377 PRO B C 1
ATOM 8320 O O . PRO B 1 370 ? 6.376 89.353 29.806 1.00 10.32 377 PRO B O 1
ATOM 8324 N N . LYS B 1 371 ? 7.086 88.492 27.836 1.00 9.91 378 LYS B N 1
ATOM 8325 C CA . LYS B 1 371 ? 6.370 87.222 27.949 1.00 9.98 378 LYS B CA 1
ATOM 8326 C C . LYS B 1 371 ? 7.246 86.182 28.639 1.00 9.35 378 LYS B C 1
ATOM 8327 O O . LYS B 1 371 ? 8.480 86.238 28.559 1.00 9.29 378 LYS B O 1
ATOM 8333 N N . LEU B 1 372 ? 6.607 85.235 29.318 1.00 8.12 379 LEU B N 1
ATOM 8334 C CA . LEU B 1 372 ? 7.301 84.080 29.868 1.00 9.09 379 LEU B CA 1
ATOM 8335 C C . LEU B 1 372 ? 8.083 83.367 28.763 1.00 9.22 379 LEU B C 1
ATOM 8336 O O . LEU B 1 372 ? 9.178 82.857 28.998 1.00 8.81 379 LEU B O 1
ATOM 8341 N N . GLY B 1 373 ? 7.528 83.348 27.554 1.00 9.31 380 GLY B N 1
ATOM 8342 C CA . GLY B 1 373 ? 8.254 82.812 26.412 1.00 9.16 380 GLY B CA 1
ATOM 8343 C C . GLY B 1 373 ? 7.384 82.330 25.266 1.00 10.08 380 GLY B C 1
ATOM 8344 O O . GLY B 1 373 ? 6.166 82.518 25.266 1.00 11.26 380 GLY B O 1
ATOM 8345 N N . TRP B 1 374 ? 8.040 81.718 24.283 1.00 9.98 381 TRP B N 1
ATOM 8346 C CA . TRP B 1 374 ? 7.397 81.073 23.141 1.00 9.40 381 TRP B CA 1
ATOM 8347 C C . TRP B 1 374 ? 8.391 80.083 22.545 1.00 9.24 381 TRP B C 1
ATOM 8348 O O . TRP B 1 374 ? 9.589 80.169 22.843 1.00 8.68 381 TRP B O 1
ATOM 8367 N N . THR B 1 376 ? 9.031 76.973 23.321 1.00 9.22 383 THR B N 1
ATOM 8368 C CA . THR B 1 376 ? 9.822 76.481 24.449 1.00 8.84 383 THR B CA 1
ATOM 8369 C C . THR B 1 376 ? 10.071 74.968 24.377 1.00 8.15 383 THR B C 1
ATOM 8370 O O . THR B 1 376 ? 9.727 74.225 25.299 1.00 9.47 383 THR B O 1
ATOM 8374 N N . GLU B 1 377 ? 10.681 74.515 23.284 1.00 7.20 384 GLU B N 1
ATOM 8375 C CA . GLU B 1 377 ? 11.033 73.094 23.129 1.00 8.01 384 GLU B CA 1
ATOM 8376 C C . GLU B 1 377 ? 12.053 72.630 24.177 1.00 8.77 384 GLU B C 1
ATOM 8377 O O . GLU B 1 377 ? 11.998 71.494 24.636 1.00 10.46 384 GLU B O 1
ATOM 8383 N N . ALA B 1 378 ? 12.993 73.506 24.526 1.00 8.39 385 ALA B N 1
ATOM 8384 C CA . ALA B 1 378 ? 14.066 73.174 25.472 1.00 9.32 385 ALA B CA 1
ATOM 8385 C C . ALA B 1 378 ? 13.750 73.636 26.889 1.00 9.61 385 ALA B C 1
ATOM 8386 O O . ALA B 1 378 ? 13.559 74.824 27.120 1.00 9.19 385 ALA B O 1
ATOM 8388 N N . LEU B 1 379 ? 13.692 72.700 27.831 1.00 9.50 386 LEU B N 1
ATO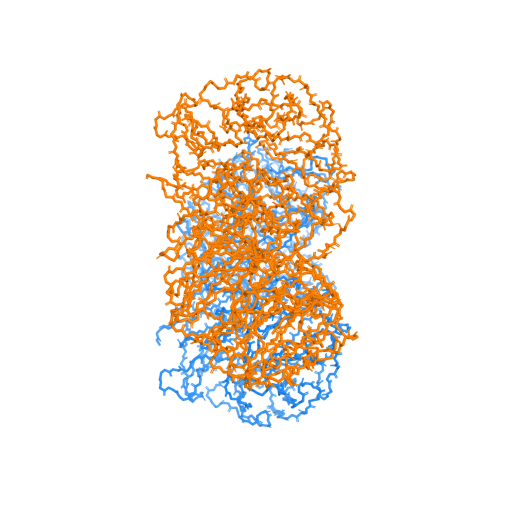M 8389 C CA . LEU B 1 379 ? 13.593 73.044 29.248 1.00 9.76 386 LEU B CA 1
ATOM 8390 C C . LEU B 1 379 ? 14.346 71.987 30.035 1.00 10.34 386 LEU B C 1
ATOM 8391 O O . LEU B 1 379 ? 14.150 70.783 29.826 1.00 11.09 386 LEU B O 1
ATOM 8396 N N . GLU B 1 380 ? 15.240 72.433 30.912 1.00 10.84 387 GLU B N 1
ATOM 8397 C CA . GLU B 1 380 ? 16.128 71.517 31.625 1.00 10.91 387 GLU B CA 1
ATOM 8398 C C . GLU B 1 380 ? 16.306 71.900 33.084 1.00 10.08 387 GLU B C 1
ATOM 8399 O O . GLU B 1 380 ? 16.736 73.016 33.395 1.00 9.24 387 GLU B O 1
ATOM 8405 N N . ILE B 1 381 ? 15.976 70.968 33.971 1.00 9.04 388 ILE B N 1
ATOM 8406 C CA . ILE B 1 381 ? 16.322 71.081 35.383 1.00 8.29 388 ILE B CA 1
ATOM 8407 C C . ILE B 1 381 ? 17.783 70.664 35.552 1.00 8.88 388 ILE B C 1
ATOM 8408 O O . ILE B 1 381 ? 18.195 69.639 35.017 1.00 10.24 388 ILE B O 1
ATOM 8413 N N . ASP B 1 382 ? 18.560 71.472 36.269 1.00 8.97 389 ASP B N 1
ATOM 8414 C CA . ASP B 1 382 ? 19.958 71.171 36.581 1.00 9.42 389 ASP B CA 1
ATOM 8415 C C . ASP B 1 382 ? 20.055 69.868 37.385 1.00 10.86 389 ASP B C 1
ATOM 8416 O O . ASP B 1 382 ? 19.503 69.774 38.473 1.00 10.87 389 ASP B O 1
ATOM 8421 N N . PRO B 1 383 ? 20.768 68.856 36.855 1.00 11.83 390 PRO B N 1
ATOM 8422 C CA . PRO B 1 383 ? 20.820 67.552 37.533 1.00 12.03 390 PRO B CA 1
ATOM 8423 C C . PRO B 1 383 ? 21.630 67.576 38.831 1.00 11.89 390 PRO B C 1
ATOM 8424 O O . PRO B 1 383 ? 21.663 66.574 39.560 1.00 13.75 390 PRO B O 1
ATOM 8428 N N . PHE B 1 384 ? 22.251 68.713 39.132 1.00 12.22 391 PHE B N 1
ATOM 8429 C CA . PHE B 1 384 ? 23.018 68.859 40.368 1.00 12.46 391 PHE B CA 1
ATOM 8430 C C . PHE B 1 384 ? 22.498 70.005 41.237 1.00 14.88 391 PHE B C 1
ATOM 8431 O O . PHE B 1 384 ? 23.120 70.363 42.253 1.00 16.25 391 PHE B O 1
ATOM 8439 N N . ASP B 1 385 ? 21.357 70.570 40.850 1.00 14.73 392 ASP B N 1
ATOM 8440 C CA . ASP B 1 385 ? 20.721 71.627 41.637 1.00 15.26 392 ASP B CA 1
ATOM 8441 C C . ASP B 1 385 ? 19.229 71.730 41.322 1.00 14.45 392 ASP B C 1
ATOM 8442 O O . ASP B 1 385 ? 18.848 72.329 40.324 1.00 14.59 392 ASP B O 1
ATOM 8447 N N . SER B 1 386 ? 18.384 71.175 42.192 1.00 12.54 393 SER B N 1
ATOM 8448 C CA . SER B 1 386 ? 16.938 71.189 41.959 1.00 12.07 393 SER B CA 1
ATOM 8449 C C . SER B 1 386 ? 16.383 72.613 41.897 1.00 11.54 393 SER B C 1
ATOM 8450 O O . SER B 1 386 ? 15.279 72.838 41.383 1.00 13.20 393 SER B O 1
ATOM 8453 N N . ASP B 1 387 ? 17.143 73.578 42.408 1.00 10.34 394 ASP B N 1
ATOM 8454 C CA . ASP B 1 387 ? 16.695 74.969 42.388 1.00 12.52 394 ASP B CA 1
ATOM 8455 C C . ASP B 1 387 ? 17.011 75.699 41.083 1.00 12.54 394 ASP B C 1
ATOM 8456 O O . ASP B 1 387 ? 16.605 76.849 40.911 1.00 10.87 394 ASP B O 1
ATOM 8461 N N . ARG B 1 388 ? 17.742 75.053 40.174 1.00 11.66 395 ARG B N 1
ATOM 8462 C CA . ARG B 1 388 ? 18.040 75.709 38.906 1.00 11.47 395 ARG B CA 1
ATOM 8463 C C . ARG B 1 388 ? 17.463 74.989 37.695 1.00 12.69 395 ARG B C 1
ATOM 8464 O O . ARG B 1 388 ? 17.574 73.765 37.546 1.00 13.23 395 ARG B O 1
ATOM 8493 N N . TYR B 1 391 ? 15.467 77.378 30.266 1.00 8.35 398 TYR B N 1
ATOM 8494 C CA . TYR B 1 391 ? 14.664 76.996 29.109 1.00 7.94 398 TYR B CA 1
ATOM 8495 C C . TYR B 1 391 ? 14.908 77.937 27.946 1.00 8.75 398 TYR B C 1
ATOM 8496 O O . TYR B 1 391 ? 15.260 79.095 28.144 1.00 9.36 398 TYR B O 1
ATOM 8505 N N . GLY B 1 392 ? 14.733 77.431 26.728 1.00 8.82 399 GLY B N 1
ATOM 8506 C CA . GLY B 1 392 ? 14.971 78.227 25.536 1.00 7.51 399 GLY B CA 1
ATOM 8507 C C . GLY B 1 392 ? 13.689 78.778 24.950 1.00 8.88 399 GLY B C 1
ATOM 8508 O O . GLY B 1 392 ? 12.621 78.149 25.039 1.00 11.76 399 GLY B O 1
ATOM 8509 N N . THR B 1 393 ? 13.779 79.965 24.361 1.00 7.25 400 THR B N 1
ATOM 8510 C CA . THR B 1 393 ? 12.660 80.517 23.614 1.00 7.80 400 THR B CA 1
ATOM 8511 C C . THR B 1 393 ? 13.145 80.863 22.215 1.00 9.35 400 THR B C 1
ATOM 8512 O O . THR B 1 393 ? 14.285 80.588 21.860 1.00 11.05 400 THR B O 1
ATOM 8516 N N . GLY B 1 394 ? 12.284 81.486 21.424 1.00 9.00 401 GLY B N 1
ATOM 8517 C CA . GLY B 1 394 ? 12.692 81.953 20.115 1.00 9.91 401 GLY B CA 1
ATOM 8518 C C . GLY B 1 394 ? 13.574 83.186 20.122 1.00 10.36 401 GLY B C 1
ATOM 8519 O O . GLY B 1 394 ? 13.990 83.648 19.048 1.00 10.87 401 GLY B O 1
ATOM 8520 N N . ALA B 1 395 ? 13.862 83.734 21.302 1.00 9.97 402 ALA B N 1
ATOM 8521 C CA . ALA B 1 395 ? 14.701 84.934 21.367 1.00 9.51 402 ALA B CA 1
ATOM 8522 C C . ALA B 1 395 ? 15.762 84.923 22.475 1.00 9.84 402 ALA B C 1
ATOM 8523 O O . ALA B 1 395 ? 16.638 85.785 22.487 1.00 10.93 402 ALA B O 1
ATOM 8525 N N . THR B 1 396 ? 15.685 83.986 23.416 1.00 8.98 403 THR B N 1
ATOM 8526 C CA . THR B 1 396 ? 16.575 84.048 24.570 1.00 8.07 403 THR B CA 1
ATOM 8527 C C . THR B 1 396 ? 16.704 82.702 25.283 1.00 8.31 403 THR B C 1
ATOM 8528 O O . THR B 1 396 ? 16.103 81.703 24.881 1.00 8.15 403 THR B O 1
ATOM 8532 N N . VAL B 1 397 ? 17.536 82.680 26.312 1.00 7.44 404 VAL B N 1
ATOM 8533 C CA . VAL B 1 397 ? 17.522 81.602 27.298 1.00 8.86 404 VAL B CA 1
ATOM 8534 C C . VAL B 1 397 ? 17.148 82.214 28.649 1.00 9.40 404 VAL B C 1
ATOM 8535 O O . VAL B 1 397 ? 17.777 83.181 29.084 1.00 10.56 404 VAL B O 1
ATOM 8539 N N . TYR B 1 398 ? 16.112 81.669 29.287 1.00 8.51 405 TYR B N 1
ATOM 8540 C CA . TYR B 1 398 ? 15.670 82.118 30.606 1.00 9.46 405 TYR B CA 1
ATOM 8541 C C . TYR B 1 398 ? 16.054 81.081 31.649 1.00 9.79 405 TYR B C 1
ATOM 8542 O O . TYR B 1 398 ? 16.223 79.901 31.321 1.00 10.67 405 TYR B O 1
ATOM 8551 N N . GLY B 1 399 ? 16.165 81.497 32.907 1.00 9.13 406 GLY B N 1
ATOM 8552 C CA . GLY B 1 399 ? 16.414 80.533 33.960 1.00 10.56 406 GLY B CA 1
ATOM 8553 C C . GLY B 1 399 ? 16.095 81.068 35.333 1.00 10.90 406 GLY B C 1
ATOM 8554 O O . GLY B 1 399 ? 15.793 82.249 35.496 1.00 10.16 406 GLY B O 1
ATOM 8555 N N . THR B 1 400 ? 16.167 80.185 36.322 1.00 10.71 407 THR B N 1
ATOM 8556 C CA . THR B 1 400 ? 15.964 80.567 37.708 1.00 11.71 407 THR B CA 1
ATOM 8557 C C . THR B 1 400 ? 16.951 79.819 38.586 1.00 12.21 407 THR B C 1
ATOM 8558 O O . THR B 1 400 ? 17.480 78.769 38.195 1.00 11.84 407 THR B O 1
ATOM 8562 N N . GLU B 1 401 ? 17.199 80.377 39.767 1.00 12.21 408 GLU B N 1
ATOM 8563 C CA . GLU B 1 401 ? 18.068 79.748 40.756 1.00 12.50 408 GLU B CA 1
ATOM 8564 C C . GLU B 1 401 ? 17.325 79.474 42.065 1.00 11.99 408 GLU B C 1
ATOM 8565 O O . GLU B 1 401 ? 17.936 79.081 43.058 1.00 12.42 408 GLU B O 1
ATOM 8571 N N . ASP B 1 402 ? 16.008 79.675 42.081 1.00 12.32 409 ASP B N 1
ATOM 8572 C CA . ASP B 1 402 ? 15.236 79.331 43.277 1.00 14.43 409 ASP B CA 1
ATOM 8573 C C . ASP B 1 402 ? 13.966 78.566 42.914 1.00 13.02 409 ASP B C 1
ATOM 8574 O O . ASP B 1 402 ? 12.904 78.807 43.479 1.00 13.42 409 ASP B O 1
ATOM 8579 N N . LEU B 1 403 ? 14.105 77.617 41.990 1.00 11.26 410 LEU B N 1
ATOM 8580 C CA . LEU B 1 403 ? 12.972 76.882 41.431 1.00 11.50 410 LEU B CA 1
ATOM 8581 C C . LEU B 1 403 ? 12.103 76.162 42.466 1.00 11.76 410 LEU B C 1
ATOM 8582 O O . LEU B 1 403 ? 10.887 76.100 42.302 1.00 12.49 410 LEU B O 1
ATOM 8587 N N . THR B 1 404 ? 12.691 75.618 43.530 1.00 11.77 411 THR B N 1
ATOM 8588 C CA . THR B 1 404 ? 11.877 74.807 44.433 1.00 12.68 411 THR B CA 1
ATOM 8589 C C . THR B 1 404 ? 10.942 75.673 45.272 1.00 13.87 411 THR B C 1
ATOM 8590 O O . THR B 1 404 ? 10.121 75.148 46.015 1.00 15.48 411 THR B O 1
ATOM 8594 N N . SER B 1 405 ? 11.051 76.994 45.142 1.00 12.54 412 SER B N 1
ATOM 8595 C CA . SER B 1 405 ? 10.066 77.887 45.745 1.00 14.79 412 SER B CA 1
ATOM 8596 C C . SER B 1 405 ? 8.675 77.606 45.175 1.00 14.02 412 SER B C 1
ATOM 8597 O O . SER B 1 405 ? 7.663 77.846 45.831 1.00 16.51 412 SER B O 1
ATOM 8600 N N . TRP B 1 406 ? 8.641 77.087 43.952 1.00 12.42 413 TRP B N 1
ATOM 8601 C CA . TRP B 1 406 ? 7.405 76.605 43.332 1.00 12.90 413 TRP B CA 1
ATOM 8602 C C . TRP B 1 406 ? 6.666 75.647 44.272 1.00 14.55 413 TRP B C 1
ATOM 8603 O O . TRP B 1 406 ? 5.467 75.797 44.520 1.00 15.49 413 TRP B O 1
ATOM 8614 N N . ASP B 1 407 ? 7.400 74.675 44.805 1.00 15.78 414 ASP B N 1
ATOM 8615 C CA . ASP B 1 407 ? 6.801 73.607 45.596 1.00 17.44 414 ASP B CA 1
ATOM 8616 C C . ASP B 1 407 ? 6.291 74.092 46.954 1.00 21.54 414 ASP B C 1
ATOM 8617 O O . ASP B 1 407 ? 5.415 73.465 47.548 1.00 22.34 414 ASP B O 1
ATOM 8622 N N . SER B 1 408 ? 6.837 75.206 47.435 1.00 24.05 415 SER B N 1
ATOM 8623 C CA . SER B 1 408 ? 6.455 75.779 48.729 1.00 28.10 415 SER B CA 1
ATOM 8624 C C . SER B 1 408 ? 5.244 76.705 48.639 1.00 29.08 415 SER B C 1
ATOM 8625 O O . SER B 1 408 ? 4.749 77.192 49.660 1.00 30.66 415 SER B O 1
ATOM 8628 N N . GLY B 1 409 ? 4.776 76.969 47.427 1.00 28.04 416 GLY B N 1
ATOM 8629 C CA . GLY B 1 409 ? 3.732 77.962 47.231 1.00 28.12 416 GLY B CA 1
ATOM 8630 C C . GLY B 1 409 ? 4.326 79.358 47.228 1.00 28.67 416 GLY B C 1
ATOM 8631 O O . GLY B 1 409 ? 3.610 80.361 47.333 1.00 30.85 416 GLY B O 1
ATOM 8632 N N . GLY B 1 410 ? 5.648 79.424 47.109 1.00 28.34 417 GLY B N 1
ATOM 8633 C CA . GLY B 1 410 ? 6.346 80.691 47.061 1.00 27.26 417 GLY B CA 1
ATOM 8634 C C . GLY B 1 410 ? 6.449 81.215 45.644 1.00 26.46 417 GLY B C 1
ATOM 8635 O O . GLY B 1 410 ? 5.752 80.742 44.733 1.00 28.06 417 GLY B O 1
ATOM 8636 N N . THR B 1 411 ? 7.307 82.208 45.456 1.00 20.99 418 THR B N 1
ATOM 8637 C CA . THR B 1 411 ? 7.527 82.792 44.134 1.00 20.99 418 THR B CA 1
ATOM 8638 C C . THR B 1 411 ? 8.998 82.643 43.743 1.00 19.69 418 THR B C 1
ATOM 8639 O O . THR B 1 411 ? 9.887 82.901 44.551 1.00 20.55 418 THR B O 1
ATOM 8643 N N . PHE B 1 412 ? 9.263 82.195 42.518 1.00 17.77 419 PHE B N 1
ATOM 8644 C CA . PHE B 1 412 ? 10.643 82.098 42.073 1.00 17.80 419 PHE B CA 1
ATOM 8645 C C . PHE B 1 412 ? 10.930 83.178 41.032 1.00 16.16 419 PHE B C 1
ATOM 8646 O O . PHE B 1 412 ? 10.023 83.716 40.411 1.00 16.39 419 PHE B O 1
ATOM 8654 N N . ARG B 1 413 ? 12.197 83.527 40.883 1.00 13.94 420 ARG B N 1
ATOM 8655 C CA . ARG B 1 413 ? 12.578 84.630 40.015 1.00 13.01 420 ARG B CA 1
ATOM 8656 C C . ARG B 1 413 ? 13.200 84.113 38.722 1.00 12.15 420 ARG B C 1
ATOM 8657 O O . ARG B 1 413 ? 14.144 83.332 38.769 1.00 12.19 420 ARG B O 1
ATOM 8665 N N . ILE B 1 414 ? 12.667 84.549 37.580 1.00 9.70 421 ILE B N 1
ATOM 8666 C CA . ILE B 1 414 ? 13.218 84.174 36.285 1.00 9.41 421 ILE B CA 1
ATOM 8667 C C . ILE B 1 414 ? 13.984 85.358 35.706 1.00 9.94 421 ILE B C 1
ATOM 8668 O O . ILE B 1 414 ? 13.495 86.487 35.726 1.00 11.57 421 ILE B O 1
ATOM 8673 N N . THR B 1 415 ? 15.185 85.104 35.201 1.00 9.16 422 THR B N 1
ATOM 8674 C CA . THR B 1 415 ? 15.972 86.135 34.531 1.00 9.79 422 THR B CA 1
ATOM 8675 C C . THR B 1 415 ? 16.565 85.563 33.253 1.00 9.19 422 THR B C 1
ATOM 8676 O O . THR B 1 415 ? 16.638 84.342 33.103 1.00 10.43 422 THR B O 1
ATOM 8680 N N . PRO B 1 416 ? 17.011 86.434 32.333 1.00 9.98 423 PRO B N 1
ATOM 8681 C CA . PRO B 1 416 ? 17.791 85.884 31.223 1.00 8.18 423 PRO B CA 1
ATOM 8682 C C . PRO B 1 416 ? 19.047 85.189 31.749 1.00 10.98 423 PRO B C 1
ATOM 8683 O O . PRO B 1 416 ? 19.646 85.657 32.728 1.00 11.67 423 PRO B O 1
ATOM 8695 N N . VAL B 1 418 ? 21.615 84.175 29.322 1.00 9.63 425 VAL B N 1
ATOM 8696 C CA . VAL B 1 418 ? 21.836 84.124 27.883 1.00 9.66 425 VAL B CA 1
ATOM 8697 C C . VAL B 1 418 ? 23.097 84.882 27.467 1.00 10.25 425 VAL B C 1
ATOM 8698 O O . VAL B 1 418 ? 23.557 84.745 26.323 1.00 10.90 425 VAL B O 1
ATOM 8702 N N . LYS B 1 419 ? 23.662 85.678 28.380 1.00 10.31 426 LYS B N 1
ATOM 8703 C CA . LYS B 1 419 ? 24.859 86.468 28.039 1.00 10.41 426 LYS B CA 1
ATOM 8704 C C . LYS B 1 419 ? 25.922 85.601 27.358 1.00 10.85 426 LYS B C 1
ATOM 8705 O O . LYS B 1 419 ? 26.171 84.477 27.789 1.00 10.84 426 LYS B O 1
ATOM 8711 N N . GLY B 1 420 ? 26.510 86.103 26.273 1.00 9.09 427 GLY B N 1
ATOM 8712 C CA . GLY B 1 420 ? 27.498 85.329 25.523 1.00 9.26 427 GLY B CA 1
ATOM 8713 C C . GLY B 1 420 ? 26.905 84.623 24.312 1.00 9.97 427 GLY B C 1
ATOM 8714 O O . GLY B 1 420 ? 27.586 84.426 23.289 1.00 10.88 427 GLY B O 1
ATOM 8715 N N . ILE B 1 421 ? 25.640 84.220 24.405 1.00 8.08 428 ILE B N 1
ATOM 8716 C CA . ILE B 1 421 ? 24.956 83.756 23.199 1.00 8.64 428 ILE B CA 1
ATOM 8717 C C . ILE B 1 421 ? 24.640 84.971 22.337 1.00 10.44 428 ILE B C 1
ATOM 8718 O O . ILE B 1 421 ? 23.993 85.924 22.787 1.00 11.63 428 ILE B O 1
ATOM 8723 N N . GLU B 1 422 ? 25.100 84.932 21.092 1.00 9.28 429 GLU B N 1
ATOM 8724 C CA . GLU B 1 422 ? 24.895 86.033 20.166 1.00 10.13 429 GLU B CA 1
ATOM 8725 C C . GLU B 1 422 ? 24.475 85.401 18.852 1.00 11.08 429 GLU B C 1
ATOM 8726 O O . GLU B 1 422 ? 25.309 84.885 18.100 1.00 10.62 429 GLU B O 1
ATOM 8732 N N . GLU B 1 423 ? 23.170 85.417 18.599 1.00 10.67 430 GLU B N 1
ATOM 8733 C CA . GLU B 1 423 ? 22.578 84.541 17.602 1.00 11.01 430 GLU B CA 1
ATOM 8734 C C . GLU B 1 423 ? 21.859 85.266 16.466 1.00 12.37 430 GLU B C 1
ATOM 8735 O O . GLU B 1 423 ? 21.185 84.633 15.644 1.00 13.77 430 GLU B O 1
ATOM 8741 N N . THR B 1 424 ? 22.004 86.586 16.387 1.00 11.11 431 THR B N 1
ATOM 8742 C CA . THR B 1 424 ? 21.243 87.315 15.382 1.00 10.11 431 THR B CA 1
ATOM 8743 C C . THR B 1 424 ? 21.839 87.158 13.989 1.00 9.83 431 THR B C 1
ATOM 8744 O O . THR B 1 424 ? 23.032 86.857 13.814 1.00 8.86 431 THR B O 1
ATOM 8748 N N . ALA B 1 425 ? 20.963 87.323 13.008 1.00 9.28 432 ALA B N 1
ATOM 8749 C CA . ALA B 1 425 ? 21.331 87.430 11.607 1.00 11.43 432 ALA B CA 1
ATOM 8750 C C . ALA B 1 425 ? 21.384 88.909 11.226 1.00 11.32 432 ALA B C 1
ATOM 8751 O O . ALA B 1 425 ? 20.415 89.650 11.453 1.00 10.73 432 ALA B O 1
ATOM 8753 N N . VAL B 1 426 ? 22.510 89.327 10.648 1.00 8.75 433 VAL B N 1
ATOM 8754 C CA . VAL B 1 426 ? 22.760 90.733 10.322 1.00 8.62 433 VAL B CA 1
ATOM 8755 C C . VAL B 1 426 ? 22.483 91.026 8.841 1.00 9.71 433 VAL B C 1
ATOM 8756 O O . VAL B 1 426 ? 23.028 90.358 7.959 1.00 12.57 433 VAL B O 1
ATOM 8760 N N . ASN B 1 427 ? 21.635 92.017 8.573 1.00 7.37 434 ASN B N 1
ATOM 8761 C CA . ASN B 1 427 ? 21.306 92.402 7.203 1.00 8.29 434 ASN B CA 1
ATOM 8762 C C . ASN B 1 427 ? 22.055 93.642 6.719 1.00 9.62 434 ASN B C 1
ATOM 8763 O O . ASN B 1 427 ? 22.426 93.725 5.547 1.00 11.12 434 ASN B O 1
ATOM 8768 N N . ASP B 1 428 ? 22.263 94.613 7.606 1.00 9.76 435 ASP B N 1
ATOM 8769 C CA . ASP B 1 428 ? 22.972 95.840 7.232 1.00 9.67 435 ASP B CA 1
ATOM 8770 C C . ASP B 1 428 ? 23.610 96.454 8.477 1.00 10.90 435 ASP B C 1
ATOM 8771 O O . ASP B 1 428 ? 23.223 96.141 9.612 1.00 9.92 435 ASP B O 1
ATOM 8776 N N . LEU B 1 429 ? 24.614 97.292 8.254 1.00 10.20 436 LEU B N 1
ATOM 8777 C CA . LEU B 1 429 ? 25.399 97.915 9.316 1.00 10.18 436 LEU B CA 1
ATOM 8778 C C . LEU B 1 429 ? 25.838 99.295 8.854 1.00 11.18 436 LEU B C 1
ATOM 8779 O O . LEU B 1 429 ? 26.263 99.451 7.714 1.00 12.81 436 LEU B O 1
ATOM 8784 N N . ALA B 1 430 ? 25.747 100.284 9.736 1.00 11.11 437 ALA B N 1
ATOM 8785 C CA . ALA B 1 430 ? 26.215 101.633 9.431 1.00 11.18 437 ALA B CA 1
ATOM 8786 C C . ALA B 1 430 ? 26.939 102.207 10.634 1.00 12.07 437 ALA B C 1
ATOM 8787 O O . ALA B 1 430 ? 26.457 102.104 11.769 1.00 13.07 437 ALA B O 1
ATOM 8789 N N . SER B 1 431 ? 28.098 102.810 10.379 1.00 10.31 438 SER B N 1
ATOM 8790 C CA . SER B 1 431 ? 28.852 103.515 11.409 1.00 11.42 438 SER B CA 1
ATOM 8791 C C . SER B 1 431 ? 28.979 104.974 11.000 1.00 12.89 438 SER B C 1
ATOM 8792 O O . SER B 1 431 ? 29.816 105.313 10.163 1.00 13.40 438 SER B O 1
ATOM 8795 N N . PRO B 1 432 ? 28.134 105.845 11.579 1.00 12.11 439 PRO B N 1
ATOM 8796 C CA . PRO B 1 432 ? 28.117 107.253 11.168 1.00 13.34 439 PRO B CA 1
ATOM 8797 C C . PRO B 1 432 ? 29.308 108.026 11.748 1.00 14.88 439 PRO B C 1
ATOM 8798 O O . PRO B 1 432 ? 29.880 107.596 12.748 1.00 14.98 439 PRO B O 1
ATOM 8802 N N . PRO B 1 433 ? 29.685 109.148 11.117 1.00 15.33 440 PRO B N 1
ATOM 8803 C CA . PRO B 1 433 ? 30.855 109.923 11.553 1.00 15.23 440 PRO B CA 1
ATOM 8804 C C . PRO B 1 433 ? 30.612 110.763 12.816 1.00 15.47 440 PRO B C 1
ATOM 8805 O O . PRO B 1 433 ? 31.543 111.375 13.328 1.00 16.72 440 PRO B O 1
ATOM 8809 N N . SER B 1 434 ? 29.381 110.787 13.311 1.00 15.53 441 SER B N 1
ATOM 8810 C CA . SER B 1 434 ? 29.085 111.396 14.607 1.00 16.41 441 SER B CA 1
ATOM 8811 C C . SER B 1 434 ? 27.899 110.663 15.224 1.00 15.23 441 SER B C 1
ATOM 8812 O O . SER B 1 434 ? 27.175 109.945 14.522 1.00 14.50 441 SER B O 1
ATOM 8815 N N . GLY B 1 435 ? 27.708 110.829 16.531 1.00 14.44 442 GLY B N 1
ATOM 8816 C CA . GLY B 1 435 ? 26.669 110.096 17.237 1.00 14.22 442 GLY B CA 1
ATOM 8817 C C . GLY B 1 435 ? 27.140 108.721 17.678 1.00 14.22 442 GLY B C 1
ATOM 8818 O O . GLY B 1 435 ? 28.327 108.525 17.967 1.00 15.01 442 GLY B O 1
ATOM 8819 N N . ALA B 1 436 ? 26.209 107.770 17.741 1.00 13.30 443 ALA B N 1
ATOM 8820 C CA . ALA B 1 436 ? 26.518 106.408 18.184 1.00 12.46 443 ALA B CA 1
ATOM 8821 C C . ALA B 1 436 ? 27.489 105.738 17.223 1.00 11.73 443 ALA B C 1
ATOM 8822 O O . ALA B 1 436 ? 27.521 106.074 16.040 1.00 12.17 443 ALA B O 1
ATOM 8824 N N . PRO B 1 437 ? 28.294 104.790 17.725 1.00 12.75 444 PRO B N 1
ATOM 8825 C CA . PRO B 1 437 ? 29.268 104.140 16.841 1.00 12.44 444 PRO B CA 1
ATOM 8826 C C . PRO B 1 437 ? 28.640 103.213 15.800 1.00 10.99 444 PRO B C 1
ATOM 8827 O O . PRO B 1 437 ? 29.255 102.997 14.755 1.00 11.89 444 PRO B O 1
ATOM 8831 N N . LEU B 1 438 ? 27.455 102.669 16.074 1.00 9.39 445 LEU B N 1
ATOM 8832 C CA . LEU B 1 438 ? 26.886 101.655 15.189 1.00 10.19 445 LEU B CA 1
ATOM 8833 C C . LEU B 1 438 ? 25.361 101.626 15.182 1.00 10.69 445 LEU B C 1
ATOM 8834 O O . LEU B 1 438 ? 24.723 101.650 16.240 1.00 11.45 445 LEU B O 1
ATOM 8839 N N . LEU B 1 439 ? 24.791 101.558 13.982 1.00 9.13 446 LEU B N 1
ATOM 8840 C CA . LEU B 1 439 ? 23.374 101.268 13.787 1.00 11.65 446 LEU B CA 1
ATOM 8841 C C . LEU B 1 439 ? 23.277 99.910 13.092 1.00 11.14 446 LEU B C 1
ATOM 8842 O O . LEU B 1 439 ? 23.917 99.695 12.058 1.00 11.20 446 LEU B O 1
ATOM 8847 N N . SER B 1 440 ? 22.510 98.984 13.661 1.00 9.56 447 SER B N 1
ATOM 8848 C CA . SER B 1 440 ? 22.431 97.639 13.095 1.00 9.24 447 SER B CA 1
ATOM 8849 C C . SER B 1 440 ? 21.042 97.341 12.544 1.00 8.85 447 SER B C 1
ATOM 8850 O O . SER B 1 440 ? 20.036 97.875 13.027 1.00 10.22 447 SER B O 1
ATOM 8853 N N . ALA B 1 441 ? 20.999 96.502 11.512 1.00 7.75 448 ALA B N 1
ATOM 8854 C CA . ALA B 1 441 ? 19.750 96.047 10.907 1.00 7.81 448 ALA B CA 1
ATOM 8855 C C . ALA B 1 441 ? 19.734 94.531 10.975 1.00 9.35 448 ALA B C 1
ATOM 8856 O O . ALA B 1 441 ? 20.565 93.880 10.343 1.00 11.40 448 ALA B O 1
ATOM 8858 N N . LEU B 1 442 ? 18.813 93.977 11.767 1.00 8.08 449 LEU B N 1
ATOM 8859 C CA . LEU B 1 442 ? 18.829 92.558 12.114 1.00 7.80 449 LEU B CA 1
ATOM 8860 C C . LEU B 1 442 ? 17.542 91.838 11.737 1.00 8.89 449 LEU B C 1
ATOM 8861 O O . LEU B 1 442 ? 16.483 92.459 11.593 1.00 9.61 449 LEU B O 1
ATOM 8866 N N . GLY B 1 443 ? 17.624 90.520 11.603 1.00 9.66 450 GLY B N 1
ATOM 8867 C CA . GLY B 1 443 ? 16.422 89.710 11.488 1.00 11.05 450 GLY B CA 1
ATOM 8868 C C . GLY B 1 443 ? 15.762 89.533 12.848 1.00 11.40 450 GLY B C 1
ATOM 8869 O O . GLY B 1 443 ? 16.451 89.549 13.874 1.00 12.07 450 GLY B O 1
ATOM 8870 N N . ASP B 1 444 ? 14.432 89.415 12.843 1.00 9.55 451 ASP B N 1
ATOM 8871 C CA . ASP B 1 444 ? 13.625 88.981 13.996 1.00 11.32 451 ASP B CA 1
ATOM 8872 C C . ASP B 1 444 ? 13.478 89.974 15.139 1.00 11.39 451 ASP B C 1
ATOM 8873 O O . ASP B 1 444 ? 12.391 90.059 15.737 1.00 11.80 451 ASP B O 1
ATOM 8878 N N . ILE B 1 445 ? 14.539 90.710 15.471 1.00 10.40 452 ILE B N 1
ATOM 8879 C CA . ILE B 1 445 ? 14.440 91.674 16.577 1.00 8.70 452 ILE B CA 1
ATOM 8880 C C . ILE B 1 445 ? 14.758 93.113 16.145 1.00 9.78 452 ILE B C 1
ATOM 8881 O O . ILE B 1 445 ? 15.076 93.975 16.982 1.00 9.33 452 ILE B O 1
ATOM 8886 N N . GLY B 1 446 ? 14.657 93.365 14.841 1.00 9.03 453 GLY B N 1
ATOM 8887 C CA . GLY B 1 446 ? 14.722 94.719 14.296 1.00 8.07 453 GLY B CA 1
ATOM 8888 C C . GLY B 1 446 ? 16.124 95.250 14.096 1.00 9.42 453 GLY B C 1
ATOM 8889 O O . GLY B 1 446 ? 16.562 95.481 12.961 1.00 9.88 453 GLY B O 1
ATOM 8890 N N . GLY B 1 447 ? 16.834 95.449 15.204 1.00 9.83 454 GLY B N 1
ATOM 8891 C CA . GLY B 1 447 ? 18.133 96.101 15.176 1.00 9.87 454 GLY B CA 1
ATOM 8892 C C . GLY B 1 447 ? 18.181 97.222 16.198 1.00 9.87 454 GLY B C 1
ATOM 8893 O O . GLY B 1 447 ? 17.152 97.574 16.802 1.00 9.84 454 GLY B O 1
ATOM 8894 N N . PHE B 1 448 ? 19.366 97.796 16.390 1.00 8.89 455 PHE B N 1
ATOM 8895 C CA . PHE B 1 448 ? 19.586 98.732 17.492 1.00 9.14 455 PHE B CA 1
ATOM 8896 C C . PHE B 1 448 ? 20.463 99.909 17.124 1.00 10.34 455 PHE B C 1
ATOM 8897 O O . PHE B 1 448 ? 21.320 99.811 16.246 1.00 11.58 455 PHE B O 1
ATOM 8905 N N . ARG B 1 449 ? 20.262 101.009 17.841 1.00 9.18 456 ARG B N 1
ATOM 8906 C CA . ARG B 1 449 ? 21.272 102.051 17.953 1.00 9.08 456 ARG B CA 1
ATOM 8907 C C . ARG B 1 449 ? 22.196 101.625 19.079 1.00 8.80 456 ARG B C 1
ATOM 8908 O O . ARG B 1 449 ? 21.788 101.613 20.241 1.00 10.33 456 ARG B O 1
ATOM 8916 N N . HIS B 1 450 ? 23.419 101.232 18.740 1.00 8.35 457 HIS B N 1
ATOM 8917 C CA . HIS B 1 450 ? 24.379 100.786 19.744 1.00 9.40 457 HIS B CA 1
ATOM 8918 C C . HIS B 1 450 ? 25.182 101.965 20.272 1.00 10.74 457 HIS B C 1
ATOM 8919 O O . HIS B 1 450 ? 26.139 102.396 19.637 1.00 10.98 457 HIS B O 1
ATOM 8926 N N . THR B 1 451 ? 24.793 102.494 21.425 1.00 11.54 458 THR B N 1
ATOM 8927 C CA . THR B 1 451 ? 25.531 103.606 22.012 1.00 12.51 458 THR B CA 1
ATOM 8928 C C . THR B 1 451 ? 26.828 103.128 22.656 1.00 12.57 458 THR B C 1
ATOM 8929 O O . THR B 1 451 ? 27.784 103.899 22.820 1.00 13.18 458 THR B O 1
ATOM 8933 N N . ASP B 1 452 ? 26.856 101.847 23.012 1.00 12.13 459 ASP B N 1
ATOM 8934 C CA . ASP B 1 452 ? 27.995 101.235 23.695 1.00 12.42 459 ASP B CA 1
ATOM 8935 C C . ASP B 1 452 ? 28.123 99.800 23.192 1.00 12.02 459 ASP B C 1
ATOM 8936 O O . ASP B 1 452 ? 27.241 98.989 23.455 1.00 11.96 459 ASP B O 1
ATOM 8941 N N . LEU B 1 453 ? 29.201 99.487 22.467 1.00 11.04 460 LEU B N 1
ATOM 8942 C CA . LEU B 1 453 ? 29.365 98.145 21.903 1.00 10.60 460 LEU B CA 1
ATOM 8943 C C . LEU B 1 453 ? 29.504 97.048 22.967 1.00 12.62 460 LEU B C 1
ATOM 8944 O O . LEU B 1 453 ? 29.407 95.854 22.644 1.00 13.07 460 LEU B O 1
ATOM 8949 N N . ASP B 1 454 ? 29.713 97.437 24.225 1.00 12.02 461 ASP B N 1
ATOM 8950 C CA . ASP B 1 454 ? 29.830 96.462 25.312 1.00 13.55 461 ASP B CA 1
ATOM 8951 C C . ASP B 1 454 ? 28.589 96.404 26.200 1.00 13.23 461 ASP B C 1
ATOM 8952 O O . ASP B 1 454 ? 28.581 95.694 27.219 1.00 15.57 461 ASP B O 1
ATOM 8957 N N . ALA B 1 455 ? 27.556 97.159 25.836 1.00 12.16 462 ALA B N 1
ATOM 8958 C CA . ALA B 1 455 ? 26.323 97.200 26.626 1.00 11.35 462 ALA B CA 1
ATOM 8959 C C . ALA B 1 455 ? 25.119 96.806 25.780 1.00 11.62 462 ALA B C 1
ATOM 8960 O O . ALA B 1 455 ? 25.006 97.215 24.626 1.00 12.26 462 ALA B O 1
ATOM 8962 N N . VAL B 1 456 ? 24.228 96.002 26.352 1.00 10.81 463 VAL B N 1
ATOM 8963 C CA . VAL B 1 456 ? 22.978 95.661 25.677 1.00 10.56 463 VAL B CA 1
ATOM 8964 C C . VAL B 1 456 ? 22.155 96.933 25.457 1.00 9.86 463 VAL B C 1
ATOM 8965 O O . VAL B 1 456 ? 21.926 97.691 26.404 1.00 10.64 463 VAL B O 1
ATOM 8969 N N . PRO B 1 457 ? 21.701 97.183 24.214 1.00 10.12 464 PRO B N 1
ATOM 8970 C CA . PRO B 1 457 ? 20.827 98.349 24.017 1.00 11.45 464 PRO B CA 1
ATOM 8971 C C . PRO B 1 457 ? 19.495 98.179 24.740 1.00 13.15 464 PRO B C 1
ATOM 8972 O O . PRO B 1 457 ? 19.007 97.060 24.882 1.00 14.85 464 PRO B O 1
ATOM 8976 N N . ASP B 1 458 ? 18.911 99.279 25.199 1.00 12.39 465 ASP B N 1
ATOM 8977 C CA A ASP B 1 458 ? 17.684 99.225 25.989 0.35 13.92 465 ASP B CA 1
ATOM 8978 C CA B ASP B 1 458 ? 17.687 99.200 25.989 0.65 13.60 465 ASP B CA 1
ATOM 8979 C C . ASP B 1 458 ? 16.487 98.710 25.183 1.00 12.46 465 ASP B C 1
ATOM 8980 O O . ASP B 1 458 ? 15.607 98.032 25.716 1.00 13.17 465 ASP B O 1
ATOM 8989 N N . LEU B 1 459 ? 16.456 99.038 23.898 1.00 10.70 466 LEU B N 1
ATOM 8990 C CA . LEU B 1 459 ? 15.298 98.725 23.066 1.00 9.65 466 LEU B CA 1
ATOM 8991 C C . LEU B 1 459 ? 15.649 98.722 21.585 1.00 10.99 466 LEU B C 1
ATOM 8992 O O . LEU B 1 459 ? 16.443 99.547 21.148 1.00 12.32 466 LEU B O 1
ATOM 9005 N N . TYR B 1 461 ? 14.593 99.275 17.477 1.00 9.36 468 TYR B N 1
ATOM 9006 C CA . TYR B 1 461 ? 13.865 100.357 16.816 1.00 8.57 468 TYR B CA 1
ATOM 9007 C C . TYR B 1 461 ? 12.359 100.198 17.008 1.00 10.58 468 TYR B C 1
ATOM 9008 O O . TYR B 1 461 ? 11.831 99.089 16.908 1.00 12.39 468 TYR B O 1
ATOM 9017 N N . THR B 1 462 ? 11.677 101.304 17.296 1.00 11.62 469 THR B N 1
ATOM 9018 C CA . THR B 1 462 ? 10.214 101.302 17.383 1.00 12.34 469 THR B CA 1
ATOM 9019 C C . THR B 1 462 ? 9.622 102.445 16.555 1.00 14.28 469 THR B C 1
ATOM 9020 O O . THR B 1 462 ? 10.364 103.289 16.031 1.00 15.79 469 THR B O 1
ATOM 9024 N N . SER B 1 463 ? 8.296 102.472 16.437 1.00 14.09 470 SER B N 1
ATOM 9025 C CA . SER B 1 463 ? 7.594 103.507 15.665 1.00 16.05 470 SER B CA 1
ATOM 9026 C C . SER B 1 463 ? 8.126 103.725 14.243 1.00 16.93 470 SER B C 1
ATOM 9027 O O . SER B 1 463 ? 8.496 104.847 13.896 1.00 18.20 470 SER B O 1
ATOM 9030 N N . PRO B 1 464 ? 8.103 102.687 13.390 1.00 17.29 471 PRO B N 1
ATOM 9031 C CA . PRO B 1 464 ? 7.516 101.364 13.602 1.00 16.08 471 PRO B CA 1
ATOM 9032 C C . PRO B 1 464 ? 8.494 100.355 14.198 1.00 14.86 471 PRO B C 1
ATOM 9033 O O . PRO B 1 464 ? 9.711 100.507 14.061 1.00 13.75 471 PRO B O 1
ATOM 9037 N N . ASN B 1 465 ? 7.957 99.343 14.874 1.00 14.19 472 ASN B N 1
ATOM 9038 C CA . ASN B 1 465 ? 8.775 98.234 15.360 1.00 13.11 472 ASN B CA 1
ATOM 9039 C C . ASN B 1 465 ? 8.698 97.122 14.333 1.00 13.86 472 ASN B C 1
ATOM 9040 O O . ASN B 1 465 ? 7.733 96.364 14.308 1.00 14.84 472 ASN B O 1
ATOM 9045 N N . LEU B 1 466 ? 9.696 97.040 13.462 1.00 12.12 473 LEU B N 1
ATOM 9046 C CA . LEU B 1 466 ? 9.672 96.034 12.403 1.00 11.75 473 LEU B CA 1
ATOM 9047 C C . LEU B 1 466 ? 10.265 94.733 12.908 1.00 12.03 473 LEU B C 1
ATOM 9048 O O . LEU B 1 466 ? 11.159 94.749 13.752 1.00 13.63 473 LEU B O 1
ATOM 9053 N N . ASP B 1 467 ? 9.761 93.609 12.400 1.00 11.26 474 ASP B N 1
ATOM 9054 C CA . ASP B 1 467 ? 10.330 92.307 12.727 1.00 12.54 474 ASP B CA 1
ATOM 9055 C C . ASP B 1 467 ? 11.794 92.242 12.333 1.00 13.33 474 ASP B C 1
ATOM 9056 O O . ASP B 1 467 ? 12.649 91.851 13.127 1.00 13.50 474 ASP B O 1
ATOM 9061 N N . SER B 1 468 ? 12.073 92.624 11.092 1.00 11.75 475 SER B N 1
ATOM 9062 C CA . SER B 1 468 ? 13.426 92.578 10.570 1.00 11.98 475 SER B CA 1
ATOM 9063 C C . SER B 1 468 ? 13.698 93.870 9.829 1.00 11.93 475 SER B C 1
ATOM 9064 O O . SER B 1 468 ? 12.840 94.348 9.085 1.00 13.89 475 SER B O 1
ATOM 9067 N N . THR B 1 469 ? 14.877 94.444 10.035 1.00 8.71 476 THR B N 1
ATOM 9068 C CA . THR B 1 469 ? 15.293 95.604 9.247 1.00 8.67 476 THR B CA 1
ATOM 9069 C C . THR B 1 469 ? 16.164 95.098 8.111 1.00 8.69 476 THR B C 1
ATOM 9070 O O . THR B 1 469 ? 17.166 94.433 8.355 1.00 10.42 476 THR B O 1
ATOM 9074 N N . THR B 1 470 ? 15.775 95.371 6.868 1.00 9.27 477 THR B N 1
ATOM 9075 C CA . THR B 1 470 ? 16.546 94.861 5.731 1.00 9.86 477 THR B CA 1
ATOM 9076 C C . THR B 1 470 ? 17.642 95.817 5.262 1.00 11.48 477 THR B C 1
ATOM 9077 O O . THR B 1 470 ? 18.623 95.392 4.648 1.00 11.87 477 THR B O 1
ATOM 9081 N N . SER B 1 471 ? 17.487 97.101 5.562 1.00 10.54 478 SER B N 1
ATOM 9082 C CA . SER B 1 471 ? 18.369 98.126 5.010 1.00 10.52 478 SER B CA 1
ATOM 9083 C C . SER B 1 471 ? 18.207 99.410 5.801 1.00 10.83 478 SER B C 1
ATOM 9084 O O . SER B 1 471 ? 17.089 99.762 6.186 1.00 11.03 478 SER B O 1
ATOM 9087 N N . LEU B 1 472 ? 19.313 100.104 6.059 1.00 10.95 479 LEU B N 1
ATOM 9088 C CA . LEU B 1 472 ? 19.244 101.436 6.659 1.00 11.78 479 LEU B CA 1
ATOM 9089 C C . LEU B 1 472 ? 20.315 102.338 6.052 1.00 12.26 479 LEU B C 1
ATOM 9090 O O . LEU B 1 472 ? 21.227 101.868 5.365 1.00 11.10 479 LEU B O 1
ATOM 9095 N N . ASP B 1 473 ? 20.189 103.637 6.280 1.00 11.40 480 ASP B N 1
ATOM 9096 C CA . ASP B 1 473 ? 21.171 104.584 5.773 1.00 11.38 480 ASP B CA 1
ATOM 9097 C C . ASP B 1 473 ? 21.084 105.843 6.614 1.00 12.16 480 ASP B C 1
ATOM 9098 O O . ASP B 1 473 ? 20.091 106.071 7.303 1.00 11.94 480 ASP B O 1
ATOM 9103 N N . PHE B 1 474 ? 22.133 106.650 6.578 1.00 12.05 481 PHE B N 1
ATOM 9104 C CA . PHE B 1 474 ? 22.098 107.937 7.243 1.00 11.11 481 PHE B CA 1
ATOM 9105 C C . PHE B 1 474 ? 22.564 108.985 6.241 1.00 11.55 481 PHE B C 1
ATOM 9106 O O . PHE B 1 474 ? 23.277 108.662 5.287 1.00 12.45 481 PHE B O 1
ATOM 9114 N N . ALA B 1 475 ? 22.146 110.227 6.446 1.00 11.44 482 ALA B N 1
ATOM 9115 C CA . ALA B 1 475 ? 22.629 111.348 5.642 1.00 12.43 482 ALA B CA 1
ATOM 9116 C C . ALA B 1 475 ? 24.073 111.645 6.010 1.00 14.23 482 ALA B C 1
ATOM 9117 O O . ALA B 1 475 ? 24.350 112.010 7.150 1.00 15.63 482 ALA B O 1
ATOM 9119 N N . GLU B 1 476 ? 24.989 111.495 5.055 1.00 14.29 483 GLU B N 1
ATOM 9120 C CA . GLU B 1 476 ? 26.419 111.598 5.348 1.00 16.73 483 GLU B CA 1
ATOM 9121 C C . GLU B 1 476 ? 26.786 112.922 6.020 1.00 17.98 483 GLU B C 1
ATOM 9122 O O . GLU B 1 476 ? 27.540 112.936 6.993 1.00 19.59 483 GLU B O 1
ATOM 9128 N N . SER B 1 477 ? 26.244 114.023 5.502 1.00 17.45 484 SER B N 1
ATOM 9129 C CA . SER B 1 477 ? 26.553 115.366 6.002 1.00 19.81 484 SER B CA 1
ATOM 9130 C C . SER B 1 477 ? 25.731 115.772 7.218 1.00 19.18 484 SER B C 1
ATOM 9131 O O . SER B 1 477 ? 26.010 116.794 7.844 1.00 19.17 484 SER B O 1
ATOM 9134 N N . SER B 1 478 ? 24.702 114.991 7.526 1.00 18.22 485 SER B N 1
ATOM 9135 C CA A SER B 1 478 ? 23.837 115.256 8.669 0.53 17.81 485 SER B CA 1
ATOM 9136 C CA B SER B 1 478 ? 23.857 115.256 8.686 0.47 18.14 485 SER B CA 1
ATOM 9137 C C . SER B 1 478 ? 23.425 113.937 9.308 1.00 16.28 485 SER B C 1
ATOM 9138 O O . SER B 1 478 ? 22.283 113.517 9.154 1.00 14.96 485 SER B O 1
ATOM 9143 N N . PRO B 1 479 ? 24.354 113.273 10.017 1.00 15.17 486 PRO B N 1
ATOM 9144 C CA . PRO B 1 479 ? 24.101 111.901 10.493 1.00 15.16 486 PRO B CA 1
ATOM 9145 C C . PRO B 1 479 ? 23.080 111.790 11.625 1.00 15.09 486 PRO B C 1
ATOM 9146 O O . PRO B 1 479 ? 22.813 110.684 12.103 1.00 16.40 486 PRO B O 1
ATOM 9150 N N . GLY B 1 480 ? 22.519 112.911 12.057 1.00 14.08 487 GLY B N 1
ATOM 9151 C CA . GLY B 1 480 ? 21.349 112.854 12.911 1.00 12.74 487 GLY B CA 1
ATOM 9152 C C . GLY B 1 480 ? 20.176 112.257 12.138 1.00 12.71 487 GLY B C 1
ATOM 9153 O O . GLY B 1 480 ? 19.248 111.705 12.728 1.00 13.53 487 GLY B O 1
ATOM 9154 N N . THR B 1 481 ? 20.231 112.339 10.811 1.00 10.92 488 THR B N 1
ATOM 9155 C CA . THR B 1 481 ? 19.125 111.889 9.970 1.00 11.28 488 THR B CA 1
ATOM 9156 C C . THR B 1 481 ? 19.371 110.456 9.482 1.00 11.00 488 THR B C 1
ATOM 9157 O O . THR B 1 481 ? 20.385 110.174 8.831 1.00 11.23 488 THR B O 1
ATOM 9161 N N . VAL B 1 482 ? 18.455 109.556 9.846 1.00 10.61 489 VAL B N 1
ATOM 9162 C CA . VAL B 1 482 ? 18.556 108.123 9.570 1.00 11.16 489 VAL B CA 1
ATOM 9163 C C . VAL B 1 482 ? 17.242 107.603 8.992 1.00 11.30 489 VAL B C 1
ATOM 9164 O O . VAL B 1 482 ? 16.150 108.070 9.368 1.00 12.27 489 VAL B O 1
ATOM 9168 N N . VAL B 1 483 ? 17.342 106.637 8.084 1.00 10.27 490 VAL B N 1
ATOM 9169 C CA . VAL B 1 483 ? 16.165 105.984 7.520 1.00 11.13 490 VAL B CA 1
ATOM 9170 C C . VAL B 1 483 ? 16.371 104.471 7.601 1.00 10.07 490 VAL B C 1
ATOM 9171 O O . VAL B 1 483 ? 17.499 103.985 7.521 1.00 9.16 490 VAL B O 1
ATOM 9175 N N . ARG B 1 484 ? 15.290 103.724 7.799 1.00 9.68 491 ARG B N 1
ATOM 9176 C CA . ARG B 1 484 ? 15.388 102.269 7.796 1.00 9.16 491 ARG B CA 1
ATOM 9177 C C . ARG B 1 484 ? 14.140 101.679 7.175 1.00 10.59 491 ARG B C 1
ATOM 9178 O O . ARG B 1 484 ? 13.049 102.251 7.286 1.00 10.87 491 ARG B O 1
ATOM 9186 N N . VAL B 1 485 ? 14.301 100.541 6.508 1.00 10.28 492 VAL B N 1
ATOM 9187 C CA . VAL B 1 485 ? 13.158 99.827 5.967 1.00 10.73 492 VAL B CA 1
ATOM 9188 C C . VAL B 1 485 ? 13.252 98.351 6.342 1.00 10.16 492 VAL B C 1
ATOM 9189 O O . VAL B 1 485 ? 14.326 97.846 6.678 1.00 10.78 492 VAL B O 1
ATOM 9193 N N . GLY B 1 486 ? 12.131 97.649 6.291 1.00 8.05 493 GLY B N 1
ATOM 9194 C CA . GLY B 1 486 ? 12.151 96.257 6.688 1.00 8.19 493 GLY B CA 1
ATOM 9195 C C . GLY B 1 486 ? 10.826 95.552 6.585 1.00 10.04 493 GLY B C 1
ATOM 9196 O O . GLY B 1 486 ? 9.914 96.021 5.906 1.00 11.42 493 GLY B O 1
ATOM 9197 N N . ASN B 1 487 ? 10.728 94.423 7.281 1.00 11.49 494 ASN B N 1
ATOM 9198 C CA . ASN B 1 487 ? 9.605 93.508 7.135 1.00 13.58 494 ASN B CA 1
ATOM 9199 C C . ASN B 1 487 ? 8.692 93.489 8.345 1.00 13.95 494 ASN B C 1
ATOM 9200 O O . ASN B 1 487 ? 9.160 93.533 9.481 1.00 14.63 494 ASN B O 1
ATOM 9205 N N . SER B 1 488 ? 7.391 93.410 8.085 1.00 13.98 495 SER B N 1
ATOM 9206 C CA . SER B 1 488 ? 6.372 93.360 9.129 1.00 15.83 495 SER B CA 1
ATOM 9207 C C . SER B 1 488 ? 5.059 92.908 8.508 1.00 18.79 495 SER B C 1
ATOM 9208 O O . SER B 1 488 ? 4.826 93.136 7.324 1.00 18.49 495 SER B O 1
ATOM 9211 N N . ASP B 1 489 ? 4.203 92.262 9.294 1.00 21.67 496 ASP B N 1
ATOM 9212 C CA . ASP B 1 489 ? 2.890 91.863 8.792 1.00 27.22 496 ASP B CA 1
ATOM 9213 C C . ASP B 1 489 ? 1.988 93.073 8.626 1.00 28.51 496 ASP B C 1
ATOM 9214 O O . ASP B 1 489 ? 0.975 93.020 7.925 1.00 30.87 496 ASP B O 1
ATOM 9219 N N . ALA B 1 490 ? 2.360 94.164 9.283 1.00 27.63 497 ALA B N 1
ATOM 9220 C CA . ALA B 1 490 ? 1.610 95.406 9.186 1.00 29.89 497 ALA B CA 1
ATOM 9221 C C . ALA B 1 490 ? 2.475 96.522 8.610 1.00 28.96 497 ALA B C 1
ATOM 9222 O O . ALA B 1 490 ? 3.653 96.638 8.944 1.00 28.94 497 ALA B O 1
ATOM 9224 N N . ALA B 1 491 ? 1.890 97.339 7.741 1.00 28.03 498 ALA B N 1
ATOM 9225 C CA . ALA B 1 491 ? 2.511 98.604 7.371 1.00 25.87 498 ALA B CA 1
ATOM 9226 C C . ALA B 1 491 ? 2.552 99.481 8.624 1.00 24.65 498 ALA B C 1
ATOM 9227 O O . ALA B 1 491 ? 1.761 99.275 9.547 1.00 26.24 498 ALA B O 1
ATOM 9229 N N . PRO B 1 492 ? 3.461 100.469 8.675 1.00 21.27 499 PRO B N 1
ATOM 9230 C CA . PRO B 1 492 ? 4.418 100.913 7.658 1.00 19.57 499 PRO B CA 1
ATOM 9231 C C . PRO B 1 492 ? 5.723 100.141 7.696 1.00 18.26 499 PRO B C 1
ATOM 9232 O O . PRO B 1 492 ? 6.107 99.649 8.758 1.00 17.92 499 PRO B O 1
ATOM 9236 N N . HIS B 1 493 ? 6.398 100.057 6.552 1.00 14.60 500 HIS B N 1
ATOM 9237 C CA . HIS B 1 493 ? 7.646 99.308 6.444 1.00 12.05 500 HIS B CA 1
ATOM 9238 C C . HIS B 1 493 ? 8.868 100.215 6.442 1.00 12.14 500 HIS B C 1
ATOM 9239 O O . HIS B 1 493 ? 9.959 99.783 6.078 1.00 13.01 500 HIS B O 1
ATOM 9246 N N . ILE B 1 494 ? 8.685 101.470 6.846 1.00 10.77 501 ILE B N 1
ATOM 9247 C CA . ILE B 1 494 ? 9.776 102.437 6.816 1.00 9.24 501 ILE B CA 1
ATOM 9248 C C . ILE B 1 494 ? 9.692 103.378 8.011 1.00 10.48 501 ILE B C 1
ATOM 9249 O O . ILE B 1 494 ? 8.603 103.762 8.435 1.00 11.78 501 ILE B O 1
ATOM 9254 N N . GLY B 1 495 ? 10.849 103.724 8.565 1.00 9.75 502 GLY B N 1
ATOM 9255 C CA . GLY B 1 495 ? 10.914 104.668 9.670 1.00 10.70 502 GLY B CA 1
ATOM 9256 C C . GLY B 1 495 ? 12.010 105.692 9.461 1.00 10.89 502 GLY B C 1
ATOM 9257 O O . GLY B 1 495 ? 13.023 105.408 8.801 1.00 9.89 502 GLY B O 1
ATOM 9258 N N . PHE B 1 496 ? 11.797 106.882 10.025 1.00 11.12 503 PHE B N 1
ATOM 9259 C CA . PHE B 1 496 ? 12.739 107.997 9.939 1.00 11.08 503 PHE B CA 1
ATOM 9260 C C . PHE B 1 496 ? 13.168 108.455 11.326 1.00 11.24 503 PHE B C 1
ATOM 9261 O O . PHE B 1 496 ? 12.388 108.388 12.280 1.00 11.08 503 PHE B O 1
ATOM 9269 N N . SER B 1 497 ? 14.406 108.925 11.440 1.00 10.31 504 SER B N 1
ATOM 9270 C CA . SER B 1 497 ? 14.885 109.546 12.674 1.00 10.41 504 SER B CA 1
ATOM 9271 C C . SER B 1 497 ? 15.655 110.815 12.357 1.00 11.40 504 SER B C 1
ATOM 9272 O O . SER B 1 497 ? 16.334 110.886 11.328 1.00 12.18 504 SER B O 1
ATOM 9275 N N . THR B 1 498 ? 15.552 111.812 13.234 1.00 12.08 505 THR B N 1
ATOM 9276 C CA . THR B 1 498 ? 16.394 112.999 13.127 1.00 13.78 505 THR B CA 1
ATOM 9277 C C . THR B 1 498 ? 17.219 113.213 14.397 1.00 15.19 505 THR B C 1
ATOM 9278 O O . THR B 1 498 ? 17.779 114.294 14.606 1.00 17.62 505 THR B O 1
ATOM 9282 N N . ASP B 1 499 ? 17.286 112.196 15.255 1.00 12.83 506 ASP B N 1
ATOM 9283 C CA . ASP B 1 499 ? 18.211 112.246 16.379 1.00 14.04 506 ASP B CA 1
ATOM 9284 C C . ASP B 1 499 ? 19.127 111.017 16.392 1.00 13.71 506 ASP B C 1
ATOM 9285 O O . ASP B 1 499 ? 19.335 110.394 17.436 1.00 14.86 506 ASP B O 1
ATOM 9290 N N . ASN B 1 500 ? 19.665 110.686 15.217 1.00 11.91 507 ASN B N 1
ATOM 9291 C CA . ASN B 1 500 ? 20.719 109.677 15.079 1.00 12.30 507 ASN B CA 1
ATOM 9292 C C . ASN B 1 500 ? 20.200 108.277 15.421 1.00 12.89 507 ASN B C 1
ATOM 9293 O O . ASN B 1 500 ? 20.970 107.379 15.751 1.00 13.96 507 ASN B O 1
ATOM 9298 N N . GLY B 1 501 ? 18.886 108.090 15.318 1.00 11.58 508 GLY B N 1
ATOM 9299 C CA . GLY B 1 501 ? 18.292 106.781 15.540 1.00 11.36 508 GLY B CA 1
ATOM 9300 C C . GLY B 1 501 ? 17.823 106.489 16.955 1.00 14.05 508 GLY B C 1
ATOM 9301 O O . GLY B 1 501 ? 17.453 105.350 17.263 1.00 16.11 508 GLY B O 1
ATOM 9302 N N . ALA B 1 502 ? 17.838 107.498 17.826 1.00 14.45 509 ALA B N 1
ATOM 9303 C CA . ALA B 1 502 ? 17.371 107.310 19.200 1.00 14.99 509 ALA B CA 1
ATOM 9304 C C . ALA B 1 502 ? 15.843 107.213 19.242 1.00 16.70 509 ALA B C 1
ATOM 9305 O O . ALA B 1 502 ? 15.277 106.415 20.008 1.00 18.35 509 ALA B O 1
ATOM 9307 N N . ASN B 1 503 ? 15.186 108.026 18.414 1.00 16.12 510 ASN B N 1
ATOM 9308 C CA . ASN B 1 503 ? 13.728 108.030 18.283 1.00 15.38 510 ASN B CA 1
ATOM 9309 C C . ASN B 1 503 ? 13.294 108.058 16.825 1.00 13.77 510 ASN B C 1
ATOM 9310 O O . ASN B 1 503 ? 14.013 108.573 15.968 1.00 12.24 510 ASN B O 1
ATOM 9315 N N . TRP B 1 504 ? 12.102 107.532 16.554 1.00 12.00 511 TRP B N 1
ATOM 9316 C CA . TRP B 1 504 ? 11.643 107.335 15.185 1.00 10.99 511 TRP B CA 1
ATOM 9317 C C . TRP B 1 504 ? 10.220 107.799 14.947 1.00 11.40 511 TRP B C 1
ATOM 9318 O O . TRP B 1 504 ? 9.427 107.908 15.879 1.00 11.30 511 TRP B O 1
ATOM 9329 N N . PHE B 1 505 ? 9.897 108.050 13.681 1.00 10.26 512 PHE B N 1
ATOM 9330 C CA . PHE B 1 505 ? 8.519 108.262 13.276 1.00 11.08 512 PHE B CA 1
ATOM 9331 C C . PHE B 1 505 ? 8.308 107.594 11.929 1.00 11.57 512 PHE B C 1
ATOM 9332 O O . PHE B 1 505 ? 9.248 107.433 11.148 1.00 12.47 512 PHE B O 1
ATOM 9340 N N . GLN B 1 506 ? 7.079 107.178 11.657 1.00 12.36 513 GLN B N 1
ATOM 9341 C CA . GLN B 1 506 ? 6.847 106.378 10.464 1.00 13.22 513 GLN B CA 1
ATOM 9342 C C . GLN B 1 506 ? 6.776 107.224 9.195 1.00 14.32 513 GLN B C 1
ATOM 9343 O O . GLN B 1 506 ? 6.427 108.412 9.226 1.00 14.13 513 GLN B O 1
ATOM 9349 N N . GLY B 1 507 ? 7.127 106.599 8.076 1.00 14.55 514 GLY B N 1
ATOM 9350 C CA . GLY B 1 507 ? 6.894 107.200 6.777 1.00 15.21 514 GLY B CA 1
ATOM 9351 C C . GLY B 1 507 ? 5.589 106.667 6.210 1.00 17.33 514 GLY B C 1
ATOM 9352 O O . GLY B 1 507 ? 5.003 105.719 6.748 1.00 18.22 514 GLY B O 1
ATOM 9353 N N . SER B 1 508 ? 5.114 107.294 5.141 1.00 16.88 515 SER B N 1
ATOM 9354 C CA . SER B 1 508 ? 4.044 106.718 4.342 1.00 17.26 515 SER B CA 1
ATOM 9355 C C . SER B 1 508 ? 4.666 105.717 3.372 1.00 16.54 515 SER B C 1
ATOM 9356 O O . SER B 1 508 ? 5.881 105.537 3.371 1.00 17.37 515 SER B O 1
ATOM 9359 N N . GLU B 1 509 ? 3.836 105.088 2.539 1.00 15.45 516 GLU B N 1
ATOM 9360 C CA . GLU B 1 509 ? 4.284 104.038 1.619 1.00 17.66 516 GLU B CA 1
ATOM 9361 C C . GLU B 1 509 ? 3.724 104.189 0.226 1.00 15.33 516 GLU B C 1
ATOM 9362 O O . GLU B 1 509 ? 2.569 104.572 0.079 1.00 15.65 516 GLU B O 1
ATOM 9368 N N . PRO B 1 510 ? 4.518 103.831 -0.800 1.00 15.61 517 PRO B N 1
ATOM 9369 C CA . PRO B 1 510 ? 3.900 103.581 -2.108 1.00 16.50 517 PRO B CA 1
ATOM 9370 C C . PRO B 1 510 ? 2.936 102.401 -2.017 1.00 17.98 517 PRO B C 1
ATOM 9371 O O . PRO B 1 510 ? 3.034 101.601 -1.074 1.00 17.88 517 PRO B O 1
ATOM 9375 N N . SER B 1 511 ? 2.017 102.295 -2.973 1.00 18.03 518 SER B N 1
ATOM 9376 C CA . SER B 1 511 ? 1.024 101.234 -2.940 1.00 21.06 518 SER B CA 1
ATOM 9377 C C . SER B 1 511 ? 1.684 99.865 -3.019 1.00 22.02 518 SER B C 1
ATOM 9378 O O . SER B 1 511 ? 2.637 99.659 -3.772 1.00 20.18 518 SER B O 1
ATOM 9381 N N . GLY B 1 512 ? 1.176 98.931 -2.226 1.00 23.87 519 GLY B N 1
ATOM 9382 C CA . GLY B 1 512 ? 1.500 97.530 -2.407 1.00 24.45 519 GLY B CA 1
ATOM 9383 C C . GLY B 1 512 ? 2.841 97.044 -1.901 1.00 24.68 519 GLY B C 1
ATOM 9384 O O . GLY B 1 512 ? 3.323 96.008 -2.353 1.00 26.56 519 GLY B O 1
ATOM 9385 N N . VAL B 1 513 ? 3.448 97.776 -0.969 1.00 22.51 520 VAL B N 1
ATOM 9386 C CA . VAL B 1 513 ? 4.674 97.312 -0.335 1.00 21.54 520 VAL B CA 1
ATOM 9387 C C . VAL B 1 513 ? 4.417 96.050 0.486 1.00 22.25 520 VAL B C 1
ATOM 9388 O O . VAL B 1 513 ? 3.467 95.996 1.280 1.00 22.55 520 VAL B O 1
ATOM 9392 N N . THR B 1 514 ? 5.267 95.043 0.292 1.00 21.15 521 THR B N 1
ATOM 9393 C CA . THR B 1 514 ? 5.158 93.787 1.029 1.00 23.92 521 THR B CA 1
ATOM 9394 C C . THR B 1 514 ? 6.417 93.454 1.834 1.00 25.28 521 THR B C 1
ATOM 9395 O O . THR B 1 514 ? 6.421 92.508 2.617 1.00 27.68 521 THR B O 1
ATOM 9399 N N . GLY B 1 515 ? 7.483 94.225 1.644 1.00 23.15 522 GLY B N 1
ATOM 9400 C CA . GLY B 1 515 ? 8.752 93.931 2.291 1.00 21.11 522 GLY B CA 1
ATOM 9401 C C . GLY B 1 515 ? 9.701 95.107 2.188 1.00 19.29 522 GLY B C 1
ATOM 9402 O O . GLY B 1 515 ? 9.453 96.020 1.417 1.00 20.84 522 GLY B O 1
ATOM 9403 N N . GLY B 1 516 ? 10.796 95.078 2.943 1.00 17.97 523 GLY B N 1
ATOM 9404 C CA . GLY B 1 516 ? 11.671 96.236 3.064 1.00 14.63 523 GLY B CA 1
ATOM 9405 C C . GLY B 1 516 ? 12.494 96.610 1.839 1.00 14.62 523 GLY B C 1
ATOM 9406 O O . GLY B 1 516 ? 12.537 97.775 1.444 1.00 14.13 523 GLY B O 1
ATOM 9407 N N . GLY B 1 517 ? 13.154 95.634 1.226 1.00 13.69 524 GLY B N 1
ATOM 9408 C CA . GLY B 1 517 ? 14.051 95.948 0.130 1.00 13.45 524 GLY B CA 1
ATOM 9409 C C . GLY B 1 517 ? 15.228 96.777 0.613 1.00 13.61 524 GLY B C 1
ATOM 9410 O O . GLY B 1 517 ? 15.775 96.507 1.677 1.00 13.88 524 GLY B O 1
ATOM 9411 N N . THR B 1 518 ? 15.617 97.788 -0.161 1.00 12.55 525 THR B N 1
ATOM 9412 C CA . THR B 1 518 ? 16.742 98.639 0.210 1.00 12.55 525 THR B CA 1
ATOM 9413 C C . THR B 1 518 ? 16.360 100.121 0.165 1.00 12.66 525 THR B C 1
ATOM 9414 O O . THR B 1 518 ? 15.445 100.525 -0.556 1.00 13.88 525 THR B O 1
ATOM 9418 N N . VAL B 1 519 ? 17.053 100.926 0.959 1.00 10.53 526 VAL B N 1
ATOM 9419 C CA . VAL B 1 519 ? 16.755 102.348 1.038 1.00 11.87 526 VAL B CA 1
ATOM 9420 C C . VAL B 1 519 ? 18.058 103.159 1.065 1.00 12.97 526 VAL B C 1
ATOM 9421 O O . VAL B 1 519 ? 19.100 102.666 1.511 1.00 14.83 526 VAL B O 1
ATOM 9425 N N . ALA B 1 520 ? 17.999 104.394 0.566 1.00 12.56 527 ALA B N 1
ATOM 9426 C CA . ALA B 1 520 ? 19.162 105.278 0.507 1.00 12.85 527 ALA B CA 1
ATOM 9427 C C . ALA B 1 520 ? 18.776 106.698 0.915 1.00 13.13 527 ALA B C 1
ATOM 9428 O O . ALA B 1 520 ? 17.679 107.175 0.585 1.00 13.79 527 ALA B O 1
ATOM 9430 N N . ALA B 1 521 ? 19.676 107.368 1.635 1.00 12.58 528 ALA B N 1
ATOM 9431 C CA . ALA B 1 521 ? 19.440 108.735 2.104 1.00 13.04 528 ALA B CA 1
ATOM 9432 C C . ALA B 1 521 ? 20.331 109.743 1.383 1.00 13.13 528 ALA B C 1
ATOM 9433 O O . ALA B 1 521 ? 21.536 109.537 1.270 1.00 14.86 528 ALA B O 1
ATOM 9435 N N . ALA B 1 522 ? 19.740 110.846 0.931 1.00 12.67 529 ALA B N 1
ATOM 9436 C CA . ALA B 1 522 ? 20.504 111.935 0.337 1.00 12.90 529 ALA B CA 1
ATOM 9437 C C . ALA B 1 522 ? 21.557 112.420 1.331 1.00 13.82 529 ALA B C 1
ATOM 9438 O O . ALA B 1 522 ? 21.320 112.413 2.536 1.00 14.11 529 ALA B O 1
ATOM 9440 N N . ALA B 1 523 ? 22.717 112.832 0.829 1.00 14.42 530 ALA B N 1
ATOM 9441 C CA . ALA B 1 523 ? 23.832 113.206 1.696 1.00 15.77 530 ALA B CA 1
ATOM 9442 C C . ALA B 1 523 ? 23.481 114.337 2.659 1.00 16.63 530 ALA B C 1
ATOM 9443 O O . ALA B 1 523 ? 24.089 114.450 3.724 1.00 17.48 530 ALA B O 1
ATOM 9445 N N . ASP B 1 524 ? 22.507 115.169 2.291 1.00 16.20 531 ASP B N 1
ATOM 9446 C CA . ASP B 1 524 ? 22.142 116.304 3.127 1.00 17.22 531 ASP B CA 1
ATOM 9447 C C . ASP B 1 524 ? 20.848 116.055 3.899 1.00 17.31 531 ASP B C 1
ATOM 9448 O O . ASP B 1 524 ? 20.351 116.945 4.589 1.00 18.52 531 ASP B O 1
ATOM 9453 N N . GLY B 1 525 ? 20.305 114.847 3.774 1.00 16.47 532 GLY B N 1
ATOM 9454 C CA . GLY B 1 525 ? 19.100 114.465 4.493 1.00 16.60 532 GLY B CA 1
ATOM 9455 C C . GLY B 1 525 ? 17.806 115.032 3.940 1.00 18.68 532 GLY B C 1
ATOM 9456 O O . GLY B 1 525 ? 16.765 114.955 4.590 1.00 20.70 532 GLY B O 1
ATOM 9457 N N . SER B 1 526 ? 17.860 115.593 2.736 1.00 18.34 533 SER B N 1
ATOM 9458 C CA . SER B 1 526 ? 16.718 116.303 2.176 1.00 17.68 533 SER B CA 1
ATOM 9459 C C . SER B 1 526 ? 15.732 115.382 1.457 1.00 18.01 533 SER B C 1
ATOM 9460 O O . SER B 1 526 ? 14.606 115.787 1.136 1.00 18.32 533 SER B O 1
ATOM 9463 N N . GLY B 1 527 ? 16.150 114.150 1.192 1.00 17.34 534 GLY B N 1
ATOM 9464 C CA . GLY B 1 527 ? 15.326 113.241 0.418 1.00 16.64 534 GLY B CA 1
ATOM 9465 C C . GLY B 1 527 ? 15.852 111.825 0.458 1.00 15.66 534 GLY B C 1
ATOM 9466 O O . GLY B 1 527 ? 16.936 111.583 0.995 1.00 14.51 534 GLY B O 1
ATOM 9467 N N . PHE B 1 528 ? 15.075 110.895 -0.102 1.00 15.24 535 PHE B N 1
ATOM 9468 C CA . PHE B 1 528 ? 15.346 109.462 0.016 1.00 13.61 535 PHE B CA 1
ATOM 9469 C C . PHE B 1 528 ? 14.871 108.708 -1.214 1.00 15.62 535 PHE B C 1
ATOM 9470 O O . PHE B 1 528 ? 13.944 109.140 -1.912 1.00 17.22 535 PHE B O 1
ATOM 9478 N N . VAL B 1 529 ? 15.520 107.583 -1.477 1.00 14.16 536 VAL B N 1
ATOM 9479 C CA . VAL B 1 529 ? 15.092 106.665 -2.524 1.00 13.61 536 VAL B CA 1
ATOM 9480 C C . VAL B 1 529 ? 14.862 105.303 -1.882 1.00 14.42 536 VAL B C 1
ATOM 9481 O O . VAL B 1 529 ? 15.707 104.811 -1.130 1.00 13.11 536 VAL B O 1
ATOM 9485 N N . TRP B 1 530 ? 13.699 104.717 -2.152 1.00 15.00 537 TRP B N 1
ATOM 9486 C CA . TRP B 1 530 ? 13.325 103.438 -1.565 1.00 14.36 537 TRP B CA 1
ATOM 9487 C C . TRP B 1 530 ? 13.007 102.457 -2.678 1.00 14.55 537 TRP B C 1
ATOM 9488 O O . TRP B 1 530 ? 12.203 102.753 -3.569 1.00 15.40 537 TRP B O 1
ATOM 9499 N N . SER B 1 531 ? 13.656 101.300 -2.639 1.00 13.69 538 SER B N 1
ATOM 9500 C CA . SER B 1 531 ? 13.324 100.198 -3.541 1.00 14.63 538 SER B CA 1
ATOM 9501 C C . SER B 1 531 ? 12.740 99.064 -2.710 1.00 15.52 538 SER B C 1
ATOM 9502 O O . SER B 1 531 ? 13.470 98.186 -2.252 1.00 15.92 538 SER B O 1
ATOM 9505 N N . PRO B 1 532 ? 11.419 99.083 -2.491 1.00 16.50 539 PRO B N 1
ATOM 9506 C CA . PRO B 1 532 ? 10.840 98.054 -1.619 1.00 17.54 539 PRO B CA 1
ATOM 9507 C C . PRO B 1 532 ? 10.624 96.727 -2.327 1.00 19.06 539 PRO B C 1
ATOM 9508 O O . PRO B 1 532 ? 10.859 96.626 -3.530 1.00 19.62 539 PRO B O 1
ATOM 9512 N N . GLU B 1 533 ? 10.180 95.723 -1.575 1.00 20.43 540 GLU B N 1
ATOM 9513 C CA . GLU B 1 533 ? 9.621 94.515 -2.173 1.00 22.43 540 GLU B CA 1
ATOM 9514 C C . GLU B 1 533 ? 8.159 94.782 -2.489 1.00 23.28 540 GLU B C 1
ATOM 9515 O O . GLU B 1 533 ? 7.459 95.444 -1.712 1.00 23.64 540 GLU B O 1
ATOM 9521 N N . GLY B 1 534 ? 7.689 94.275 -3.625 1.00 23.04 541 GLY B N 1
ATOM 9522 C CA . GLY B 1 534 ? 6.278 94.381 -3.965 1.00 23.78 541 GLY B CA 1
ATOM 9523 C C . GLY B 1 534 ? 5.918 95.652 -4.711 1.00 22.63 541 GLY B C 1
ATOM 9524 O O . GLY B 1 534 ? 4.814 95.779 -5.248 1.00 21.64 541 GLY B O 1
ATOM 9525 N N . ALA B 1 535 ? 6.853 96.595 -4.739 1.00 21.58 542 ALA B N 1
ATOM 9526 C CA . ALA B 1 535 ? 6.672 97.844 -5.471 1.00 20.46 542 ALA B CA 1
ATOM 9527 C C . ALA B 1 535 ? 7.958 98.227 -6.194 1.00 19.69 542 ALA B C 1
ATOM 9528 O O . ALA B 1 535 ? 9.037 97.732 -5.861 1.00 20.43 542 ALA B O 1
ATOM 9530 N N . GLY B 1 536 ? 7.839 99.112 -7.180 1.00 18.10 543 GLY B N 1
ATOM 9531 C CA . GLY B 1 536 ? 8.996 99.616 -7.903 1.00 17.32 543 GLY B CA 1
ATOM 9532 C C . GLY B 1 536 ? 9.760 100.669 -7.119 1.00 16.44 543 GLY B C 1
ATOM 9533 O O . GLY B 1 536 ? 9.370 101.031 -6.006 1.00 16.15 543 GLY B O 1
ATOM 9534 N N . VAL B 1 537 ? 10.842 101.175 -7.701 1.00 14.44 544 VAL B N 1
ATOM 9535 C CA . VAL B 1 537 ? 11.656 102.186 -7.027 1.00 15.44 544 VAL B CA 1
ATOM 9536 C C . VAL B 1 537 ? 10.916 103.526 -6.924 1.00 16.33 544 VAL B C 1
ATOM 9537 O O . VAL B 1 537 ? 10.328 104.002 -7.902 1.00 16.18 544 VAL B O 1
ATOM 9541 N N . HIS B 1 538 ? 10.928 104.121 -5.731 1.00 16.76 545 HIS B N 1
ATOM 9542 C CA . HIS B 1 538 ? 10.300 105.425 -5.521 1.00 16.49 545 HIS B CA 1
ATOM 9543 C C . HIS B 1 538 ? 11.257 106.416 -4.876 1.00 17.51 545 HIS B C 1
ATOM 9544 O O . HIS B 1 538 ? 12.230 106.029 -4.231 1.00 18.51 545 HIS B O 1
ATOM 9551 N N . HIS B 1 539 ? 10.968 107.701 -5.052 1.00 17.47 546 HIS B N 1
ATOM 9552 C CA . HIS B 1 539 ? 11.762 108.742 -4.426 1.00 17.05 546 HIS B CA 1
ATOM 9553 C C . HIS B 1 539 ? 10.856 109.710 -3.681 1.00 16.65 546 HIS B C 1
ATOM 9554 O O . HIS B 1 539 ? 9.661 109.824 -3.982 1.00 16.11 546 HIS B O 1
ATOM 9561 N N . THR B 1 540 ? 11.427 110.399 -2.701 1.00 15.63 547 THR B N 1
ATOM 9562 C CA . THR B 1 540 ? 10.675 111.379 -1.931 1.00 15.53 547 THR B CA 1
ATOM 9563 C C . THR B 1 540 ? 11.561 112.559 -1.573 1.00 15.46 547 THR B C 1
ATOM 9564 O O . THR B 1 540 ? 12.773 112.415 -1.448 1.00 15.73 547 THR B O 1
ATOM 9568 N N . THR B 1 541 ? 10.948 113.732 -1.440 1.00 15.47 548 THR B N 1
ATOM 9569 C CA . THR B 1 541 ? 11.616 114.893 -0.866 1.00 18.21 548 THR B CA 1
ATOM 9570 C C . THR B 1 541 ? 10.945 115.170 0.476 1.00 19.08 548 THR B C 1
ATOM 9571 O O . THR B 1 541 ? 9.740 115.398 0.532 1.00 21.16 548 THR B O 1
ATOM 9575 N N . GLY B 1 542 ? 11.714 115.128 1.558 1.00 16.99 549 GLY B N 1
ATOM 9576 C CA . GLY B 1 542 ? 11.141 115.129 2.893 1.00 15.48 549 GLY B CA 1
ATOM 9577 C C . GLY B 1 542 ? 11.124 113.717 3.460 1.00 14.21 549 GLY B C 1
ATOM 9578 O O . GLY B 1 542 ? 11.691 112.795 2.859 1.00 15.05 549 GLY B O 1
ATOM 9579 N N . PHE B 1 543 ? 10.472 113.534 4.605 1.00 13.61 550 PHE B N 1
ATOM 9580 C CA . PHE B 1 543 ? 10.533 112.253 5.312 1.00 13.89 550 PHE B CA 1
ATOM 9581 C C . PHE B 1 543 ? 9.413 111.313 4.888 1.00 14.85 550 PHE B C 1
ATOM 9582 O O . PHE B 1 543 ? 8.613 110.871 5.718 1.00 16.73 550 PHE B O 1
ATOM 9590 N N . GLY B 1 544 ? 9.356 111.024 3.586 1.00 14.46 551 GLY B N 1
ATOM 9591 C CA . GLY B 1 544 ? 8.428 110.048 3.047 1.00 15.52 551 GLY B CA 1
ATOM 9592 C C . GLY B 1 544 ? 6.966 110.323 3.339 1.00 16.58 551 GLY B C 1
ATOM 9593 O O . GLY B 1 544 ? 6.206 109.396 3.620 1.00 16.85 551 GLY B O 1
ATOM 9594 N N . THR B 1 545 ? 6.563 111.590 3.282 1.00 17.01 552 THR B N 1
ATOM 9595 C CA . THR B 1 545 ? 5.162 111.931 3.506 1.00 17.98 552 THR B CA 1
ATOM 9596 C C . THR B 1 545 ? 4.343 111.626 2.253 1.00 19.81 552 THR B C 1
ATOM 9597 O O . THR B 1 545 ? 3.114 111.492 2.307 1.00 20.11 552 THR B O 1
ATOM 9601 N N . SER B 1 546 ? 5.039 111.520 1.128 1.00 19.71 553 SER B N 1
ATOM 9602 C CA . SER B 1 546 ? 4.467 111.001 -0.104 1.00 21.16 553 SER B CA 1
ATOM 9603 C C . SER B 1 546 ? 5.604 110.440 -0.963 1.00 20.49 553 SER B C 1
ATOM 9604 O O . SER B 1 546 ? 6.773 110.726 -0.712 1.00 21.46 553 SER B O 1
ATOM 9607 N N . TRP B 1 547 ? 5.264 109.633 -1.962 1.00 19.03 554 TRP B N 1
ATOM 9608 C CA . TRP B 1 547 ? 6.269 108.993 -2.799 1.00 17.53 554 TRP B CA 1
ATOM 9609 C C . TRP B 1 547 ? 5.942 109.106 -4.282 1.00 17.18 554 TRP B C 1
ATOM 9610 O O . TRP B 1 547 ? 4.776 109.089 -4.674 1.00 18.12 554 TRP B O 1
ATOM 9621 N N . THR B 1 548 ? 6.983 109.218 -5.100 1.00 16.37 555 THR B N 1
ATOM 9622 C CA . THR B 1 548 ? 6.831 109.288 -6.552 1.00 17.70 555 THR B CA 1
ATOM 9623 C C . THR B 1 548 ? 7.640 108.176 -7.226 1.00 17.17 555 THR B C 1
ATOM 9624 O O . THR B 1 548 ? 8.785 107.912 -6.843 1.00 15.92 555 THR B O 1
ATOM 9628 N N . ALA B 1 549 ? 7.048 107.523 -8.223 1.00 16.58 556 ALA B N 1
ATOM 9629 C CA . ALA B 1 549 ? 7.737 106.451 -8.936 1.00 17.19 556 ALA B CA 1
ATOM 9630 C C . ALA B 1 549 ? 8.938 106.980 -9.713 1.00 18.38 556 ALA B C 1
ATOM 9631 O O . ALA B 1 549 ? 8.817 107.937 -10.481 1.00 18.62 556 ALA B O 1
ATOM 9633 N N . SER B 1 550 ? 10.097 106.365 -9.492 1.00 18.10 557 SER B N 1
ATOM 9634 C CA . SER B 1 550 ? 11.290 106.674 -10.274 1.00 18.49 557 SER B CA 1
ATOM 9635 C C . SER B 1 550 ? 11.174 106.057 -11.668 1.00 20.53 557 SER B C 1
ATOM 9636 O O . SER B 1 550 ? 10.568 104.998 -11.836 1.00 23.15 557 SER B O 1
ATOM 9639 N N . THR B 1 551 ? 11.748 106.714 -12.670 1.00 20.75 558 THR B N 1
ATOM 9640 C CA . THR B 1 551 ? 11.763 106.151 -14.020 1.00 22.42 558 THR B CA 1
ATOM 9641 C C . THR B 1 551 ? 13.177 105.692 -14.397 1.00 22.67 558 THR B C 1
ATOM 9642 O O . THR B 1 551 ? 14.164 106.164 -13.830 1.00 23.55 558 THR B O 1
ATOM 9646 N N . GLY B 1 552 ? 13.268 104.753 -15.335 1.00 22.13 559 GLY B N 1
ATOM 9647 C CA . GLY B 1 552 ? 14.550 104.325 -15.863 1.00 20.84 559 GLY B CA 1
ATOM 9648 C C . GLY B 1 552 ? 15.317 103.328 -15.013 1.00 20.51 559 GLY B C 1
ATOM 9649 O O . GLY B 1 552 ? 16.494 103.062 -15.269 1.00 20.63 559 GLY B O 1
ATOM 9650 N N . ILE B 1 553 ? 14.663 102.768 -14.000 1.00 18.61 560 ILE B N 1
ATOM 9651 C CA . ILE B 1 553 ? 15.328 101.804 -13.130 1.00 19.03 560 ILE B CA 1
ATOM 9652 C C . ILE B 1 553 ? 14.382 100.643 -12.831 1.00 20.21 560 ILE B C 1
ATOM 9653 O O . ILE B 1 553 ? 13.214 100.856 -12.508 1.00 20.84 560 ILE B O 1
ATOM 9658 N N . PRO B 1 554 ? 14.872 99.400 -12.982 1.00 22.41 561 PRO B N 1
ATOM 9659 C CA . PRO B 1 554 ? 13.994 98.238 -12.803 1.00 22.29 561 PRO B CA 1
ATOM 9660 C C . PRO B 1 554 ? 13.586 98.006 -11.355 1.00 20.76 561 PRO B C 1
ATOM 9661 O O . PRO B 1 554 ? 14.358 98.283 -10.431 1.00 20.29 561 PRO B O 1
ATOM 9665 N N . ALA B 1 555 ? 12.364 97.518 -11.174 1.00 19.63 562 ALA B N 1
ATOM 9666 C CA . ALA B 1 555 ? 11.869 97.150 -9.854 1.00 21.33 562 ALA B CA 1
ATOM 9667 C C . ALA B 1 555 ? 12.792 96.133 -9.195 1.00 22.30 562 ALA B C 1
ATOM 9668 O O . ALA B 1 555 ? 13.266 95.200 -9.849 1.00 23.01 562 ALA B O 1
ATOM 9670 N N . GLY B 1 556 ? 13.057 96.322 -7.903 1.00 21.89 563 GLY B N 1
ATOM 9671 C CA . GLY B 1 556 ? 13.885 95.392 -7.153 1.00 20.12 563 GLY B CA 1
ATOM 9672 C C . GLY B 1 556 ? 15.366 95.717 -7.150 1.00 18.45 563 GLY B C 1
ATOM 9673 O O . GLY B 1 556 ? 16.156 95.012 -6.529 1.00 17.67 563 GLY B O 1
ATOM 9674 N N . ALA B 1 557 ? 15.755 96.774 -7.851 1.00 18.78 564 ALA B N 1
ATOM 9675 C CA . ALA B 1 557 ? 17.146 97.204 -7.850 1.00 17.35 564 ALA B CA 1
ATOM 9676 C C . ALA B 1 557 ? 17.635 97.536 -6.435 1.00 16.83 564 ALA B C 1
ATOM 9677 O O . ALA B 1 557 ? 16.875 98.029 -5.597 1.00 17.08 564 ALA B O 1
ATOM 9679 N N . THR B 1 558 ? 18.903 97.241 -6.180 1.00 16.41 565 THR B N 1
ATOM 9680 C CA . THR B 1 558 ? 19.582 97.684 -4.970 1.00 16.03 565 THR B CA 1
ATOM 9681 C C . THR B 1 558 ? 19.919 99.162 -5.096 1.00 15.99 565 THR B C 1
ATOM 9682 O O . THR B 1 558 ? 20.558 99.557 -6.071 1.00 17.38 565 THR B O 1
ATOM 9686 N N . VAL B 1 559 ? 19.491 99.977 -4.130 1.00 13.18 566 VAL B N 1
ATOM 9687 C CA . VAL B 1 559 ? 19.769 101.414 -4.199 1.00 12.00 566 VAL B CA 1
ATOM 9688 C C . VAL B 1 559 ? 20.738 101.885 -3.114 1.00 13.00 566 VAL B C 1
ATOM 9689 O O . VAL B 1 559 ? 20.738 101.382 -1.982 1.00 13.90 566 VAL B O 1
ATOM 9693 N N . GLU B 1 560 ? 21.571 102.850 -3.493 1.00 12.17 567 GLU B N 1
ATOM 9694 C CA . GLU B 1 560 ? 22.515 103.502 -2.596 1.00 12.19 567 GLU B CA 1
ATOM 9695 C C . GLU B 1 560 ? 22.544 104.987 -2.949 1.00 13.07 567 GLU B C 1
ATOM 9696 O O . GLU B 1 560 ? 22.059 105.388 -4.016 1.00 14.20 567 GLU B O 1
ATOM 9702 N N . SER B 1 561 ? 23.117 105.801 -2.070 1.00 13.15 568 SER B N 1
ATOM 9703 C CA . SER B 1 561 ? 23.271 107.223 -2.353 1.00 13.59 568 SER B CA 1
ATOM 9704 C C . SER B 1 561 ? 24.742 107.600 -2.450 1.00 15.09 568 SER B C 1
ATOM 9705 O O . SER B 1 561 ? 25.598 106.938 -1.866 1.00 15.20 568 SER B O 1
ATOM 9708 N N . ASP B 1 562 ? 25.038 108.669 -3.182 1.00 15.30 569 ASP B N 1
ATOM 9709 C CA . ASP B 1 562 ? 26.375 109.240 -3.158 1.00 15.47 569 ASP B CA 1
ATOM 9710 C C . ASP B 1 562 ? 26.563 109.883 -1.789 1.00 15.53 569 ASP B C 1
ATOM 9711 O O . ASP B 1 562 ? 25.589 110.325 -1.179 1.00 16.36 569 ASP B O 1
ATOM 9716 N N . ARG B 1 563 ? 27.793 109.936 -1.291 1.00 15.20 570 ARG B N 1
ATOM 9717 C CA . ARG B 1 563 ? 27.998 110.455 0.061 1.00 14.41 570 ARG B CA 1
ATOM 9718 C C . ARG B 1 563 ? 28.349 111.939 0.054 1.00 15.13 570 ARG B C 1
ATOM 9719 O O . ARG B 1 563 ? 28.530 112.540 1.116 1.00 15.55 570 ARG B O 1
ATOM 9727 N N . LYS B 1 564 ? 28.452 112.524 -1.139 1.00 14.66 571 LYS B N 1
ATOM 9728 C CA . LYS B 1 564 ? 28.836 113.929 -1.271 1.00 17.34 571 LYS B CA 1
ATOM 9729 C C . LYS B 1 564 ? 27.760 114.765 -1.962 1.00 17.54 571 LYS B C 1
ATOM 9730 O O . LYS B 1 564 ? 27.391 115.840 -1.492 1.00 20.39 571 LYS B O 1
ATOM 9736 N N . ASN B 1 565 ? 27.273 114.267 -3.089 1.00 15.90 572 ASN B N 1
ATOM 9737 C CA . ASN B 1 565 ? 26.282 114.971 -3.895 1.00 17.18 572 ASN B CA 1
ATOM 9738 C C . ASN B 1 565 ? 24.878 114.519 -3.499 1.00 17.34 572 ASN B C 1
ATOM 9739 O O . ASN B 1 565 ? 24.488 113.389 -3.786 1.00 16.94 572 ASN B O 1
ATOM 9744 N N . PRO B 1 566 ? 24.110 115.409 -2.847 1.00 17.48 573 PRO B N 1
ATOM 9745 C CA . PRO B 1 566 ? 22.783 115.065 -2.319 1.00 18.63 573 PRO B CA 1
ATOM 9746 C C . PRO B 1 566 ? 21.760 114.731 -3.403 1.00 19.09 573 PRO B C 1
ATOM 9747 O O . PRO B 1 566 ? 20.675 114.240 -3.085 1.00 20.08 573 PRO B O 1
ATOM 9751 N N . GLU B 1 567 ? 22.095 115.003 -4.661 1.00 18.82 574 GLU B N 1
ATOM 9752 C CA . GLU B 1 567 ? 21.176 114.740 -5.770 1.00 20.78 574 GLU B CA 1
ATOM 9753 C C . GLU B 1 567 ? 21.514 113.454 -6.516 1.00 20.58 574 GLU B C 1
ATOM 9754 O O . GLU B 1 567 ? 20.776 113.041 -7.411 1.00 22.26 574 GLU B O 1
ATOM 9760 N N . LYS B 1 568 ? 22.624 112.824 -6.144 1.00 18.36 575 LYS B N 1
ATOM 9761 C CA . LYS B 1 568 ? 23.123 111.666 -6.892 1.00 17.29 575 LYS B CA 1
ATOM 9762 C C . LYS B 1 568 ? 22.852 110.344 -6.171 1.00 16.34 575 LYS B C 1
ATOM 9763 O O . LYS B 1 568 ? 23.286 110.133 -5.029 1.00 16.33 575 LYS B O 1
ATOM 9769 N N . PHE B 1 569 ? 22.130 109.463 -6.859 1.00 14.38 576 PHE B N 1
ATOM 9770 C CA . PHE B 1 569 ? 21.778 108.144 -6.336 1.00 13.92 576 PHE B CA 1
ATOM 9771 C C . PHE B 1 569 ? 22.151 107.060 -7.335 1.00 15.81 576 PHE B C 1
ATOM 9772 O O . PHE B 1 569 ? 22.296 107.328 -8.537 1.00 16.66 576 PHE B O 1
ATOM 9780 N N . TYR B 1 570 ? 22.270 105.834 -6.834 1.00 15.02 577 TYR B N 1
ATOM 9781 C CA . TYR B 1 570 ? 22.746 104.709 -7.629 1.00 14.91 577 TYR B CA 1
ATOM 9782 C C . TYR B 1 570 ? 21.814 103.530 -7.468 1.00 14.91 577 TYR B C 1
ATOM 9783 O O . TYR B 1 570 ? 21.200 103.359 -6.418 1.00 14.63 577 TYR B O 1
ATOM 9792 N N . GLY B 1 571 ? 21.723 102.712 -8.507 1.00 15.95 578 GLY B N 1
ATOM 9793 C CA . GLY B 1 571 ? 20.960 101.485 -8.450 1.00 15.85 578 GLY B CA 1
ATOM 9794 C C . GLY B 1 571 ? 21.714 100.365 -9.138 1.00 16.14 578 GLY B C 1
ATOM 9795 O O . GLY B 1 571 ? 22.519 100.607 -10.039 1.00 16.24 578 GLY B O 1
ATOM 9796 N N . PHE B 1 572 ? 21.470 99.134 -8.706 1.00 14.86 579 PHE B N 1
ATOM 9797 C CA . PHE B 1 572 ? 22.045 97.981 -9.391 1.00 16.07 579 PHE B CA 1
ATOM 9798 C C . PHE B 1 572 ? 21.016 96.885 -9.580 1.00 17.32 579 PHE B C 1
ATOM 9799 O O . PHE B 1 572 ? 20.308 96.519 -8.641 1.00 18.29 579 PHE B O 1
ATOM 9807 N N . GLU B 1 573 ? 20.957 96.336 -10.789 1.00 18.04 580 GLU B N 1
ATOM 9808 C CA . GLU B 1 573 ? 20.096 95.193 -11.040 1.00 20.03 580 GLU B CA 1
ATOM 9809 C C . GLU B 1 573 ? 20.590 94.383 -12.224 1.00 21.42 580 GLU B C 1
ATOM 9810 O O . GLU B 1 573 ? 20.829 94.929 -13.304 1.00 22.25 580 GLU B O 1
ATOM 9816 N N . ALA B 1 574 ? 20.764 93.082 -11.998 1.00 20.77 581 ALA B N 1
ATOM 9817 C CA . ALA B 1 574 ? 20.985 92.108 -13.070 1.00 21.55 581 ALA B CA 1
ATOM 9818 C C . ALA B 1 574 ? 22.157 92.460 -13.980 1.00 22.26 581 ALA B C 1
ATOM 9819 O O . ALA B 1 574 ? 22.110 92.210 -15.182 1.00 22.10 581 ALA B O 1
ATOM 9821 N N . GLY B 1 575 ? 23.204 93.042 -13.408 1.00 22.98 582 GLY B N 1
ATOM 9822 C CA . GLY B 1 575 ? 24.441 93.251 -14.137 1.00 22.50 582 GLY B CA 1
ATOM 9823 C C . GLY B 1 575 ? 24.604 94.652 -14.694 1.00 22.43 582 GLY B C 1
ATOM 9824 O O . GLY B 1 575 ? 25.633 94.967 -15.280 1.00 24.25 582 GLY B O 1
ATOM 9825 N N . THR B 1 576 ? 23.590 95.490 -14.502 1.00 21.46 583 THR B N 1
ATOM 9826 C CA . THR B 1 576 ? 23.638 96.873 -14.964 1.00 20.35 583 THR B CA 1
ATOM 9827 C C . THR B 1 576 ? 23.632 97.842 -13.788 1.00 19.43 583 THR B C 1
ATOM 9828 O O . THR B 1 576 ? 22.869 97.670 -12.832 1.00 19.39 583 THR B O 1
ATOM 9832 N N . PHE B 1 577 ? 24.490 98.854 -13.869 1.00 18.09 584 PHE B N 1
ATOM 9833 C CA . PHE B 1 577 ? 24.542 99.929 -12.889 1.00 17.80 584 PHE B CA 1
ATOM 9834 C C . PHE B 1 577 ? 23.726 101.130 -13.375 1.00 18.34 584 PHE B C 1
ATOM 9835 O O . PHE B 1 577 ? 23.801 101.500 -14.552 1.00 18.87 584 PHE B O 1
ATOM 9843 N N . TYR B 1 578 ? 22.946 101.726 -12.474 1.00 18.40 585 TYR B N 1
ATOM 9844 C CA . TYR B 1 578 ? 22.078 102.857 -12.808 1.00 19.39 585 TYR B CA 1
ATOM 9845 C C . TYR B 1 578 ? 22.435 104.096 -11.990 1.00 19.06 585 TYR B C 1
ATOM 9846 O O . TYR B 1 578 ? 22.791 103.995 -10.818 1.00 18.21 585 TYR B O 1
ATOM 9855 N N . VAL B 1 579 ? 22.335 105.269 -12.608 1.00 19.80 586 VAL B N 1
ATOM 9856 C CA . VAL B 1 579 ? 22.670 106.508 -11.920 1.00 20.06 586 VAL B CA 1
ATOM 9857 C C . VAL B 1 579 ? 21.573 107.549 -12.102 1.00 20.17 586 VAL B C 1
ATOM 9858 O O . VAL B 1 579 ? 21.002 107.678 -13.189 1.00 20.59 586 VAL B O 1
ATOM 9862 N N . SER B 1 580 ? 21.280 108.277 -11.029 1.00 19.04 587 SER B N 1
ATOM 9863 C CA . SER B 1 580 ? 20.378 109.420 -11.072 1.00 17.69 587 SER B CA 1
ATOM 9864 C C . SER B 1 580 ? 21.108 110.669 -10.606 1.00 18.17 587 SER B C 1
ATOM 9865 O O . SER B 1 580 ? 21.871 110.612 -9.642 1.00 18.13 587 SER B O 1
ATOM 9868 N N . THR B 1 581 ? 20.881 111.793 -11.284 1.00 17.39 588 THR B N 1
ATOM 9869 C CA . THR B 1 581 ? 21.462 113.052 -10.838 1.00 19.27 588 THR B CA 1
ATOM 9870 C C . THR B 1 581 ? 20.376 114.062 -10.476 1.00 19.36 588 THR B C 1
ATOM 9871 O O . THR B 1 581 ? 20.657 115.254 -10.313 1.00 18.78 588 THR B O 1
ATOM 9875 N N . ASP B 1 582 ? 19.139 113.590 -10.343 1.00 19.14 589 ASP B N 1
ATOM 9876 C CA . ASP B 1 582 ? 18.037 114.479 -9.982 1.00 19.74 589 ASP B CA 1
ATOM 9877 C C . ASP B 1 582 ? 17.288 113.987 -8.742 1.00 20.84 589 ASP B C 1
ATOM 9878 O O . ASP B 1 582 ? 16.065 114.087 -8.658 1.00 20.92 589 ASP B O 1
ATOM 9883 N N . GLY B 1 583 ? 18.038 113.463 -7.779 1.00 20.23 590 GLY B N 1
ATOM 9884 C CA . GLY B 1 583 ? 17.469 113.066 -6.501 1.00 17.89 590 GLY B CA 1
ATOM 9885 C C . GLY B 1 583 ? 16.711 111.755 -6.546 1.00 17.49 590 GLY B C 1
ATOM 9886 O O . GLY B 1 583 ? 15.943 111.446 -5.638 1.00 18.29 590 GLY B O 1
ATOM 9887 N N . GLY B 1 584 ? 16.922 110.978 -7.604 1.00 17.82 591 GLY B N 1
ATOM 9888 C CA . GLY B 1 584 ? 16.272 109.685 -7.729 1.00 16.15 591 GLY B CA 1
ATOM 9889 C C . GLY B 1 584 ? 14.991 109.708 -8.547 1.00 17.27 591 GLY B C 1
ATOM 9890 O O . GLY B 1 584 ? 14.292 108.699 -8.622 1.00 18.56 591 GLY B O 1
ATOM 9891 N N . ALA B 1 585 ? 14.677 110.845 -9.165 1.00 17.55 592 ALA B N 1
ATOM 9892 C CA . ALA B 1 585 ? 13.483 110.949 -10.008 1.00 18.33 592 ALA B CA 1
ATOM 9893 C C . ALA B 1 585 ? 13.640 110.164 -11.311 1.00 19.39 592 ALA B C 1
ATOM 9894 O O . ALA B 1 585 ? 12.717 109.466 -11.741 1.00 18.90 592 ALA B O 1
ATOM 9896 N N . THR B 1 586 ? 14.799 110.301 -11.949 1.00 19.83 593 THR B N 1
ATOM 9897 C CA . THR B 1 586 ? 15.083 109.572 -13.186 1.00 21.14 593 THR B CA 1
ATOM 9898 C C . THR B 1 586 ? 16.453 108.914 -13.109 1.00 21.42 593 THR B C 1
ATOM 9899 O O . THR B 1 586 ? 17.395 109.510 -12.599 1.00 21.38 593 THR B O 1
ATOM 9903 N N . PHE B 1 587 ? 16.554 107.686 -13.615 1.00 20.23 594 PHE B N 1
ATOM 9904 C CA . PHE B 1 587 ? 17.824 106.967 -13.679 1.00 19.52 594 PHE B CA 1
ATOM 9905 C C . PHE B 1 587 ? 18.194 106.673 -15.123 1.00 20.51 594 PHE B C 1
ATOM 9906 O O . PHE B 1 587 ? 17.318 106.497 -15.969 1.00 21.16 594 PHE B O 1
ATOM 9914 N N . THR B 1 588 ? 19.491 106.598 -15.398 1.00 21.47 595 THR B N 1
ATOM 9915 C CA . THR B 1 588 ? 19.952 106.134 -16.701 1.00 23.05 595 THR B CA 1
ATOM 9916 C C . THR B 1 588 ? 20.834 104.905 -16.519 1.00 23.00 595 THR B C 1
ATOM 9917 O O . THR B 1 588 ? 21.605 104.818 -15.557 1.00 22.93 595 THR B O 1
ATOM 9921 N N . ALA B 1 589 ? 20.710 103.947 -17.431 1.00 22.86 596 ALA B N 1
ATOM 9922 C CA . ALA B 1 589 ? 21.561 102.772 -17.391 1.00 21.58 596 ALA B CA 1
ATOM 9923 C C . ALA B 1 589 ? 22.971 103.176 -17.777 1.00 22.45 596 ALA B C 1
ATOM 9924 O O . ALA B 1 589 ? 23.177 103.891 -18.759 1.00 23.48 596 ALA B O 1
ATOM 9926 N N . GLU B 1 590 ? 23.947 102.740 -16.992 1.00 23.21 597 GLU B N 1
ATOM 9927 C CA . GLU B 1 590 ? 25.332 103.065 -17.276 1.00 23.55 597 GLU B CA 1
ATOM 9928 C C . GLU B 1 590 ? 26.124 101.777 -17.475 1.00 22.44 597 GLU B C 1
ATOM 9929 O O . GLU B 1 590 ? 25.806 101.001 -18.373 1.00 22.69 597 GLU B O 1
ATOM 9935 N N . ALA B 1 591 ? 27.137 101.540 -16.648 1.00 21.77 598 ALA B N 1
ATOM 9936 C CA . ALA B 1 591 ? 28.003 100.378 -16.836 1.00 21.16 598 ALA B CA 1
ATOM 9937 C C . ALA B 1 591 ? 27.223 99.066 -16.846 1.00 22.11 598 ALA B C 1
ATOM 9938 O O . ALA B 1 591 ? 26.304 98.867 -16.053 1.00 21.93 598 ALA B O 1
ATOM 9940 N N . THR B 1 592 ? 27.591 98.184 -17.771 1.00 24.06 599 THR B N 1
ATOM 9941 C CA . THR B 1 592 ? 27.030 96.836 -17.828 1.00 24.49 599 THR B CA 1
ATOM 9942 C C . THR B 1 592 ? 28.162 95.824 -17.658 1.00 25.72 599 THR B C 1
ATOM 9943 O O . THR B 1 592 ? 29.317 96.207 -17.455 1.00 28.01 599 THR B O 1
ATOM 9947 N N . GLY B 1 593 ? 27.841 94.536 -17.725 1.00 24.38 600 GLY B N 1
ATOM 9948 C CA . GLY B 1 593 ? 28.863 93.508 -17.599 1.00 23.77 600 GLY B CA 1
ATOM 9949 C C . GLY B 1 593 ? 29.256 93.167 -16.171 1.00 24.94 600 GLY B C 1
ATOM 9950 O O . GLY B 1 593 ? 30.240 92.461 -15.939 1.00 26.93 600 GLY B O 1
ATOM 9951 N N . LEU B 1 594 ? 28.492 93.674 -15.209 1.00 22.74 601 LEU B N 1
ATOM 9952 C CA . LEU B 1 594 ? 28.685 93.355 -13.792 1.00 20.49 601 LEU B CA 1
ATOM 9953 C C . LEU B 1 594 ? 27.914 92.064 -13.503 1.00 20.40 601 LEU B C 1
ATOM 9954 O O . LEU B 1 594 ? 27.260 91.549 -14.413 1.00 21.93 601 LEU B O 1
ATOM 9959 N N . PRO B 1 595 ? 28.004 91.510 -12.271 1.00 21.26 602 PRO B N 1
ATOM 9960 C CA . PRO B 1 595 ? 27.352 90.204 -12.059 1.00 20.73 602 PRO B CA 1
ATOM 9961 C C . PRO B 1 595 ? 25.869 90.164 -12.411 1.00 21.72 602 PRO B C 1
ATOM 9962 O O . PRO B 1 595 ? 25.060 90.881 -11.825 1.00 20.42 602 PRO B O 1
ATOM 9966 N N . ALA B 1 596 ? 25.526 89.310 -13.368 1.00 23.51 603 ALA B N 1
ATOM 9967 C CA . ALA B 1 596 ? 24.151 89.188 -13.841 1.00 25.47 603 ALA B CA 1
ATOM 9968 C C . ALA B 1 596 ? 23.308 88.368 -12.876 1.00 26.48 603 ALA B C 1
ATOM 9969 O O . ALA B 1 596 ? 22.079 88.492 -12.846 1.00 26.48 603 ALA B O 1
ATOM 9971 N N . GLU B 1 597 ? 23.985 87.540 -12.087 1.00 26.16 604 GLU B N 1
ATOM 9972 C CA . GLU B 1 597 ? 23.343 86.643 -11.134 1.00 27.95 604 GLU B CA 1
ATOM 9973 C C . GLU B 1 597 ? 24.004 86.796 -9.779 1.00 24.71 604 GLU B C 1
ATOM 9974 O O . GLU B 1 597 ? 25.197 87.074 -9.705 1.00 24.98 604 GLU B O 1
ATOM 9980 N N . GLY B 1 598 ? 23.252 86.583 -8.707 1.00 22.31 605 GLY B N 1
ATOM 9981 C CA . GLY B 1 598 ? 23.856 86.517 -7.392 1.00 20.04 605 GLY B CA 1
ATOM 9982 C C . GLY B 1 598 ? 23.813 87.826 -6.635 1.00 17.73 605 GLY B C 1
ATOM 9983 O O . GLY B 1 598 ? 23.500 88.880 -7.205 1.00 18.03 605 GLY B O 1
ATOM 9984 N N . ASN B 1 599 ? 24.124 87.748 -5.342 1.00 14.91 606 ASN B N 1
ATOM 9985 C CA . ASN B 1 599 ? 24.170 88.925 -4.481 1.00 12.97 606 ASN B CA 1
ATOM 9986 C C . ASN B 1 599 ? 25.173 89.957 -4.961 1.00 14.10 606 ASN B C 1
ATOM 9987 O O . ASN B 1 599 ? 26.244 89.604 -5.463 1.00 13.28 606 ASN B O 1
ATOM 9992 N N . VAL B 1 600 ? 24.832 91.232 -4.787 1.00 14.15 607 VAL B N 1
ATOM 9993 C CA . VAL B 1 600 ? 25.797 92.308 -4.958 1.00 13.83 607 VAL B CA 1
ATOM 9994 C C . VAL B 1 600 ? 25.650 93.282 -3.794 1.00 13.43 607 VAL B C 1
ATOM 9995 O O . VAL B 1 600 ? 24.540 93.538 -3.318 1.00 12.72 607 VAL B O 1
ATOM 9999 N N . ARG B 1 601 ? 26.781 93.777 -3.310 1.00 12.38 608 ARG B N 1
ATOM 10000 C CA . ARG B 1 601 ? 26.816 94.822 -2.301 1.00 12.53 608 ARG B CA 1
ATOM 10001 C C . ARG B 1 601 ? 27.714 95.930 -2.818 1.00 12.75 608 ARG B C 1
ATOM 10002 O O . ARG B 1 601 ? 28.790 95.661 -3.343 1.00 14.68 608 ARG B O 1
ATOM 10010 N N . PHE B 1 602 ? 27.277 97.175 -2.701 1.00 12.10 609 PHE B N 1
ATOM 10011 C CA . PHE B 1 602 ? 28.121 98.270 -3.159 1.00 12.42 609 PHE B CA 1
ATOM 10012 C C . PHE B 1 602 ? 27.879 99.509 -2.325 1.00 12.75 609 PHE B C 1
ATOM 10013 O O . PHE B 1 602 ? 26.800 99.687 -1.756 1.00 13.33 609 PHE B O 1
ATOM 10021 N N . GLN B 1 603 ? 28.903 100.347 -2.230 1.00 12.57 610 GLN B N 1
ATOM 10022 C CA . GLN B 1 603 ? 28.832 101.566 -1.425 1.00 13.35 610 GLN B CA 1
ATOM 10023 C C . GLN B 1 603 ? 29.692 102.646 -2.053 1.00 13.04 610 GLN B C 1
ATOM 10024 O O . GLN B 1 603 ? 30.779 102.359 -2.576 1.00 12.65 610 GLN B O 1
ATOM 10030 N N . ALA B 1 604 ? 29.206 103.883 -1.998 1.00 12.43 611 ALA B N 1
ATOM 10031 C CA . ALA B 1 604 ? 29.979 105.029 -2.455 1.00 11.84 611 ALA B CA 1
ATOM 10032 C C . ALA B 1 604 ? 30.866 105.537 -1.319 1.00 12.93 611 ALA B C 1
ATOM 10033 O O . ALA B 1 604 ? 30.519 105.399 -0.141 1.00 12.39 611 ALA B O 1
ATOM 10035 N N . LEU B 1 605 ? 32.000 106.135 -1.673 1.00 13.31 612 LEU B N 1
ATOM 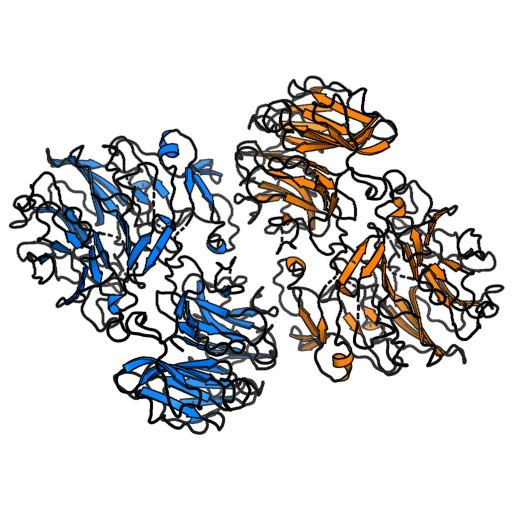10036 C CA . LEU B 1 605 ? 33.026 106.486 -0.697 1.00 14.49 612 LEU B CA 1
ATOM 10037 C C . LEU B 1 605 ? 32.679 107.756 0.062 1.00 15.26 612 LEU B C 1
ATOM 10038 O O . LEU B 1 605 ? 32.334 108.766 -0.551 1.00 16.65 612 LEU B O 1
ATOM 10043 N N . PRO B 1 606 ? 32.771 107.716 1.399 1.00 15.15 613 PRO B N 1
ATOM 10044 C CA . PRO B 1 606 ? 32.647 108.970 2.150 1.00 16.53 613 PRO B CA 1
ATOM 10045 C C . PRO B 1 606 ? 33.718 109.971 1.712 1.00 18.63 613 PRO B C 1
ATOM 10046 O O . PRO B 1 606 ? 34.894 109.607 1.600 1.00 19.38 613 PRO B O 1
ATOM 10050 N N . GLY B 1 607 ? 33.315 111.206 1.441 1.00 19.84 614 GLY B N 1
ATOM 10051 C CA . GLY B 1 607 ? 34.269 112.248 1.113 1.00 20.27 614 GLY B CA 1
ATOM 10052 C C . GLY B 1 607 ? 34.562 112.464 -0.363 1.00 20.02 614 GLY B C 1
ATOM 10053 O O . GLY B 1 607 ? 35.177 113.460 -0.719 1.00 21.09 614 GLY B O 1
ATOM 10054 N N . THR B 1 608 ? 34.146 111.546 -1.231 1.00 19.18 615 THR B N 1
ATOM 10055 C CA . THR B 1 608 ? 34.453 111.694 -2.654 1.00 19.32 615 THR B CA 1
ATOM 10056 C C . THR B 1 608 ? 33.266 111.325 -3.520 1.00 18.80 615 THR B C 1
ATOM 10057 O O . THR B 1 608 ? 32.821 110.178 -3.516 1.00 19.97 615 THR B O 1
ATOM 10061 N N . GLU B 1 609 ? 32.757 112.300 -4.265 1.00 17.34 616 GLU B N 1
ATOM 10062 C CA . GLU B 1 609 ? 31.646 112.049 -5.171 1.00 17.95 616 GLU B CA 1
ATOM 10063 C C . GLU B 1 609 ? 32.051 111.080 -6.271 1.00 18.61 616 GLU B C 1
ATOM 10064 O O . GLU B 1 609 ? 33.136 111.205 -6.847 1.00 19.67 616 GLU B O 1
ATOM 10070 N N . GLY B 1 610 ? 31.183 110.103 -6.533 1.00 16.21 617 GLY B N 1
ATOM 10071 C CA . GLY B 1 610 ? 31.293 109.270 -7.716 1.00 16.16 617 GLY B CA 1
ATOM 10072 C C . GLY B 1 610 ? 32.352 108.186 -7.664 1.00 17.55 617 GLY B C 1
ATOM 10073 O O . GLY B 1 610 ? 32.739 107.636 -8.703 1.00 18.96 617 GLY B O 1
ATOM 10074 N N . ASP B 1 611 ? 32.826 107.881 -6.461 1.00 15.38 618 ASP B N 1
ATOM 10075 C CA . ASP B 1 611 ? 33.796 106.805 -6.249 1.00 15.28 618 ASP B CA 1
ATOM 10076 C C . ASP B 1 611 ? 33.029 105.669 -5.591 1.00 15.30 618 ASP B C 1
ATOM 10077 O O . ASP B 1 611 ? 32.584 105.798 -4.454 1.00 16.96 618 ASP B O 1
ATOM 10082 N N . ILE B 1 612 ? 32.854 104.572 -6.324 1.00 14.63 619 ILE B N 1
ATOM 10083 C CA . ILE B 1 612 ? 31.978 103.485 -5.899 1.00 14.56 619 ILE B CA 1
ATOM 10084 C C . ILE B 1 612 ? 32.707 102.150 -5.929 1.00 15.02 619 ILE B C 1
ATOM 10085 O O . ILE B 1 612 ? 33.347 101.813 -6.928 1.00 15.81 619 ILE B O 1
ATOM 10090 N N . TRP B 1 613 ? 32.609 101.393 -4.842 1.00 13.86 620 TRP B N 1
ATOM 10091 C CA . TRP B 1 613 ? 33.136 100.031 -4.818 1.00 14.65 620 TRP B CA 1
ATOM 10092 C C . TRP B 1 613 ? 31.979 99.036 -4.822 1.00 13.93 620 TRP B C 1
ATOM 10093 O O . TRP B 1 613 ? 30.976 99.228 -4.122 1.00 14.39 620 TRP B O 1
ATOM 10104 N N . LEU B 1 614 ? 32.128 97.965 -5.595 1.00 12.96 621 LEU B N 1
ATOM 10105 C CA . LEU B 1 614 ? 31.051 97.005 -5.773 1.00 13.09 621 LEU B CA 1
ATOM 10106 C C . LEU B 1 614 ? 31.582 95.582 -5.667 1.00 12.95 621 LEU B C 1
ATOM 10107 O O . LEU B 1 614 ? 32.489 95.194 -6.405 1.00 13.24 621 LEU B O 1
ATOM 10112 N N . ALA B 1 615 ? 31.019 94.814 -4.736 1.00 12.35 622 ALA B N 1
ATOM 10113 C CA . ALA B 1 615 ? 31.424 93.431 -4.526 1.00 11.48 622 ALA B CA 1
ATOM 10114 C C . ALA B 1 615 ? 30.271 92.507 -4.855 1.00 13.77 622 ALA B C 1
ATOM 10115 O O . ALA B 1 615 ? 29.114 92.817 -4.571 1.00 16.92 622 ALA B O 1
ATOM 10117 N N . GLY B 1 616 ? 30.569 91.359 -5.445 1.00 12.19 623 GLY B N 1
ATOM 10118 C CA . GLY B 1 616 ? 29.523 90.367 -5.564 1.00 12.43 623 GLY B CA 1
ATOM 10119 C C . GLY B 1 616 ? 29.612 89.412 -6.728 1.00 13.80 623 GLY B C 1
ATOM 10120 O O . GLY B 1 616 ? 30.629 89.321 -7.408 1.00 14.67 623 GLY B O 1
ATOM 10121 N N . GLY B 1 617 ? 28.517 88.700 -6.947 1.00 13.07 624 GLY B N 1
ATOM 10122 C CA . GLY B 1 617 ? 28.481 87.632 -7.923 1.00 13.75 624 GLY B CA 1
ATOM 10123 C C . GLY B 1 617 ? 28.186 86.306 -7.258 1.00 16.10 624 GLY B C 1
ATOM 10124 O O . GLY B 1 617 ? 27.654 86.257 -6.142 1.00 15.27 624 GLY B O 1
ATOM 10125 N N . SER B 1 618 ? 28.550 85.225 -7.941 1.00 17.59 625 SER B N 1
ATOM 10126 C CA . SER B 1 618 ? 28.201 83.885 -7.486 1.00 19.24 625 SER B CA 1
ATOM 10127 C C . SER B 1 618 ? 29.133 82.867 -8.132 1.00 20.35 625 SER B C 1
ATOM 10128 O O . SER B 1 618 ? 29.878 83.196 -9.061 1.00 19.57 625 SER B O 1
ATOM 10131 N N . ASP B 1 619 ? 29.083 81.636 -7.628 1.00 21.62 626 ASP B N 1
ATOM 10132 C CA . ASP B 1 619 ? 29.833 80.525 -8.194 1.00 26.27 626 ASP B CA 1
ATOM 10133 C C . ASP B 1 619 ? 29.496 80.237 -9.654 1.00 26.04 626 ASP B C 1
ATOM 10134 O O . ASP B 1 619 ? 30.272 79.586 -10.361 1.00 27.34 626 ASP B O 1
ATOM 10139 N N . THR B 1 620 ? 28.341 80.698 -10.113 1.00 22.93 627 THR B N 1
ATOM 10140 C CA . THR B 1 620 ? 27.877 80.308 -11.436 1.00 23.89 627 THR B CA 1
ATOM 10141 C C . THR B 1 620 ? 27.849 81.470 -12.425 1.00 21.63 627 THR B C 1
ATOM 10142 O O . THR B 1 620 ? 27.239 81.386 -13.492 1.00 21.49 627 THR B O 1
ATOM 10146 N N . GLY B 1 621 ? 28.527 82.553 -12.068 1.00 18.07 628 GLY B N 1
ATOM 10147 C CA . GLY B 1 621 ? 28.653 83.690 -12.957 1.00 19.06 628 GLY B CA 1
ATOM 10148 C C . GLY B 1 621 ? 29.898 84.487 -12.628 1.00 17.66 628 GLY B C 1
ATOM 10149 O O . GLY B 1 621 ? 30.839 83.970 -12.025 1.00 16.97 628 GLY B O 1
ATOM 10150 N N . ALA B 1 622 ? 29.908 85.751 -13.028 1.00 18.18 629 ALA B N 1
ATOM 10151 C CA . ALA B 1 622 ? 30.991 86.639 -12.651 1.00 18.13 629 ALA B CA 1
ATOM 10152 C C . ALA B 1 622 ? 31.029 86.760 -11.126 1.00 17.77 629 ALA B C 1
ATOM 10153 O O . ALA B 1 622 ? 29.986 86.701 -10.473 1.00 18.57 629 ALA B O 1
ATOM 10155 N N . TYR B 1 623 ? 32.232 86.882 -10.569 1.00 16.46 630 TYR B N 1
ATOM 10156 C CA . TYR B 1 623 ? 32.401 87.033 -9.124 1.00 15.02 630 TYR B CA 1
ATOM 10157 C C . TYR B 1 623 ? 33.643 87.890 -8.938 1.00 15.48 630 TYR B C 1
ATOM 10158 O O . TYR B 1 623 ? 34.673 87.616 -9.571 1.00 15.18 630 TYR B O 1
ATOM 10167 N N . GLY B 1 624 ? 33.575 88.855 -8.027 1.00 15.18 631 GLY B N 1
ATOM 10168 C CA . GLY B 1 624 ? 34.749 89.684 -7.769 1.00 14.28 631 GLY B CA 1
ATOM 10169 C C . GLY B 1 624 ? 34.471 91.017 -7.105 1.00 13.82 631 GLY B C 1
ATOM 10170 O O . GLY B 1 624 ? 33.456 91.193 -6.424 1.00 14.50 631 GLY B O 1
ATOM 10171 N N . LEU B 1 625 ? 35.403 91.943 -7.306 1.00 11.60 632 LEU B N 1
ATOM 10172 C CA . LEU B 1 625 ? 35.348 93.278 -6.734 1.00 11.97 632 LEU B CA 1
ATOM 10173 C C . LEU B 1 625 ? 35.610 94.286 -7.843 1.00 14.38 632 LEU B C 1
ATOM 10174 O O . LEU B 1 625 ? 36.590 94.160 -8.585 1.00 16.68 632 LEU B O 1
ATOM 10179 N N . TRP B 1 626 ? 34.720 95.268 -7.969 1.00 14.43 633 TRP B N 1
ATOM 10180 C CA . TRP B 1 626 ? 34.835 96.310 -8.993 1.00 14.74 633 TRP B CA 1
ATOM 10181 C C . TRP B 1 626 ? 34.891 97.702 -8.365 1.00 15.75 633 TRP B C 1
ATOM 10182 O O . TRP B 1 626 ? 34.398 97.908 -7.255 1.00 15.87 633 TRP B O 1
ATOM 10193 N N . ARG B 1 627 ? 35.455 98.663 -9.095 1.00 15.58 634 ARG B N 1
ATOM 10194 C CA . ARG B 1 627 ? 35.472 100.040 -8.639 1.00 15.07 634 ARG B CA 1
ATOM 10195 C C . ARG B 1 627 ? 35.243 100.996 -9.806 1.00 15.75 634 ARG B C 1
ATOM 10196 O O . ARG B 1 627 ? 35.760 100.785 -10.909 1.00 16.98 634 ARG B O 1
ATOM 10204 N N . SER B 1 628 ? 34.449 102.031 -9.555 1.00 14.36 635 SER B N 1
ATOM 10205 C CA . SER B 1 628 ? 34.232 103.128 -10.498 1.00 15.85 635 SER B CA 1
ATOM 10206 C C . SER B 1 628 ? 34.656 104.440 -9.854 1.00 17.24 635 SER B C 1
ATOM 10207 O O . SER B 1 628 ? 34.411 104.653 -8.668 1.00 17.65 635 SER B O 1
ATOM 10210 N N . THR B 1 629 ? 35.289 105.317 -10.628 1.00 17.19 636 THR B N 1
ATOM 10211 C CA . THR B 1 629 ? 35.610 106.648 -10.131 1.00 18.80 636 THR B CA 1
ATOM 10212 C C . THR B 1 629 ? 34.934 107.713 -10.989 1.00 19.11 636 THR B C 1
ATOM 10213 O O . THR B 1 629 ? 35.174 108.911 -10.809 1.00 19.60 636 THR B O 1
ATOM 10217 N N . ASP B 1 630 ? 34.075 107.279 -11.908 1.00 18.86 637 ASP B N 1
ATOM 10218 C CA . ASP B 1 630 ? 33.340 108.223 -12.749 1.00 18.96 637 ASP B CA 1
ATOM 10219 C C . ASP B 1 630 ? 31.828 108.087 -12.587 1.00 19.07 637 ASP B C 1
ATOM 10220 O O . ASP B 1 630 ? 31.087 108.107 -13.570 1.00 18.00 637 ASP B O 1
ATOM 10225 N N . SER B 1 631 ? 31.386 107.953 -11.336 1.00 19.18 638 SER B N 1
ATOM 10226 C CA . SER B 1 631 ? 29.965 107.920 -10.982 1.00 19.98 638 SER B CA 1
ATOM 10227 C C . SER B 1 631 ? 29.214 106.784 -11.672 1.00 19.81 638 SER B C 1
ATOM 10228 O O . SER B 1 631 ? 28.038 106.919 -12.014 1.00 20.10 638 SER B O 1
ATOM 10231 N N . GLY B 1 632 ? 29.898 105.667 -11.881 1.00 18.56 639 GLY B N 1
ATOM 10232 C CA . GLY B 1 632 ? 29.250 104.467 -12.387 1.00 19.37 639 GLY B CA 1
ATOM 10233 C C . GLY B 1 632 ? 29.240 104.299 -13.896 1.00 19.58 639 GLY B C 1
ATOM 10234 O O . GLY B 1 632 ? 28.661 103.334 -14.406 1.00 19.82 639 GLY B O 1
ATOM 10235 N N . ALA B 1 633 ? 29.867 105.227 -14.617 1.00 18.76 640 ALA B N 1
ATOM 10236 C CA . ALA B 1 633 ? 29.939 105.132 -16.077 1.00 19.91 640 ALA B CA 1
ATOM 10237 C C . ALA B 1 633 ? 30.754 103.914 -16.506 1.00 20.42 640 ALA B C 1
ATOM 10238 O O . ALA B 1 633 ? 30.382 103.195 -17.434 1.00 21.40 640 ALA B O 1
ATOM 10240 N N . THR B 1 634 ? 31.881 103.703 -15.836 1.00 19.55 641 THR B N 1
ATOM 10241 C CA . THR B 1 634 ? 32.717 102.537 -16.088 1.00 20.29 641 THR B CA 1
ATOM 10242 C C . THR B 1 634 ? 33.199 101.950 -14.770 1.00 19.24 641 THR B C 1
ATOM 10243 O O . THR B 1 634 ? 33.426 102.684 -13.801 1.00 18.55 641 THR B O 1
ATOM 10247 N N . PHE B 1 635 ? 33.347 100.629 -14.737 1.00 18.58 642 PHE B N 1
ATOM 10248 C CA . PHE B 1 635 ? 33.975 99.947 -13.610 1.00 18.26 642 PHE B CA 1
ATOM 10249 C C . PHE B 1 635 ? 35.204 99.174 -14.061 1.00 19.01 642 PHE B C 1
ATOM 10250 O O . PHE B 1 635 ? 35.261 98.683 -15.190 1.00 20.28 642 PHE B O 1
ATOM 10258 N N . THR B 1 636 ? 36.183 99.061 -13.170 1.00 18.12 643 THR B N 1
ATOM 10259 C CA . THR B 1 636 ? 37.330 98.195 -13.386 1.00 18.91 643 THR B CA 1
ATOM 10260 C C . THR B 1 636 ? 37.279 97.024 -12.417 1.00 18.19 643 THR B C 1
ATOM 10261 O O . THR B 1 636 ? 37.065 97.221 -11.219 1.00 18.28 643 THR B O 1
ATOM 10265 N N . LYS B 1 637 ? 37.471 95.809 -12.927 1.00 15.92 644 LYS B N 1
ATOM 10266 C CA . LYS B 1 637 ? 37.491 94.632 -12.060 1.00 15.61 644 LYS B CA 1
ATOM 10267 C C . LYS B 1 637 ? 38.883 94.397 -11.484 1.00 16.72 644 LYS B C 1
ATOM 10268 O O . LYS B 1 637 ? 39.870 94.359 -12.224 1.00 17.76 644 LYS B O 1
ATOM 10274 N N . SER B 1 638 ? 38.961 94.234 -10.165 1.00 15.95 645 SER B N 1
ATOM 10275 C CA . SER B 1 638 ? 40.235 93.974 -9.503 1.00 14.92 645 SER B CA 1
ATOM 10276 C C . SER B 1 638 ? 40.844 92.635 -9.909 1.00 15.57 645 SER B C 1
ATOM 10277 O O . SER B 1 638 ? 40.190 91.594 -9.827 1.00 15.81 645 SER B O 1
ATOM 10280 N N . ALA B 1 639 ? 42.106 92.668 -10.322 1.00 16.26 646 ALA B N 1
ATOM 10281 C CA . ALA B 1 639 ? 42.824 91.449 -10.670 1.00 17.44 646 ALA B CA 1
ATOM 10282 C C . ALA B 1 639 ? 43.318 90.745 -9.412 1.00 18.38 646 ALA B C 1
ATOM 10283 O O . ALA B 1 639 ? 43.698 89.578 -9.452 1.00 18.82 646 ALA B O 1
ATOM 10285 N N . GLY B 1 640 ? 43.306 91.458 -8.291 1.00 17.89 647 GLY B N 1
ATOM 10286 C CA . GLY B 1 640 ? 43.831 90.920 -7.050 1.00 18.30 647 GLY B CA 1
ATOM 10287 C C . GLY B 1 640 ? 42.806 90.216 -6.175 1.00 17.26 647 GLY B C 1
ATOM 10288 O O . GLY B 1 640 ? 43.164 89.637 -5.151 1.00 19.06 647 GLY B O 1
ATOM 10289 N N . VAL B 1 641 ? 41.535 90.257 -6.572 1.00 15.03 648 VAL B N 1
ATOM 10290 C CA . VAL B 1 641 ? 40.466 89.684 -5.751 1.00 14.51 648 VAL B CA 1
ATOM 10291 C C . VAL B 1 641 ? 39.650 88.652 -6.523 1.00 14.75 648 VAL B C 1
ATOM 10292 O O . VAL B 1 641 ? 38.938 88.991 -7.468 1.00 16.37 648 VAL B O 1
ATOM 10296 N N . GLU B 1 642 ? 39.752 87.390 -6.118 1.00 14.18 649 GLU B N 1
ATOM 10297 C CA . GLU B 1 642 ? 39.120 86.312 -6.870 1.00 15.23 649 GLU B CA 1
ATOM 10298 C C . GLU B 1 642 ? 37.600 86.339 -6.725 1.00 15.88 649 GLU B C 1
ATOM 10299 O O . GLU B 1 642 ? 36.880 86.251 -7.715 1.00 16.26 649 GLU B O 1
ATOM 10305 N N . GLN B 1 643 ? 37.122 86.458 -5.488 1.00 15.50 650 GLN B N 1
ATOM 10306 C CA . GLN B 1 643 ? 35.689 86.602 -5.191 1.00 14.16 650 GLN B CA 1
ATOM 10307 C C . GLN B 1 643 ? 35.528 87.648 -4.095 1.00 13.57 650 GLN B C 1
ATOM 10308 O O . GLN B 1 643 ? 36.385 87.753 -3.230 1.00 14.23 650 GLN B O 1
ATOM 10314 N N . ALA B 1 644 ? 34.441 88.417 -4.124 1.00 13.98 651 ALA B N 1
ATOM 10315 C CA . ALA B 1 644 ? 34.135 89.336 -3.023 1.00 13.01 651 ALA B CA 1
ATOM 10316 C C . ALA B 1 644 ? 32.632 89.440 -2.860 1.00 12.87 651 ALA B C 1
ATOM 10317 O O . ALA B 1 644 ? 31.883 89.209 -3.809 1.00 13.46 651 ALA B O 1
ATOM 10319 N N . ASP B 1 645 ? 32.184 89.785 -1.655 1.00 11.09 652 ASP B N 1
ATOM 10320 C CA . ASP B 1 645 ? 30.763 89.740 -1.364 1.00 10.10 652 ASP B CA 1
ATOM 10321 C C . ASP B 1 645 ? 30.267 90.985 -0.664 1.00 10.30 652 ASP B C 1
ATOM 10322 O O . ASP B 1 645 ? 29.191 91.483 -0.975 1.00 11.31 652 ASP B O 1
ATOM 10327 N N . SER B 1 646 ? 31.057 91.490 0.275 1.00 10.35 653 SER B N 1
ATOM 10328 C CA . SER B 1 646 ? 30.727 92.734 0.962 1.00 10.95 653 SER B CA 1
ATOM 10329 C C . SER B 1 646 ? 31.904 93.695 0.861 1.00 12.28 653 SER B C 1
ATOM 10330 O O . SER B 1 646 ? 33.053 93.261 0.738 1.00 12.74 653 SER B O 1
ATOM 10333 N N . VAL B 1 647 ? 31.616 94.995 0.876 1.00 12.07 654 VAL B N 1
ATOM 10334 C CA . VAL B 1 647 ? 32.653 96.014 0.869 1.00 11.46 654 VAL B CA 1
ATOM 10335 C C . VAL B 1 647 ? 32.179 97.245 1.657 1.00 11.25 654 VAL B C 1
ATOM 10336 O O . VAL B 1 647 ? 30.993 97.604 1.646 1.00 11.34 654 VAL B O 1
ATOM 10340 N N . GLY B 1 648 ? 33.107 97.868 2.374 1.00 10.76 655 GLY B N 1
ATOM 10341 C CA . GLY B 1 648 ? 32.801 99.039 3.166 1.00 11.23 655 GLY B CA 1
ATOM 10342 C C . GLY B 1 648 ? 34.075 99.764 3.538 1.00 11.51 655 GLY B C 1
ATOM 10343 O O . GLY B 1 648 ? 35.174 99.309 3.188 1.00 12.02 655 GLY B O 1
ATOM 10344 N N . PHE B 1 649 ? 33.935 100.879 4.254 1.00 10.25 656 PHE B N 1
ATOM 10345 C CA . PHE B 1 649 ? 35.057 101.795 4.457 1.00 11.26 656 PHE B CA 1
ATOM 10346 C C . PHE B 1 649 ? 35.215 102.238 5.897 1.00 12.92 656 PHE B C 1
ATOM 10347 O O . PHE B 1 649 ? 34.237 102.292 6.651 1.00 13.20 656 PHE B O 1
ATOM 10355 N N . GLY B 1 650 ? 36.448 102.596 6.260 1.00 11.87 657 GLY B N 1
ATOM 10356 C CA . GLY B 1 650 ? 36.740 103.147 7.572 1.00 12.79 657 GLY B CA 1
ATOM 10357 C C . GLY B 1 650 ? 37.809 104.224 7.513 1.00 14.34 657 GLY B C 1
ATOM 10358 O O . GLY B 1 650 ? 38.340 104.539 6.443 1.00 14.64 657 GLY B O 1
ATOM 10359 N N . LYS B 1 651 ? 38.110 104.793 8.676 1.00 15.74 658 LYS B N 1
ATOM 10360 C CA . LYS B 1 651 ? 39.106 105.851 8.812 1.00 15.47 658 LYS B CA 1
ATOM 10361 C C . LYS B 1 651 ? 40.429 105.493 8.135 1.00 16.41 658 LYS B C 1
ATOM 10362 O O . LYS B 1 651 ? 40.902 104.359 8.240 1.00 16.10 658 LYS B O 1
ATOM 10368 N N . ALA B 1 652 ? 41.010 106.462 7.433 1.00 16.76 659 ALA B N 1
ATOM 10369 C CA . ALA B 1 652 ? 42.301 106.267 6.777 1.00 17.16 659 ALA B CA 1
ATOM 10370 C C . ALA B 1 652 ? 43.379 105.930 7.798 1.00 18.43 659 ALA B C 1
ATOM 10371 O O . ALA B 1 652 ? 43.366 106.447 8.923 1.00 18.65 659 ALA B O 1
ATOM 10373 N N . ALA B 1 653 ? 44.308 105.062 7.402 1.00 17.17 660 ALA B N 1
ATOM 10374 C CA . ALA B 1 653 ? 45.479 104.763 8.212 1.00 18.30 660 ALA B CA 1
ATOM 10375 C C . ALA B 1 653 ? 46.335 106.017 8.341 1.00 20.77 660 ALA B C 1
ATOM 10376 O O . ALA B 1 653 ? 46.274 106.892 7.482 1.00 21.76 660 ALA B O 1
ATOM 10378 N N . PRO B 1 654 ? 47.125 106.120 9.422 1.00 22.77 661 PRO B N 1
ATOM 10379 C CA . PRO B 1 654 ? 48.042 107.261 9.525 1.00 25.68 661 PRO B CA 1
ATOM 10380 C C . PRO B 1 654 ? 48.952 107.351 8.303 1.00 28.89 661 PRO B C 1
ATOM 10381 O O . PRO B 1 654 ? 49.575 106.358 7.925 1.00 29.63 661 PRO B O 1
ATOM 10385 N N . GLY B 1 655 ? 48.997 108.523 7.680 1.00 30.43 662 GLY B N 1
ATOM 10386 C CA . GLY B 1 655 ? 49.842 108.735 6.521 1.00 31.54 662 GLY B CA 1
ATOM 10387 C C . GLY B 1 655 ? 49.282 108.179 5.224 1.00 31.09 662 GLY B C 1
ATOM 10388 O O . GLY B 1 655 ? 49.947 108.226 4.197 1.00 32.44 662 GLY B O 1
ATOM 10389 N N . ALA B 1 656 ? 48.063 107.650 5.263 1.00 29.00 663 ALA B N 1
ATOM 10390 C CA . ALA B 1 656 ? 47.429 107.121 4.056 1.00 27.51 663 ALA B CA 1
ATOM 10391 C C . ALA B 1 656 ? 46.595 108.194 3.367 1.00 30.31 663 ALA B C 1
ATOM 10392 O O . ALA B 1 656 ? 46.012 109.056 4.028 1.00 32.84 663 ALA B O 1
ATOM 10394 N N . SER B 1 657 ? 46.515 108.123 2.042 1.00 28.44 664 SER B N 1
ATOM 10395 C CA . SER B 1 657 ? 45.793 109.123 1.258 1.00 28.79 664 SER B CA 1
ATOM 10396 C C . SER B 1 657 ? 44.411 108.643 0.811 1.00 28.37 664 SER B C 1
ATOM 10397 O O . SER B 1 657 ? 43.735 109.305 0.020 1.00 31.24 664 SER B O 1
ATOM 10400 N N . TYR B 1 658 ? 43.996 107.481 1.298 1.00 22.59 665 TYR B N 1
ATOM 10401 C CA . TYR B 1 658 ? 42.697 106.943 0.937 1.00 18.10 665 TYR B CA 1
ATOM 10402 C C . TYR B 1 658 ? 42.089 106.316 2.174 1.00 18.03 665 TYR B C 1
ATOM 10403 O O . TYR B 1 658 ? 42.808 105.861 3.062 1.00 19.15 665 TYR B O 1
ATOM 10412 N N . ARG B 1 659 ? 40.768 106.293 2.247 1.00 17.46 666 ARG B N 1
ATOM 10413 C CA . ARG B 1 659 ? 40.124 105.612 3.355 1.00 17.53 666 ARG B CA 1
ATOM 10414 C C . ARG B 1 659 ? 40.469 104.136 3.323 1.00 15.98 666 ARG B C 1
ATOM 10415 O O . ARG B 1 659 ? 40.845 103.588 2.288 1.00 15.77 666 ARG B O 1
ATOM 10423 N N . THR B 1 660 ? 40.369 103.503 4.480 1.00 14.86 667 THR B N 1
ATOM 10424 C CA . THR B 1 660 ? 40.618 102.080 4.587 1.00 13.99 667 THR B CA 1
ATOM 10425 C C . THR B 1 660 ? 39.421 101.311 4.011 1.00 14.13 667 THR B C 1
ATOM 10426 O O . THR B 1 660 ? 38.265 101.662 4.267 1.00 14.02 667 THR B O 1
ATOM 10430 N N . VAL B 1 661 ? 39.701 100.291 3.202 1.00 12.54 668 VAL B N 1
ATOM 10431 C CA . VAL B 1 661 ? 38.654 99.478 2.581 1.00 12.44 668 VAL B CA 1
ATOM 10432 C C . VAL B 1 661 ? 38.615 98.096 3.237 1.00 12.56 668 VAL B C 1
ATOM 10433 O O . VAL B 1 661 ? 39.657 97.478 3.435 1.00 12.32 668 VAL B O 1
ATOM 10437 N N . PHE B 1 662 ? 37.418 97.633 3.594 1.00 12.78 669 PHE B N 1
ATOM 10438 C CA . PHE B 1 662 ? 37.237 96.307 4.188 1.00 11.50 669 PHE B CA 1
ATOM 10439 C C . PHE B 1 662 ? 36.336 95.461 3.298 1.00 12.08 669 PHE B C 1
ATOM 10440 O O . PHE B 1 662 ? 35.354 95.967 2.758 1.00 12.58 669 PHE B O 1
ATOM 10448 N N . VAL B 1 663 ? 36.665 94.177 3.147 1.00 10.76 670 VAL B N 1
ATOM 10449 C CA . VAL B 1 663 ? 35.828 93.255 2.382 1.00 11.35 670 VAL B CA 1
ATOM 10450 C C . VAL B 1 663 ? 35.714 91.876 3.030 1.00 10.72 670 VAL B C 1
ATOM 10451 O O . VAL B 1 663 ? 36.628 91.415 3.725 1.00 11.80 670 VAL B O 1
ATOM 10455 N N . SER B 1 664 ? 34.581 91.219 2.800 1.00 9.94 671 SER B N 1
ATOM 10456 C CA . SER B 1 664 ? 34.500 89.778 2.987 1.00 8.94 671 SER B CA 1
ATOM 10457 C C . SER B 1 664 ? 34.708 89.176 1.609 1.00 11.80 671 SER B C 1
ATOM 10458 O O . SER B 1 664 ? 33.883 89.364 0.709 1.00 12.66 671 SER B O 1
ATOM 10461 N N . ALA B 1 665 ? 35.821 88.471 1.434 1.00 12.32 672 ALA B N 1
ATOM 10462 C CA . ALA B 1 665 ? 36.248 88.087 0.095 1.00 11.39 672 ALA B CA 1
ATOM 10463 C C . ALA B 1 665 ? 37.072 86.811 0.095 1.00 13.00 672 ALA B C 1
ATOM 10464 O O . ALA B 1 665 ? 37.331 86.219 1.149 1.00 12.62 672 ALA B O 1
ATOM 10466 N N . LYS B 1 666 ? 37.472 86.393 -1.101 1.00 13.31 673 LYS B N 1
ATOM 10467 C CA . LYS B 1 666 ? 38.466 85.339 -1.267 1.00 14.25 673 LYS B CA 1
ATOM 10468 C C . LYS B 1 666 ? 39.660 85.930 -1.998 1.00 14.75 673 LYS B C 1
ATOM 10469 O O . LYS B 1 666 ? 39.559 86.313 -3.163 1.00 14.95 673 LYS B O 1
ATOM 10475 N N . ILE B 1 667 ? 40.783 86.029 -1.295 1.00 15.41 674 ILE B N 1
ATOM 10476 C CA . ILE B 1 667 ? 41.966 86.720 -1.805 1.00 15.28 674 ILE B CA 1
ATOM 10477 C C . ILE B 1 667 ? 43.208 85.861 -1.558 1.00 17.24 674 ILE B C 1
ATOM 10478 O O . ILE B 1 667 ? 43.414 85.358 -0.448 1.00 18.19 674 ILE B O 1
ATOM 10483 N N . GLY B 1 668 ? 44.023 85.672 -2.590 1.00 17.73 675 GLY B N 1
ATOM 10484 C CA . GLY B 1 668 ? 45.189 84.816 -2.471 1.00 20.96 675 GLY B CA 1
ATOM 10485 C C . GLY B 1 668 ? 44.829 83.376 -2.124 1.00 21.83 675 GLY B C 1
ATOM 10486 O O . GLY B 1 668 ? 45.592 82.683 -1.442 1.00 21.83 675 GLY B O 1
ATOM 10487 N N . GLY B 1 669 ? 43.661 82.933 -2.588 1.00 19.63 676 GLY B N 1
ATOM 10488 C CA . GLY B 1 669 ? 43.166 81.595 -2.301 1.00 19.35 676 GLY B CA 1
ATOM 10489 C C . GLY B 1 669 ? 42.604 81.386 -0.900 1.00 17.90 676 GLY B C 1
ATOM 10490 O O . GLY B 1 669 ? 42.306 80.250 -0.504 1.00 17.72 676 GLY B O 1
ATOM 10491 N N . VAL B 1 670 ? 42.437 82.473 -0.149 1.00 14.45 677 VAL B N 1
ATOM 10492 C CA . VAL B 1 670 ? 41.965 82.374 1.233 1.00 14.63 677 VAL B CA 1
ATOM 10493 C C . VAL B 1 670 ? 40.653 83.122 1.431 1.00 14.26 677 VAL B C 1
ATOM 10494 O O . VAL B 1 670 ? 40.571 84.321 1.148 1.00 13.79 677 VAL B O 1
ATOM 10498 N N . ARG B 1 671 ? 39.623 82.410 1.897 1.00 13.22 678 ARG B N 1
ATOM 10499 C CA . ARG B 1 671 ? 38.367 83.051 2.287 1.00 11.71 678 ARG B CA 1
ATOM 10500 C C . ARG B 1 671 ? 38.529 83.722 3.644 1.00 11.61 678 ARG B C 1
ATOM 10501 O O . ARG B 1 671 ? 38.963 83.083 4.608 1.00 13.04 678 ARG B O 1
ATOM 10509 N N . GLY B 1 672 ? 38.184 85.001 3.729 1.00 10.51 679 GLY B N 1
ATOM 10510 C CA . GLY B 1 672 ? 38.242 85.687 5.006 1.00 11.41 679 GLY B CA 1
ATOM 10511 C C . GLY B 1 672 ? 37.839 87.144 4.939 1.00 11.24 679 GLY B C 1
ATOM 10512 O O . GLY B 1 672 ? 37.217 87.592 3.972 1.00 10.97 679 GLY B O 1
ATOM 10513 N N . ILE B 1 673 ? 38.193 87.878 5.986 1.00 10.17 680 ILE B N 1
ATOM 10514 C CA . ILE B 1 673 ? 37.976 89.310 6.038 1.00 11.46 680 ILE B CA 1
ATOM 10515 C C . ILE B 1 673 ? 39.307 90.014 5.790 1.00 12.63 680 ILE B C 1
ATOM 10516 O O . ILE B 1 673 ? 40.313 89.701 6.443 1.00 12.59 680 ILE B O 1
ATOM 10521 N N . PHE B 1 674 ? 39.312 90.954 4.844 1.00 11.48 681 PHE B N 1
ATOM 10522 C CA . PHE B 1 674 ? 40.539 91.599 4.412 1.00 12.12 681 PHE B CA 1
ATOM 10523 C C . PHE B 1 674 ? 40.449 93.117 4.501 1.00 13.81 681 PHE B C 1
ATOM 10524 O O . PHE B 1 674 ? 39.364 93.697 4.397 1.00 13.97 681 PHE B O 1
ATOM 10532 N N . ARG B 1 675 ? 41.608 93.743 4.672 1.00 13.00 682 ARG B N 1
ATOM 10533 C CA . ARG B 1 675 ? 41.730 95.188 4.809 1.00 13.30 682 ARG B CA 1
ATOM 10534 C C . ARG B 1 675 ? 42.759 95.716 3.814 1.00 13.45 682 ARG B C 1
ATOM 10535 O O . ARG B 1 675 ? 43.792 95.085 3.614 1.00 13.76 682 ARG B O 1
ATOM 10543 N N . SER B 1 676 ? 42.477 96.864 3.196 1.00 12.33 683 SER B N 1
ATOM 10544 C CA . SER B 1 676 ? 43.456 97.544 2.348 1.00 12.65 683 SER B CA 1
ATOM 10545 C C . SER B 1 676 ? 43.599 99.001 2.763 1.00 14.63 683 SER B C 1
ATOM 10546 O O . SER B 1 676 ? 42.599 99.690 2.976 1.00 15.61 683 SER B O 1
ATOM 10549 N N . THR B 1 677 ? 44.836 99.475 2.861 1.00 14.48 684 THR B N 1
ATOM 10550 C CA . THR B 1 677 ? 45.078 100.878 3.183 1.00 15.41 684 THR B CA 1
ATOM 10551 C C . THR B 1 677 ? 45.704 101.600 1.994 1.00 17.37 684 THR B C 1
ATOM 10552 O O . THR B 1 677 ? 46.156 102.747 2.116 1.00 19.06 684 THR B O 1
ATOM 10556 N N . ASP B 1 678 ? 45.734 100.937 0.839 1.00 17.74 685 ASP B N 1
ATOM 10557 C CA . ASP B 1 678 ? 46.272 101.573 -0.365 1.00 17.66 685 ASP B CA 1
ATOM 10558 C C . ASP B 1 678 ? 45.309 101.480 -1.555 1.00 18.77 685 ASP B C 1
ATOM 10559 O O . ASP B 1 678 ? 45.728 101.222 -2.689 1.00 20.27 685 ASP B O 1
ATOM 10564 N N . ALA B 1 679 ? 44.024 101.703 -1.278 1.00 16.97 686 ALA B N 1
ATOM 10565 C CA . ALA B 1 679 ? 42.976 101.766 -2.301 1.00 17.11 686 ALA B CA 1
ATOM 10566 C C . ALA B 1 679 ? 42.932 100.502 -3.151 1.00 17.33 686 ALA B C 1
ATOM 10567 O O . ALA B 1 679 ? 42.750 100.561 -4.370 1.00 17.21 686 ALA B O 1
ATOM 10569 N N . GLY B 1 680 ? 43.109 99.359 -2.495 1.00 15.95 687 GLY B N 1
ATOM 10570 C CA . GLY B 1 680 ? 42.949 98.072 -3.151 1.00 16.62 687 GLY B CA 1
ATOM 10571 C C . GLY B 1 680 ? 44.174 97.537 -3.867 1.00 16.72 687 GLY B C 1
ATOM 10572 O O . GLY B 1 680 ? 44.101 96.485 -4.492 1.00 18.38 687 GLY B O 1
ATOM 10573 N N . ALA B 1 681 ? 45.302 98.238 -3.791 1.00 16.63 688 ALA B N 1
ATOM 10574 C CA . ALA B 1 681 ? 46.514 97.747 -4.442 1.00 17.54 688 ALA B CA 1
ATOM 10575 C C . ALA B 1 681 ? 47.021 96.466 -3.758 1.00 18.54 688 ALA B C 1
ATOM 10576 O O . ALA B 1 681 ? 47.556 95.555 -4.413 1.00 17.65 688 ALA B O 1
ATOM 10578 N N . SER B 1 682 ? 46.850 96.398 -2.439 1.00 18.60 689 SER B N 1
ATOM 10579 C CA . SER B 1 682 ? 47.232 95.211 -1.679 1.00 18.03 689 SER B CA 1
ATOM 10580 C C . SER B 1 682 ? 46.262 94.987 -0.534 1.00 17.13 689 SER B C 1
ATOM 10581 O O . SER B 1 682 ? 45.581 95.924 -0.101 1.00 17.81 689 SER B O 1
ATOM 10584 N N . TRP B 1 683 ? 46.212 93.749 -0.040 1.00 16.48 690 TRP B N 1
ATOM 10585 C CA . TRP B 1 683 ? 45.263 93.351 0.998 1.00 15.97 690 TRP B CA 1
ATOM 10586 C C . TRP B 1 683 ? 45.942 92.595 2.139 1.00 15.85 690 TRP B C 1
ATOM 10587 O O . TRP B 1 683 ? 46.925 91.891 1.923 1.00 16.53 690 TRP B O 1
ATOM 10598 N N . THR B 1 684 ? 45.401 92.740 3.348 1.00 15.16 691 THR B N 1
ATOM 10599 C CA . THR B 1 684 ? 45.856 92.009 4.526 1.00 16.10 691 THR B CA 1
ATOM 10600 C C . THR B 1 684 ? 44.668 91.296 5.160 1.00 14.85 691 THR B C 1
ATOM 10601 O O . THR B 1 684 ? 43.627 91.912 5.369 1.00 14.27 691 THR B O 1
ATOM 10605 N N . ARG B 1 685 ? 44.800 90.006 5.449 1.00 13.43 692 ARG B N 1
ATOM 10606 C CA . ARG B 1 685 ? 43.730 89.302 6.153 1.00 13.48 692 ARG B CA 1
ATOM 10607 C C . ARG B 1 685 ? 43.687 89.758 7.601 1.00 13.86 692 ARG B C 1
ATOM 10608 O O . ARG B 1 685 ? 44.723 89.781 8.260 1.00 14.71 692 ARG B O 1
ATOM 10616 N N . ILE B 1 686 ? 42.503 90.104 8.108 1.00 13.60 693 ILE B N 1
ATOM 10617 C CA . ILE B 1 686 ? 42.416 90.584 9.488 1.00 12.84 693 ILE B CA 1
ATOM 10618 C C . ILE B 1 686 ? 41.599 89.675 10.417 1.00 14.18 693 ILE B C 1
ATOM 10619 O O . ILE B 1 686 ? 41.620 89.865 11.631 1.00 15.63 693 ILE B O 1
ATOM 10624 N N . ASN B 1 687 ? 40.893 88.687 9.872 1.00 11.68 694 ASN B N 1
ATOM 10625 C CA . ASN B 1 687 ? 40.362 87.625 10.735 1.00 11.34 694 ASN B CA 1
ATOM 10626 C C . ASN B 1 687 ? 41.359 86.461 10.745 1.00 12.51 694 ASN B C 1
ATOM 10627 O O . ASN B 1 687 ? 42.504 86.622 10.321 1.00 14.03 694 ASN B O 1
ATOM 10632 N N . ASP B 1 688 ? 40.960 85.310 11.273 1.00 11.72 695 ASP B N 1
ATOM 10633 C CA . ASP B 1 688 ? 41.857 84.152 11.303 1.00 13.50 695 ASP B CA 1
ATOM 10634 C C . ASP B 1 688 ? 41.006 82.889 11.323 1.00 13.85 695 ASP B C 1
ATOM 10635 O O . ASP B 1 688 ? 39.785 82.975 11.305 1.00 14.75 695 ASP B O 1
ATOM 10640 N N . ASP B 1 689 ? 41.633 81.720 11.360 1.00 12.20 696 ASP B N 1
ATOM 10641 C CA . ASP B 1 689 ? 40.863 80.491 11.172 1.00 14.23 696 ASP B CA 1
ATOM 10642 C C . ASP B 1 689 ? 39.910 80.179 12.332 1.00 13.38 696 ASP B C 1
ATOM 10643 O O . ASP B 1 689 ? 38.977 79.392 12.171 1.00 13.76 696 ASP B O 1
ATOM 10648 N N . ALA B 1 690 ? 40.131 80.791 13.493 1.00 12.90 697 ALA B N 1
ATOM 10649 C CA . ALA B 1 690 ? 39.255 80.561 14.645 1.00 11.83 697 ALA B CA 1
ATOM 10650 C C . ALA B 1 690 ? 38.053 81.490 14.617 1.00 11.50 697 ALA B C 1
ATOM 10651 O O . ALA B 1 690 ? 37.099 81.300 15.377 1.00 13.26 697 ALA B O 1
ATOM 10653 N N . HIS B 1 691 ? 38.113 82.504 13.754 1.00 10.62 698 HIS B N 1
ATOM 10654 C CA . HIS B 1 691 ? 37.085 83.545 13.695 1.00 10.81 698 HIS B CA 1
ATOM 10655 C C . HIS B 1 691 ? 36.567 83.732 12.267 1.00 11.25 698 HIS B C 1
ATOM 10656 O O . HIS B 1 691 ? 36.962 84.686 11.579 1.00 11.69 698 HIS B O 1
ATOM 10663 N N . GLN B 1 692 ? 35.691 82.827 11.824 1.00 11.95 699 GLN B N 1
ATOM 10664 C CA . GLN B 1 692 ? 35.212 82.819 10.439 1.00 10.93 699 GLN B CA 1
ATOM 10665 C C . GLN B 1 692 ? 33.689 83.013 10.313 1.00 11.06 699 GLN B C 1
ATOM 10666 O O . GLN B 1 692 ? 33.231 83.746 9.431 1.00 11.55 699 GLN B O 1
ATOM 10672 N N . TRP B 1 693 ? 32.915 82.362 11.186 1.00 9.94 700 TRP B N 1
ATOM 10673 C CA . TRP B 1 693 ? 31.458 82.587 11.294 1.00 8.63 700 TRP B CA 1
ATOM 10674 C C . TRP B 1 693 ? 30.644 82.329 10.022 1.00 10.46 700 TRP B C 1
ATOM 10675 O O . TRP B 1 693 ? 29.636 83.010 9.781 1.00 12.47 700 TRP B O 1
ATOM 10686 N N . GLY B 1 694 ? 31.054 81.363 9.210 1.00 9.87 701 GLY B N 1
ATOM 10687 C CA . GLY B 1 694 ? 30.221 80.929 8.097 1.00 10.30 701 GLY B CA 1
ATOM 10688 C C . GLY B 1 694 ? 29.979 82.014 7.062 1.00 9.81 701 GLY B C 1
ATOM 10689 O O . GLY B 1 694 ? 30.935 82.594 6.537 1.00 11.33 701 GLY B O 1
ATOM 10690 N N . TRP B 1 695 ? 28.713 82.299 6.758 1.00 9.53 702 TRP B N 1
ATOM 10691 C CA . TRP B 1 695 ? 28.414 83.256 5.693 1.00 9.36 702 TRP B CA 1
ATOM 10692 C C . TRP B 1 695 ? 28.423 84.693 6.219 1.00 10.40 702 TRP B C 1
ATOM 10693 O O . TRP B 1 695 ? 27.520 85.118 6.947 1.00 11.01 702 TRP B O 1
ATOM 10704 N N . THR B 1 696 ? 29.452 85.435 5.821 1.00 10.63 703 THR B N 1
ATOM 10705 C CA . THR B 1 696 ? 29.647 86.817 6.237 1.00 10.46 703 THR B CA 1
ATOM 10706 C C . THR B 1 696 ? 29.440 87.759 5.055 1.00 10.76 703 THR B C 1
ATOM 10707 O O . THR B 1 696 ? 30.126 88.779 4.947 1.00 11.66 703 THR B O 1
ATOM 10711 N N . GLY B 1 697 ? 28.503 87.427 4.162 1.00 9.86 704 GLY B N 1
ATOM 10712 C CA . GLY B 1 697 ? 28.342 88.210 2.948 1.00 9.55 704 GLY B CA 1
ATOM 10713 C C . GLY B 1 697 ? 27.360 89.379 2.980 1.00 11.07 704 GLY B C 1
ATOM 10714 O O . GLY B 1 697 ? 27.305 90.153 2.025 1.00 12.06 704 GLY B O 1
ATOM 10715 N N . ALA B 1 698 ? 26.599 89.536 4.062 1.00 10.84 705 ALA B N 1
ATOM 10716 C CA . ALA B 1 698 ? 25.481 90.489 4.050 1.00 10.60 705 ALA B CA 1
ATOM 10717 C C . ALA B 1 698 ? 25.896 91.969 4.091 1.00 11.33 705 ALA B C 1
ATOM 10718 O O . ALA B 1 698 ? 25.315 92.800 3.382 1.00 11.21 705 ALA B O 1
ATOM 10720 N N . ALA B 1 699 ? 26.873 92.303 4.932 1.00 11.13 706 ALA B N 1
ATOM 10721 C CA . ALA B 1 699 ? 27.231 93.702 5.154 1.00 10.52 706 ALA B CA 1
ATOM 10722 C C . ALA B 1 699 ? 28.582 93.829 5.843 1.00 10.88 706 ALA B C 1
ATOM 10723 O O . ALA B 1 699 ? 28.943 92.998 6.681 1.00 11.50 706 ALA B O 1
ATOM 10725 N N . ILE B 1 700 ? 29.324 94.875 5.498 1.00 9.52 707 ILE B N 1
ATOM 10726 C CA . ILE B 1 700 ? 30.549 95.199 6.232 1.00 10.09 707 ILE B CA 1
ATOM 10727 C C . ILE B 1 700 ? 30.737 96.716 6.239 1.00 10.83 707 ILE B C 1
ATOM 10728 O O . ILE B 1 700 ? 30.324 97.405 5.302 1.00 11.16 707 ILE B O 1
ATOM 10733 N N . THR B 1 701 ? 31.319 97.247 7.314 1.00 11.00 708 THR B N 1
ATOM 10734 C CA . THR B 1 701 ? 31.722 98.644 7.316 1.00 11.04 708 THR B CA 1
ATOM 10735 C C . THR B 1 701 ? 32.879 98.838 8.271 1.00 12.73 708 THR B C 1
ATOM 10736 O O . THR B 1 701 ? 32.998 98.136 9.289 1.00 12.01 708 THR B O 1
ATOM 10740 N N . GLY B 1 702 ? 33.753 99.776 7.922 1.00 12.84 709 GLY B N 1
ATOM 10741 C CA . GLY B 1 702 ? 34.745 100.256 8.859 1.00 12.18 709 GLY B CA 1
ATOM 10742 C C . GLY B 1 702 ? 34.092 101.309 9.735 1.00 12.68 709 GLY B C 1
ATOM 10743 O O . GLY B 1 702 ? 32.877 101.500 9.704 1.00 12.07 709 GLY B O 1
ATOM 10744 N N . ASP B 1 703 ? 34.912 101.984 10.524 1.00 12.04 710 ASP B N 1
ATOM 10745 C CA . ASP B 1 703 ? 34.458 103.021 11.448 1.00 12.95 710 ASP B CA 1
ATOM 10746 C C . ASP B 1 703 ? 35.141 104.333 11.052 1.00 14.81 710 ASP B C 1
ATOM 10747 O O . ASP B 1 703 ? 36.370 104.416 11.057 1.00 15.93 710 ASP B O 1
ATOM 10752 N N . PRO B 1 704 ? 34.354 105.363 10.696 1.00 14.29 711 PRO B N 1
ATOM 10753 C CA . PRO B 1 704 ? 34.963 106.616 10.228 1.00 13.41 711 PRO B CA 1
ATOM 10754 C C . PRO B 1 704 ? 35.770 107.340 11.311 1.00 13.30 711 PRO B C 1
ATOM 10755 O O . PRO B 1 704 ? 36.580 108.216 10.985 1.00 13.89 711 PRO B O 1
ATOM 10759 N N . ARG B 1 705 ? 35.557 106.984 12.574 1.00 13.31 712 ARG B N 1
ATOM 10760 C CA . ARG B 1 705 ? 36.241 107.653 13.677 1.00 15.15 712 ARG B CA 1
ATOM 10761 C C . ARG B 1 705 ? 37.352 106.821 14.313 1.00 16.04 712 ARG B C 1
ATOM 10762 O O . ARG B 1 705 ? 38.115 107.332 15.128 1.00 16.82 712 ARG B O 1
ATOM 10770 N N . VAL B 1 706 ? 37.437 105.541 13.967 1.00 14.85 713 VAL B N 1
ATOM 10771 C CA . VAL B 1 706 ? 38.407 104.657 14.626 1.00 14.90 713 VAL B CA 1
ATOM 10772 C C . VAL B 1 706 ? 39.169 103.816 13.615 1.00 15.43 713 VAL B C 1
ATOM 10773 O O . VAL B 1 706 ? 38.589 102.929 12.985 1.00 15.74 713 VAL B O 1
ATOM 10777 N N . TYR B 1 707 ? 40.467 104.078 13.453 1.00 16.08 714 TYR B N 1
ATOM 10778 C CA . TYR B 1 707 ? 41.220 103.351 12.435 1.00 16.67 714 TYR B CA 1
ATOM 10779 C C . TYR B 1 707 ? 41.340 101.868 12.789 1.00 16.70 714 TYR B C 1
ATOM 10780 O O . TYR B 1 707 ? 41.584 101.503 13.947 1.00 17.50 714 TYR B O 1
ATOM 10789 N N . GLY B 1 708 ? 41.158 101.021 11.781 1.00 15.32 715 GLY B N 1
ATOM 10790 C CA . GLY B 1 708 ? 41.312 99.589 11.939 1.00 14.25 715 GLY B CA 1
ATOM 10791 C C . GLY B 1 708 ? 40.036 98.862 12.334 1.00 14.40 715 GLY B C 1
ATOM 10792 O O . GLY B 1 708 ? 39.893 97.676 12.048 1.00 14.96 715 GLY B O 1
ATOM 10793 N N . ARG B 1 709 ? 39.109 99.558 12.987 1.00 13.82 716 ARG B N 1
ATOM 10794 C CA . ARG B 1 709 ? 37.910 98.893 13.491 1.00 12.73 716 ARG B CA 1
ATOM 10795 C C . ARG B 1 709 ? 36.987 98.484 12.344 1.00 12.06 716 ARG B C 1
ATOM 10796 O O . ARG B 1 709 ? 36.786 99.240 11.391 1.00 13.06 716 ARG B O 1
ATOM 10804 N N . VAL B 1 710 ? 36.439 97.278 12.427 1.00 11.06 717 VAL B N 1
ATOM 10805 C CA . VAL B 1 710 ? 35.540 96.809 11.389 1.00 10.27 717 VAL B CA 1
ATOM 10806 C C . VAL B 1 710 ? 34.322 96.155 12.032 1.00 10.39 717 VAL B C 1
ATOM 10807 O O . VAL B 1 710 ? 34.406 95.558 13.111 1.00 11.56 717 VAL B O 1
ATOM 10811 N N . TYR B 1 711 ? 33.178 96.321 11.384 1.00 9.91 718 TYR B N 1
ATOM 10812 C CA . TYR B 1 711 ? 31.956 95.664 11.797 1.00 10.78 718 TYR B CA 1
ATOM 10813 C C . TYR B 1 711 ? 31.542 94.685 10.704 1.00 11.53 718 TYR B C 1
ATOM 10814 O O . TYR B 1 711 ? 31.304 95.099 9.567 1.00 9.46 718 TYR B O 1
ATOM 10823 N N . VAL B 1 712 ? 31.455 93.401 11.057 1.00 11.05 719 VAL B N 1
ATOM 10824 C CA . VAL B 1 712 ? 31.217 92.326 10.095 1.00 10.51 719 VAL B CA 1
ATOM 10825 C C . VAL B 1 712 ? 29.894 91.613 10.361 1.00 9.93 719 VAL B C 1
ATOM 10826 O O . VAL B 1 712 ? 29.630 91.172 11.483 1.00 10.37 719 VAL B O 1
ATOM 10830 N N . SER B 1 713 ? 29.065 91.497 9.331 1.00 8.05 720 SER B N 1
ATOM 10831 C CA . SER B 1 713 ? 27.822 90.733 9.435 1.00 8.11 720 SER B CA 1
ATOM 10832 C C . SER B 1 713 ? 28.066 89.229 9.595 1.00 8.41 720 SER B C 1
ATOM 10833 O O . SER B 1 713 ? 29.028 88.678 9.055 1.00 9.34 720 SER B O 1
ATOM 10836 N N . THR B 1 714 ? 27.186 88.568 10.334 1.00 9.72 721 THR B N 1
ATOM 10837 C CA . THR B 1 714 ? 27.099 87.106 10.300 1.00 10.15 721 THR B CA 1
ATOM 10838 C C . THR B 1 714 ? 25.643 86.693 10.199 1.00 10.50 721 THR B C 1
ATOM 10839 O O . THR B 1 714 ? 24.735 87.497 10.420 1.00 12.23 721 THR B O 1
ATOM 10843 N N . ASN B 1 715 ? 25.429 85.425 9.875 1.00 10.56 722 ASN B N 1
ATOM 10844 C CA . ASN B 1 715 ? 24.096 84.884 9.761 1.00 11.21 722 ASN B CA 1
ATOM 10845 C C . ASN B 1 715 ? 23.858 83.912 10.910 1.00 10.73 722 ASN B C 1
ATOM 10846 O O . ASN B 1 715 ? 23.807 82.704 10.703 1.00 11.38 722 ASN B O 1
ATOM 10851 N N . GLY B 1 716 ? 23.739 84.446 12.126 1.00 9.63 723 GLY B N 1
ATOM 10852 C CA . GLY B 1 716 ? 23.555 83.612 13.306 1.00 9.24 723 GLY B CA 1
ATOM 10853 C C . GLY B 1 716 ? 24.571 83.791 14.421 1.00 9.12 723 GLY B C 1
ATOM 10854 O O . GLY B 1 716 ? 24.456 83.150 15.460 1.00 9.30 723 GLY B O 1
ATOM 10855 N N . ARG B 1 717 ? 25.575 84.641 14.218 1.00 9.00 724 ARG B N 1
ATOM 10856 C CA . ARG B 1 717 ? 26.544 84.902 15.278 1.00 7.11 724 ARG B CA 1
ATOM 10857 C C . ARG B 1 717 ? 26.657 86.400 15.564 1.00 8.88 724 ARG B C 1
ATOM 10858 O O . ARG B 1 717 ? 27.690 86.880 16.034 1.00 11.08 724 ARG B O 1
ATOM 10866 N N . GLY B 1 718 ? 25.578 87.125 15.274 1.00 8.38 725 GLY B N 1
ATOM 10867 C CA . GLY B 1 718 ? 25.488 88.546 15.580 1.00 8.85 725 GLY B CA 1
ATOM 10868 C C . GLY B 1 718 ? 26.478 89.419 14.823 1.00 9.86 725 GLY B C 1
ATOM 10869 O O . GLY B 1 718 ? 26.977 89.055 13.742 1.00 10.18 725 GLY B O 1
ATOM 10870 N N . ILE B 1 719 ? 26.756 90.580 15.409 1.00 9.02 726 ILE B N 1
ATOM 10871 C CA . ILE B 1 719 ? 27.638 91.582 14.823 1.00 9.37 726 ILE B CA 1
ATOM 10872 C C . ILE B 1 719 ? 29.053 91.397 15.349 1.00 10.06 726 ILE B C 1
ATOM 10873 O O . ILE B 1 719 ? 29.286 91.531 16.550 1.00 11.05 726 ILE B O 1
ATOM 10878 N N . GLN B 1 720 ? 30.003 91.099 14.471 1.00 9.90 727 GLN B N 1
ATOM 10879 C CA . GLN B 1 720 ? 31.382 90.908 14.927 1.00 8.97 727 GLN B CA 1
ATOM 10880 C C . GLN B 1 720 ? 32.169 92.209 14.796 1.00 11.29 727 GLN B C 1
ATOM 10881 O O . GLN B 1 720 ? 32.157 92.858 13.743 1.00 12.72 727 GLN B O 1
ATOM 10887 N N . VAL B 1 721 ? 32.846 92.586 15.874 1.00 10.49 728 VAL B N 1
ATOM 10888 C CA . VAL B 1 721 ? 33.626 93.813 15.915 1.00 11.78 728 VAL B CA 1
ATOM 10889 C C . VAL B 1 721 ? 35.097 93.452 16.008 1.00 13.20 728 VAL B C 1
ATOM 10890 O O . VAL B 1 721 ? 35.528 92.834 16.986 1.00 14.33 728 VAL B O 1
ATOM 10894 N N . GLY B 1 722 ? 35.860 93.817 14.983 1.00 11.87 729 GLY B N 1
ATOM 10895 C CA . GLY B 1 722 ? 37.287 93.549 14.969 1.00 11.50 729 GLY B CA 1
ATOM 10896 C C . GLY B 1 722 ? 38.061 94.805 15.273 1.00 13.09 729 GLY B C 1
ATOM 10897 O O . GLY B 1 722 ? 37.790 95.858 14.704 1.00 12.54 729 GLY B O 1
ATOM 10898 N N . GLU B 1 723 ? 39.031 94.693 16.172 1.00 14.36 730 GLU B N 1
ATOM 10899 C CA . GLU B 1 723 ? 39.835 95.832 16.574 1.00 16.70 730 GLU B CA 1
ATOM 10900 C C . GLU B 1 723 ? 41.309 95.483 16.571 1.00 19.58 730 GLU B C 1
ATOM 10901 O O . GLU B 1 723 ? 41.685 94.339 16.813 1.00 18.49 730 GLU B O 1
ATOM 10907 N N . THR B 1 724 ? 42.136 96.488 16.311 1.00 22.83 731 THR B N 1
ATOM 10908 C CA . THR B 1 724 ? 43.575 96.314 16.341 1.00 28.53 731 THR B CA 1
ATOM 10909 C C . THR B 1 724 ? 44.238 97.517 16.993 1.00 31.63 731 THR B C 1
ATOM 10910 O O . THR B 1 724 ? 43.697 98.625 16.960 1.00 32.39 731 THR B O 1
#

Foldseek 3Di:
DFWDKDFLDAFFFFFFLAKDFQQADFPWIKTFAAQAAIWTADVVVRFTAHQPLLQFQLRSQQRQFLAKEQANQQRLKIKTWTGAAQFVVGVAAIWIWIGSRSRNDTDTDGDPGGAHSHQLSNAPQWYAFNAARLKIKHWGWQQQAIKIGNRNRNDIDHLVQGDDQADDFQDCVDPRRHGNIGGGWAYKDALNVQAHHNGARQWIKTATNYQAQGIKIGRGRSNHIDGQPPDHGQWGFSDWDALNVQQKIKTFTFNHSDDAAGQFTFIWIARNVPRDIDTLGQDDRVPGGATKAQWEDQNVQRQKIIWSLNDVPLAIKDWITNHNRNHIDIQKDAPDPQRIDGLEAEDAPQNQQLQVPDDDDGPHHRNGPANFNHHYQRNVANQWTTHRTWAKMWRRNCCSVVSHYTYIYTRHNFAFWFWQEWDQAQDDARIWTWTAQQGTDRSNDSHGHDNHAPQPRARTWNEKEAQNQQQLWIKTAWADPDDDRIWIGNHNRPYIHTADDDPQFHTFQYKEAFNVRQWIWGQGPRDAIWIDGPRRNDIDHAEADDRRWHKYAANPQRQWIWTDAQQWIWIGRGRRNYIHTAGRHGARDWAKEKYHDHPAGQWMKMFIHDPVTQAAIWITRHNRNDIDGQPFFRHWAEKEFEAADVPAPGTKMWTQGQGPNRGAIWIDRHVRPDIDGNDDSSRHQHDQRNYKYAHHNAPPWIWTGHGTRHIMIMDD/DKDKDFLFAFFFFFFLAKAFQQADFPWIKTFAAQAAIWTADVVVRFTAHQPLLQFQLQSQQRQWLAKEQANQQNQKIKTWTGAAQAPVGPAAIWIWIGNGSRNDTDTDGDPGGAHSHQLSNAPQWYAFNAARLKIKHWGWQQQAIKIGNRNRNDIDHLVQPDDQADDFQDCVDPRRHGNIRGGWAYKDALNVQAHHNGARQWIKTAGNYQAQGIKIGRGRSNHIDGQPPDHGQWGFNDWDAQNVQQKIKTFTFNGSDDADGQFTFIWIARNPPSDIDTLGQDDRVPGGATKAQWEDQLVQRQKIIWSLNDDPLAIKDWITRHNSNHIDIQKDAPDPQRIDGLEAEDAPQNQALQVPDDDDGPHHRNGPANFNHHYQRNVANQWTIHRTWAKMWRRNCCSVVSHYTYIYTGHNFFFWFWFEWDQAQDDARIWTWTAQQGTDRSNDSVGNDNHQPQPRARTWNEKEAQNQQQLWIKTAWADPDDDRIWIGNRNRPHIHTADDDPQFHTFQYKEAFNVRQWIWGQGPRDAIWIDGPRRNDIDHAEADGRRWHKYAANPQRQWIWTDAQFWIWIGRGRRNYIHTADGRGARDWAKEKYHDHPAGQWMKMAIHDPVTDFAIWITRHNRNDIDGDPFFRHWAEKEFEAADVPAPGTKMWTQGQGPNRGAIWIDNHVRPDIDGQDDSSRHQHDQRNYKYYHHVAPPWIWTGHGTRHIMIMDD

CATH classification: 2.130.10.10 (+1 more: 2.130.10.10)

Secondary structure (DSSP, 8-state):
---EEEEPP--B-S---EEEE-SSSTT-EEEE-SSS-EEEEETTTTEEEES-TT--GGGGGGG-EEEEEE-SSSTT-EEEEE-S-SSTT--S--EEEEESSTTSS-EEEE-SS------------EEE-SSSTT-EEEE-STT--EEEESSTTS--EE-TT--------S-TT-SSSSS-S---EEEEEE-GGG-BTTB----EEEEES-TTS-EEEESSTTSS-EEPTT---SSEEEEEEEETTTTEEEEEEESS--SS----EEEEEEETTT--EEE--SS-GGG--S--B-----TTSTT---EETT--SS--EEEE-SSTTSS-EESEEESSTT-EEESEEE--TTSGGGGTT--PPTT--SS-S---------TT-TT--B-SS-B-EES-TTHHHHTS-EEEE--TT-B-PBEEEEE--SSSSSEEEEESSSB--EES-TTS------SS--SEEEEEEEETTEEEEEEEEEE-SSS--EEEESSTTSS-EE----TT--EEEEEEE-TTSSEEEEEEESS--EEEESSSSS-EE-BSS-TT-EEEE-SS-TT-EEEEETTEEEEESSTTSB-EE----S-SSS-EEEEEPTTSTT-EEEEEE-TTS-EEEEEESSTTS--EE-TT-SEEEEEEEEPPPTT-SS-EEEEEEEETTEEEEEEESSTTSS-EE-SBTTB--S---S-EEE-TTSTT-EEE--BSS--EEEE-/--EEEE-S--B-S---EEEE-SSSTT-EEEE-SSS-EEEEETTTTEEEES-TT--GGGGGGG-EEEEEE-SSSTT-EEEEE---SSTT--S--EEEEESSTTSS-EEEE-SS------------EEE-SSSTT-EEEE-STT--EEEESSTTS--EE-TT--------S-TT-TTSSS-S---EEEEEE-GGG-BTTB----EEEEES-TTS-EEEESSTTSS-EEPTT---SSEEEEEEEETTTTEEEEEEESS--SS----EEEEEEETTT--EEE--SS-TTT--S-EE-----SSSTT---EETT--SS--EEEE-SSTTSS-EESEEESSTT-EEESEEE--TTSGGGGTT--PPTT--SS-S---------TT-TT--B-SS-B-EES-GGGGTTT--EEEE--TT-B-PBEEEEE--SSSSSEEEEESSSB--EES-TTS------SS--SEEEEEEEETTEEEEEEEEEE-SSS--EEEESSTTSS-EE----TT--EEEEEEE-TTSSEEEEEEESS--EEEESSSSS-EE-BSS-TT-EEEE-SS-TT-EEEEETTEEEEESSTTSB-EE----S-SSS-EEEEEPTTSTT-EEEEEE-TTS-EEEEEESSTTS--EE-TT-SEEEEEEEEPPPTT-SS-EEEEEEEETTEEEEEEESSTTSS-EE-SBTTB--S---S-EEEETTEEEEEEE--BSS--EEEE-